Protein AF-0000000073391857 (afdb_homodimer)

Solvent-accessible surface area (backbone atoms only — not comparable to full-atom values): 39289 Å² total; per-residue (Å²): 130,81,70,80,84,57,55,71,66,46,53,51,43,38,53,50,38,51,53,50,24,55,53,48,48,58,68,27,43,47,92,39,16,38,25,39,19,36,90,41,76,68,27,53,76,70,56,31,61,19,34,28,26,47,45,36,19,52,27,26,42,34,24,42,88,60,83,43,67,70,41,40,53,27,30,53,26,32,53,48,51,46,58,76,53,38,42,95,52,18,49,31,30,38,29,29,38,65,87,65,84,46,67,38,51,69,94,66,36,36,62,42,15,36,52,32,40,51,49,28,50,52,50,41,34,74,70,63,76,46,59,86,64,65,60,46,70,58,51,53,32,30,51,52,27,50,50,45,39,33,40,92,80,49,50,40,49,54,41,41,50,35,20,48,95,54,42,62,41,80,48,32,36,36,33,33,50,59,41,27,48,48,52,37,45,25,60,76,67,67,41,82,63,45,67,51,23,53,54,40,46,48,47,61,33,37,48,77,53,87,78,75,64,84,51,65,67,56,40,51,39,26,50,47,61,43,62,97,53,75,84,74,48,54,52,30,36,16,41,35,84,56,51,64,34,78,44,36,37,40,55,30,49,36,40,22,40,70,52,63,69,37,52,71,69,54,37,50,36,36,52,51,43,44,54,74,65,50,34,52,68,85,46,29,21,31,38,22,77,48,46,57,46,87,83,36,90,70,53,55,71,56,20,51,50,92,63,42,33,38,66,26,18,58,70,24,11,5,20,28,42,37,53,21,16,42,51,22,32,36,28,28,74,72,66,38,49,69,62,16,54,53,44,45,32,37,36,28,50,55,33,39,45,82,83,56,27,24,47,43,27,24,31,47,78,82,58,44,81,37,84,53,52,38,27,32,37,38,33,18,26,46,51,23,21,51,30,34,67,69,68,40,69,70,39,108,132,81,70,80,83,58,54,72,66,47,52,50,42,38,54,49,38,50,53,50,23,55,50,48,48,59,68,28,42,47,92,38,16,38,25,39,18,37,89,41,76,67,27,56,75,69,57,31,61,17,33,28,25,47,46,34,19,51,27,24,40,34,24,42,88,60,83,42,66,70,42,40,54,28,28,54,27,32,54,49,51,46,58,74,53,38,43,94,52,19,48,29,30,39,28,29,39,63,87,64,82,45,69,38,50,69,92,65,36,36,62,43,15,38,50,32,40,52,49,28,50,51,51,40,33,74,71,64,76,46,60,86,64,65,61,47,69,59,51,51,32,30,51,51,27,50,50,47,41,33,39,91,80,49,50,40,47,53,44,40,50,34,22,48,95,54,42,62,41,80,48,29,35,38,33,34,48,60,40,29,47,48,51,36,45,25,60,77,67,68,43,84,63,45,67,52,24,53,52,41,47,48,46,61,33,38,49,78,53,86,77,73,62,84,51,65,69,57,41,51,39,26,50,48,59,43,61,97,53,74,83,76,49,52,54,28,38,18,41,34,83,58,49,65,34,77,43,38,38,40,57,30,47,35,40,22,40,70,52,62,69,38,51,73,69,53,39,50,36,36,53,48,43,44,55,74,66,51,35,52,68,85,46,29,20,33,36,22,77,48,46,58,45,88,81,37,89,70,52,55,70,56,21,51,52,92,64,44,32,40,66,27,19,58,68,24,10,4,20,29,42,37,52,22,16,44,50,22,32,36,28,29,73,71,65,37,50,70,63,17,54,55,42,46,33,38,37,27,49,55,32,41,47,81,82,56,28,24,48,43,27,23,32,47,77,81,57,45,82,38,84,53,50,38,26,33,36,38,32,17,26,45,50,22,22,51,30,32,68,70,70,39,68,69,39,109

Foldseek 3Di:
DPPPPDDPVLVVLLVVLLVLLVVLQLQQFDQQAGFQFHDDPVCVVVVSNWLFLQLRLLQLLLLQPVPDVSSLSRSVSSLVLQLVPQDPQLAGARTAHSVRPDGHQDDFGALVSLLSSLVSLLLCCVSPSDDPCVCVVSNVSSVNNQQVQADPQQRAGWGAALHYPLNLFHATGGFLQNLLSVLLSCVSVVNPCSVSNLVSSCCQQQLPDPDADPDVQSNQQSVLVPVPDDGLLFGWRHTDNNDTHDQQQLLSRLSCLVSVSQDLSSLVSSLVSLVVLVQPVQHAGFRTSHFDACPRPRDDPSCPVVDANHDQHDNRGWHALLSLLSSLLSCLSSVVLVVSSVSLSRSSVLCPPPNSQRAGIARRPPRHGDDHTSRSSNSSSSSLSVCSSVVHPSSD/DPPPPDDPVLVVLLVVLLVLLVVLQLQQFDQQAGFQFHDDPVCVVVVSNWLFLQLRLLQLLLLQPVPDVSSLSRSVSSLVLQLVQQDPQLAGARTAHSVRPDGHQDDFGALVSLLSSLVSLLLCCVSPSDDPCVCVVSNVSSVNNQQVQADPQQRAGWGAALHYPLNLFHATGGFLQNLLSVLLSCVSVVNPCSVSNLVSSCCQQQLPDPDADPDVQSNQQSVLVPVPDDGLLFGWRHTDNNDTHDQQQLLSRLSCLVSVSQDLSSLVSSLVSLVVLVQPVQHPGFRTSHFDACPRPRDDPSCPVVDANHDQHDNRGWHALLSLLSSLLSCLSSVVLVVSSVSLSRSSVLCPPPNSQRAGIARRPPRHGDDHTSRSSNSSSSSLSVCSSVVHPSSD

Secondary structure (DSSP, 8-state):
---TTS-HHHHHHHHHHHHHHHHHHHHTEETTEE-SS---HHHHHTT-SSEEHHHHHHHHHHHTTSS-HHHHHHHHHHHHHHHHT--TTSPPPSEE-TTSS-EE-TTT--HHHHHHHHHHHHHHHHTTSS-TTTTHHHHHHHHHHHHHHB-TTT--B-B-TT-STTTTS---BEEHHHHHHHHHHHHHTT-TTHHHHHHHHHHHH-TTSSPPPSSHHHHHHHHHHHTT----SS--SEE-SS-EE-S-BHHHHHHHHHTT-S-HHHHHHHHHHHHHTTTTSSSS-BSBSSPPPTTSTT--GGGGGGG-SSTTBTTBT-B-HHHHHHHHHHHHHTT-HHHHHHHHHHHHHHHHHHHH---SEE-TTT--EES-SS-HHHHHHHHHHHHHHTT-GGG-/---TTS-HHHHHHHHHHHHHHHHHHHHTEETTEE-SS---HHHHHTT-SSEEHHHHHHHHHHHTTSS-HHHHHHHHHHHHHHHHT--TTSPPPSEE-TTSS-EE-TTT--HHHHHHHHHHHHHHHHTTSS-TTTTHHHHHHHHHHHHHHB-TTT--B-B-TT-STTTTS---BEEHHHHHHHHHHHHHTT-TTHHHHHHHHHHHH-TTSSPPPSSHHHHHHHHHHHTT----SS--SEE-SS-EE-S-BHHHHHHHHHTT-S-HHHHHHHHHHHHHTTTTSSSS-BSBSSPPPTTSTT--GGGGGGG-SSTTBTTBT-B-HHHHHHHHHHHHHTT-HHHHHHHHHHHHHHHHHHHH---SEE-TTT--EES-SS-HHHHHHHHHHHHHHTT-GGG-

Radius of gyration: 28.0 Å; Cα contacts (8 Å, |Δi|>4): 1656; chains: 2; bounding box: 52×92×59 Å

Nearest PDB structures (foldseek):
  5goq-assembly1_A-2  TM=8.110E-01  e=4.242E-15  Nostoc sp. PCC 7120 = FACHB-418
  5z74-assembly1_A  TM=7.808E-01  e=6.650E-15  Nostoc sp. PCC 7120 = FACHB-418
  5z74-assembly1_B  TM=7.840E-01  e=1.096E-14  Nostoc sp. PCC 7120 = FACHB-418
  6ttj-assembly2_I  TM=7.734E-01  e=1.898E-14  Arabidopsis thaliana
  6ttj-assembly1_C  TM=7.799E-01  e=1.146E-13  Arabidopsis thaliana

Sequence (792 aa):
MTDHSLDAQSLALIDACSEASLALLERNLTPHGILAASRTAAAVARRYTRIFGRDAAMCVMAMCGSGVPSLEEGAVASLDALASQQAPNGQIPKYVDPEGRDADFWYLGCIDATLWWLIAVDHVRRHGAVGAGRWADGVERAIGWLLAQEHQHFRLLQQNEASDWADIMPRSGYVLYTNALWFDVKRRFSLCQAEDTQHHFNHLFNPFQRDLPEYHRARLLQHYARRGRRDPGLFLSFVNLAVVGDEGDVFGNLLAIQCGLADEAMAHSIVNTIEAAHAGHSLPVRVVLHPLSHEHDLWRAYMGRHRQNLMHQYHNGGIWPFVGGFWVMALARLGLHRAGWSGLAKLAHANALDDWRFTEWFHGRTLAPMGMAGQSWNAATFLLARRALQGQDSAWMTDHSLDAQSLALIDACSEASLALLERNLTPHGILAASRTAAAVARRYTRIFGRDAAMCVMAMCGSGVPSLEEGAVASLDALASQQAPNGQIPKYVDPEGRDADFWYLGCIDATLWWLIAVDHVRRHGAVGAGRWADGVERAIGWLLAQEHQHFRLLQQNEASDWADIMPRSGYVLYTNALWFDVKRRFSLCQAEDTQHHFNHLFNPFQRDLPEYHRARLLQHYARRGRRDPGLFLSFVNLAVVGDEGDVFGNLLAIQCGLADEAMAHSIVNTIEAAHAGHSLPVRVVLHPLSHEHDLWRAYMGRHRQNLMHQYHNGGIWPFVGGFWVMALARLGLHRAGWSGLAKLAHANALDDWRFTEWFHGRTLAPMGMAGQSWNAATFLLARRALQGQDSAW

pLDDT: mean 95.05, std 6.49, range [38.56, 98.94]

InterPro domains:
  IPR008928 Six-hairpin glycosidase superfamily [SSF48208] (25-392)
  IPR012341 Six-hairpin glycosidase-like superfamily [G3DSA:1.50.10.10] (35-385)
  IPR024746 Glycosyl hydrolase family 100 [PF12899] (251-389)

Organism: Paracidovorax avenae (strain ATCC 19860 / DSM 7227 / CCUG 15838 / JCM 20985 / LMG 2117 / NCPPB 1011) (NCBI:txid643561)

Structure (mmCIF, N/CA/C/O backbone):
data_AF-0000000073391857-model_v1
#
loop_
_entity.id
_entity.type
_entity.pdbx_description
1 polymer beta-fructofuranosidase
#
loop_
_atom_site.group_PDB
_atom_site.id
_atom_site.type_symbol
_atom_site.label_atom_id
_atom_site.label_alt_id
_atom_site.label_comp_id
_atom_site.label_asym_id
_atom_site.label_entity_id
_atom_site.label_seq_id
_atom_site.pdbx_PDB_ins_code
_atom_site.Cartn_x
_atom_site.Cartn_y
_atom_site.Cartn_z
_atom_site.occupancy
_atom_site.B_iso_or_equiv
_atom_site.auth_seq_id
_atom_site.auth_comp_id
_atom_site.auth_asym_id
_atom_site.auth_atom_id
_atom_site.pdbx_PDB_model_num
ATOM 1 N N . MET A 1 1 ? 5.137 -38.219 -26.672 1 38.56 1 MET A N 1
ATOM 2 C CA . MET A 1 1 ? 6.477 -38.719 -26.391 1 38.56 1 MET A CA 1
ATOM 3 C C . MET A 1 1 ? 6.586 -39.219 -24.953 1 38.56 1 MET A C 1
ATOM 5 O O . MET A 1 1 ? 6.438 -38.438 -24.016 1 38.56 1 MET A O 1
ATOM 9 N N . THR A 1 2 ? 6.082 -40.344 -24.656 1 44.16 2 THR A N 1
ATOM 10 C CA . THR A 1 2 ? 6.121 -41.156 -23.453 1 44.16 2 THR A CA 1
ATOM 11 C C . THR A 1 2 ? 7.527 -41.188 -22.859 1 44.16 2 THR A C 1
ATOM 13 O O . THR A 1 2 ? 8.477 -41.625 -23.516 1 44.16 2 THR A O 1
ATOM 16 N N . ASP A 1 3 ? 7.84 -40.094 -22.109 1 48.28 3 ASP A N 1
ATOM 17 C CA . ASP A 1 3 ? 9.172 -40.031 -21.5 1 48.28 3 ASP A CA 1
ATOM 18 C C . ASP A 1 3 ? 9.516 -41.312 -20.781 1 48.28 3 ASP A C 1
ATOM 20 O O . ASP A 1 3 ? 8.836 -41.719 -19.828 1 48.28 3 ASP A O 1
ATOM 24 N N . HIS A 1 4 ? 10.273 -42.125 -21.422 1 54.56 4 HIS A N 1
ATOM 25 C CA . HIS A 1 4 ? 10.836 -43.469 -21.266 1 54.56 4 HIS A CA 1
ATOM 26 C C . HIS A 1 4 ? 11.508 -43.625 -19.906 1 54.56 4 HIS A C 1
ATOM 28 O O . HIS A 1 4 ? 11.883 -44.719 -19.516 1 54.56 4 HIS A O 1
ATOM 34 N N . SER A 1 5 ? 11.625 -42.344 -19.109 1 69.31 5 SER A N 1
ATOM 35 C CA . SER A 1 5 ? 12.461 -42.562 -17.938 1 69.31 5 SER A CA 1
ATOM 36 C C . SER A 1 5 ? 11.617 -42.906 -16.703 1 69.31 5 SER A C 1
ATOM 38 O O . SER A 1 5 ? 12.148 -43.281 -15.664 1 69.31 5 SER A O 1
ATOM 40 N N . LEU A 1 6 ? 10.289 -42.812 -16.812 1 85.56 6 LEU A N 1
ATOM 41 C CA . LEU A 1 6 ? 9.461 -43.156 -15.664 1 85.56 6 LEU A CA 1
ATOM 42 C C . LEU A 1 6 ? 9.008 -44.625 -15.742 1 85.56 6 LEU A C 1
ATOM 44 O O . LEU A 1 6 ? 8.766 -45.125 -16.828 1 85.56 6 LEU A O 1
ATOM 48 N N . ASP A 1 7 ? 8.938 -45.281 -14.594 1 90.75 7 ASP A N 1
ATOM 49 C CA . ASP A 1 7 ? 8.414 -46.625 -14.539 1 90.75 7 ASP A CA 1
ATOM 50 C C . ASP A 1 7 ? 6.914 -46.656 -14.828 1 90.75 7 ASP A C 1
ATOM 52 O O . ASP A 1 7 ? 6.25 -45.625 -14.789 1 90.75 7 ASP A O 1
ATOM 56 N N . ALA A 1 8 ? 6.426 -47.781 -15.164 1 92.94 8 ALA A N 1
ATOM 57 C CA . ALA A 1 8 ? 5.039 -48 -15.586 1 92.94 8 ALA A CA 1
ATOM 58 C C . ALA A 1 8 ? 4.07 -47.562 -14.492 1 92.94 8 ALA A C 1
ATOM 60 O O . ALA A 1 8 ? 2.994 -47.031 -14.781 1 92.94 8 ALA A O 1
ATOM 61 N N . GLN A 1 9 ? 4.441 -47.75 -13.281 1 94.69 9 GLN A N 1
ATOM 62 C CA . GLN A 1 9 ? 3.58 -47.375 -12.164 1 94.69 9 GLN A CA 1
ATOM 63 C C . GLN A 1 9 ? 3.42 -45.875 -12.055 1 94.69 9 GLN A C 1
ATOM 65 O O . GLN A 1 9 ? 2.32 -45.375 -11.797 1 94.69 9 GLN A O 1
ATOM 70 N N . SER A 1 10 ? 4.512 -45.188 -12.18 1 95.31 10 SER A N 1
ATOM 71 C CA . SER A 1 10 ? 4.484 -43.719 -12.133 1 95.31 10 SER A CA 1
ATOM 72 C C . SER A 1 10 ? 3.666 -43.156 -13.281 1 95.31 10 SER A C 1
ATOM 74 O O . SER A 1 10 ? 2.91 -42.188 -13.102 1 95.31 10 SER A O 1
ATOM 76 N N . LEU A 1 11 ? 3.824 -43.656 -14.43 1 95.81 11 LEU A N 1
ATOM 77 C CA . LEU A 1 11 ? 3.066 -43.219 -15.594 1 95.81 11 LEU A CA 1
ATOM 78 C C . LEU A 1 11 ? 1.574 -43.469 -15.391 1 95.81 11 LEU A C 1
ATOM 80 O O . LEU A 1 11 ? 0.75 -42.625 -15.742 1 95.81 11 LEU A O 1
ATOM 84 N N . ALA A 1 12 ? 1.241 -44.625 -14.859 1 97.38 12 ALA A N 1
ATOM 85 C CA . ALA A 1 12 ? -0.156 -44.938 -14.578 1 97.38 12 ALA A CA 1
ATOM 86 C C . ALA A 1 12 ? -0.749 -43.969 -13.555 1 97.38 12 ALA A C 1
ATOM 88 O O . ALA A 1 12 ? -1.92 -43.594 -13.648 1 97.38 12 ALA A O 1
ATOM 89 N N . LEU A 1 13 ? 0.067 -43.656 -12.562 1 98.06 13 LEU A N 1
ATOM 90 C CA . LEU A 1 13 ? -0.388 -42.75 -11.531 1 98.06 13 LEU A CA 1
ATOM 91 C C . LEU A 1 13 ? -0.644 -41.344 -12.117 1 98.06 13 LEU A C 1
ATOM 93 O O . LEU A 1 13 ? -1.6 -40.688 -11.727 1 98.06 13 LEU A O 1
ATOM 97 N N . ILE A 1 14 ? 0.217 -40.906 -12.992 1 98.44 14 ILE A N 1
ATOM 98 C CA . ILE A 1 14 ? 0.058 -39.625 -13.656 1 98.44 14 ILE A CA 1
ATOM 99 C C . ILE A 1 14 ? -1.243 -39.625 -14.453 1 98.44 14 ILE A C 1
ATOM 101 O O . ILE A 1 14 ? -2.008 -38.656 -14.398 1 98.44 14 ILE A O 1
ATOM 105 N N . ASP A 1 15 ? -1.502 -40.719 -15.188 1 98.19 15 ASP A N 1
ATOM 106 C CA . ASP A 1 15 ? -2.734 -40.812 -15.961 1 98.19 15 ASP A CA 1
ATOM 107 C C . ASP A 1 15 ? -3.959 -40.812 -15.047 1 98.19 15 ASP A C 1
ATOM 109 O O . ASP A 1 15 ? -4.953 -40.125 -15.344 1 98.19 15 ASP A O 1
ATOM 113 N N . ALA A 1 16 ? -3.861 -41.531 -13.977 1 98.69 16 ALA A N 1
ATOM 114 C CA . ALA A 1 16 ? -4.953 -41.562 -13.016 1 98.69 16 ALA A CA 1
ATOM 115 C C . ALA A 1 16 ? -5.199 -40.188 -12.406 1 98.69 16 ALA A C 1
ATOM 117 O O . ALA A 1 16 ? -6.344 -39.812 -12.148 1 98.69 16 ALA A O 1
ATOM 118 N N . CYS A 1 17 ? -4.137 -39.531 -12.109 1 98.75 17 CYS A N 1
ATOM 119 C CA . CYS A 1 17 ? -4.258 -38.188 -11.539 1 98.75 17 CYS A CA 1
ATOM 120 C C . CYS A 1 17 ? -4.906 -37.25 -12.531 1 98.75 17 CYS A C 1
ATOM 122 O O . CYS A 1 17 ? -5.66 -36.344 -12.133 1 98.75 17 CYS A O 1
ATOM 124 N N . SER A 1 18 ? -4.586 -37.344 -13.836 1 98.44 18 SER A N 1
ATOM 125 C CA . SER A 1 18 ? -5.234 -36.531 -14.852 1 98.44 18 SER A CA 1
ATOM 126 C C . SER A 1 18 ? -6.746 -36.75 -14.844 1 98.44 18 SER A C 1
ATOM 128 O O . SER A 1 18 ? -7.512 -35.781 -14.883 1 98.44 18 SER A O 1
ATOM 130 N N . GLU A 1 19 ? -7.117 -37.969 -14.781 1 98.44 19 GLU A N 1
ATOM 131 C CA . GLU A 1 19 ? -8.539 -38.312 -14.75 1 98.44 19 GLU A CA 1
ATOM 132 C C . GLU A 1 19 ? -9.195 -37.781 -13.469 1 98.44 19 GLU A C 1
ATOM 134 O O . GLU A 1 19 ? -10.289 -37.219 -13.516 1 98.44 19 GLU A O 1
ATOM 139 N N . ALA A 1 20 ? -8.539 -37.969 -12.367 1 98.75 20 ALA A N 1
ATOM 140 C CA . ALA A 1 20 ? -9.055 -37.5 -11.086 1 98.75 20 ALA A CA 1
ATOM 141 C C . ALA A 1 20 ? -9.156 -36 -11.047 1 98.75 20 ALA A C 1
ATOM 143 O O . ALA A 1 20 ? -10.062 -35.438 -10.43 1 98.75 20 ALA A O 1
ATOM 144 N N . SER A 1 21 ? -8.203 -35.344 -11.641 1 98.81 21 SER A N 1
ATOM 145 C CA . SER A 1 21 ? -8.203 -33.875 -11.703 1 98.81 21 SER A CA 1
ATOM 146 C C . SER A 1 21 ? -9.391 -33.344 -12.5 1 98.81 21 SER A C 1
ATOM 148 O O . SER A 1 21 ? -10.078 -32.438 -12.062 1 98.81 21 SER A O 1
ATOM 150 N N . LEU A 1 22 ? -9.633 -33.938 -13.664 1 98.56 22 LEU A N 1
ATOM 151 C CA . LEU A 1 22 ? -10.781 -33.531 -14.469 1 98.56 22 LEU A CA 1
ATOM 152 C C . LEU A 1 22 ? -12.086 -33.781 -13.711 1 98.56 22 LEU A C 1
ATOM 154 O O . LEU A 1 22 ? -12.984 -32.938 -13.719 1 98.56 22 LEU A O 1
ATOM 158 N N . ALA A 1 23 ? -12.133 -34.938 -13.062 1 98.38 23 ALA A N 1
ATOM 159 C CA . ALA A 1 23 ? -13.328 -35.281 -12.305 1 98.38 23 ALA A CA 1
ATOM 160 C C . ALA A 1 23 ? -13.562 -34.312 -11.164 1 98.38 23 ALA A C 1
ATOM 162 O O . ALA A 1 23 ? -14.711 -33.938 -10.883 1 98.38 23 ALA A O 1
ATOM 163 N N . LEU A 1 24 ? -12.516 -33.938 -10.461 1 98.69 24 LEU A N 1
ATOM 164 C CA . LEU A 1 24 ? -12.648 -33 -9.359 1 98.69 24 LEU A CA 1
ATOM 165 C C . LEU A 1 24 ? -13.156 -31.656 -9.867 1 98.69 24 LEU A C 1
ATOM 167 O O . LEU A 1 24 ? -14.031 -31.047 -9.25 1 98.69 24 LEU A O 1
ATOM 171 N N . LEU A 1 25 ? -12.547 -31.109 -10.953 1 98.75 25 LEU A N 1
ATOM 172 C CA . LEU A 1 25 ? -12.969 -29.828 -11.523 1 98.75 25 LEU A CA 1
ATOM 173 C C . LEU A 1 25 ? -14.445 -29.875 -11.906 1 98.75 25 LEU A C 1
ATOM 175 O O . LEU A 1 25 ? -15.18 -28.906 -11.664 1 98.75 25 LEU A O 1
ATOM 179 N N . GLU A 1 26 ? -14.891 -30.953 -12.461 1 98.38 26 GLU A N 1
ATOM 180 C CA . GLU A 1 26 ? -16.297 -31.094 -12.812 1 98.38 26 GLU A CA 1
ATOM 181 C C . GLU A 1 26 ? -17.188 -31.094 -11.562 1 98.38 26 GLU A C 1
ATOM 183 O O . GLU A 1 26 ? -18.25 -30.469 -11.547 1 98.38 26 GLU A O 1
ATOM 188 N N . ARG A 1 27 ? -16.703 -31.781 -10.562 1 97.75 27 ARG A N 1
ATOM 189 C CA . ARG A 1 27 ? -17.484 -31.875 -9.328 1 97.75 27 ARG A CA 1
ATOM 190 C C . ARG A 1 27 ? -17.578 -30.516 -8.648 1 97.75 27 ARG A C 1
ATOM 192 O O . ARG A 1 27 ? -18.594 -30.188 -8.023 1 97.75 27 ARG A O 1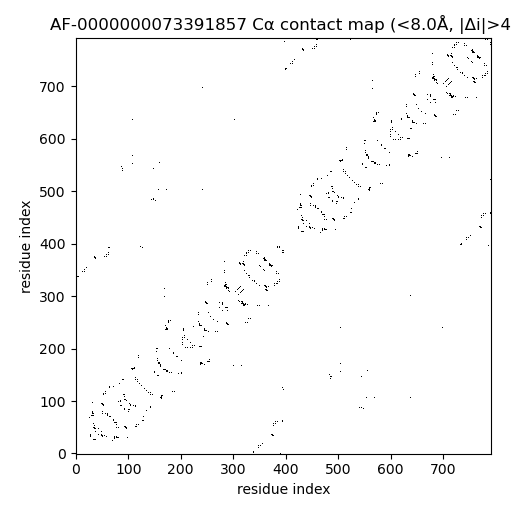
ATOM 199 N N . ASN A 1 28 ? -16.516 -29.734 -8.742 1 97.94 28 ASN A N 1
ATOM 200 C CA . ASN A 1 28 ? -16.469 -28.438 -8.062 1 97.94 28 ASN A CA 1
ATOM 201 C C . ASN A 1 28 ? -17.062 -27.328 -8.93 1 97.94 28 ASN A C 1
ATOM 203 O O . ASN A 1 28 ? -17.109 -26.172 -8.516 1 97.94 28 ASN A O 1
ATOM 207 N N . LEU A 1 29 ? -17.516 -27.688 -10.086 1 97.12 29 LEU A N 1
ATOM 208 C CA . LEU A 1 29 ? -18.062 -26.703 -11.016 1 97.12 29 LEU A CA 1
ATOM 209 C C . LEU A 1 29 ? -19.516 -26.391 -10.672 1 97.12 29 LEU A C 1
ATOM 211 O O . LEU A 1 29 ? -20.297 -27.281 -10.328 1 97.12 29 LEU A O 1
ATOM 215 N N . THR A 1 30 ? -19.922 -25.172 -10.672 1 95.12 30 THR A N 1
ATOM 216 C CA . THR A 1 30 ? -21.297 -24.688 -10.609 1 95.12 30 THR A CA 1
ATOM 217 C C . THR A 1 30 ? -21.672 -23.953 -11.898 1 95.12 30 THR A C 1
ATOM 219 O O . THR A 1 30 ? -20.797 -23.656 -12.727 1 95.12 30 THR A O 1
ATOM 222 N N . PRO A 1 31 ? -22.906 -23.641 -12.086 1 92.56 31 PRO A N 1
ATOM 223 C CA . PRO A 1 31 ? -23.281 -22.859 -13.273 1 92.56 31 PRO A CA 1
ATOM 224 C C . PRO A 1 31 ? -22.625 -21.484 -13.312 1 92.56 31 PRO A C 1
ATOM 226 O O . PRO A 1 31 ? -22.5 -20.891 -14.391 1 92.56 31 PRO A O 1
ATOM 229 N N . HIS A 1 32 ? -22.109 -21.062 -12.203 1 94.38 32 HIS A N 1
ATOM 230 C CA . HIS A 1 32 ? -21.594 -19.703 -12.125 1 94.38 32 HIS A CA 1
ATOM 231 C C . HIS A 1 32 ? -20.062 -19.688 -12.125 1 94.38 32 HIS A C 1
ATOM 233 O O . HIS A 1 32 ? -19.453 -18.625 -12.203 1 94.38 32 HIS A O 1
ATOM 239 N N . GLY A 1 33 ? -19.516 -20.828 -12.016 1 96.44 33 GLY A N 1
ATOM 240 C CA . GLY A 1 33 ? -18.062 -20.844 -12.023 1 96.44 33 GLY A CA 1
ATOM 241 C C . GLY A 1 33 ? -17.484 -21.922 -11.125 1 96.44 33 GLY A C 1
ATOM 242 O O . GLY A 1 33 ? -18.219 -22.734 -10.562 1 96.44 33 GLY A O 1
ATOM 243 N N . ILE A 1 34 ? -16.234 -21.984 -10.984 1 98.19 34 ILE A N 1
ATOM 244 C CA . ILE A 1 34 ? -15.492 -23.047 -10.305 1 98.19 34 ILE A CA 1
ATOM 245 C C . ILE A 1 34 ? -15.281 -22.672 -8.836 1 98.19 34 ILE A C 1
ATOM 247 O O . ILE A 1 34 ? -14.742 -21.594 -8.539 1 98.19 34 ILE A O 1
ATOM 251 N N . LEU A 1 35 ? -15.703 -23.531 -7.938 1 97.62 35 LEU A N 1
ATOM 252 C CA . LEU A 1 35 ? -15.477 -23.344 -6.508 1 97.62 35 LEU A CA 1
ATOM 253 C C . LEU A 1 35 ? -14.016 -23.625 -6.152 1 97.62 35 LEU A C 1
ATOM 255 O O . LEU A 1 35 ? -13.336 -24.375 -6.844 1 97.62 35 LEU A O 1
ATOM 259 N N . ALA A 1 36 ? -13.562 -23.016 -5.078 1 97.25 36 ALA A N 1
ATOM 260 C CA . ALA A 1 36 ? -12.18 -23.188 -4.656 1 97.25 36 ALA A CA 1
ATOM 261 C C . ALA A 1 36 ? -11.922 -24.609 -4.164 1 97.25 36 ALA A C 1
ATOM 263 O O . ALA A 1 36 ? -10.828 -25.141 -4.324 1 97.25 36 ALA A O 1
ATOM 264 N N . ALA A 1 37 ? -12.938 -25.156 -3.541 1 97.44 37 ALA A N 1
ATOM 265 C CA . ALA A 1 37 ? -12.812 -26.484 -2.973 1 97.44 37 ALA A CA 1
ATOM 266 C C . ALA A 1 37 ? -14.148 -27.234 -3.025 1 97.44 37 ALA A C 1
ATOM 268 O O . ALA A 1 37 ? -15.18 -26.641 -3.361 1 97.44 37 ALA A O 1
ATOM 269 N N . SER A 1 38 ? -14.039 -28.594 -2.76 1 95.88 38 SER A N 1
ATOM 270 C CA . SER A 1 38 ? -15.258 -29.391 -2.709 1 95.88 38 SER A CA 1
ATOM 271 C C . SER A 1 38 ? -16.172 -28.938 -1.575 1 95.88 38 SER A C 1
ATOM 273 O O . SER A 1 38 ? -15.695 -28.469 -0.544 1 95.88 38 SER A O 1
ATOM 275 N N . ARG A 1 39 ? -17.484 -29.172 -1.836 1 92.5 39 ARG A N 1
ATOM 276 C CA . ARG A 1 39 ? -18.484 -28.734 -0.861 1 92.5 39 ARG A CA 1
ATOM 277 C C . ARG A 1 39 ? -18.5 -29.672 0.348 1 92.5 39 ARG A C 1
ATOM 279 O O . ARG A 1 39 ? -19.047 -30.766 0.281 1 92.5 39 ARG A O 1
ATOM 286 N N . THR A 1 40 ? -17.859 -29.312 1.354 1 89.12 40 THR A N 1
ATOM 287 C CA . THR A 1 40 ? -17.906 -29.938 2.672 1 89.12 40 THR A CA 1
ATOM 288 C C . THR A 1 40 ? -18.391 -28.938 3.721 1 89.12 40 THR A C 1
ATOM 290 O O . THR A 1 40 ? -18.484 -27.75 3.447 1 89.12 40 THR A O 1
ATOM 293 N N . ALA A 1 41 ? -18.766 -29.453 4.887 1 87.12 41 ALA A N 1
ATOM 294 C CA . ALA A 1 41 ? -19.188 -28.562 5.969 1 87.12 41 ALA A CA 1
ATOM 295 C C . ALA A 1 41 ? -18.078 -27.578 6.328 1 87.12 41 ALA A C 1
ATOM 297 O O . ALA A 1 41 ? -18.328 -26.391 6.574 1 87.12 41 ALA A O 1
ATOM 298 N N . ALA A 1 42 ? -16.875 -28.078 6.297 1 85.56 42 ALA A N 1
ATOM 299 C CA . ALA A 1 42 ? -15.719 -27.234 6.617 1 85.56 42 ALA A CA 1
ATOM 300 C C . ALA A 1 42 ? -15.492 -26.188 5.539 1 85.56 42 ALA A C 1
ATOM 302 O O . ALA A 1 42 ? -15.164 -25.031 5.844 1 85.56 42 ALA A O 1
ATOM 303 N N . ALA A 1 43 ? -15.656 -26.547 4.371 1 86.56 43 ALA A N 1
ATOM 304 C CA . ALA A 1 43 ? -15.469 -25.625 3.246 1 86.56 43 ALA A CA 1
ATOM 305 C C . ALA A 1 43 ? -16.5 -24.516 3.266 1 86.56 43 ALA A C 1
ATOM 307 O O . ALA A 1 43 ? -16.188 -23.359 2.963 1 86.56 43 ALA A O 1
ATOM 308 N N . VAL A 1 44 ? -17.688 -24.875 3.615 1 84.56 44 VAL A N 1
ATOM 309 C CA . VAL A 1 44 ? -18.766 -23.891 3.691 1 84.56 44 VAL A CA 1
ATOM 310 C C . VAL A 1 44 ? -18.469 -22.891 4.809 1 84.56 44 VAL A C 1
ATOM 312 O O . VAL A 1 44 ? -18.609 -21.688 4.617 1 84.56 44 VAL A O 1
ATOM 315 N N . ALA A 1 45 ? -18.047 -23.391 5.902 1 82.75 45 ALA A N 1
ATOM 316 C CA . ALA A 1 45 ? -17.781 -22.562 7.078 1 82.75 45 ALA A CA 1
ATOM 317 C C . ALA A 1 45 ? -16.641 -21.578 6.812 1 82.75 45 ALA A C 1
ATOM 319 O O . ALA A 1 45 ? -16.641 -20.469 7.328 1 82.75 45 ALA A O 1
ATOM 320 N N . ARG A 1 46 ? -15.742 -21.906 5.949 1 85.62 46 ARG A N 1
ATOM 321 C CA . ARG A 1 46 ? -14.547 -21.094 5.727 1 85.62 46 ARG A CA 1
ATOM 322 C C . ARG A 1 46 ? -14.602 -20.406 4.363 1 85.62 46 ARG A C 1
ATOM 324 O O . ARG A 1 46 ? -13.578 -19.938 3.857 1 85.62 46 ARG A O 1
ATOM 331 N N . ARG A 1 47 ? -15.703 -20.469 3.719 1 83.62 47 ARG A N 1
ATOM 332 C CA . ARG A 1 47 ? -16.031 -19.719 2.512 1 83.62 47 ARG A CA 1
ATOM 333 C C . ARG A 1 47 ? -15.234 -20.234 1.316 1 83.62 47 ARG A C 1
ATOM 335 O O . ARG A 1 47 ? -14.977 -19.484 0.369 1 83.62 47 ARG A O 1
ATOM 342 N N . TYR A 1 48 ? -14.844 -21.484 1.369 1 86.12 48 TYR A N 1
ATOM 343 C CA . TYR A 1 48 ? -14.117 -22.094 0.257 1 86.12 48 TYR A CA 1
ATOM 344 C C . TYR A 1 48 ? -15.078 -22.547 -0.838 1 86.12 48 TYR A C 1
ATOM 346 O O . TYR A 1 48 ? -14.648 -23 -1.896 1 86.12 48 TYR A O 1
ATOM 354 N N . THR A 1 49 ? -16.375 -22.391 -0.549 1 91.12 49 THR A N 1
ATOM 355 C CA . THR A 1 49 ? -17.391 -22.641 -1.573 1 91.12 49 THR A CA 1
ATOM 356 C C . THR A 1 49 ? -17.719 -21.375 -2.344 1 91.12 49 THR A C 1
ATOM 358 O O . THR A 1 49 ? -18.875 -21.125 -2.688 1 91.12 49 THR A O 1
ATOM 361 N N . ARG A 1 50 ? -16.703 -20.562 -2.477 1 94.56 50 ARG A N 1
ATOM 362 C CA . ARG A 1 50 ? -16.75 -19.328 -3.254 1 94.56 50 ARG A CA 1
ATOM 363 C C . ARG A 1 50 ? -15.836 -19.422 -4.473 1 94.56 50 ARG A C 1
ATOM 365 O O . ARG A 1 50 ? -15.047 -20.359 -4.602 1 94.56 50 ARG A O 1
ATOM 372 N N . ILE A 1 51 ? -16.078 -18.531 -5.383 1 97.38 51 ILE A N 1
ATOM 373 C CA . ILE A 1 51 ? -15.203 -18.375 -6.539 1 97.38 51 ILE A CA 1
ATOM 374 C C . ILE A 1 51 ? -14.102 -17.375 -6.203 1 97.38 51 ILE A C 1
ATOM 376 O O . ILE A 1 51 ? -14.336 -16.156 -6.176 1 97.38 51 ILE A O 1
ATOM 380 N N . PHE A 1 52 ? -12.922 -17.922 -5.938 1 97.44 52 PHE A N 1
ATOM 381 C CA . PHE A 1 52 ? -11.766 -17.094 -5.602 1 97.44 52 PHE A CA 1
ATOM 382 C C . PHE A 1 52 ? -11.062 -16.609 -6.863 1 97.44 52 PHE A C 1
ATOM 384 O O . PHE A 1 52 ? -10.742 -17.406 -7.746 1 97.44 52 PHE A O 1
ATOM 391 N N . GLY A 1 53 ? -10.836 -15.328 -6.941 1 97.5 53 GLY A N 1
ATOM 392 C CA . GLY A 1 53 ? -10.266 -14.734 -8.141 1 97.5 53 GLY A CA 1
ATOM 393 C C . GLY A 1 53 ? -8.992 -15.422 -8.594 1 97.5 53 GLY A C 1
ATOM 394 O O . GLY A 1 53 ? -8.906 -15.867 -9.742 1 97.5 53 GLY A O 1
ATOM 395 N N . ARG A 1 54 ? -8.008 -15.547 -7.77 1 98 54 ARG A N 1
ATOM 396 C CA . ARG A 1 54 ? -6.73 -16.172 -8.07 1 98 54 ARG A CA 1
ATOM 397 C C . ARG A 1 54 ? -6.914 -17.656 -8.422 1 98 54 ARG A C 1
ATOM 399 O O . ARG A 1 54 ? -6.434 -18.109 -9.453 1 98 54 ARG A O 1
ATOM 406 N N . ASP A 1 55 ? -7.668 -18.406 -7.59 1 98 55 ASP A N 1
ATOM 407 C CA . ASP A 1 55 ? -7.883 -19.844 -7.77 1 98 55 ASP A CA 1
ATOM 408 C C . ASP A 1 55 ? -8.625 -20.125 -9.07 1 98 55 ASP A C 1
ATOM 410 O O . ASP A 1 55 ? -8.219 -21 -9.844 1 98 55 ASP A O 1
ATOM 414 N N . ALA A 1 56 ? -9.68 -19.375 -9.25 1 98.5 56 ALA A N 1
ATOM 415 C CA . ALA A 1 56 ? -10.508 -19.562 -10.438 1 98.5 56 ALA A CA 1
ATOM 416 C C . ALA A 1 56 ? -9.711 -19.281 -11.711 1 98.5 56 ALA A C 1
ATOM 418 O O . ALA A 1 56 ? -9.875 -19.984 -12.711 1 98.5 56 ALA A O 1
ATOM 419 N N . ALA A 1 57 ? -8.875 -18.281 -11.656 1 98.69 57 ALA A N 1
ATOM 420 C CA . ALA A 1 57 ? -8.078 -17.953 -12.828 1 98.69 57 ALA A CA 1
ATOM 421 C C . ALA A 1 57 ? -7.16 -19.094 -13.227 1 98.69 57 ALA A C 1
ATOM 423 O O . ALA A 1 57 ? -7.047 -19.438 -14.406 1 98.69 57 ALA A O 1
ATOM 424 N N . MET A 1 58 ? -6.488 -19.688 -12.281 1 98.56 58 MET A N 1
ATOM 425 C CA . MET A 1 58 ? -5.633 -20.844 -12.562 1 98.56 58 MET A CA 1
ATOM 426 C C . MET A 1 58 ? -6.449 -22 -13.109 1 98.56 58 MET A C 1
ATOM 428 O O . MET A 1 58 ? -6.012 -22.688 -14.031 1 98.56 58 MET A O 1
ATOM 432 N N . CYS A 1 59 ? -7.609 -22.188 -12.516 1 98.81 59 CYS A N 1
ATOM 433 C CA . CYS A 1 59 ? -8.484 -23.25 -12.984 1 98.81 59 CYS A CA 1
ATOM 434 C C . CYS A 1 59 ? -8.953 -23 -14.406 1 98.81 59 CYS A C 1
ATOM 436 O O . CYS A 1 59 ? -9.039 -23.922 -15.219 1 98.81 59 CYS A O 1
ATOM 438 N N . VAL A 1 60 ? -9.297 -21.766 -14.664 1 98.56 60 VAL A N 1
ATOM 439 C CA . VAL A 1 60 ? -9.742 -21.359 -16 1 98.56 60 VAL A CA 1
ATOM 440 C C . VAL A 1 60 ? -8.68 -21.75 -17.031 1 98.56 60 VAL A C 1
ATOM 442 O O . VAL A 1 60 ? -9.008 -22.266 -18.094 1 98.56 60 VAL A O 1
ATOM 445 N N . MET A 1 61 ? -7.453 -21.547 -16.734 1 98.19 61 MET A N 1
ATO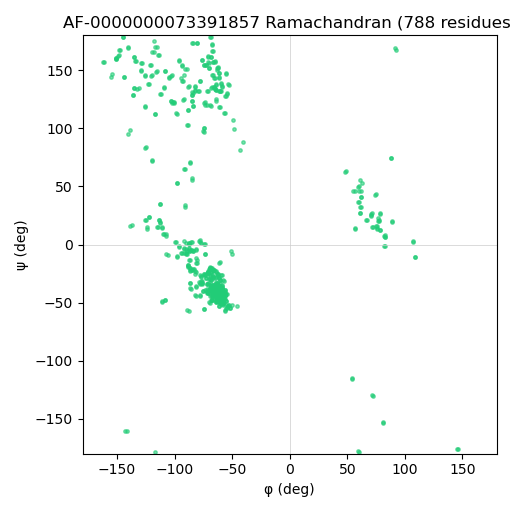M 446 C CA . MET A 1 61 ? -6.371 -21.859 -17.672 1 98.19 61 MET A CA 1
ATOM 447 C C . MET A 1 61 ? -6.305 -23.359 -17.953 1 98.19 61 MET A C 1
ATOM 449 O O . MET A 1 61 ? -6.055 -23.766 -19.094 1 98.19 61 MET A O 1
ATOM 453 N N . ALA A 1 62 ? -6.547 -24.141 -16.938 1 98.25 62 ALA A N 1
ATOM 454 C CA . ALA A 1 62 ? -6.527 -25.594 -17.109 1 98.25 62 ALA A CA 1
ATOM 455 C C . ALA A 1 62 ? -7.789 -26.078 -17.828 1 98.25 62 ALA A C 1
ATOM 457 O O . ALA A 1 62 ? -7.738 -27.016 -18.625 1 98.25 62 ALA A O 1
ATOM 458 N N . MET A 1 63 ? -8.914 -25.484 -17.484 1 98 63 MET A N 1
ATOM 459 C CA . MET A 1 63 ? -10.203 -25.875 -18.047 1 98 63 MET A CA 1
ATOM 460 C C . MET A 1 63 ? -10.273 -25.516 -19.531 1 98 63 MET A C 1
ATOM 462 O O . MET A 1 63 ? -10.867 -26.25 -20.328 1 98 63 MET A O 1
ATOM 466 N N . CYS A 1 64 ? -9.672 -24.438 -19.797 1 95.06 64 CYS A N 1
ATOM 467 C CA . CYS A 1 64 ? -9.578 -24.047 -21.203 1 95.06 64 CYS A CA 1
ATOM 468 C C . CYS A 1 64 ? -8.742 -25.062 -21.984 1 95.06 64 CYS A C 1
ATOM 470 O O . CYS A 1 64 ? -7.621 -25.375 -21.594 1 95.06 64 CYS A O 1
ATOM 472 N N . GLY A 1 65 ? -9.258 -25.641 -23.078 1 90 65 GLY A N 1
ATOM 473 C CA . GLY A 1 65 ? -8.531 -26.625 -23.875 1 90 65 GLY A CA 1
ATOM 474 C C . GLY A 1 65 ? -8.594 -28.016 -23.297 1 90 65 GLY A C 1
ATOM 475 O O . GLY A 1 65 ? -7.883 -28.922 -23.766 1 90 65 GLY A O 1
ATOM 476 N N . SER A 1 66 ? -9.359 -28.266 -22.297 1 92.38 66 SER A N 1
ATOM 477 C CA . SER A 1 66 ? -9.461 -29.578 -21.672 1 92.38 66 SER A CA 1
ATOM 478 C C . SER A 1 66 ? -10.18 -30.562 -22.578 1 92.38 66 SER A C 1
ATOM 480 O O . SER A 1 66 ? -10.023 -31.781 -22.422 1 92.38 66 SER A O 1
ATOM 482 N N . GLY A 1 67 ? -10.992 -30.047 -23.5 1 91.75 67 GLY A N 1
ATOM 483 C CA . GLY A 1 67 ? -11.82 -30.891 -24.344 1 91.75 67 GLY A CA 1
ATOM 484 C C . GLY A 1 67 ? -13.109 -31.328 -23.672 1 91.75 67 GLY A C 1
ATOM 485 O O . GLY A 1 67 ? -13.93 -32.031 -24.281 1 91.75 67 GLY A O 1
ATOM 486 N N . VAL A 1 68 ? -13.289 -30.938 -22.469 1 95.94 68 VAL A N 1
ATOM 487 C CA . VAL A 1 68 ? -14.508 -31.234 -21.734 1 95.94 68 VAL A CA 1
ATOM 488 C C . VAL A 1 68 ? -15.453 -30.031 -21.781 1 95.94 68 VAL A C 1
ATOM 490 O O . VAL A 1 68 ? -15.188 -29 -21.141 1 95.94 68 VAL A O 1
ATOM 493 N N . PRO A 1 69 ? -16.578 -30.188 -22.453 1 95.94 69 PRO A N 1
ATOM 494 C CA . PRO A 1 69 ? -17.453 -29.031 -22.719 1 95.94 69 PRO A CA 1
ATOM 495 C C . PRO A 1 69 ? -17.875 -28.312 -21.438 1 95.94 69 PRO A C 1
ATOM 497 O O . PRO A 1 69 ? -17.859 -27.078 -21.391 1 95.94 69 PRO A O 1
ATOM 500 N N . SER A 1 70 ? -18.234 -29.031 -20.422 1 97.19 70 SER A N 1
ATOM 501 C CA . SER A 1 70 ? -18.688 -28.391 -19.172 1 97.19 70 SER A CA 1
ATOM 502 C C . SER A 1 70 ? -17.578 -27.547 -18.562 1 97.19 70 SER A C 1
ATOM 504 O O . SER A 1 70 ? -17.844 -26.484 -18 1 97.19 70 SER A O 1
ATOM 506 N N . LEU A 1 71 ? -16.391 -28.016 -18.625 1 97.75 71 LEU A N 1
ATOM 507 C CA . LEU A 1 71 ? -15.258 -27.297 -18.078 1 97.75 71 LEU A CA 1
ATOM 508 C C . LEU A 1 71 ? -14.945 -26.047 -18.906 1 97.75 71 LEU A C 1
ATOM 510 O O . LEU A 1 71 ? -14.602 -25 -18.359 1 97.75 71 LEU A O 1
ATOM 514 N N . GLU A 1 72 ? -15.078 -26.188 -20.203 1 96.12 72 GLU A N 1
ATOM 515 C CA . GLU A 1 72 ? -14.859 -25.047 -21.094 1 96.12 72 GLU A CA 1
ATOM 516 C C . GLU A 1 72 ? -15.875 -23.938 -20.828 1 96.12 72 GLU A C 1
ATOM 518 O O . GLU A 1 72 ? -15.508 -22.766 -20.719 1 96.12 72 GLU A O 1
ATOM 523 N N . GLU A 1 73 ? -17.094 -24.359 -20.688 1 96.94 73 GLU A N 1
ATOM 524 C CA . GLU A 1 73 ? -18.141 -23.391 -20.344 1 96.94 73 GLU A CA 1
ATOM 525 C C . GLU A 1 73 ? -17.922 -22.812 -18.969 1 96.94 73 GLU A C 1
ATOM 527 O O . GLU A 1 73 ? -18.172 -21.609 -18.75 1 96.94 73 GLU A O 1
ATOM 532 N N . GLY A 1 74 ? -17.5 -23.625 -18.062 1 97.56 74 GLY A N 1
ATOM 533 C CA . GLY A 1 74 ? -17.234 -23.188 -16.703 1 97.56 74 GLY A CA 1
ATOM 534 C C . GLY A 1 74 ? -16.125 -22.172 -16.609 1 97.56 74 GLY A C 1
ATOM 535 O O . GLY A 1 74 ? -16.141 -21.281 -15.742 1 97.56 74 GLY A O 1
ATOM 536 N N . ALA A 1 75 ? -15.125 -22.297 -17.5 1 97.88 75 ALA A N 1
ATOM 537 C CA . ALA A 1 75 ? -14.023 -21.344 -17.531 1 97.88 75 ALA A CA 1
ATOM 538 C C . ALA A 1 75 ? -14.539 -19.938 -17.812 1 97.88 75 ALA A C 1
ATOM 540 O O . ALA A 1 75 ? -14.18 -18.984 -17.109 1 97.88 75 ALA A O 1
ATOM 541 N N . VAL A 1 76 ? -15.445 -19.844 -18.734 1 97.81 76 VAL A N 1
ATOM 542 C CA . VAL A 1 76 ? -16 -18.562 -19.125 1 97.81 76 VAL A CA 1
ATOM 543 C C . VAL A 1 76 ? -16.906 -18.031 -18.016 1 97.81 76 VAL A C 1
ATOM 545 O O . VAL A 1 76 ? -16.844 -16.859 -17.656 1 97.81 76 VAL A O 1
ATOM 548 N N . ALA A 1 77 ? -17.688 -18.938 -17.438 1 97.5 77 ALA A N 1
ATOM 549 C CA . ALA A 1 77 ? -18.609 -18.562 -16.375 1 97.5 77 ALA A CA 1
ATOM 550 C C . ALA A 1 77 ? -17.859 -18.031 -15.156 1 97.5 77 ALA A C 1
ATOM 552 O O . ALA A 1 77 ? -18.328 -17.109 -14.484 1 97.5 77 ALA A O 1
ATOM 553 N N . SER A 1 78 ? -16.734 -18.641 -14.844 1 97.94 78 SER A N 1
ATOM 554 C CA . SER A 1 78 ? -15.93 -18.203 -13.711 1 97.94 78 SER A CA 1
ATOM 555 C C . SER A 1 78 ? -15.438 -16.766 -13.898 1 97.94 78 SER A C 1
ATOM 557 O O . SER A 1 78 ? -15.461 -15.977 -12.961 1 97.94 78 SER A O 1
ATOM 559 N N . LEU A 1 79 ? -14.984 -16.469 -15.102 1 98.06 79 LEU A N 1
ATOM 560 C CA . LEU A 1 79 ? -14.523 -15.117 -15.406 1 98.06 79 LEU A CA 1
ATOM 561 C C . LEU A 1 79 ? -15.672 -14.125 -15.375 1 98.06 79 LEU A C 1
ATOM 563 O O . LEU A 1 79 ? -15.516 -12.992 -14.906 1 98.06 79 LEU A O 1
ATOM 567 N N . ASP A 1 80 ? -16.859 -14.562 -15.852 1 97.31 80 ASP A N 1
ATOM 568 C CA . ASP A 1 80 ? -18.047 -13.734 -15.812 1 97.31 80 ASP A CA 1
ATOM 569 C C . ASP A 1 80 ? -18.438 -13.383 -14.375 1 97.31 80 ASP A C 1
ATOM 571 O O . ASP A 1 80 ? -18.797 -12.242 -14.086 1 97.31 80 ASP A O 1
ATOM 575 N N . ALA A 1 81 ? -18.359 -14.367 -13.539 1 97.38 81 ALA A N 1
ATOM 576 C CA . ALA A 1 81 ? -18.75 -14.18 -12.148 1 97.38 81 ALA A CA 1
ATOM 577 C C . ALA A 1 81 ? -17.891 -13.125 -11.469 1 97.38 81 ALA A C 1
ATOM 579 O O . ALA A 1 81 ? -18.406 -12.281 -10.727 1 97.38 81 ALA A O 1
ATOM 580 N N . LEU A 1 82 ? -16.625 -13.133 -11.688 1 97.75 82 LEU A N 1
ATOM 581 C CA . LEU A 1 82 ? -15.695 -12.172 -11.094 1 97.75 82 LEU A CA 1
ATOM 582 C C . LEU A 1 82 ? -15.875 -10.789 -11.711 1 97.75 82 LEU A C 1
ATOM 584 O O . LEU A 1 82 ? -15.906 -9.781 -11 1 97.75 82 LEU A O 1
ATOM 588 N N . ALA A 1 83 ? -16.047 -10.766 -13.016 1 97.19 83 ALA A N 1
ATOM 589 C CA . ALA A 1 83 ? -16.234 -9.5 -13.727 1 97.19 83 ALA A CA 1
ATOM 590 C C . ALA A 1 83 ? -17.516 -8.797 -13.281 1 97.19 83 ALA A C 1
ATOM 592 O O . ALA A 1 83 ? -17.547 -7.57 -13.172 1 97.19 83 ALA A O 1
ATOM 593 N N . SER A 1 84 ? -18.547 -9.594 -13.047 1 96.56 84 SER A N 1
ATOM 594 C CA . SER A 1 84 ? -19.844 -9.039 -12.695 1 96.56 84 SER A CA 1
ATOM 595 C C . SER A 1 84 ? -19.797 -8.336 -11.344 1 96.56 84 SER A C 1
ATOM 597 O O . SER A 1 84 ? -20.641 -7.484 -11.047 1 96.56 84 SER A O 1
ATOM 599 N N . GLN A 1 85 ? -18.797 -8.719 -10.531 1 96.56 85 GLN A N 1
ATOM 600 C CA . GLN A 1 85 ? -18.672 -8.133 -9.203 1 96.56 85 GLN A CA 1
ATOM 601 C C . GLN A 1 85 ? -17.438 -7.242 -9.109 1 96.56 85 GLN A C 1
ATOM 603 O O . GLN A 1 85 ? -16.984 -6.93 -8.008 1 96.56 85 GLN A O 1
ATOM 608 N N . GLN A 1 86 ? -16.859 -6.891 -10.242 1 97.62 86 GLN A N 1
ATOM 609 C CA . GLN A 1 86 ? -15.719 -5.98 -10.25 1 97.62 86 GLN A CA 1
ATOM 610 C C . GLN A 1 86 ? -16.078 -4.645 -9.609 1 97.62 86 GLN A C 1
ATOM 612 O O . GLN A 1 86 ? -17.156 -4.105 -9.844 1 97.62 86 GLN A O 1
ATOM 617 N N . ALA A 1 87 ? -15.203 -4.117 -8.773 1 97.38 87 ALA A N 1
ATOM 618 C CA . ALA A 1 87 ? -15.43 -2.838 -8.109 1 97.38 87 ALA A CA 1
ATOM 619 C C . ALA A 1 87 ? -15.438 -1.69 -9.117 1 97.38 87 ALA A C 1
ATOM 621 O O . ALA A 1 87 ? -14.828 -1.792 -10.188 1 97.38 87 ALA A O 1
ATOM 622 N N . PRO A 1 88 ? -16.062 -0.604 -8.758 1 95.81 88 PRO A N 1
ATOM 623 C CA . PRO A 1 88 ? -16.078 0.562 -9.648 1 95.81 88 PRO A CA 1
ATOM 624 C C . PRO A 1 88 ? -14.672 1.083 -9.961 1 95.81 88 PRO A C 1
ATOM 626 O O . PRO A 1 88 ? -14.43 1.618 -11.047 1 95.81 88 PRO A O 1
ATOM 629 N N . ASN A 1 89 ? -13.727 0.853 -9.102 1 96.19 89 ASN A N 1
ATOM 630 C CA . ASN A 1 89 ? -12.375 1.36 -9.328 1 96.19 89 ASN A CA 1
ATOM 631 C C . ASN A 1 89 ? -11.555 0.411 -10.195 1 96.19 89 ASN A C 1
ATOM 633 O O . ASN A 1 89 ? -10.406 0.709 -10.539 1 96.19 89 ASN A O 1
ATOM 637 N N . GLY A 1 90 ? -12.117 -0.71 -10.516 1 98.06 90 GLY A N 1
ATOM 638 C CA . GLY A 1 90 ? -11.461 -1.616 -11.438 1 98.06 90 GLY A CA 1
ATOM 639 C C . GLY A 1 90 ? -10.922 -2.867 -10.773 1 98.06 90 GLY A C 1
ATOM 640 O O . GLY A 1 90 ? -10.57 -3.836 -11.453 1 98.06 90 GLY A O 1
ATOM 641 N N . GLN A 1 91 ? -10.891 -2.92 -9.492 1 98.38 91 GLN A N 1
ATOM 642 C CA . GLN A 1 91 ? -10.328 -4.039 -8.742 1 98.38 91 GLN A CA 1
ATOM 643 C C . GLN A 1 91 ? -11.219 -5.273 -8.844 1 98.38 91 GLN A C 1
ATOM 645 O O . GLN A 1 91 ? -12.445 -5.164 -8.766 1 98.38 91 GLN A O 1
ATOM 650 N N . ILE A 1 92 ? -10.617 -6.41 -9.133 1 98.56 92 ILE A N 1
ATOM 651 C CA . ILE A 1 92 ? -11.32 -7.691 -9.055 1 98.56 92 ILE A CA 1
ATOM 652 C C . ILE A 1 92 ? -11.328 -8.188 -7.613 1 98.56 92 ILE A C 1
ATOM 654 O O . ILE A 1 92 ? -10.305 -8.141 -6.93 1 98.56 92 ILE A O 1
ATOM 658 N N . PRO A 1 93 ? -12.492 -8.625 -7.105 1 97.38 93 PRO A N 1
ATOM 659 C CA . PRO A 1 93 ? -12.586 -9.055 -5.707 1 97.38 93 PRO A CA 1
ATOM 660 C C . PRO A 1 93 ? -11.75 -10.297 -5.418 1 97.38 93 PRO A C 1
ATOM 662 O O . PRO A 1 93 ? -11.445 -11.07 -6.332 1 97.38 93 PRO A O 1
ATOM 665 N N . LYS A 1 94 ? -11.422 -10.453 -4.184 1 97 94 LYS A N 1
ATOM 666 C CA . LYS A 1 94 ? -10.742 -11.672 -3.73 1 97 94 LYS A CA 1
ATOM 667 C C . LYS A 1 94 ? -11.578 -12.906 -4.039 1 97 94 LYS A C 1
ATOM 669 O O . LYS A 1 94 ? -11.062 -13.891 -4.574 1 97 94 LYS A O 1
ATOM 674 N N . TYR A 1 95 ? -12.789 -12.891 -3.66 1 96.69 95 TYR A N 1
ATOM 675 C CA . TYR A 1 95 ? -13.719 -13.953 -4.02 1 96.69 95 TYR A CA 1
ATOM 676 C C . TYR A 1 95 ? -15.148 -13.43 -4.098 1 96.69 95 TYR A C 1
ATOM 678 O O . TYR A 1 95 ? -15.445 -12.336 -3.605 1 96.69 95 TYR A O 1
ATOM 686 N N . VAL A 1 96 ? -15.984 -14.18 -4.805 1 96.69 96 VAL A N 1
ATOM 687 C CA . VAL A 1 96 ? -17.406 -13.844 -4.938 1 96.69 96 VAL A CA 1
ATOM 688 C C . VAL A 1 96 ? -18.25 -15.062 -4.586 1 96.69 96 VAL A C 1
ATOM 690 O O . VAL A 1 96 ? -17.812 -16.203 -4.723 1 96.69 96 VAL A O 1
ATOM 693 N N . ASP A 1 97 ? -19.406 -14.695 -4.059 1 91.81 97 ASP A N 1
ATOM 694 C CA . ASP A 1 97 ? -20.422 -15.734 -3.922 1 91.81 97 ASP A CA 1
ATOM 695 C C . ASP A 1 97 ? -20.922 -16.203 -5.289 1 91.81 97 ASP A C 1
ATOM 697 O O . ASP A 1 97 ? -21.156 -15.383 -6.18 1 91.81 97 ASP A O 1
ATOM 701 N N . PRO A 1 98 ? -21.031 -17.484 -5.43 1 85 98 PRO A N 1
ATOM 702 C CA . PRO A 1 98 ? -21.422 -17.984 -6.746 1 85 98 PRO A CA 1
ATOM 703 C C . PRO A 1 98 ? -22.766 -17.406 -7.215 1 85 98 PRO A C 1
ATOM 705 O O . PRO A 1 98 ? -22.969 -17.219 -8.414 1 85 98 PRO A O 1
ATOM 708 N N . GLU A 1 99 ? -23.594 -17.125 -6.254 1 81.88 99 GLU A N 1
ATOM 709 C CA . GLU A 1 99 ? -24.906 -16.594 -6.645 1 81.88 99 GLU A CA 1
ATOM 710 C C . GLU A 1 99 ? -24.844 -15.086 -6.836 1 81.88 99 GLU A C 1
ATOM 712 O O . GLU A 1 99 ? -25.844 -14.469 -7.207 1 81.88 99 GLU A O 1
ATOM 717 N N . GLY A 1 100 ? -23.672 -14.586 -6.66 1 76.19 100 GLY A N 1
ATOM 718 C CA . GLY A 1 100 ? -23.438 -13.188 -6.973 1 76.19 100 GLY A CA 1
ATOM 719 C C . GLY A 1 100 ? -23.969 -12.234 -5.918 1 76.19 100 GLY A C 1
ATOM 720 O O . GLY A 1 100 ? -24.203 -11.055 -6.195 1 76.19 100 GLY A O 1
ATOM 721 N N . ARG A 1 101 ? -24.188 -12.641 -4.707 1 75.38 101 ARG A N 1
ATOM 722 C CA . ARG A 1 101 ? -24.812 -11.812 -3.68 1 75.38 101 ARG A CA 1
ATOM 723 C C . ARG A 1 101 ? -23.766 -11 -2.926 1 75.38 101 ARG A C 1
ATOM 725 O O . ARG A 1 101 ? -24.078 -9.977 -2.318 1 75.38 101 ARG A O 1
ATOM 732 N N . ASP A 1 102 ? -22.484 -11.508 -3.072 1 86.31 102 ASP A N 1
ATOM 733 C CA . ASP A 1 102 ? -21.5 -10.797 -2.258 1 86.31 102 ASP A CA 1
ATOM 734 C C . ASP A 1 102 ? -20.094 -10.922 -2.85 1 86.31 102 ASP A C 1
ATOM 736 O O . ASP A 1 102 ? -19.781 -11.914 -3.514 1 86.31 102 ASP A O 1
ATOM 740 N N . ALA A 1 103 ? -19.297 -9.836 -2.719 1 94.12 103 ALA A N 1
ATOM 741 C CA . ALA A 1 103 ? -17.875 -9.781 -3.096 1 94.12 103 ALA A CA 1
ATOM 742 C C . ALA A 1 103 ? -17.016 -9.406 -1.9 1 94.12 103 ALA A C 1
ATOM 744 O O . ALA A 1 103 ? -17.391 -8.57 -1.08 1 94.12 103 ALA A O 1
ATOM 745 N N . ASP A 1 104 ? -15.945 -10.078 -1.803 1 95.25 104 ASP A N 1
ATOM 746 C CA . ASP A 1 104 ? -15.016 -9.805 -0.711 1 95.25 104 ASP A CA 1
ATOM 747 C C . ASP A 1 104 ? -13.711 -9.195 -1.234 1 95.25 104 ASP A C 1
ATOM 749 O O . ASP A 1 104 ? -13.109 -9.719 -2.172 1 95.25 104 ASP A O 1
ATOM 753 N N . PHE A 1 105 ? -13.305 -8.062 -0.614 1 95.12 105 PHE A N 1
ATOM 754 C CA . PHE A 1 105 ? -12.094 -7.379 -1.061 1 95.12 105 PHE A CA 1
ATOM 755 C C . PHE A 1 105 ? -11.008 -7.453 0.005 1 95.12 105 PHE A C 1
ATOM 757 O O . PHE A 1 105 ? -10.016 -6.719 -0.057 1 95.12 105 PHE A O 1
ATOM 764 N N . TRP A 1 106 ? -11.102 -8.336 0.911 1 94.19 106 TRP A N 1
ATOM 765 C CA . TRP A 1 106 ? -10.102 -8.625 1.938 1 94.19 106 TRP A CA 1
ATOM 766 C C . TRP A 1 106 ? -9.836 -7.395 2.799 1 94.19 106 TRP A C 1
ATOM 768 O O . TRP A 1 106 ? -10.484 -6.359 2.631 1 94.19 106 TRP A O 1
ATOM 778 N N . TYR A 1 107 ? -8.922 -7.43 3.801 1 92.06 107 TYR A N 1
ATOM 779 C CA . TYR A 1 107 ? -8.664 -6.371 4.77 1 92.06 107 TYR A CA 1
ATOM 780 C C . TYR A 1 107 ? -7.902 -5.219 4.129 1 92.06 107 TYR A C 1
ATOM 782 O O . TYR A 1 107 ? -8.32 -4.062 4.23 1 92.06 107 TYR A O 1
ATOM 790 N N . LEU A 1 108 ? -6.73 -5.535 3.51 1 89.69 108 LEU A N 1
ATOM 791 C CA . LEU A 1 108 ? -5.828 -4.539 2.939 1 89.69 108 LEU A CA 1
ATOM 792 C C . LEU A 1 108 ? -5.762 -4.676 1.422 1 89.69 108 LEU A C 1
ATOM 794 O O . LEU A 1 108 ? -4.738 -4.352 0.812 1 89.69 108 LEU A O 1
ATOM 798 N N . GLY A 1 109 ? -6.84 -5.328 0.865 1 87.69 109 GLY A N 1
ATOM 799 C CA . GLY A 1 109 ? -6.895 -5.543 -0.572 1 87.69 109 GLY A CA 1
ATOM 800 C C . GLY A 1 109 ? -6.297 -6.871 -1 1 87.69 109 GLY A C 1
ATOM 801 O O . GLY A 1 109 ? -5.633 -7.543 -0.208 1 87.69 109 GLY A O 1
ATOM 802 N N . CYS A 1 110 ? -6.48 -7.234 -2.166 1 94.81 110 CYS A N 1
ATOM 803 C CA . CYS A 1 110 ? -5.961 -8.43 -2.824 1 94.81 110 CYS A CA 1
ATOM 804 C C . CYS A 1 110 ? -5.539 -8.117 -4.258 1 94.81 110 CYS A C 1
ATOM 806 O O . CYS A 1 110 ? -6.344 -8.234 -5.184 1 94.81 110 CYS A O 1
ATOM 808 N N . ILE A 1 111 ? -4.324 -7.867 -4.363 1 97.88 111 ILE A N 1
ATOM 809 C CA . ILE A 1 111 ? -3.867 -7.281 -5.617 1 97.88 111 ILE A CA 1
ATOM 810 C C . ILE A 1 111 ? -3.764 -8.367 -6.688 1 97.88 111 ILE A C 1
ATOM 812 O O . ILE A 1 111 ? -3.98 -8.102 -7.871 1 97.88 111 ILE A O 1
ATOM 816 N N . ASP A 1 112 ? -3.561 -9.625 -6.316 1 98.38 112 ASP A N 1
ATOM 817 C CA . ASP A 1 112 ? -3.213 -10.648 -7.301 1 98.38 112 ASP A CA 1
ATOM 818 C C . ASP A 1 112 ? -4.461 -11.188 -7.992 1 98.38 112 ASP A C 1
ATOM 820 O O . ASP A 1 112 ? -4.371 -11.789 -9.062 1 98.38 112 ASP A O 1
ATOM 824 N N . ALA A 1 113 ? -5.699 -11.023 -7.352 1 98.5 113 ALA A N 1
ATOM 825 C CA . ALA A 1 113 ? -6.922 -11.438 -8.031 1 98.5 113 ALA A CA 1
ATOM 826 C C . ALA A 1 113 ? -7.082 -10.719 -9.367 1 98.5 113 ALA A C 1
ATOM 828 O O . ALA A 1 113 ? -7.465 -11.328 -10.367 1 98.5 113 ALA A O 1
ATOM 829 N N . THR A 1 114 ? -6.805 -9.453 -9.359 1 98.88 114 THR A N 1
ATOM 830 C CA . THR A 1 114 ? -6.914 -8.641 -10.57 1 98.88 114 THR A CA 1
ATOM 831 C C . THR A 1 114 ? -5.887 -9.086 -11.609 1 98.88 114 THR A C 1
ATOM 833 O O . THR A 1 114 ? -6.203 -9.188 -12.797 1 98.88 114 THR A O 1
ATOM 836 N N . LEU A 1 115 ? -4.699 -9.359 -11.211 1 98.88 115 LEU A N 1
ATOM 837 C CA . LEU A 1 115 ? -3.645 -9.812 -12.109 1 98.88 115 LEU A CA 1
ATOM 838 C C . LEU A 1 115 ? -3.996 -11.164 -12.719 1 98.88 115 LEU A C 1
ATOM 840 O O . LEU A 1 115 ? -3.924 -11.336 -13.938 1 98.88 115 LEU A O 1
ATOM 844 N N . TRP A 1 116 ? -4.383 -12.086 -11.883 1 98.88 116 TRP A N 1
ATOM 845 C CA . TRP A 1 116 ? -4.707 -13.43 -12.344 1 98.88 116 TRP A CA 1
ATOM 846 C C . TRP A 1 116 ? -5.93 -13.414 -13.25 1 98.88 116 TRP A C 1
ATOM 848 O O . TRP A 1 116 ? -5.996 -14.164 -14.227 1 98.88 116 TRP A O 1
ATOM 858 N N . TRP A 1 117 ? -6.945 -12.57 -12.914 1 98.88 117 TRP A N 1
ATOM 859 C CA . TRP A 1 117 ? -8.117 -12.453 -13.773 1 98.88 117 TRP A CA 1
ATOM 860 C C . TRP A 1 117 ? -7.723 -12.023 -15.18 1 98.88 117 TRP A C 1
ATOM 862 O O . TRP A 1 117 ? -8.188 -12.602 -16.172 1 98.88 117 TRP A O 1
ATOM 872 N N . LEU A 1 118 ? -6.863 -11.07 -15.297 1 98.88 118 LEU A N 1
ATOM 873 C CA . LEU A 1 118 ? -6.391 -10.594 -16.594 1 98.88 118 LEU A CA 1
ATOM 874 C C . LEU A 1 118 ? -5.652 -11.695 -17.344 1 98.88 118 LEU A C 1
ATOM 876 O O . LEU A 1 118 ? -5.836 -11.867 -18.547 1 98.88 118 LEU A O 1
ATOM 880 N N . ILE A 1 119 ? -4.824 -12.43 -16.656 1 98.75 119 ILE A N 1
ATOM 881 C CA . ILE A 1 119 ? -4.062 -13.516 -17.266 1 98.75 119 ILE A CA 1
ATOM 882 C C . ILE A 1 119 ? -5.016 -14.57 -17.828 1 98.75 119 ILE A C 1
ATOM 884 O O . ILE A 1 119 ? -4.859 -15.023 -18.953 1 98.75 119 ILE A O 1
ATOM 888 N N . ALA A 1 120 ? -6.016 -14.914 -17.047 1 98.62 120 ALA A N 1
ATOM 889 C CA . ALA A 1 120 ? -6.992 -15.914 -17.469 1 98.62 120 ALA A CA 1
ATOM 890 C C . ALA A 1 120 ? -7.812 -15.406 -18.656 1 98.62 120 ALA A C 1
ATOM 892 O O . ALA A 1 120 ? -8.133 -16.172 -19.562 1 98.62 120 ALA A O 1
ATOM 893 N N . VAL A 1 121 ? -8.203 -14.125 -18.625 1 98.62 121 VAL A N 1
ATOM 894 C CA . VAL A 1 121 ? -8.945 -13.508 -19.719 1 98.62 121 VAL A CA 1
ATOM 895 C C . VAL A 1 121 ? -8.148 -13.625 -21.016 1 98.62 121 VAL A C 1
ATOM 897 O O . VAL A 1 121 ? -8.672 -14.055 -22.047 1 98.62 121 VAL A O 1
ATOM 900 N N . ASP A 1 122 ? -6.895 -13.227 -20.953 1 97.94 122 ASP A N 1
ATOM 901 C CA . ASP A 1 122 ? -6.047 -13.328 -22.125 1 97.94 122 ASP A CA 1
ATOM 902 C C . ASP A 1 122 ? -5.953 -14.773 -22.625 1 97.94 122 ASP A C 1
ATOM 904 O O . ASP A 1 122 ? -5.988 -15.031 -23.828 1 97.94 122 ASP A O 1
ATOM 908 N N . HIS A 1 123 ? -5.805 -15.695 -21.688 1 97.12 123 HIS A N 1
ATOM 909 C CA . HIS A 1 123 ? -5.652 -17.109 -22.016 1 97.12 123 HIS A CA 1
ATOM 910 C C . HIS A 1 123 ? -6.871 -17.625 -22.766 1 97.12 123 HIS A C 1
ATOM 912 O O . HIS A 1 123 ? -6.727 -18.297 -23.797 1 97.12 123 HIS A O 1
ATOM 918 N N . VAL A 1 124 ? -8.023 -17.344 -22.281 1 96.31 124 VAL A N 1
ATOM 919 C CA . VAL A 1 124 ? -9.258 -17.828 -22.891 1 96.31 124 VAL A CA 1
ATOM 920 C C . VAL A 1 124 ? -9.453 -17.203 -24.266 1 96.31 124 VAL A C 1
ATOM 922 O O . VAL A 1 124 ? -9.93 -17.844 -25.188 1 96.31 124 VAL A O 1
ATOM 925 N N . ARG A 1 125 ? -9.133 -15.93 -24.359 1 95.81 125 ARG A N 1
ATOM 926 C CA . ARG A 1 125 ? -9.227 -15.227 -25.641 1 95.81 125 ARG A CA 1
ATOM 927 C C . ARG A 1 125 ? -8.305 -15.852 -26.672 1 95.81 125 ARG A C 1
ATOM 929 O O . ARG A 1 125 ? -8.719 -16.109 -27.812 1 95.81 125 ARG A O 1
ATOM 936 N N . ARG A 1 126 ? -7.113 -16.141 -26.328 1 92.88 126 ARG A N 1
ATOM 937 C CA . ARG A 1 126 ? -6.094 -16.656 -27.234 1 92.88 126 ARG A CA 1
ATOM 938 C C . ARG A 1 126 ? -6.457 -18.062 -27.719 1 92.88 126 ARG A C 1
ATOM 940 O O . ARG A 1 126 ? -6.109 -18.453 -28.828 1 92.88 126 ARG A O 1
ATOM 947 N N . HIS A 1 127 ? -7.16 -18.766 -26.938 1 89.88 127 HIS A N 1
ATOM 948 C CA . HIS A 1 127 ? -7.508 -20.141 -27.281 1 89.88 127 HIS A CA 1
ATOM 949 C C . HIS A 1 127 ? -8.82 -20.188 -28.047 1 89.88 127 HIS A C 1
ATOM 951 O O . HIS A 1 127 ? -9.297 -21.281 -28.406 1 89.88 127 HIS A O 1
ATOM 957 N N . GLY A 1 128 ? -9.445 -19.062 -28.328 1 84 128 GLY A N 1
ATOM 958 C CA . GLY A 1 128 ? -10.609 -18.953 -29.188 1 84 128 GLY A CA 1
ATOM 959 C C . GLY A 1 128 ? -11.898 -19.391 -28.516 1 84 128 GLY A C 1
ATOM 960 O O . GLY A 1 128 ? -12.875 -19.719 -29.203 1 84 128 GLY A O 1
ATOM 961 N N . ALA A 1 129 ? -11.867 -19.406 -27.219 1 84.38 129 ALA A N 1
ATOM 962 C CA . ALA A 1 129 ? -13.062 -19.812 -26.5 1 84.38 129 ALA A CA 1
ATOM 963 C C . ALA A 1 129 ? -14.102 -18.703 -26.469 1 84.38 129 ALA A C 1
ATOM 965 O O . ALA A 1 129 ? -15.297 -18.953 -26.266 1 84.38 129 ALA A O 1
ATOM 966 N N . VAL A 1 130 ? -13.578 -17.484 -26.562 1 92.12 130 VAL A N 1
ATOM 967 C CA . VAL A 1 130 ? -14.453 -16.312 -26.594 1 92.12 130 VAL A CA 1
ATOM 968 C C . VAL A 1 130 ? -13.906 -15.297 -27.594 1 92.12 130 VAL A C 1
ATOM 970 O O . VAL A 1 130 ? -12.773 -15.422 -28.062 1 92.12 130 VAL A O 1
ATOM 973 N N . GLY A 1 131 ? -14.75 -14.273 -27.875 1 91.62 131 GLY A N 1
ATOM 974 C CA . GLY A 1 131 ? -14.305 -13.203 -28.75 1 91.62 131 GLY A CA 1
ATOM 975 C C . GLY A 1 131 ? -13.25 -12.312 -28.125 1 91.62 131 GLY A C 1
ATOM 976 O O . GLY A 1 131 ? -13.156 -12.219 -26.906 1 91.62 131 GLY A O 1
ATOM 977 N N . ALA A 1 132 ? -12.484 -11.664 -28.906 1 89.5 132 ALA A N 1
ATOM 978 C CA . ALA A 1 132 ? -11.367 -10.82 -28.484 1 89.5 132 ALA A CA 1
ATOM 979 C C . ALA A 1 132 ? -11.867 -9.656 -27.625 1 89.5 132 ALA A C 1
ATOM 981 O O . ALA A 1 132 ? -11.141 -9.156 -26.766 1 89.5 132 ALA A O 1
ATOM 982 N N . GLY A 1 133 ? -13.07 -9.234 -27.797 1 92.69 133 GLY A N 1
ATOM 983 C CA . GLY A 1 133 ? -13.594 -8.07 -27.109 1 92.69 133 GLY A CA 1
ATOM 984 C C . GLY A 1 133 ? -14.367 -8.414 -25.859 1 92.69 133 GLY A C 1
ATOM 985 O O . GLY A 1 133 ? -14.797 -7.52 -25.125 1 92.69 133 GLY A O 1
ATOM 986 N N . ARG A 1 134 ? -14.438 -9.727 -25.656 1 95.75 134 ARG A N 1
ATOM 987 C CA . ARG A 1 134 ? -15.18 -10.117 -24.469 1 95.75 134 ARG A CA 1
ATOM 988 C C . ARG A 1 134 ? -14.516 -9.555 -23.203 1 95.75 134 ARG A C 1
ATOM 990 O O . ARG A 1 134 ? -13.297 -9.617 -23.062 1 95.75 134 ARG A O 1
ATOM 997 N N . TRP A 1 135 ? -15.242 -8.93 -22.266 1 97.81 135 TRP A N 1
ATOM 998 C CA . TRP A 1 135 ? -14.852 -8.305 -21 1 97.81 135 TRP A CA 1
ATOM 999 C C . TRP A 1 135 ? -13.984 -7.074 -21.234 1 97.81 135 TRP A C 1
ATOM 1001 O O . TRP A 1 135 ? -13.211 -6.668 -20.375 1 97.81 135 TRP A O 1
ATOM 1011 N N . ALA A 1 136 ? -14.008 -6.445 -22.391 1 97.75 136 ALA A N 1
ATOM 1012 C CA . ALA A 1 136 ? -13.109 -5.355 -22.766 1 97.75 136 ALA A CA 1
ATOM 1013 C C . ALA A 1 136 ? -13.172 -4.223 -21.75 1 97.75 136 ALA A C 1
ATOM 1015 O O . ALA A 1 136 ? -12.133 -3.703 -21.328 1 97.75 136 ALA A O 1
ATOM 1016 N N . ASP A 1 137 ? -14.375 -3.83 -21.438 1 97.94 137 ASP A N 1
ATOM 1017 C CA . ASP A 1 137 ? -14.531 -2.752 -20.453 1 97.94 137 ASP A CA 1
ATOM 1018 C C . ASP A 1 137 ? -13.906 -3.125 -19.125 1 97.94 137 ASP A C 1
ATOM 1020 O O . ASP A 1 137 ? -13.227 -2.307 -18.5 1 97.94 137 ASP A O 1
ATOM 1024 N N . GLY A 1 138 ? -14.172 -4.348 -18.594 1 98.44 138 GLY A N 1
ATOM 1025 C CA . GLY A 1 138 ? -13.586 -4.82 -17.344 1 98.44 138 GLY A CA 1
ATOM 1026 C C . GLY A 1 138 ? -12.07 -4.875 -17.375 1 98.44 138 GLY A C 1
ATOM 1027 O O . GLY A 1 138 ? -11.406 -4.543 -16.391 1 98.44 138 GLY A O 1
ATOM 1028 N N . VAL A 1 139 ? -11.523 -5.301 -18.516 1 98.69 139 VAL A N 1
ATOM 1029 C CA . VAL A 1 139 ? -10.078 -5.387 -18.719 1 98.69 139 VAL A CA 1
ATOM 1030 C C . VAL A 1 139 ? -9.461 -3.994 -18.625 1 98.69 139 VAL A C 1
ATOM 1032 O O . VAL A 1 139 ? -8.453 -3.801 -17.922 1 98.69 139 VAL A O 1
ATOM 1035 N N . GLU A 1 140 ? -10.102 -3.049 -19.281 1 98.38 140 GLU A N 1
ATOM 1036 C CA . GLU A 1 140 ? -9.602 -1.68 -19.266 1 98.38 140 GLU A CA 1
ATOM 1037 C C . GLU A 1 140 ? -9.602 -1.12 -17.844 1 98.38 140 GLU A C 1
ATOM 1039 O O . GLU A 1 140 ? -8.633 -0.492 -17.406 1 98.38 140 GLU A O 1
ATOM 1044 N N . ARG A 1 141 ? -10.625 -1.343 -17.109 1 98.38 141 ARG A N 1
ATOM 1045 C CA . ARG A 1 141 ? -10.734 -0.86 -15.727 1 98.38 141 ARG A CA 1
ATOM 1046 C C . ARG A 1 141 ? -9.727 -1.558 -14.828 1 98.38 141 ARG A C 1
ATOM 1048 O O . ARG A 1 141 ? -9.133 -0.929 -13.945 1 98.38 141 ARG A O 1
ATOM 1055 N N . ALA A 1 142 ? -9.547 -2.852 -15.031 1 98.81 142 ALA A N 1
ATOM 1056 C CA . ALA A 1 142 ? -8.586 -3.611 -14.234 1 98.81 142 ALA A CA 1
ATOM 1057 C C . ALA A 1 142 ? -7.168 -3.105 -14.469 1 98.81 142 ALA A C 1
ATOM 1059 O O . ALA A 1 142 ? -6.402 -2.924 -13.516 1 98.81 142 ALA A O 1
ATOM 1060 N N . ILE A 1 143 ? -6.828 -2.914 -15.742 1 98.75 143 ILE A N 1
ATOM 1061 C CA . ILE A 1 143 ? -5.5 -2.422 -16.078 1 98.75 143 ILE A CA 1
ATOM 1062 C C . ILE A 1 143 ? -5.305 -1.016 -15.523 1 98.75 143 ILE A C 1
ATOM 1064 O O . ILE A 1 143 ? -4.246 -0.699 -14.977 1 98.75 143 ILE A O 1
ATOM 1068 N N . GLY A 1 144 ? -6.332 -0.175 -15.656 1 98.38 144 GLY A N 1
ATOM 1069 C CA . GLY A 1 144 ? -6.273 1.15 -15.062 1 98.38 144 GLY A CA 1
ATOM 1070 C C . GLY A 1 144 ? -6.027 1.122 -13.562 1 98.38 144 GLY A C 1
ATOM 1071 O O . GLY A 1 144 ? -5.23 1.91 -13.047 1 98.38 144 GLY A O 1
ATOM 1072 N N . TRP A 1 145 ? -6.676 0.219 -12.867 1 98.62 145 TRP A N 1
ATOM 1073 C CA . TRP A 1 145 ? -6.504 0.068 -11.422 1 98.62 145 TRP A CA 1
ATOM 1074 C C . TRP A 1 145 ? -5.074 -0.339 -11.086 1 98.62 145 TRP A C 1
ATOM 1076 O O . TRP A 1 145 ? -4.48 0.183 -10.141 1 98.62 145 TRP A O 1
ATOM 1086 N N . LEU A 1 146 ? -4.539 -1.275 -11.836 1 98.69 146 LEU A N 1
ATOM 1087 C CA . LEU A 1 146 ? -3.174 -1.735 -11.602 1 98.69 146 LEU A CA 1
ATOM 1088 C C . LEU A 1 146 ? -2.168 -0.629 -11.906 1 98.69 146 LEU A C 1
ATOM 1090 O O . LEU A 1 146 ? -1.199 -0.446 -11.164 1 98.69 146 LEU A O 1
ATOM 1094 N N . LEU A 1 147 ? -2.379 0.098 -12.977 1 98.44 147 LEU A N 1
ATOM 1095 C CA . LEU A 1 147 ? -1.491 1.205 -13.312 1 98.44 147 LEU A CA 1
ATOM 1096 C C . LEU A 1 147 ? -1.485 2.254 -12.211 1 98.44 147 LEU A C 1
ATOM 1098 O O . LEU A 1 147 ? -0.459 2.891 -11.953 1 98.44 147 LEU A O 1
ATOM 1102 N N . ALA A 1 148 ? -2.57 2.377 -11.539 1 97.81 148 ALA A N 1
ATOM 1103 C CA . ALA A 1 148 ? -2.648 3.316 -10.422 1 97.81 148 ALA A CA 1
ATOM 1104 C C . ALA A 1 148 ? -1.804 2.84 -9.25 1 97.81 148 ALA A C 1
ATOM 1106 O O . ALA A 1 148 ? -1.41 3.641 -8.391 1 97.81 148 ALA A O 1
ATOM 1107 N N . GLN A 1 149 ? -1.493 1.53 -9.195 1 97.44 149 GLN A N 1
ATOM 1108 C CA . GLN A 1 149 ? -0.657 0.984 -8.125 1 97.44 149 GLN A CA 1
ATOM 1109 C C . GLN A 1 149 ? 0.819 1.021 -8.516 1 97.44 149 GLN A C 1
ATOM 1111 O O . GLN A 1 149 ? 1.69 0.75 -7.688 1 97.44 149 GLN A O 1
ATOM 1116 N N . GLU A 1 150 ? 1.146 1.352 -9.742 1 97.88 150 GLU A N 1
ATOM 1117 C CA . GLU A 1 150 ? 2.498 1.239 -10.281 1 97.88 150 GLU A CA 1
ATOM 1118 C C . GLU A 1 150 ? 3.332 2.471 -9.945 1 97.88 150 GLU A C 1
ATOM 1120 O O . GLU A 1 150 ? 2.879 3.604 -10.125 1 97.88 150 GLU A O 1
ATOM 1125 N N . HIS A 1 151 ? 4.52 2.209 -9.438 1 97.5 151 HIS A N 1
ATOM 1126 C CA . HIS A 1 151 ? 5.453 3.307 -9.211 1 97.5 151 HIS A CA 1
ATOM 1127 C C . HIS A 1 151 ? 5.887 3.934 -10.531 1 97.5 151 HIS A C 1
ATOM 1129 O O . HIS A 1 151 ? 6.176 3.223 -11.5 1 97.5 151 HIS A O 1
ATOM 1135 N N . GLN A 1 152 ? 6.059 5.168 -10.578 1 95.88 152 GLN A N 1
ATOM 1136 C CA . GLN A 1 152 ? 6.18 5.895 -11.836 1 95.88 152 GLN A CA 1
ATOM 1137 C C . GLN A 1 152 ? 7.59 5.773 -12.406 1 95.88 152 GLN A C 1
ATOM 1139 O O . GLN A 1 152 ? 7.809 6.012 -13.594 1 95.88 152 GLN A O 1
ATOM 1144 N N . HIS A 1 153 ? 8.539 5.355 -11.617 1 95.38 153 HIS A N 1
ATOM 1145 C CA . HIS A 1 153 ? 9.898 5.156 -12.125 1 95.38 153 HIS A CA 1
ATOM 1146 C C . HIS A 1 153 ? 10.242 3.676 -12.219 1 95.38 153 HIS A C 1
ATOM 1148 O O . HIS A 1 153 ? 10.719 3.205 -13.25 1 95.38 153 HIS A O 1
ATOM 1154 N N . PHE A 1 154 ? 9.977 2.967 -11.219 1 97 154 PHE A N 1
ATOM 1155 C CA . PHE A 1 154 ? 10.336 1.557 -11.156 1 97 154 PHE A CA 1
ATOM 1156 C C . PHE A 1 154 ? 9.422 0.726 -12.055 1 97 154 PHE A C 1
ATOM 1158 O O . PHE A 1 154 ? 9.789 -0.377 -12.469 1 97 154 PHE A O 1
ATOM 1165 N N . ARG A 1 155 ? 8.219 1.22 -12.281 1 98 155 ARG A N 1
ATOM 1166 C CA . ARG A 1 155 ? 7.207 0.533 -13.086 1 98 155 ARG A CA 1
ATOM 1167 C C . ARG A 1 155 ? 6.844 -0.814 -12.469 1 98 155 ARG A C 1
ATOM 1169 O O . ARG A 1 155 ? 6.539 -1.768 -13.188 1 98 155 ARG A O 1
ATOM 1176 N N . LEU A 1 156 ? 7.016 -0.893 -11.148 1 98.44 156 LEU A N 1
ATOM 1177 C CA . LEU A 1 156 ? 6.613 -2.041 -10.344 1 98.44 156 LEU A CA 1
ATOM 1178 C C . LEU A 1 156 ? 5.398 -1.7 -9.484 1 98.44 156 LEU A C 1
ATOM 1180 O O . LEU A 1 156 ? 5.199 -0.54 -9.117 1 98.44 156 LEU A O 1
ATOM 1184 N N . LEU A 1 157 ? 4.602 -2.691 -9.234 1 98.44 157 LEU A N 1
ATOM 1185 C CA . LEU A 1 157 ? 3.434 -2.521 -8.375 1 98.44 157 LEU A CA 1
ATOM 1186 C C . LEU A 1 157 ? 3.836 -2.514 -6.906 1 98.44 157 LEU A C 1
ATOM 1188 O O . LEU A 1 157 ? 4.719 -3.271 -6.496 1 98.44 157 LEU A O 1
ATOM 1192 N N . GLN A 1 158 ? 3.201 -1.663 -6.188 1 97.38 158 GLN A N 1
ATOM 1193 C CA . GLN A 1 158 ? 3.361 -1.588 -4.738 1 97.38 158 GLN A CA 1
ATOM 1194 C C . GLN A 1 158 ? 2.158 -2.193 -4.023 1 97.38 158 GLN A C 1
ATOM 1196 O O . GLN A 1 158 ? 1.021 -2.051 -4.477 1 97.38 158 GLN A O 1
ATOM 1201 N N . GLN A 1 159 ? 2.443 -2.855 -2.879 1 96.88 159 GLN A N 1
ATOM 1202 C CA . GLN A 1 159 ? 1.334 -3.42 -2.119 1 96.88 159 GLN A CA 1
ATOM 1203 C C . GLN A 1 159 ? 1.639 -3.428 -0.625 1 96.88 159 GLN A C 1
ATOM 1205 O O . GLN A 1 159 ? 2.797 -3.303 -0.221 1 96.88 159 GLN A O 1
ATOM 1210 N N . ASN A 1 160 ? 0.593 -3.564 0.218 1 95.25 160 ASN A N 1
ATOM 1211 C CA . ASN A 1 160 ? 0.727 -3.732 1.661 1 95.25 160 ASN A CA 1
ATOM 1212 C C . ASN A 1 160 ? 0.969 -5.191 2.037 1 95.25 160 ASN A C 1
ATOM 1214 O O . ASN A 1 160 ? 0.928 -6.074 1.178 1 95.25 160 ASN A O 1
ATOM 1218 N N . GLU A 1 161 ? 1.239 -5.355 3.324 1 93.44 161 GLU A N 1
ATOM 1219 C CA . GLU A 1 161 ? 1.333 -6.719 3.834 1 93.44 161 GLU A CA 1
ATOM 1220 C C . GLU A 1 161 ? 0.008 -7.461 3.674 1 93.44 161 GLU A C 1
ATOM 1222 O O . GLU A 1 161 ? -1.047 -6.836 3.545 1 93.44 161 GLU A O 1
ATOM 1227 N N . ALA A 1 162 ? 0.082 -8.727 3.566 1 92.88 162 ALA A N 1
ATOM 1228 C CA . ALA A 1 162 ? -1.081 -9.602 3.615 1 92.88 162 ALA A CA 1
ATOM 1229 C C . ALA A 1 162 ? -2.051 -9.297 2.479 1 92.88 162 ALA A C 1
ATOM 1231 O O . ALA A 1 162 ? -3.268 -9.281 2.68 1 92.88 162 ALA A O 1
ATOM 1232 N N . SER A 1 163 ? -1.545 -9.031 1.274 1 94.56 163 SER A N 1
ATOM 1233 C CA . SER A 1 163 ? -2.434 -8.555 0.218 1 94.56 163 SER A CA 1
ATOM 1234 C C . SER A 1 163 ? -2.359 -9.453 -1.012 1 94.56 163 SER A C 1
ATOM 1236 O O . SER A 1 163 ? -2.736 -9.047 -2.111 1 94.56 163 SER A O 1
ATOM 1238 N N . ASP A 1 164 ? -1.794 -10.656 -0.934 1 96.56 164 ASP A N 1
ATOM 1239 C CA . ASP A 1 164 ? -1.703 -11.57 -2.066 1 96.56 164 ASP A CA 1
ATOM 1240 C C . ASP A 1 164 ? -1.903 -13.016 -1.617 1 96.56 164 ASP A C 1
ATOM 1242 O O . ASP A 1 164 ? -2.57 -13.273 -0.613 1 96.56 164 ASP A O 1
ATOM 1246 N N . TRP A 1 165 ? -1.485 -13.984 -2.371 1 97 165 TRP A N 1
ATOM 1247 C CA . TRP A 1 165 ? -1.767 -15.398 -2.115 1 97 165 TRP A CA 1
ATOM 1248 C C . TRP A 1 165 ? -1.229 -15.82 -0.751 1 97 165 TRP A C 1
ATOM 1250 O O . TRP A 1 165 ? -1.841 -16.641 -0.064 1 97 165 TRP A O 1
ATOM 1260 N N . ALA A 1 166 ? -0.046 -15.289 -0.426 1 95.94 166 ALA A N 1
ATOM 1261 C CA . ALA A 1 166 ? 0.529 -15.555 0.892 1 95.94 166 ALA A CA 1
ATOM 1262 C C . ALA A 1 166 ? 0.115 -14.477 1.892 1 95.94 166 ALA A C 1
ATOM 1264 O O . ALA A 1 166 ? 0.965 -13.781 2.453 1 95.94 166 ALA A O 1
ATOM 1265 N N . ASP A 1 167 ? -1.162 -14.391 2.186 1 91.44 167 ASP A N 1
ATOM 1266 C CA . ASP A 1 167 ? -1.774 -13.242 2.854 1 91.44 167 ASP A CA 1
ATOM 1267 C C . ASP A 1 167 ? -1.484 -13.266 4.352 1 91.44 167 ASP A C 1
ATOM 1269 O O . ASP A 1 167 ? -2.002 -12.438 5.102 1 91.44 167 ASP A O 1
ATOM 1273 N N . ILE A 1 168 ? -0.749 -14.188 4.906 1 93.12 168 ILE A N 1
ATOM 1274 C CA . ILE A 1 168 ? -0.303 -14.109 6.293 1 93.12 168 ILE A CA 1
ATOM 1275 C C . ILE A 1 168 ? 1.222 -14.156 6.348 1 93.12 168 ILE A C 1
ATOM 1277 O O . ILE A 1 168 ? 1.799 -14.719 7.281 1 93.12 168 ILE A O 1
ATOM 1281 N N . MET A 1 169 ? 1.898 -13.789 5.297 1 95.5 169 MET A N 1
ATOM 1282 C CA . MET A 1 169 ? 3.33 -13.508 5.242 1 95.5 169 MET A CA 1
ATOM 1283 C C . MET A 1 169 ? 3.59 -12.008 5.219 1 95.5 169 MET A C 1
ATOM 1285 O O . MET A 1 169 ? 2.812 -11.25 4.633 1 95.5 169 MET A O 1
ATOM 1289 N N . PRO A 1 170 ? 4.625 -11.562 5.82 1 94.25 170 PRO A N 1
ATOM 1290 C CA . PRO A 1 170 ? 4.891 -10.133 5.957 1 94.25 170 PRO A CA 1
ATOM 1291 C C . PRO A 1 170 ? 5.613 -9.547 4.742 1 94.25 170 PRO A C 1
ATOM 1293 O O . PRO A 1 170 ? 6.652 -8.898 4.891 1 94.25 170 PRO A O 1
ATOM 1296 N N . ARG A 1 171 ? 5.055 -9.664 3.553 1 96.5 171 ARG A N 1
ATOM 1297 C CA . ARG A 1 171 ? 5.633 -9.141 2.32 1 96.5 171 ARG A CA 1
ATOM 1298 C C . ARG A 1 171 ? 4.938 -7.852 1.895 1 96.5 171 ARG A C 1
ATOM 1300 O O . ARG A 1 171 ? 3.715 -7.824 1.741 1 96.5 171 ARG A O 1
ATOM 1307 N N . SER A 1 172 ? 5.711 -6.773 1.766 1 95.88 172 SER A N 1
ATOM 1308 C CA . SER A 1 172 ? 5.141 -5.488 1.369 1 95.88 172 SER A CA 1
ATOM 1309 C C . SER A 1 172 ? 6.109 -4.703 0.492 1 95.88 172 SER A C 1
ATOM 1311 O O . SER A 1 172 ? 7.238 -5.133 0.265 1 95.88 172 SER A O 1
ATOM 1313 N N . GLY A 1 173 ? 5.711 -3.525 0.025 1 96.81 173 GLY A N 1
ATOM 1314 C CA . GLY A 1 173 ? 6.492 -2.82 -0.978 1 96.81 173 GLY A CA 1
ATOM 1315 C C . GLY A 1 173 ? 6.422 -3.463 -2.35 1 96.81 173 GLY A C 1
ATOM 1316 O O . GLY A 1 173 ? 5.336 -3.699 -2.877 1 96.81 173 GLY A O 1
ATOM 1317 N N . TYR A 1 174 ? 7.562 -3.666 -2.918 1 98.12 174 TYR A N 1
ATOM 1318 C CA . TYR A 1 174 ? 7.633 -4.426 -4.16 1 98.12 174 TYR A CA 1
ATOM 1319 C C . TYR A 1 174 ? 7.77 -5.918 -3.883 1 98.12 174 TYR A C 1
ATOM 1321 O O . TYR A 1 174 ? 8.773 -6.363 -3.322 1 98.12 174 TYR A O 1
ATOM 1329 N N . VAL A 1 175 ? 6.789 -6.66 -4.285 1 98.56 175 VAL A N 1
ATOM 1330 C CA . VAL A 1 175 ? 6.773 -8.086 -3.957 1 98.56 175 VAL A CA 1
ATOM 1331 C C . VAL A 1 175 ? 7.031 -8.906 -5.219 1 98.56 175 VAL A C 1
ATOM 1333 O O . VAL A 1 175 ? 6.449 -8.641 -6.273 1 98.56 175 VAL A O 1
ATOM 1336 N N . LEU A 1 176 ? 7.879 -9.891 -5.113 1 98.88 176 LEU A N 1
ATOM 1337 C CA . LEU A 1 176 ? 8.344 -10.727 -6.211 1 98.88 176 LEU A CA 1
ATOM 1338 C C . LEU A 1 176 ? 7.16 -11.352 -6.949 1 98.88 176 LEU A C 1
ATOM 1340 O O . LEU A 1 176 ? 7.027 -11.188 -8.164 1 98.88 176 LEU A O 1
ATOM 1344 N N . TYR A 1 177 ? 6.301 -12.031 -6.223 1 98.81 177 TYR A N 1
ATOM 1345 C CA . TYR A 1 177 ? 5.133 -12.734 -6.742 1 98.81 177 TYR A CA 1
ATOM 1346 C C . TYR A 1 177 ? 4.262 -11.805 -7.578 1 98.81 177 TYR A C 1
ATOM 1348 O O . TYR A 1 177 ? 3.961 -12.102 -8.734 1 98.81 177 TYR A O 1
ATOM 1356 N N . THR A 1 178 ? 3.9 -10.711 -7.043 1 98.81 178 THR A N 1
ATOM 1357 C CA . THR A 1 178 ? 3 -9.734 -7.652 1 98.81 178 THR A CA 1
ATOM 1358 C C . THR A 1 178 ? 3.619 -9.148 -8.914 1 98.81 178 THR A C 1
ATOM 1360 O O . THR A 1 178 ? 2.949 -9.023 -9.945 1 98.81 178 THR A O 1
ATOM 1363 N N . ASN A 1 179 ? 4.852 -8.852 -8.867 1 98.88 179 ASN A N 1
ATOM 1364 C CA . ASN A 1 179 ? 5.465 -8.133 -9.977 1 98.88 179 ASN A CA 1
ATOM 1365 C C . ASN A 1 179 ? 5.902 -9.078 -11.086 1 98.88 179 ASN A C 1
ATOM 1367 O O . ASN A 1 179 ? 6.043 -8.664 -12.242 1 98.88 179 ASN A O 1
ATOM 1371 N N . ALA A 1 180 ? 6.098 -10.367 -10.758 1 98.88 180 ALA A N 1
ATOM 1372 C CA . ALA A 1 180 ? 6.223 -11.352 -11.828 1 98.88 180 ALA A CA 1
ATOM 1373 C C . ALA A 1 180 ? 4.945 -11.422 -12.664 1 98.88 180 ALA A C 1
ATOM 1375 O O . ALA A 1 180 ? 4.996 -11.406 -13.891 1 98.88 180 ALA A O 1
ATOM 1376 N N . LEU A 1 181 ? 3.834 -11.438 -12 1 98.88 181 LEU A N 1
ATOM 1377 C CA . LEU A 1 181 ? 2.543 -11.477 -12.672 1 98.88 181 LEU A CA 1
ATOM 1378 C C . LEU A 1 181 ? 2.305 -10.188 -13.453 1 98.88 181 LEU A C 1
ATOM 1380 O O . LEU A 1 181 ? 1.764 -10.219 -14.562 1 98.88 181 LEU A O 1
ATOM 1384 N N . TRP A 1 182 ? 2.721 -9.062 -12.852 1 98.88 182 TRP A N 1
ATOM 1385 C CA . TRP A 1 182 ? 2.508 -7.773 -13.492 1 98.88 182 TRP A CA 1
ATOM 1386 C C . TRP A 1 182 ? 3.252 -7.703 -14.82 1 98.88 182 TRP A C 1
ATOM 1388 O O . TRP A 1 182 ? 2.699 -7.242 -15.828 1 98.88 182 TRP A O 1
ATOM 1398 N N . PHE A 1 183 ? 4.488 -8.195 -14.859 1 98.88 183 PHE A N 1
ATOM 1399 C CA . PHE A 1 183 ? 5.254 -8.227 -16.094 1 98.88 183 PHE A CA 1
ATOM 1400 C C . PHE A 1 183 ? 4.543 -9.07 -17.156 1 98.88 183 PHE A C 1
ATOM 1402 O O . PHE A 1 183 ? 4.469 -8.688 -18.312 1 98.88 183 PHE A O 1
ATOM 1409 N N . ASP A 1 184 ? 4.039 -10.195 -16.703 1 98.75 184 ASP A N 1
ATOM 1410 C CA . ASP A 1 184 ? 3.314 -11.07 -17.625 1 98.75 184 ASP A CA 1
ATOM 1411 C C . ASP A 1 184 ? 2.072 -10.375 -18.188 1 98.75 184 ASP A C 1
ATOM 1413 O O . ASP A 1 184 ? 1.784 -10.469 -19.375 1 98.75 184 ASP A O 1
ATOM 1417 N N . VAL A 1 185 ? 1.33 -9.688 -17.328 1 98.88 185 VAL A N 1
ATOM 1418 C CA . VAL A 1 185 ? 0.142 -8.953 -17.75 1 98.88 185 VAL A CA 1
ATOM 1419 C C . VAL A 1 185 ? 0.53 -7.891 -18.781 1 98.88 185 VAL A C 1
ATOM 1421 O O . VAL A 1 185 ? -0.141 -7.73 -19.797 1 98.88 185 VAL A O 1
ATOM 1424 N N . LYS A 1 186 ? 1.612 -7.16 -18.5 1 98.81 186 LYS A N 1
ATOM 1425 C CA . LYS A 1 186 ? 2.051 -6.137 -19.438 1 98.81 186 LYS A CA 1
ATOM 1426 C C . LYS A 1 186 ? 2.35 -6.742 -20.812 1 98.81 186 LYS A C 1
ATOM 1428 O O . LYS A 1 186 ? 2.018 -6.152 -21.844 1 98.81 186 LYS A O 1
ATOM 1433 N N . ARG A 1 187 ? 2.955 -7.859 -20.828 1 98.25 187 ARG A N 1
ATOM 1434 C CA . ARG A 1 187 ? 3.281 -8.523 -22.094 1 98.25 187 ARG A CA 1
ATOM 1435 C C . ARG A 1 187 ? 2.021 -9.008 -22.797 1 98.25 187 ARG A C 1
ATOM 1437 O O . ARG A 1 187 ? 1.855 -8.805 -24 1 98.25 187 ARG A O 1
ATOM 1444 N N . ARG A 1 188 ? 1.149 -9.664 -22.078 1 97.5 188 ARG A N 1
ATOM 1445 C CA . ARG A 1 188 ? -0.076 -10.227 -22.641 1 97.5 188 ARG A CA 1
ATOM 1446 C C . ARG A 1 188 ? -0.949 -9.148 -23.266 1 97.5 188 ARG A C 1
ATOM 1448 O O . ARG A 1 188 ? -1.589 -9.375 -24.281 1 97.5 188 ARG A O 1
ATOM 1455 N N . PHE A 1 189 ? -0.989 -8.016 -22.672 1 97.88 189 PHE A N 1
ATOM 1456 C CA . PHE A 1 189 ? -1.897 -6.965 -23.125 1 97.88 189 PHE A CA 1
ATOM 1457 C C . PHE A 1 189 ? -1.131 -5.844 -23.812 1 97.88 189 PHE A C 1
ATOM 1459 O O . PHE A 1 189 ? -1.675 -4.762 -24.047 1 97.88 189 PHE A O 1
ATOM 1466 N N . SER A 1 190 ? 0.178 -6.012 -24.078 1 97.62 190 SER A N 1
ATOM 1467 C CA . SER A 1 190 ? 1.037 -5.078 -24.797 1 97.62 190 SER A CA 1
ATOM 1468 C C . SER A 1 190 ? 1.003 -3.693 -24.172 1 97.62 190 SER A C 1
ATOM 1470 O O . SER A 1 190 ? 0.8 -2.693 -24.859 1 97.62 190 SER A O 1
ATOM 1472 N N . LEU A 1 191 ? 1.119 -3.73 -22.875 1 97.75 191 LEU A N 1
ATOM 1473 C CA . LEU A 1 191 ? 1.16 -2.453 -22.172 1 97.75 191 LEU A CA 1
ATOM 1474 C C . LEU A 1 191 ? 2.525 -1.791 -22.328 1 97.75 191 LEU A C 1
ATOM 1476 O O . LEU A 1 191 ? 3.529 -2.473 -22.547 1 97.75 191 LEU A O 1
ATOM 1480 N N . CYS A 1 192 ? 2.594 -0.514 -22.141 1 93.5 192 CYS A N 1
ATOM 1481 C CA . CYS A 1 192 ? 3.826 0.25 -22.297 1 93.5 192 CYS A CA 1
ATOM 1482 C C . CYS A 1 192 ? 4.789 -0.02 -21.156 1 93.5 192 CYS A C 1
ATOM 1484 O O . CYS A 1 192 ? 4.383 -0.527 -20.109 1 93.5 192 CYS A O 1
ATOM 1486 N N . GLN A 1 193 ? 6.047 0.148 -21.359 1 95.38 193 GLN A N 1
ATOM 1487 C CA . GLN A 1 193 ? 7.117 0.202 -20.375 1 95.38 193 GLN A CA 1
ATOM 1488 C C . GLN A 1 193 ? 7.363 -1.172 -19.766 1 95.38 193 GLN A C 1
ATOM 1490 O O . GLN A 1 193 ? 7.746 -1.274 -18.594 1 95.38 193 GLN A O 1
ATOM 1495 N N . ALA A 1 194 ? 7.027 -2.244 -20.484 1 97.38 194 ALA A N 1
ATOM 1496 C CA . ALA A 1 194 ? 7.32 -3.596 -20.016 1 97.38 194 ALA A CA 1
ATOM 1497 C C . ALA A 1 194 ? 8.82 -3.809 -19.859 1 97.38 194 ALA A C 1
ATOM 1499 O O . ALA A 1 194 ? 9.258 -4.504 -18.938 1 97.38 194 ALA A O 1
ATOM 1500 N N . GLU A 1 195 ? 9.625 -3.219 -20.734 1 97 195 GLU A N 1
ATOM 1501 C CA . GLU A 1 195 ? 11.078 -3.355 -20.641 1 97 195 GLU A CA 1
ATOM 1502 C C . GLU A 1 195 ? 11.625 -2.693 -19.391 1 97 195 GLU A C 1
ATOM 1504 O O . GLU A 1 195 ? 12.539 -3.219 -18.75 1 97 195 GLU A O 1
ATOM 1509 N N . ASP A 1 196 ? 11.062 -1.504 -19.062 1 96.94 196 ASP A N 1
ATOM 1510 C CA . ASP A 1 196 ? 11.445 -0.836 -17.812 1 96.94 196 ASP A CA 1
ATOM 1511 C C . ASP A 1 196 ? 11.086 -1.686 -16.594 1 96.94 196 ASP A C 1
ATOM 1513 O O . ASP A 1 196 ? 11.852 -1.761 -15.641 1 96.94 196 ASP A O 1
ATOM 1517 N N . THR A 1 197 ? 9.914 -2.293 -16.656 1 98.25 197 THR A N 1
ATOM 1518 C CA . THR A 1 197 ? 9.477 -3.18 -15.586 1 98.25 197 THR A CA 1
ATOM 1519 C C . THR A 1 197 ? 10.469 -4.32 -15.383 1 98.25 197 THR A C 1
ATOM 1521 O O . THR A 1 197 ? 10.883 -4.605 -14.258 1 98.25 197 THR A O 1
ATOM 1524 N N . GLN A 1 198 ? 10.891 -4.953 -16.5 1 97.88 198 GLN A N 1
ATOM 1525 C CA . GLN A 1 198 ? 11.852 -6.051 -16.438 1 97.88 198 GLN A CA 1
ATOM 1526 C C . GLN A 1 198 ? 13.188 -5.578 -15.875 1 97.88 198 GLN A C 1
ATOM 1528 O O . GLN A 1 198 ? 13.789 -6.258 -15.039 1 97.88 198 GLN A O 1
ATOM 1533 N N . HIS A 1 199 ? 13.609 -4.438 -16.328 1 96.38 199 HIS A N 1
ATOM 1534 C CA . HIS A 1 199 ? 14.891 -3.877 -15.914 1 96.38 199 HIS A CA 1
ATOM 1535 C C . HIS A 1 199 ? 14.914 -3.617 -14.414 1 96.38 199 HIS A C 1
ATOM 1537 O O . HIS A 1 199 ? 15.82 -4.07 -13.711 1 96.38 199 HIS A O 1
ATOM 1543 N N . HIS A 1 200 ? 13.938 -2.912 -13.93 1 96.94 200 HIS A N 1
ATOM 1544 C CA . HIS A 1 200 ? 13.906 -2.545 -12.516 1 96.94 200 HIS A CA 1
ATOM 1545 C C . HIS A 1 200 ? 13.594 -3.752 -11.641 1 96.94 200 HIS A C 1
ATOM 1547 O O . HIS A 1 200 ? 14.094 -3.855 -10.516 1 96.94 200 HIS A O 1
ATOM 1553 N N . PHE A 1 201 ? 12.75 -4.68 -12.156 1 97.94 201 PHE A N 1
ATOM 1554 C CA . PHE A 1 201 ? 12.5 -5.941 -11.469 1 97.94 201 PHE A CA 1
ATOM 1555 C C . PHE A 1 201 ? 13.812 -6.656 -11.156 1 97.94 201 PHE A C 1
ATOM 1557 O O . PHE A 1 201 ? 14.078 -7.008 -10 1 97.94 201 PHE A O 1
ATOM 1564 N N . ASN A 1 202 ? 14.641 -6.836 -12.117 1 96.06 202 ASN A N 1
ATOM 1565 C CA . ASN A 1 202 ? 15.875 -7.59 -11.977 1 96.06 202 ASN A CA 1
ATOM 1566 C C . ASN A 1 202 ? 16.844 -6.898 -11.023 1 96.06 202 ASN A C 1
ATOM 1568 O O . ASN A 1 202 ? 17.5 -7.555 -10.211 1 96.06 202 ASN A O 1
ATOM 1572 N N . HIS A 1 203 ? 16.859 -5.609 -11.016 1 94.81 203 HIS A N 1
ATOM 1573 C CA . HIS A 1 203 ? 17.797 -4.879 -10.172 1 94.81 203 HIS A CA 1
ATOM 1574 C C . HIS A 1 203 ? 17.328 -4.867 -8.719 1 94.81 203 HIS A C 1
ATOM 1576 O O . HIS A 1 203 ? 18.156 -4.887 -7.797 1 94.81 203 HIS A O 1
ATOM 1582 N N . LEU A 1 204 ? 16.094 -4.832 -8.516 1 96.44 204 LEU A N 1
ATOM 1583 C CA . LEU A 1 204 ? 15.586 -4.742 -7.148 1 96.44 204 LEU A CA 1
ATOM 1584 C C . LEU A 1 204 ? 15.562 -6.117 -6.484 1 96.44 204 LEU A C 1
ATOM 1586 O O . LEU A 1 204 ? 15.969 -6.262 -5.332 1 96.44 204 LEU A O 1
ATOM 1590 N N . PHE A 1 205 ? 15.102 -7.129 -7.207 1 97.75 205 PHE A N 1
ATOM 1591 C CA . PHE A 1 205 ? 14.898 -8.43 -6.582 1 97.75 205 PHE A CA 1
ATOM 1592 C C . PHE A 1 205 ? 16.172 -9.266 -6.648 1 97.75 205 PHE A C 1
ATOM 1594 O O . PHE A 1 205 ? 16.297 -10.281 -5.957 1 97.75 205 PHE A O 1
ATOM 1601 N N . ASN A 1 206 ? 17.062 -8.93 -7.461 1 96.31 206 ASN A N 1
ATOM 1602 C CA . ASN A 1 206 ? 18.406 -9.523 -7.504 1 96.31 206 ASN A CA 1
ATOM 1603 C C . ASN A 1 206 ? 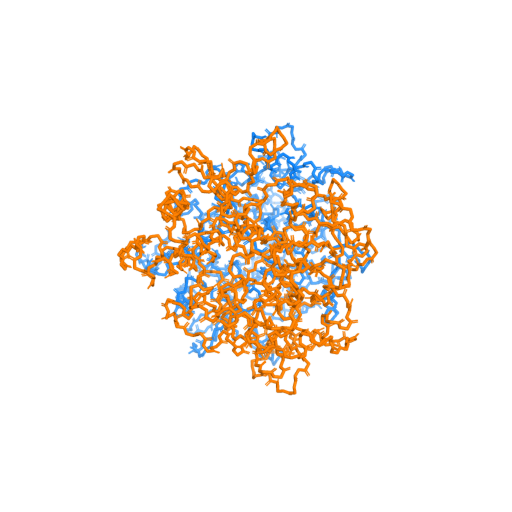19.484 -8.469 -7.266 1 96.31 206 ASN A C 1
ATOM 1605 O O . ASN A 1 206 ? 20.281 -8.188 -8.156 1 96.31 206 ASN A O 1
ATOM 1609 N N . PRO A 1 207 ? 19.594 -8.016 -6.035 1 94.06 207 PRO A N 1
ATOM 1610 C CA . PRO A 1 207 ? 20.5 -6.91 -5.73 1 94.06 207 PRO A CA 1
ATOM 1611 C C . PRO A 1 207 ? 21.969 -7.332 -5.742 1 94.06 207 PRO A C 1
ATOM 1613 O O . PRO A 1 207 ? 22.859 -6.496 -5.586 1 94.06 207 PRO A O 1
ATOM 1616 N N . PHE A 1 208 ? 22.297 -8.492 -6 1 92 208 PHE A N 1
ATOM 1617 C CA . PHE A 1 208 ? 23.672 -8.992 -5.898 1 92 208 PHE A CA 1
ATOM 1618 C C . PHE A 1 208 ? 24.344 -9.023 -7.266 1 92 208 PHE A C 1
ATOM 1620 O O . PHE A 1 208 ? 25.5 -9.414 -7.383 1 92 208 PHE A O 1
ATOM 1627 N N . GLN A 1 209 ? 23.578 -8.562 -8.203 1 87.69 209 GLN A N 1
ATOM 1628 C CA . GLN A 1 209 ? 24.188 -8.516 -9.531 1 87.69 209 GLN A CA 1
ATOM 1629 C C . GLN A 1 209 ? 25.25 -7.43 -9.609 1 87.69 209 GLN A C 1
ATOM 1631 O O . GLN A 1 209 ? 25.234 -6.48 -8.82 1 87.69 209 GLN A O 1
ATOM 1636 N N . ARG A 1 210 ? 26.125 -7.516 -10.586 1 84.56 210 ARG A N 1
ATOM 1637 C CA . ARG A 1 210 ? 27.266 -6.609 -10.734 1 84.56 210 ARG A CA 1
ATOM 1638 C C . ARG A 1 210 ? 26.812 -5.273 -11.32 1 84.56 210 ARG A C 1
ATOM 1640 O O . ARG A 1 210 ? 27.344 -4.223 -10.953 1 84.56 210 ARG A O 1
ATOM 1647 N N . ASP A 1 211 ? 25.828 -5.402 -12.156 1 86.44 211 ASP A N 1
ATOM 1648 C CA . ASP A 1 211 ? 25.359 -4.195 -12.828 1 86.44 211 ASP A CA 1
ATOM 1649 C C . ASP A 1 211 ? 24.562 -3.314 -11.875 1 86.44 211 ASP A C 1
ATOM 1651 O O . ASP A 1 211 ? 23.547 -3.754 -11.32 1 86.44 211 ASP A O 1
ATOM 1655 N N . LEU A 1 212 ? 25 -2.053 -11.695 1 85.62 212 LEU A N 1
ATOM 1656 C CA . LEU A 1 212 ? 24.297 -1.122 -10.82 1 85.62 212 LEU A CA 1
ATOM 1657 C C . LEU A 1 212 ? 23.297 -0.284 -11.609 1 85.62 212 LEU A C 1
ATOM 1659 O O . LEU A 1 212 ? 23.594 0.136 -12.734 1 85.62 212 LEU A O 1
ATOM 1663 N N . PRO A 1 213 ? 22.141 -0.064 -10.992 1 89.31 213 PRO A N 1
ATOM 1664 C CA . PRO A 1 213 ? 21.172 0.803 -11.672 1 89.31 213 PRO A CA 1
ATOM 1665 C C . PRO A 1 213 ? 21.609 2.266 -11.703 1 89.31 213 PRO A C 1
ATOM 1667 O O . PRO A 1 213 ? 22.328 2.717 -10.812 1 89.31 213 PRO A O 1
ATOM 1670 N N . GLU A 1 214 ? 21.156 2.963 -12.711 1 87.31 214 GLU A N 1
ATOM 1671 C CA . GLU A 1 214 ? 21.453 4.391 -12.844 1 87.31 214 GLU A CA 1
ATOM 1672 C C . GLU A 1 214 ? 20.594 5.211 -11.883 1 87.31 214 GLU A C 1
ATOM 1674 O O . GLU A 1 214 ? 21.047 6.23 -11.359 1 87.31 214 GLU A O 1
ATOM 1679 N N . TYR A 1 215 ? 19.453 4.719 -11.68 1 90.25 215 TYR A N 1
ATOM 1680 C CA . TYR A 1 215 ? 18.531 5.43 -10.805 1 90.25 215 TYR A CA 1
ATOM 1681 C C . TYR A 1 215 ? 19.016 5.395 -9.359 1 90.25 215 TYR A C 1
ATOM 1683 O O . TYR A 1 215 ? 19.156 4.32 -8.773 1 90.25 215 TYR A O 1
ATOM 1691 N N . HIS A 1 216 ? 19.281 6.547 -8.75 1 90 216 HIS A N 1
ATOM 1692 C CA . HIS A 1 216 ? 19.922 6.664 -7.449 1 90 216 HIS A 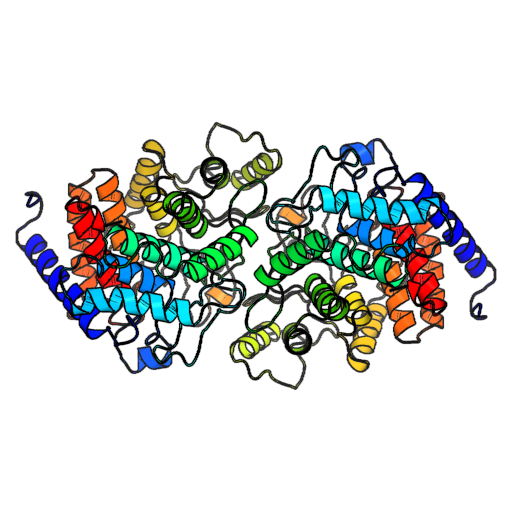CA 1
ATOM 1693 C C . HIS A 1 216 ? 19.109 5.969 -6.367 1 90 216 HIS A C 1
ATOM 1695 O O . HIS A 1 216 ? 19.672 5.359 -5.453 1 90 216 HIS A O 1
ATOM 1701 N N . ARG A 1 217 ? 17.844 6.031 -6.414 1 91.38 217 ARG A N 1
ATOM 1702 C CA . ARG A 1 217 ? 17.016 5.391 -5.398 1 91.38 217 ARG A CA 1
ATOM 1703 C C . ARG A 1 217 ? 17.109 3.873 -5.492 1 91.38 217 ARG A C 1
ATOM 1705 O O . ARG A 1 217 ? 17.078 3.18 -4.473 1 91.38 217 ARG A O 1
ATOM 1712 N N . ALA A 1 218 ? 17.219 3.395 -6.676 1 93.06 218 ALA A N 1
ATOM 1713 C CA . ALA A 1 218 ? 17.406 1.959 -6.863 1 93.06 218 ALA A CA 1
ATOM 1714 C C . ALA A 1 218 ? 18.734 1.505 -6.25 1 93.06 218 ALA A C 1
ATOM 1716 O O . ALA A 1 218 ? 18.812 0.425 -5.66 1 93.06 218 ALA A O 1
ATOM 1717 N N . ARG A 1 219 ? 19.734 2.352 -6.383 1 93.19 219 ARG A N 1
ATOM 1718 C CA . ARG A 1 219 ? 21.031 2.033 -5.816 1 93.19 219 ARG A CA 1
ATOM 1719 C C . ARG A 1 219 ? 20.969 1.962 -4.293 1 93.19 219 ARG A C 1
ATOM 1721 O O . ARG A 1 219 ? 21.578 1.088 -3.68 1 93.19 219 ARG A O 1
ATOM 1728 N N . LEU A 1 220 ? 20.297 2.826 -3.777 1 91.44 220 LEU A N 1
ATOM 1729 C CA . LEU A 1 220 ? 20.172 2.844 -2.324 1 91.44 220 LEU A CA 1
ATOM 1730 C C . LEU A 1 220 ? 19.406 1.614 -1.828 1 91.44 220 LEU A C 1
ATOM 1732 O O . LEU A 1 220 ? 19.781 1.017 -0.817 1 91.44 220 LEU A O 1
ATOM 1736 N N . LEU A 1 221 ? 18.359 1.263 -2.498 1 92.94 221 LEU A N 1
ATOM 1737 C CA . LEU A 1 221 ? 17.609 0.069 -2.131 1 92.94 221 LEU A CA 1
ATOM 1738 C C . LEU A 1 221 ? 18.484 -1.178 -2.232 1 92.94 221 LEU A C 1
ATOM 1740 O O . LEU A 1 221 ? 18.406 -2.066 -1.381 1 92.94 221 LEU A O 1
ATOM 1744 N N . GLN A 1 222 ? 19.266 -1.199 -3.252 1 93.12 222 GLN A N 1
ATOM 1745 C CA . GLN A 1 222 ? 20.188 -2.324 -3.416 1 93.12 222 GLN A CA 1
ATOM 1746 C C . GLN A 1 222 ? 21.203 -2.383 -2.271 1 93.12 222 GLN A C 1
ATOM 1748 O O . GLN A 1 222 ? 21.547 -3.469 -1.802 1 93.12 222 GLN A O 1
ATOM 1753 N N . HIS A 1 223 ? 21.641 -1.232 -1.943 1 91 223 HIS A N 1
ATOM 1754 C CA . HIS A 1 223 ? 22.609 -1.157 -0.846 1 91 223 HIS A CA 1
ATOM 1755 C C . HIS A 1 223 ? 22 -1.698 0.448 1 91 223 HIS A C 1
ATOM 1757 O O . HIS A 1 223 ? 22.641 -2.498 1.144 1 91 223 HIS A O 1
ATOM 1763 N N . TYR A 1 224 ? 20.828 -1.319 0.716 1 89.44 224 TYR A N 1
ATOM 1764 C CA . TYR A 1 224 ? 20.141 -1.794 1.916 1 89.44 224 TYR A CA 1
ATOM 1765 C C . TYR A 1 224 ? 19.891 -3.295 1.845 1 89.44 224 TYR A C 1
ATOM 1767 O O . TYR A 1 224 ? 20.016 -4 2.85 1 89.44 224 TYR A O 1
ATOM 1775 N N . ALA A 1 225 ? 19.578 -3.764 0.696 1 90.94 225 ALA A N 1
ATOM 1776 C CA . ALA A 1 225 ? 19.234 -5.172 0.509 1 90.94 225 ALA A CA 1
ATOM 1777 C C . ALA A 1 225 ? 20.469 -6.062 0.688 1 90.94 225 ALA A C 1
ATOM 1779 O O . ALA A 1 225 ? 20.359 -7.191 1.167 1 90.94 225 ALA A O 1
ATOM 1780 N N . ARG A 1 226 ? 21.594 -5.551 0.381 1 90.88 226 ARG A N 1
ATOM 1781 C CA . ARG A 1 226 ? 22.828 -6.34 0.403 1 90.88 226 ARG A CA 1
ATOM 1782 C C . ARG A 1 226 ? 23.453 -6.344 1.794 1 90.88 226 ARG A C 1
ATOM 1784 O O . ARG A 1 226 ? 24.25 -7.227 2.121 1 90.88 226 ARG A O 1
ATOM 1791 N N . ARG A 1 227 ? 23.094 -5.391 2.514 1 85.06 227 ARG A N 1
ATOM 1792 C CA . ARG A 1 227 ? 23.766 -5.199 3.793 1 85.06 227 ARG A CA 1
ATOM 1793 C C . ARG A 1 227 ? 23.672 -6.449 4.66 1 85.06 227 ARG A C 1
ATOM 1795 O O . ARG A 1 227 ? 22.562 -6.848 5.055 1 85.06 227 ARG A O 1
ATOM 1802 N N . GLY A 1 228 ? 24.859 -7.102 4.891 1 81.88 228 GLY A N 1
ATOM 1803 C CA . GLY A 1 228 ? 24.953 -8.227 5.805 1 81.88 228 GLY A CA 1
ATOM 1804 C C . GLY A 1 228 ? 24.391 -9.516 5.23 1 81.88 228 GLY A C 1
ATOM 1805 O O . GLY A 1 228 ? 24.078 -10.445 5.973 1 81.88 228 GLY A O 1
ATOM 1806 N N . ARG A 1 229 ? 24.156 -9.539 3.914 1 87.44 229 ARG A N 1
ATOM 1807 C CA . ARG A 1 229 ? 23.531 -10.719 3.311 1 87.44 229 ARG A CA 1
ATOM 1808 C C . ARG A 1 229 ? 24.375 -11.258 2.166 1 87.44 229 ARG A C 1
ATOM 1810 O O . ARG A 1 229 ? 25.109 -10.508 1.524 1 87.44 229 ARG A O 1
ATOM 1817 N N . ARG A 1 230 ? 24.344 -12.523 2.07 1 90.31 230 ARG A N 1
ATOM 1818 C CA . ARG A 1 230 ? 24.969 -13.18 0.922 1 90.31 230 ARG A CA 1
ATOM 1819 C C . ARG A 1 230 ? 23.922 -13.469 -0.162 1 90.31 230 ARG A C 1
ATOM 1821 O O . ARG A 1 230 ? 22.719 -13.469 0.103 1 90.31 230 ARG A O 1
ATOM 1828 N N . ASP A 1 231 ? 24.469 -13.617 -1.327 1 92.62 231 ASP A N 1
ATOM 1829 C CA . ASP A 1 231 ? 23.594 -13.984 -2.441 1 92.62 231 ASP A CA 1
ATOM 1830 C C . ASP A 1 231 ? 22.906 -15.328 -2.182 1 92.62 231 ASP A C 1
ATOM 1832 O O . ASP A 1 231 ? 23.578 -16.359 -2.086 1 92.62 231 ASP A O 1
ATOM 1836 N N . PRO A 1 232 ? 21.594 -15.328 -2.107 1 91.88 232 PRO A N 1
ATOM 1837 C CA . PRO A 1 232 ? 20.875 -16.562 -1.797 1 91.88 232 PRO A CA 1
ATOM 1838 C C . PRO A 1 232 ? 20.719 -17.469 -3.016 1 91.88 232 PRO A C 1
ATOM 1840 O O . PRO A 1 232 ? 20.297 -18.625 -2.881 1 91.88 232 PRO A O 1
ATOM 1843 N N . GLY A 1 233 ? 20.984 -16.938 -4.207 1 96.06 233 GLY A N 1
ATOM 1844 C CA . GLY A 1 233 ? 20.75 -17.688 -5.43 1 96.06 233 GLY A CA 1
ATOM 1845 C C . GLY A 1 233 ? 19.312 -17.641 -5.895 1 96.06 233 GLY A C 1
ATOM 1846 O O . GLY A 1 233 ? 18.906 -18.406 -6.77 1 96.06 233 GLY A O 1
ATOM 1847 N N . LEU A 1 234 ? 18.516 -16.859 -5.25 1 98 234 LEU A N 1
ATOM 1848 C CA . LEU A 1 234 ? 17.109 -16.594 -5.559 1 98 234 LEU A CA 1
ATOM 1849 C C . LEU A 1 234 ? 16.844 -15.094 -5.641 1 98 234 LEU A C 1
ATOM 1851 O O . LEU A 1 234 ? 17.609 -14.289 -5.105 1 98 234 LEU A O 1
ATOM 1855 N N . PHE A 1 235 ? 15.805 -14.742 -6.371 1 98.44 235 PHE A N 1
ATOM 1856 C CA . PHE A 1 235 ? 15.258 -13.398 -6.191 1 98.44 235 PHE A CA 1
ATOM 1857 C C . PHE A 1 235 ? 14.75 -13.211 -4.766 1 98.44 235 PHE A C 1
ATOM 1859 O O . PHE A 1 235 ? 14.219 -14.141 -4.16 1 98.44 235 PHE A O 1
ATOM 1866 N N . LEU A 1 236 ? 14.93 -11.969 -4.234 1 98.06 236 LEU A N 1
ATOM 1867 C CA . LEU A 1 236 ? 14.328 -11.617 -2.953 1 98.06 236 LEU A CA 1
ATOM 1868 C C . LEU A 1 236 ? 12.805 -11.703 -3.027 1 98.06 236 LEU A C 1
ATOM 1870 O O . LEU A 1 236 ? 12.219 -11.461 -4.086 1 98.06 236 LEU A O 1
ATOM 1874 N N . SER A 1 237 ? 12.195 -12.07 -1.874 1 98.19 237 SER A N 1
ATOM 1875 C CA . SER A 1 237 ? 10.742 -12.227 -1.888 1 98.19 237 SER A CA 1
ATOM 1876 C C . SER A 1 237 ? 10.039 -10.875 -1.964 1 98.19 237 SER A C 1
ATOM 1878 O O . SER A 1 237 ? 8.914 -10.781 -2.459 1 98.19 237 SER A O 1
ATOM 1880 N N . PHE A 1 238 ? 10.641 -9.852 -1.444 1 97.75 238 PHE A N 1
ATOM 1881 C CA . PHE A 1 238 ? 10.148 -8.484 -1.555 1 97.75 238 PHE A CA 1
ATOM 1882 C C . PHE A 1 238 ? 11.258 -7.48 -1.252 1 97.75 238 PHE A C 1
ATOM 1884 O O . PHE A 1 238 ? 12.289 -7.844 -0.683 1 97.75 238 PHE A O 1
ATOM 1891 N N . VAL A 1 239 ? 11.094 -6.293 -1.753 1 96.81 239 VAL A N 1
ATOM 1892 C CA . VAL A 1 239 ? 11.953 -5.16 -1.437 1 96.81 239 VAL A CA 1
ATOM 1893 C C . VAL A 1 239 ? 11.109 -3.988 -0.945 1 96.81 239 VAL A C 1
ATOM 1895 O O . VAL A 1 239 ? 10.172 -3.562 -1.626 1 96.81 239 VAL A O 1
ATOM 1898 N N . ASN A 1 240 ? 11.336 -3.572 0.217 1 94.62 240 ASN A N 1
ATOM 1899 C CA . ASN A 1 240 ? 10.789 -2.344 0.785 1 94.62 240 ASN A CA 1
ATOM 1900 C C . ASN A 1 240 ? 11.891 -1.348 1.133 1 94.62 240 ASN A C 1
ATOM 1902 O O . ASN A 1 240 ? 13.062 -1.561 0.792 1 94.62 240 ASN A O 1
ATOM 1906 N N . LEU A 1 241 ? 11.633 -0.217 1.661 1 92.31 241 LEU A N 1
ATOM 1907 C CA . LEU A 1 241 ? 12.594 0.87 1.814 1 92.31 241 LEU A CA 1
ATOM 1908 C C . LEU A 1 241 ? 13.883 0.367 2.449 1 92.31 241 LEU A C 1
ATOM 1910 O O . LEU A 1 241 ? 14.969 0.548 1.889 1 92.31 241 LEU A O 1
ATOM 1914 N N . ALA A 1 242 ? 13.891 -0.331 3.578 1 90.56 242 ALA A N 1
ATOM 1915 C CA . ALA A 1 242 ? 15.117 -0.815 4.207 1 90.56 242 ALA A CA 1
ATOM 1916 C C . ALA A 1 242 ? 14.938 -2.236 4.734 1 90.56 242 ALA A C 1
ATOM 1918 O O . ALA A 1 242 ? 15.719 -2.699 5.562 1 90.56 242 ALA A O 1
ATOM 1919 N N . VAL A 1 243 ? 13.945 -2.836 4.281 1 89.94 243 VAL A N 1
ATOM 1920 C CA . VAL A 1 243 ? 13.641 -4.203 4.699 1 89.94 243 VAL A CA 1
ATOM 1921 C C . VAL A 1 243 ? 13.383 -5.074 3.471 1 89.94 243 VAL A C 1
ATOM 1923 O O . VAL A 1 243 ? 12.719 -4.641 2.523 1 89.94 243 VAL A O 1
ATOM 1926 N N . VAL A 1 244 ? 13.953 -6.215 3.457 1 94.75 244 VAL A N 1
ATOM 1927 C CA . VAL A 1 244 ? 13.797 -7.125 2.326 1 94.75 244 VAL A CA 1
ATOM 1928 C C . VAL A 1 244 ? 13.5 -8.531 2.832 1 94.75 244 VAL A C 1
ATOM 1930 O O . VAL A 1 244 ? 13.695 -8.828 4.012 1 94.75 244 VAL A O 1
ATOM 1933 N N . GLY A 1 245 ? 12.906 -9.336 1.99 1 95.81 245 GLY A N 1
ATOM 1934 C CA . GLY A 1 245 ? 12.688 -10.742 2.301 1 95.81 245 GLY A CA 1
ATOM 1935 C C . GLY A 1 245 ? 13.664 -11.664 1.597 1 95.81 245 GLY A C 1
ATOM 1936 O O . GLY A 1 245 ? 13.781 -11.633 0.37 1 95.81 245 GLY A O 1
ATOM 1937 N N . ASP A 1 246 ? 14.383 -12.469 2.373 1 95.44 246 ASP A N 1
ATOM 1938 C CA . ASP A 1 246 ? 15.336 -13.414 1.804 1 95.44 246 ASP A CA 1
ATOM 1939 C C . ASP A 1 246 ? 15.055 -14.836 2.277 1 95.44 246 ASP A C 1
ATOM 1941 O O . ASP A 1 246 ? 15.945 -15.688 2.271 1 95.44 246 ASP A O 1
ATOM 1945 N N . GLU A 1 247 ? 13.789 -15.086 2.742 1 96.5 247 GLU A N 1
ATOM 1946 C CA . GLU A 1 247 ? 13.43 -16.391 3.297 1 96.5 247 GLU A CA 1
ATOM 1947 C C . GLU A 1 247 ? 13.297 -17.438 2.199 1 96.5 247 GLU A C 1
ATOM 1949 O O . GLU A 1 247 ? 13.234 -18.641 2.482 1 96.5 247 GLU A O 1
ATOM 1954 N N . GLY A 1 248 ? 13.344 -17.016 0.946 1 97.94 248 GLY A N 1
ATOM 1955 C CA . GLY A 1 248 ? 13.273 -17.953 -0.17 1 97.94 248 GLY A CA 1
ATOM 1956 C C . GLY A 1 248 ? 11.852 -18.25 -0.609 1 97.94 248 GLY A C 1
ATOM 1957 O O . GLY A 1 248 ? 11.352 -19.359 -0.409 1 97.94 248 GLY A O 1
ATOM 1958 N N . ASP A 1 249 ? 11.25 -17.297 -1.285 1 98.62 249 ASP A N 1
ATOM 1959 C CA . ASP A 1 249 ? 9.914 -17.438 -1.852 1 98.62 249 ASP A CA 1
ATOM 1960 C C . ASP A 1 249 ? 9.93 -18.328 -3.09 1 98.62 249 ASP A C 1
ATOM 1962 O O . ASP A 1 249 ? 10.195 -17.844 -4.199 1 98.62 249 ASP A O 1
ATOM 1966 N N . VAL A 1 250 ? 9.555 -19.531 -2.928 1 98.81 250 VAL A N 1
ATOM 1967 C CA . VAL A 1 250 ? 9.664 -20.516 -4 1 98.81 250 VAL A CA 1
ATOM 1968 C C . VAL A 1 250 ? 8.656 -20.188 -5.105 1 98.81 250 VAL A C 1
ATOM 1970 O O . VAL A 1 250 ? 9.023 -20.125 -6.281 1 98.81 250 VAL A O 1
ATOM 1973 N N . PHE A 1 251 ? 7.438 -19.969 -4.754 1 98.88 251 PHE A N 1
ATOM 1974 C CA . PHE A 1 251 ? 6.406 -19.719 -5.754 1 98.88 251 PHE A CA 1
ATOM 1975 C C . PHE A 1 251 ? 6.742 -18.484 -6.578 1 98.88 251 PHE A C 1
ATOM 1977 O O . PHE A 1 251 ? 6.645 -18.5 -7.805 1 98.88 251 PHE A O 1
ATOM 1984 N N . GLY A 1 252 ? 7.148 -17.359 -5.914 1 98.88 252 GLY A N 1
ATOM 1985 C CA . GLY A 1 252 ? 7.539 -16.156 -6.633 1 98.88 252 GLY A CA 1
ATOM 1986 C C . GLY A 1 252 ? 8.672 -16.391 -7.613 1 98.88 252 GLY A C 1
ATOM 1987 O O . GLY A 1 252 ? 8.656 -15.875 -8.727 1 98.88 252 GLY A O 1
ATOM 1988 N N . ASN A 1 253 ? 9.641 -17.172 -7.219 1 98.88 253 ASN A N 1
ATOM 1989 C CA . ASN A 1 253 ? 10.781 -17.453 -8.086 1 98.88 253 ASN A CA 1
ATOM 1990 C C . ASN A 1 253 ? 10.375 -18.312 -9.281 1 98.88 253 ASN A C 1
ATOM 1992 O O . ASN A 1 253 ? 10.859 -18.109 -10.391 1 98.88 253 ASN A O 1
ATOM 1996 N N . LEU A 1 254 ? 9.484 -19.25 -9.047 1 98.88 254 LEU A N 1
ATOM 1997 C CA . LEU A 1 254 ? 8.992 -20.094 -10.141 1 98.88 254 LEU A CA 1
ATOM 1998 C C . LEU A 1 254 ? 8.219 -19.25 -11.156 1 98.88 254 LEU A C 1
ATOM 2000 O O . LEU A 1 254 ? 8.359 -19.453 -12.359 1 98.88 254 LEU A O 1
ATOM 2004 N N . LEU A 1 255 ? 7.457 -18.312 -10.68 1 98.81 255 LEU A N 1
ATOM 2005 C CA . LEU A 1 255 ? 6.707 -17.438 -11.57 1 98.81 255 LEU A CA 1
ATOM 2006 C C . LEU A 1 255 ? 7.645 -16.516 -12.352 1 98.81 255 LEU A C 1
ATOM 2008 O O . LEU A 1 255 ? 7.375 -16.188 -13.508 1 98.81 255 LEU A O 1
ATOM 2012 N N . ALA A 1 256 ? 8.734 -16.094 -11.664 1 98.81 256 ALA A N 1
ATOM 2013 C CA . ALA A 1 256 ? 9.719 -15.281 -12.375 1 98.81 256 ALA A CA 1
ATOM 2014 C C . ALA A 1 256 ? 10.281 -16.031 -13.586 1 98.81 256 ALA A C 1
ATOM 2016 O O . ALA A 1 256 ? 10.5 -15.445 -14.641 1 98.81 256 ALA A O 1
ATOM 2017 N N . ILE A 1 257 ? 10.5 -17.344 -13.445 1 98.62 257 ILE A N 1
ATOM 2018 C CA . ILE A 1 257 ? 10.945 -18.172 -14.555 1 98.62 257 ILE A CA 1
ATOM 2019 C C . ILE A 1 257 ? 9.836 -18.281 -15.602 1 98.62 257 ILE A C 1
ATOM 2021 O O . ILE A 1 257 ? 10.07 -18.016 -16.781 1 98.62 257 ILE A O 1
ATOM 2025 N N . GLN A 1 258 ? 8.641 -18.578 -15.133 1 97.94 258 GLN A N 1
ATOM 2026 C CA . GLN A 1 258 ? 7.512 -18.812 -16.016 1 97.94 258 GLN A CA 1
ATOM 2027 C C . GLN A 1 258 ? 7.184 -17.562 -16.844 1 97.94 258 GLN A C 1
ATOM 2029 O O . GLN A 1 258 ? 6.812 -17.672 -18.016 1 97.94 258 GLN A O 1
ATOM 2034 N N . CYS A 1 259 ? 7.348 -16.406 -16.219 1 97.88 259 CYS A N 1
ATOM 2035 C CA . CYS A 1 259 ? 6.945 -15.148 -16.844 1 97.88 259 CYS A CA 1
ATOM 2036 C C . CYS A 1 259 ? 8.086 -14.555 -17.672 1 97.88 259 CYS A C 1
ATOM 2038 O O . CYS A 1 259 ? 7.918 -13.531 -18.328 1 97.88 259 CYS A O 1
ATOM 2040 N N . GLY A 1 260 ? 9.273 -15.172 -17.625 1 96.88 260 GLY A N 1
ATOM 2041 C CA . GLY A 1 260 ? 10.367 -14.781 -18.5 1 96.88 260 GLY A CA 1
ATOM 2042 C C . GLY A 1 260 ? 11.234 -13.688 -17.906 1 96.88 260 GLY A C 1
ATOM 2043 O O . GLY A 1 260 ? 11.953 -12.992 -18.625 1 96.88 260 GLY A O 1
ATOM 2044 N N . LEU A 1 261 ? 11.156 -13.547 -16.625 1 98.19 261 LEU A N 1
ATOM 2045 C CA . LEU A 1 261 ? 11.945 -12.508 -15.961 1 98.19 261 LEU A CA 1
ATOM 2046 C C . LEU A 1 261 ? 13.336 -13.016 -15.617 1 98.19 261 LEU A C 1
ATOM 2048 O O . LEU A 1 261 ? 14.289 -12.234 -15.555 1 98.19 261 LEU A O 1
ATOM 2052 N N . ALA A 1 262 ? 13.414 -14.266 -15.312 1 97.75 262 ALA A N 1
ATOM 2053 C CA . ALA A 1 262 ? 14.711 -14.883 -15.031 1 97.75 262 ALA A CA 1
ATOM 2054 C C . ALA A 1 262 ? 15.406 -15.312 -16.328 1 97.75 262 ALA A C 1
ATOM 2056 O O . ALA A 1 262 ? 14.859 -16.109 -17.094 1 97.75 262 ALA A O 1
ATOM 2057 N N . ASP A 1 263 ? 16.578 -14.742 -16.562 1 95.62 263 ASP A N 1
ATOM 2058 C CA . ASP A 1 263 ? 17.328 -15.281 -17.688 1 95.62 263 ASP A CA 1
ATOM 2059 C C . ASP A 1 263 ? 17.828 -16.688 -17.406 1 95.62 263 ASP A C 1
ATOM 2061 O O . ASP A 1 263 ? 17.562 -17.234 -16.328 1 95.62 263 ASP A O 1
ATOM 2065 N N . GLU A 1 264 ? 18.484 -17.281 -18.344 1 96.75 264 GLU A N 1
ATOM 2066 C CA . GLU A 1 264 ? 18.844 -18.703 -18.234 1 96.75 264 GLU A CA 1
ATOM 2067 C C . GLU A 1 264 ? 19.703 -18.953 -17 1 96.75 264 GLU A C 1
ATOM 2069 O O . GLU A 1 264 ? 19.438 -19.906 -16.266 1 96.75 264 GLU A O 1
ATOM 2074 N N . ALA A 1 265 ? 20.703 -18.156 -16.797 1 96.19 265 ALA A N 1
ATOM 2075 C CA . ALA A 1 265 ? 21.594 -18.328 -15.656 1 96.19 265 ALA A CA 1
ATOM 2076 C C . ALA A 1 265 ? 20.844 -18.219 -14.344 1 96.19 265 ALA A C 1
ATOM 2078 O O . ALA A 1 265 ? 21.016 -19.031 -13.445 1 96.19 265 ALA A O 1
ATOM 2079 N N . MET A 1 266 ? 20.047 -17.203 -14.258 1 97.31 266 MET A N 1
ATOM 2080 C CA . MET A 1 266 ? 19.266 -16.984 -13.039 1 97.31 266 MET A CA 1
ATOM 2081 C C . MET A 1 266 ? 18.25 -18.109 -12.836 1 97.31 266 MET A C 1
ATOM 2083 O O . MET A 1 266 ? 18.031 -18.562 -11.703 1 97.31 266 MET A O 1
ATOM 2087 N N . ALA A 1 267 ? 17.609 -18.547 -13.875 1 98.44 267 ALA A N 1
ATOM 2088 C CA . ALA A 1 267 ? 16.625 -19.625 -13.789 1 98.44 267 ALA A CA 1
ATOM 2089 C C . ALA A 1 267 ? 17.266 -20.906 -13.266 1 98.44 267 ALA A C 1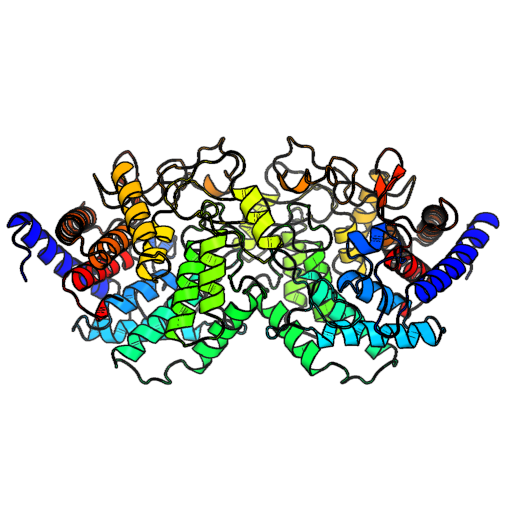
ATOM 2091 O O . ALA A 1 267 ? 16.703 -21.578 -12.398 1 98.44 267 ALA A O 1
ATOM 2092 N N . HIS A 1 268 ? 18.438 -21.203 -13.773 1 98 268 HIS A N 1
ATOM 2093 C CA . HIS A 1 268 ? 19.141 -22.391 -13.281 1 98 268 HIS A CA 1
ATOM 2094 C C . HIS A 1 268 ? 19.562 -22.219 -11.828 1 98 268 HIS A C 1
ATOM 2096 O O . HIS A 1 268 ? 19.516 -23.172 -11.055 1 98 268 HIS A O 1
ATOM 2102 N N . SER A 1 269 ? 20.031 -21.016 -11.508 1 98.06 269 SER A N 1
ATOM 2103 C CA . SER A 1 269 ? 20.391 -20.734 -10.117 1 98.06 269 SER A CA 1
ATOM 2104 C C . SER A 1 269 ? 19.219 -20.984 -9.188 1 98.06 269 SER A C 1
ATOM 2106 O O . SER A 1 269 ? 19.375 -21.594 -8.125 1 98.06 269 SER A O 1
ATOM 2108 N N . ILE A 1 270 ? 18.031 -20.531 -9.594 1 98.62 270 ILE A N 1
ATOM 2109 C CA . ILE A 1 270 ? 16.812 -20.688 -8.82 1 98.62 270 ILE A CA 1
ATOM 2110 C C . ILE A 1 270 ? 16.516 -22.188 -8.617 1 98.62 270 ILE A C 1
ATOM 2112 O O . ILE A 1 270 ? 16.328 -22.641 -7.488 1 98.62 270 ILE A O 1
ATOM 2116 N N . VAL A 1 271 ? 16.547 -22.938 -9.672 1 98.44 271 VAL A N 1
ATOM 2117 C CA . VAL A 1 271 ? 16.203 -24.359 -9.625 1 98.44 271 VAL A CA 1
ATOM 2118 C C . VAL A 1 271 ? 17.234 -25.109 -8.773 1 98.44 271 VAL A C 1
ATOM 2120 O O . VAL A 1 271 ? 16.875 -25.938 -7.941 1 98.44 271 VAL A O 1
ATOM 2123 N N . ASN A 1 272 ? 18.516 -24.781 -8.969 1 98.12 272 ASN A N 1
ATOM 2124 C CA . ASN A 1 272 ? 19.578 -25.406 -8.188 1 98.12 272 ASN A CA 1
ATOM 2125 C C . ASN A 1 272 ? 19.422 -25.141 -6.699 1 98.12 272 ASN A C 1
ATOM 2127 O O . ASN A 1 272 ? 19.641 -26.016 -5.871 1 98.12 272 ASN A O 1
ATOM 2131 N N . THR A 1 273 ? 19.094 -23.938 -6.398 1 98.44 273 THR A N 1
ATOM 2132 C CA . THR A 1 273 ? 18.938 -23.547 -5 1 98.44 273 THR A CA 1
ATOM 2133 C C . THR A 1 273 ? 17.766 -24.281 -4.367 1 98.44 273 THR A C 1
ATOM 2135 O O . THR A 1 273 ? 17.859 -24.766 -3.238 1 98.44 273 THR A O 1
ATOM 2138 N N . ILE A 1 274 ? 16.672 -24.375 -5.066 1 98.31 274 ILE A N 1
ATOM 2139 C CA . ILE A 1 274 ? 15.477 -25.062 -4.582 1 98.31 274 ILE A CA 1
ATOM 2140 C C . ILE A 1 274 ? 15.789 -26.547 -4.398 1 98.31 274 ILE A C 1
ATOM 2142 O O . ILE A 1 274 ? 15.406 -27.156 -3.395 1 98.31 274 ILE A O 1
ATOM 2146 N N . GLU A 1 275 ? 16.531 -27.125 -5.297 1 97.25 275 GLU A N 1
ATOM 2147 C CA . GLU A 1 275 ? 16.906 -28.531 -5.223 1 97.25 275 GLU A CA 1
ATOM 2148 C C . GLU A 1 275 ? 17.859 -28.781 -4.059 1 97.25 275 GLU A C 1
ATOM 2150 O O . GLU A 1 275 ? 17.734 -29.766 -3.34 1 97.25 275 GLU A O 1
ATOM 2155 N N . ALA A 1 276 ? 18.797 -27.875 -3.955 1 97.44 276 ALA A N 1
ATOM 2156 C CA . ALA A 1 276 ? 19.781 -28.016 -2.879 1 97.44 276 ALA A CA 1
ATOM 2157 C C . ALA A 1 276 ? 19.109 -27.969 -1.512 1 97.44 276 ALA A C 1
ATOM 2159 O O . ALA A 1 276 ? 19.562 -28.609 -0.562 1 97.44 276 ALA A O 1
ATOM 2160 N N . ALA A 1 277 ? 18.016 -27.266 -1.462 1 97.25 277 ALA A N 1
ATOM 2161 C CA . ALA A 1 277 ? 17.266 -27.156 -0.216 1 97.25 277 ALA A CA 1
ATOM 2162 C C . ALA A 1 277 ? 16.328 -28.359 -0.033 1 97.25 277 ALA A C 1
ATOM 2164 O O . ALA A 1 277 ? 15.641 -28.453 0.983 1 97.25 277 ALA A O 1
ATOM 2165 N N . HIS A 1 278 ? 16.203 -29.234 -0.981 1 96.44 278 HIS A N 1
ATOM 2166 C CA . HIS A 1 278 ? 15.367 -30.422 -0.971 1 96.44 278 HIS A CA 1
ATOM 2167 C C . HIS A 1 278 ? 13.898 -30.062 -0.803 1 96.44 278 HIS A C 1
ATOM 2169 O O . HIS A 1 278 ? 13.164 -30.75 -0.101 1 96.44 278 HIS A O 1
ATOM 2175 N N . ALA A 1 279 ? 13.508 -28.938 -1.424 1 95.56 279 ALA A N 1
ATOM 2176 C CA . ALA A 1 279 ? 12.164 -28.406 -1.229 1 95.56 279 ALA A CA 1
ATOM 2177 C C . ALA A 1 279 ? 11.125 -29.281 -1.917 1 95.56 279 ALA A C 1
ATOM 2179 O O . ALA A 1 279 ? 9.953 -29.281 -1.533 1 95.56 279 ALA A O 1
ATOM 2180 N N . GLY A 1 280 ? 11.469 -30 -2.9 1 92.25 280 GLY A N 1
ATOM 2181 C CA . GLY A 1 280 ? 10.531 -30.828 -3.654 1 92.25 280 GLY A CA 1
ATOM 2182 C C . GLY A 1 280 ? 10.797 -32.312 -3.52 1 92.25 280 GLY A C 1
ATOM 2183 O O . GLY A 1 280 ? 10.266 -33.125 -4.289 1 92.25 280 GLY A O 1
ATOM 2184 N N . HIS A 1 281 ? 11.609 -32.75 -2.545 1 88.75 281 HIS A N 1
ATOM 2185 C CA . HIS A 1 281 ? 12.094 -34.125 -2.502 1 88.75 281 HIS A CA 1
ATOM 2186 C C . HIS A 1 281 ? 11.023 -35.062 -1.979 1 88.75 281 HIS A C 1
ATOM 2188 O O . HIS A 1 281 ? 10.805 -36.125 -2.545 1 88.75 281 HIS A O 1
ATOM 2194 N N . SER A 1 282 ? 10.328 -34.719 -0.969 1 89.75 282 SER A N 1
ATOM 2195 C CA . SER A 1 282 ? 9.305 -35.625 -0.42 1 89.75 282 SER A CA 1
ATOM 2196 C C . SER A 1 282 ? 7.961 -35.375 -1.109 1 89.75 282 SER A C 1
ATOM 2198 O O . SER A 1 282 ? 7.363 -36.344 -1.636 1 89.75 282 SER A O 1
ATOM 2200 N N . LEU A 1 283 ? 7.469 -34.25 -1.089 1 94.94 283 LEU A N 1
ATOM 2201 C CA . LEU A 1 283 ? 6.301 -33.75 -1.795 1 94.94 283 LEU A CA 1
ATOM 2202 C C . LEU A 1 283 ? 6.59 -32.375 -2.398 1 94.94 283 LEU A C 1
ATOM 2204 O O . LEU A 1 283 ? 7.238 -31.531 -1.765 1 94.94 283 LEU A O 1
ATOM 2208 N N . PRO A 1 284 ? 6.254 -32.375 -3.703 1 93.25 284 PRO A N 1
ATOM 2209 C CA . PRO A 1 284 ? 6.488 -31.031 -4.262 1 93.25 284 PRO A CA 1
ATOM 2210 C C . PRO A 1 284 ? 5.367 -30.047 -3.926 1 93.25 284 PRO A C 1
ATOM 2212 O O . PRO A 1 284 ? 4.188 -30.375 -4.07 1 93.25 284 PRO A O 1
ATOM 2215 N N . VAL A 1 285 ? 5.68 -28.781 -3.434 1 97.06 285 VAL A N 1
ATOM 2216 C CA . VAL A 1 285 ? 6.973 -28.234 -3.031 1 97.06 285 VAL A CA 1
ATOM 2217 C C . VAL A 1 285 ? 6.789 -27.312 -1.826 1 97.06 285 VAL A C 1
ATOM 2219 O O . VAL A 1 285 ? 5.73 -26.703 -1.662 1 97.06 285 VAL A O 1
ATOM 2222 N N . ARG A 1 286 ? 7.719 -27.297 -0.937 1 98.31 286 ARG A N 1
ATOM 2223 C CA . ARG A 1 286 ? 7.723 -26.281 0.119 1 98.31 286 ARG A CA 1
ATOM 2224 C C . ARG A 1 286 ? 7.785 -24.875 -0.466 1 98.31 286 ARG A C 1
ATOM 2226 O O . ARG A 1 286 ? 8.594 -24.609 -1.356 1 98.31 286 ARG A O 1
ATOM 2233 N N . VAL A 1 287 ? 7.008 -23.969 0.129 1 98.62 287 VAL A N 1
ATOM 2234 C CA . VAL A 1 287 ? 6.812 -22.703 -0.575 1 98.62 287 VAL A CA 1
ATOM 2235 C C . VAL A 1 287 ? 7.766 -21.656 -0.02 1 98.62 287 VAL A C 1
ATOM 2237 O O . VAL A 1 287 ? 7.922 -20.578 -0.605 1 98.62 287 VAL A O 1
ATOM 2240 N N . VAL A 1 288 ? 8.414 -21.922 1.059 1 98.56 288 VAL A N 1
ATOM 2241 C CA . VAL A 1 288 ? 9.469 -21.094 1.627 1 98.56 288 VAL A CA 1
ATOM 2242 C C . VAL A 1 288 ? 10.641 -21.969 2.049 1 98.56 288 VAL A C 1
ATOM 2244 O O . VAL A 1 288 ? 10.453 -23.016 2.68 1 98.56 288 VAL A O 1
ATOM 2247 N N . LEU A 1 289 ? 11.875 -21.578 1.726 1 98.25 289 LEU A N 1
ATOM 2248 C CA . LEU A 1 289 ? 13.039 -22.422 1.993 1 98.25 289 LEU A CA 1
ATOM 2249 C C . LEU A 1 289 ? 13.492 -22.281 3.443 1 98.25 289 LEU A C 1
ATOM 2251 O O . LEU A 1 289 ? 13.953 -23.25 4.055 1 98.25 289 LEU A O 1
ATOM 2255 N N . HIS A 1 290 ? 13.383 -21.062 4.004 1 97.56 290 HIS A N 1
ATOM 2256 C CA . HIS A 1 290 ? 13.797 -20.766 5.371 1 97.56 290 HIS A CA 1
ATOM 2257 C C . HIS A 1 290 ? 12.656 -20.141 6.168 1 97.56 290 HIS A C 1
ATOM 2259 O O . HIS A 1 290 ? 12.602 -18.922 6.344 1 97.56 290 HIS A O 1
ATOM 2265 N N . PRO A 1 291 ? 11.758 -20.969 6.719 1 97.94 291 PRO A N 1
ATOM 2266 C CA . PRO A 1 291 ? 10.578 -20.469 7.426 1 97.94 291 PRO A CA 1
ATOM 2267 C C . PRO A 1 291 ? 10.93 -19.5 8.555 1 97.94 291 PRO A C 1
ATOM 2269 O O . PRO A 1 291 ? 11.945 -19.672 9.227 1 97.94 291 PRO A O 1
ATOM 2272 N N . LEU A 1 292 ? 10.086 -18.562 8.789 1 97.56 292 LEU A N 1
ATOM 2273 C CA . LEU A 1 292 ? 10.305 -17.516 9.781 1 97.56 292 LEU A CA 1
ATOM 2274 C C . LEU A 1 292 ? 9.875 -17.984 11.172 1 97.56 292 LEU A C 1
ATOM 2276 O O . LEU A 1 292 ? 8.727 -18.391 11.367 1 97.56 292 LEU A O 1
ATOM 2280 N N . SER A 1 293 ? 10.789 -17.938 12.109 1 97 293 SER A N 1
ATOM 2281 C CA . SER A 1 293 ? 10.445 -18.219 13.5 1 97 293 SER A CA 1
ATOM 2282 C C . SER A 1 293 ? 9.82 -17 14.164 1 97 293 SER A C 1
ATOM 2284 O O . SER A 1 293 ? 9.812 -15.906 13.594 1 97 293 SER A O 1
ATOM 2286 N N . HIS A 1 294 ? 9.344 -17.203 15.383 1 93.5 294 HIS A N 1
ATOM 2287 C CA . HIS A 1 294 ? 8.734 -16.109 16.141 1 93.5 294 HIS A CA 1
ATOM 2288 C C . HIS A 1 294 ? 9.75 -15.023 16.453 1 93.5 294 HIS A C 1
ATOM 2290 O O . HIS A 1 294 ? 9.383 -13.859 16.609 1 93.5 294 HIS A O 1
ATOM 2296 N N . GLU A 1 295 ? 10.984 -15.391 16.469 1 93.06 295 GLU A N 1
ATOM 2297 C CA . GLU A 1 295 ? 12.047 -14.461 16.844 1 93.06 295 GLU A CA 1
ATOM 2298 C C . GLU A 1 295 ? 12.602 -13.719 15.633 1 93.06 295 GLU A C 1
ATOM 2300 O O . GLU A 1 295 ? 13.383 -12.781 15.781 1 93.06 295 GLU A O 1
ATOM 2305 N N . HIS A 1 296 ? 12.141 -14.164 14.523 1 93.44 296 HIS A N 1
ATOM 2306 C CA . HIS A 1 296 ? 12.641 -13.531 13.305 1 93.44 296 HIS A CA 1
ATOM 2307 C C . HIS A 1 296 ? 12.195 -12.078 13.203 1 93.44 296 HIS A C 1
ATOM 2309 O O . HIS A 1 296 ? 11.055 -11.758 13.555 1 93.44 296 HIS A O 1
ATOM 2315 N N . ASP A 1 297 ? 13 -11.211 12.656 1 87.69 297 ASP A N 1
ATOM 2316 C CA . ASP A 1 297 ? 12.742 -9.781 12.57 1 87.69 297 ASP A CA 1
ATOM 2317 C C . ASP A 1 297 ? 11.492 -9.5 11.734 1 87.69 297 ASP A C 1
ATOM 2319 O O . ASP A 1 297 ? 10.797 -8.508 11.961 1 87.69 297 ASP A O 1
ATOM 2323 N N . LEU A 1 298 ? 11.164 -10.398 10.844 1 91.19 298 LEU A N 1
ATOM 2324 C CA . LEU A 1 298 ? 10.047 -10.18 9.938 1 91.19 298 LEU A CA 1
ATOM 2325 C C . LEU A 1 298 ? 8.758 -10.758 10.516 1 91.19 298 LEU A C 1
ATOM 2327 O O . LEU A 1 298 ? 7.676 -10.555 9.961 1 91.19 298 LEU A O 1
ATOM 2331 N N . TRP A 1 299 ? 8.852 -11.391 11.641 1 93.25 299 TRP A N 1
ATOM 2332 C CA . TRP A 1 299 ? 7.668 -12.047 12.195 1 93.25 299 TRP A CA 1
ATOM 2333 C C . TRP A 1 299 ? 6.59 -11.023 12.539 1 93.25 299 TRP A C 1
ATOM 2335 O O . TRP A 1 299 ? 6.895 -9.93 13.016 1 93.25 299 TRP A O 1
ATOM 2345 N N . ARG A 1 300 ? 5.34 -11.328 12.234 1 91.19 300 ARG A N 1
ATOM 2346 C CA . ARG A 1 300 ? 4.172 -10.523 12.586 1 91.19 300 ARG A CA 1
ATOM 2347 C C . ARG A 1 300 ? 3.193 -11.328 13.438 1 91.19 300 ARG A C 1
ATOM 2349 O O . ARG A 1 300 ? 3.041 -12.539 13.234 1 91.19 300 ARG A O 1
ATOM 2356 N N . ALA A 1 301 ? 2.422 -10.594 14.211 1 88.56 301 ALA A N 1
ATOM 2357 C CA . ALA A 1 301 ? 1.49 -11.234 15.133 1 88.56 301 ALA A CA 1
ATOM 2358 C C . ALA A 1 301 ? 0.417 -12.016 14.383 1 88.56 301 ALA A C 1
ATOM 2360 O O . ALA A 1 301 ? -0.036 -13.062 14.844 1 88.56 301 ALA A O 1
ATOM 2361 N N . TYR A 1 302 ? 0.025 -11.508 13.234 1 91.38 302 TYR A N 1
ATOM 2362 C CA . TYR A 1 302 ? -1.065 -12.141 12.508 1 91.38 302 TYR A CA 1
ATOM 2363 C C . TYR A 1 302 ? -0.639 -13.5 11.961 1 91.38 302 TYR A C 1
ATOM 2365 O O . TYR A 1 302 ? -1.482 -14.32 11.602 1 91.38 302 TYR A O 1
ATOM 2373 N N . MET A 1 303 ? 0.64 -13.773 11.828 1 94 303 MET A N 1
ATOM 2374 C CA . MET A 1 303 ? 1.127 -15.07 11.352 1 94 303 MET A CA 1
ATOM 2375 C C . MET A 1 303 ? 0.804 -16.172 12.352 1 94 303 MET A C 1
ATOM 2377 O O . MET A 1 303 ? 0.686 -17.344 11.977 1 94 303 MET A O 1
ATOM 2381 N N . GLY A 1 304 ? 0.614 -15.789 13.578 1 91.62 304 GLY A N 1
ATOM 2382 C CA . GLY A 1 304 ? 0.294 -16.75 14.617 1 91.62 304 GLY A CA 1
ATOM 2383 C C . GLY A 1 304 ? -1.191 -17.031 14.734 1 91.62 304 GLY A C 1
ATOM 2384 O O . GLY A 1 304 ? -1.605 -17.906 15.508 1 91.62 304 GLY A O 1
ATOM 2385 N N . ARG A 1 305 ? -1.99 -16.281 13.953 1 87.69 305 ARG A N 1
ATOM 2386 C CA . ARG A 1 305 ? -3.439 -16.438 14.023 1 87.69 305 ARG A CA 1
ATOM 2387 C C . ARG A 1 305 ? -3.846 -17.891 13.75 1 87.69 305 ARG A C 1
ATOM 2389 O O . ARG A 1 305 ? -3.42 -18.484 12.758 1 87.69 305 ARG A O 1
ATOM 2396 N N . HIS A 1 306 ? -4.617 -18.469 14.602 1 86.69 306 HIS A N 1
ATOM 2397 C CA . HIS A 1 306 ? -5.109 -19.844 14.508 1 86.69 306 HIS A CA 1
ATOM 2398 C C . HIS A 1 306 ? -3.959 -20.844 14.398 1 86.69 306 HIS A C 1
ATOM 2400 O O . HIS A 1 306 ? -4.137 -21.953 13.898 1 86.69 306 HIS A O 1
ATOM 2406 N N . ARG A 1 307 ? -2.717 -20.438 14.688 1 89.06 307 ARG A N 1
ATOM 2407 C CA . ARG A 1 307 ? -1.508 -21.25 14.625 1 89.06 307 ARG A CA 1
ATOM 2408 C C . ARG A 1 307 ? -1.26 -21.75 13.211 1 89.06 307 ARG A C 1
ATOM 2410 O O . ARG A 1 307 ? -0.717 -22.844 13.023 1 89.06 307 ARG A O 1
ATOM 2417 N N . GLN A 1 308 ? -1.633 -21 12.305 1 90.56 308 GLN A N 1
ATOM 2418 C CA . GLN A 1 308 ? -1.637 -21.469 10.922 1 90.56 308 GLN A CA 1
ATOM 2419 C C . GLN A 1 308 ? -0.276 -21.266 10.266 1 90.56 308 GLN A C 1
ATOM 2421 O O . GLN A 1 308 ? 0.206 -22.125 9.531 1 90.56 308 GLN A O 1
ATOM 2426 N N . ASN A 1 309 ? 0.385 -20.188 10.539 1 96.56 309 ASN A N 1
ATOM 2427 C CA . ASN A 1 309 ? 1.591 -19.828 9.797 1 96.56 309 ASN A CA 1
ATOM 2428 C C . ASN A 1 309 ? 2.834 -19.906 10.68 1 96.56 309 ASN A C 1
ATOM 2430 O O . ASN A 1 309 ? 3.721 -19.062 10.594 1 96.56 309 ASN A O 1
ATOM 2434 N N . LEU A 1 310 ? 2.811 -20.906 11.609 1 97.06 310 LEU A N 1
ATOM 2435 C CA . LEU A 1 310 ? 4.035 -21.25 12.328 1 97.06 310 LEU A CA 1
ATOM 2436 C C . LEU A 1 310 ? 5.062 -21.875 11.398 1 97.06 310 LEU A C 1
ATOM 2438 O O . LEU A 1 310 ? 4.766 -22.125 10.227 1 97.06 310 LEU A O 1
ATOM 2442 N N . MET A 1 311 ? 6.266 -22.078 11.922 1 97.62 311 MET A N 1
ATOM 2443 C CA . MET A 1 311 ? 7.328 -22.609 11.078 1 97.62 311 MET A CA 1
ATOM 2444 C C . MET A 1 311 ? 6.887 -23.922 10.422 1 97.62 311 MET A C 1
ATOM 2446 O O . MET A 1 311 ? 6.371 -24.812 11.102 1 97.62 311 MET A O 1
ATOM 2450 N N . HIS A 1 312 ? 7.059 -24.031 9.109 1 97.81 312 HIS A N 1
ATOM 2451 C CA . HIS A 1 312 ? 6.82 -25.188 8.273 1 97.81 312 HIS A CA 1
ATOM 2452 C C . HIS A 1 312 ? 5.328 -25.422 8.047 1 97.81 312 HIS A C 1
ATOM 2454 O O . HIS A 1 312 ? 4.918 -26.5 7.621 1 97.81 312 HIS A O 1
ATOM 2460 N N . GLN A 1 313 ? 4.559 -24.391 8.352 1 97.94 313 GLN A N 1
ATOM 2461 C CA . GLN A 1 313 ? 3.119 -24.531 8.164 1 97.94 313 GLN A CA 1
ATOM 2462 C C . GLN A 1 313 ? 2.596 -23.5 7.164 1 97.94 313 GLN A C 1
ATOM 2464 O O . GLN A 1 313 ? 3.102 -22.375 7.098 1 97.94 313 GLN A O 1
ATOM 2469 N N . TYR A 1 314 ? 1.573 -23.922 6.398 1 97.88 314 TYR A N 1
ATOM 2470 C CA . TYR A 1 314 ? 0.792 -23.031 5.551 1 97.88 314 TYR A CA 1
ATOM 2471 C C . TYR A 1 314 ? 1.696 -22.234 4.613 1 97.88 314 TYR A C 1
ATOM 2473 O O . TYR A 1 314 ? 2.441 -22.812 3.82 1 97.88 314 TYR A O 1
ATOM 2481 N N . HIS A 1 315 ? 1.77 -20.875 4.746 1 98.31 315 HIS A N 1
ATOM 2482 C CA . HIS A 1 315 ? 2.588 -20.094 3.824 1 98.31 315 HIS A CA 1
ATOM 2483 C C . HIS A 1 315 ? 4.035 -20 4.309 1 98.31 315 HIS A C 1
ATOM 2485 O O . HIS A 1 315 ? 4.922 -19.609 3.553 1 98.31 315 HIS A O 1
ATOM 2491 N N . ASN A 1 316 ? 4.32 -20.359 5.539 1 98.38 316 ASN A N 1
ATOM 2492 C CA . ASN A 1 316 ? 5.633 -20.266 6.164 1 98.38 316 ASN A CA 1
ATOM 2493 C C . ASN A 1 316 ? 6.375 -21.594 6.125 1 98.38 316 ASN A C 1
ATOM 2495 O O . ASN A 1 316 ? 6.793 -22.109 7.164 1 98.38 316 ASN A O 1
ATOM 2499 N N . GLY A 1 317 ? 6.453 -22.109 4.91 1 98 317 GLY A N 1
ATOM 2500 C CA . GLY A 1 317 ? 7.246 -23.312 4.73 1 98 317 GLY A CA 1
ATOM 2501 C C . GLY A 1 317 ? 6.402 -24.562 4.508 1 98 317 GLY A C 1
ATOM 2502 O O . GLY A 1 317 ? 6.938 -25.656 4.375 1 98 317 GLY A O 1
ATOM 2503 N N . GLY A 1 318 ? 5.125 -24.453 4.453 1 98.38 318 GLY A N 1
ATOM 2504 C CA . GLY A 1 318 ? 4.277 -25.578 4.078 1 98.38 318 GLY A CA 1
ATOM 2505 C C . GLY A 1 318 ? 4.453 -26 2.633 1 98.38 318 GLY A C 1
ATOM 2506 O O . GLY A 1 318 ? 5.121 -25.312 1.855 1 98.38 318 GLY A O 1
ATOM 2507 N N . ILE A 1 319 ? 3.902 -27.188 2.35 1 98.56 319 ILE A N 1
ATOM 2508 C CA . ILE A 1 319 ? 3.912 -27.719 0.99 1 98.56 319 ILE A CA 1
ATOM 2509 C C . ILE A 1 319 ? 2.549 -27.5 0.338 1 98.56 319 ILE A C 1
ATOM 2511 O O . ILE A 1 319 ? 1.521 -27.922 0.875 1 98.56 319 ILE A O 1
ATOM 2515 N N . TRP A 1 320 ? 2.555 -26.844 -0.738 1 98.75 320 TRP A N 1
ATOM 2516 C CA . TRP A 1 320 ? 1.318 -26.547 -1.456 1 98.75 320 TRP A CA 1
ATOM 2517 C C . TRP A 1 320 ? 1.319 -27.203 -2.832 1 98.75 320 TRP A C 1
ATOM 2519 O O . TRP A 1 320 ? 2.01 -26.75 -3.746 1 98.75 320 TRP A O 1
ATOM 2529 N N . PRO A 1 321 ? 0.532 -28.141 -3.092 1 98.75 321 PRO A N 1
ATOM 2530 C CA . PRO A 1 321 ? 0.57 -28.922 -4.336 1 98.75 321 PRO A CA 1
ATOM 2531 C C . PRO A 1 321 ? 0.378 -28.047 -5.578 1 98.75 321 PRO A C 1
ATOM 2533 O O . PRO A 1 321 ? 1.005 -28.297 -6.609 1 98.75 321 PRO A O 1
ATOM 2536 N N . PHE A 1 322 ? -0.459 -27.016 -5.52 1 98.81 322 PHE A N 1
ATOM 2537 C CA . PHE A 1 322 ? -0.61 -26.203 -6.719 1 98.81 322 PHE A CA 1
ATOM 2538 C C . PHE A 1 322 ? 0.715 -25.547 -7.105 1 98.81 322 PHE A C 1
ATOM 2540 O O . PHE A 1 322 ? 1.017 -25.406 -8.297 1 98.81 322 PHE A O 1
ATOM 2547 N N . VAL A 1 323 ? 1.544 -25.172 -6.121 1 98.88 323 VAL A N 1
ATOM 2548 C CA . VAL A 1 323 ? 2.859 -24.609 -6.414 1 98.88 323 VAL A CA 1
ATOM 2549 C C . VAL A 1 323 ? 3.756 -25.688 -7.016 1 98.88 323 VAL A C 1
ATOM 2551 O O . VAL A 1 323 ? 4.621 -25.391 -7.844 1 98.88 323 VAL A O 1
ATOM 2554 N N . GLY A 1 324 ? 3.498 -26.938 -6.59 1 98.75 324 GLY A N 1
ATOM 2555 C CA . GLY A 1 324 ? 4.176 -28.062 -7.23 1 98.75 324 GLY A CA 1
ATOM 2556 C C . GLY A 1 324 ? 3.961 -28.109 -8.727 1 98.75 324 GLY A C 1
ATOM 2557 O O . GLY A 1 324 ? 4.859 -28.5 -9.477 1 98.75 324 GLY A O 1
ATOM 2558 N N . GLY A 1 325 ? 2.748 -27.797 -9.125 1 98.69 325 GLY A N 1
ATOM 2559 C CA . GLY A 1 325 ? 2.504 -27.688 -10.555 1 98.69 325 GLY A CA 1
ATOM 2560 C C . GLY A 1 325 ? 3.404 -26.656 -11.227 1 98.69 325 GLY A C 1
ATOM 2561 O O . GLY A 1 325 ? 3.959 -26.922 -12.297 1 98.69 325 GLY A O 1
ATOM 2562 N N . PHE A 1 326 ? 3.607 -25.547 -10.602 1 98.75 326 PHE A N 1
ATOM 2563 C CA . PHE A 1 326 ? 4.461 -24.5 -11.148 1 98.75 326 PHE A CA 1
ATOM 2564 C C . PHE A 1 326 ? 5.926 -24.906 -11.109 1 98.75 326 PHE A C 1
ATOM 2566 O O . PHE A 1 326 ? 6.703 -24.531 -11.984 1 98.75 326 PHE A O 1
ATOM 2573 N N . TRP A 1 327 ? 6.297 -25.656 -10.102 1 98.69 327 TRP A N 1
ATOM 2574 C CA . TRP A 1 327 ? 7.637 -26.234 -10.047 1 98.69 327 TRP A CA 1
ATOM 2575 C C . TRP A 1 327 ? 7.91 -27.094 -11.273 1 98.69 327 TRP A C 1
ATOM 2577 O O . TRP A 1 327 ? 8.93 -26.906 -11.953 1 98.69 327 TRP A O 1
ATOM 2587 N N . VAL A 1 328 ? 6.98 -27.938 -11.602 1 98.31 328 VAL A N 1
ATOM 2588 C CA . VAL A 1 328 ? 7.113 -28.828 -12.75 1 98.31 328 VAL A CA 1
ATOM 2589 C C . VAL A 1 328 ? 7.137 -28 -14.039 1 98.31 328 VAL A C 1
ATOM 2591 O O . VAL A 1 328 ? 7.926 -28.281 -14.945 1 98.31 328 VAL A O 1
ATOM 2594 N N . MET A 1 329 ? 6.32 -27.016 -14.078 1 98.38 329 MET A N 1
ATOM 2595 C CA . MET A 1 329 ? 6.289 -26.141 -15.258 1 98.38 329 MET A CA 1
ATOM 2596 C C . MET A 1 329 ? 7.621 -25.422 -15.445 1 98.38 329 MET A C 1
ATOM 2598 O O . MET A 1 329 ? 8.086 -25.25 -16.562 1 98.38 329 MET A O 1
ATOM 2602 N N . ALA A 1 330 ? 8.211 -24.984 -14.352 1 98.06 330 ALA A N 1
ATOM 2603 C CA . ALA A 1 330 ? 9.516 -24.328 -14.43 1 98.06 330 ALA A CA 1
ATOM 2604 C C . ALA A 1 330 ? 10.578 -25.297 -14.969 1 98.06 330 ALA A C 1
ATOM 2606 O O . ALA A 1 330 ? 11.398 -24.906 -15.805 1 98.06 330 ALA A O 1
ATOM 2607 N N . LEU A 1 331 ? 10.539 -26.531 -14.516 1 97.5 331 LEU A N 1
ATOM 2608 C CA . LEU A 1 331 ? 11.477 -27.547 -15 1 97.5 331 LEU A CA 1
ATOM 2609 C C . LEU A 1 331 ? 11.281 -27.797 -16.484 1 97.5 331 LEU A C 1
ATOM 2611 O O . LEU A 1 331 ? 12.25 -27.906 -17.234 1 97.5 331 LEU A O 1
ATOM 2615 N N . ALA A 1 332 ? 10.047 -27.875 -16.828 1 97.44 332 ALA A N 1
ATOM 2616 C CA . ALA A 1 332 ? 9.734 -28.078 -18.25 1 97.44 332 ALA A CA 1
ATOM 2617 C C . ALA A 1 332 ? 10.266 -26.938 -19.094 1 97.44 332 ALA A C 1
ATOM 2619 O O . ALA A 1 332 ? 10.836 -27.156 -20.172 1 97.44 332 ALA A O 1
ATOM 2620 N N . ARG A 1 333 ? 10.109 -25.766 -18.641 1 96.56 333 ARG A N 1
ATOM 2621 C CA . ARG A 1 333 ? 10.539 -24.578 -19.375 1 96.56 333 ARG A CA 1
ATOM 2622 C C . ARG A 1 333 ? 12.055 -24.562 -19.547 1 96.56 333 ARG A C 1
ATOM 2624 O O . ARG A 1 333 ? 12.562 -24.078 -20.562 1 96.56 333 ARG A O 1
ATOM 2631 N N . LEU A 1 334 ? 12.734 -25.094 -18.594 1 97.06 334 LEU A N 1
ATOM 2632 C CA . LEU A 1 334 ? 14.195 -25.109 -18.641 1 97.06 334 LEU A CA 1
ATOM 2633 C C . LEU A 1 334 ? 14.711 -26.328 -19.375 1 97.06 334 LEU A C 1
ATOM 2635 O O . LEU A 1 334 ? 15.922 -26.547 -19.453 1 97.06 334 LEU A O 1
ATOM 2639 N N . GLY A 1 335 ? 13.797 -27.156 -19.875 1 96.06 335 GLY A N 1
ATOM 2640 C CA . GLY A 1 335 ? 14.188 -28.344 -20.625 1 96.06 335 GLY A CA 1
ATOM 2641 C C . GLY A 1 335 ? 14.641 -29.484 -19.734 1 96.06 335 GLY A C 1
ATOM 2642 O O . GLY A 1 335 ? 15.258 -30.453 -20.203 1 96.06 335 GLY A O 1
ATOM 2643 N N . LEU A 1 336 ? 14.383 -29.344 -18.5 1 96.5 336 LEU A N 1
ATOM 2644 C CA . LEU A 1 336 ? 14.734 -30.406 -17.562 1 96.5 336 LEU A CA 1
ATOM 2645 C C . LEU A 1 336 ? 13.617 -31.438 -17.469 1 96.5 336 LEU A C 1
ATOM 2647 O O . LEU A 1 336 ? 13.031 -31.641 -16.406 1 96.5 336 LEU A O 1
ATOM 2651 N N . HIS A 1 337 ? 13.414 -32.219 -18.469 1 95.88 337 HIS A N 1
ATOM 2652 C CA . HIS A 1 337 ? 12.234 -33.031 -18.656 1 95.88 337 HIS A CA 1
ATOM 2653 C C . HIS A 1 337 ? 12.234 -34.219 -17.703 1 95.88 337 HIS A C 1
ATOM 2655 O O . HIS A 1 337 ? 11.195 -34.594 -17.156 1 95.88 337 HIS A O 1
ATOM 2661 N N . ARG A 1 338 ? 13.398 -34.812 -17.5 1 95.44 338 ARG A N 1
ATOM 2662 C CA . ARG A 1 338 ? 13.453 -35.938 -16.594 1 95.44 338 ARG A CA 1
ATOM 2663 C C . ARG A 1 338 ? 13.016 -35.531 -15.188 1 95.44 338 ARG A C 1
ATOM 2665 O O . ARG A 1 338 ? 12.188 -36.219 -14.57 1 95.44 338 ARG A O 1
ATOM 2672 N N . ALA A 1 339 ? 13.609 -34.469 -14.758 1 95.75 339 ALA A N 1
ATOM 2673 C CA . ALA A 1 339 ? 13.234 -33.969 -13.445 1 95.75 339 ALA A CA 1
ATOM 2674 C C . ALA A 1 339 ? 11.773 -33.531 -13.422 1 95.75 339 ALA A C 1
ATOM 2676 O O . ALA A 1 339 ? 11.094 -33.688 -12.406 1 95.75 339 ALA A O 1
ATOM 2677 N N . GLY A 1 340 ? 11.305 -32.938 -14.523 1 97.12 340 GLY A N 1
ATOM 2678 C CA . GLY A 1 340 ? 9.922 -32.531 -14.641 1 97.12 340 GLY A CA 1
ATOM 2679 C C . GLY A 1 340 ? 8.938 -33.688 -14.492 1 97.12 340 GLY A C 1
ATOM 2680 O O . GLY A 1 340 ? 7.984 -33.594 -13.719 1 97.12 340 GLY A O 1
ATOM 2681 N N . TRP A 1 341 ? 9.188 -34.75 -15.219 1 97.06 341 TRP A N 1
ATOM 2682 C CA . TRP A 1 341 ? 8.289 -35.906 -15.164 1 97.06 341 TRP A CA 1
ATOM 2683 C C . TRP A 1 341 ? 8.344 -36.562 -13.797 1 97.06 341 TRP A C 1
ATOM 2685 O O . TRP A 1 341 ? 7.32 -37.031 -13.289 1 97.06 341 TRP A O 1
ATOM 2695 N N . SER A 1 342 ? 9.57 -36.656 -13.227 1 96.44 342 SER A N 1
ATOM 2696 C CA . SER A 1 342 ? 9.688 -37.156 -11.867 1 96.44 342 SER A CA 1
ATOM 2697 C C . SER A 1 342 ? 8.883 -36.281 -10.891 1 96.44 342 SER A C 1
ATOM 2699 O O . SER A 1 342 ? 8.219 -36.812 -10 1 96.44 342 SER A O 1
ATOM 2701 N N . GLY A 1 343 ? 9.008 -34.969 -11.055 1 97.19 343 GLY A N 1
ATOM 2702 C CA . GLY A 1 343 ? 8.242 -34.062 -10.234 1 97.19 343 GLY A CA 1
ATOM 2703 C C . GLY A 1 343 ? 6.742 -34.219 -10.406 1 97.19 343 GLY A C 1
ATOM 2704 O O . GLY A 1 343 ? 5.984 -34.125 -9.438 1 97.19 343 GLY A O 1
ATOM 2705 N N . LEU A 1 344 ? 6.309 -34.438 -11.625 1 98.25 344 LEU A N 1
ATOM 2706 C CA . LEU A 1 344 ? 4.887 -34.625 -11.898 1 98.25 344 LEU A CA 1
ATOM 2707 C C . LEU A 1 344 ? 4.367 -35.875 -11.219 1 98.25 344 LEU A C 1
ATOM 2709 O O . LEU A 1 344 ? 3.238 -35.906 -10.719 1 98.25 344 LEU A O 1
ATOM 2713 N N . ALA A 1 345 ? 5.164 -36.906 -11.234 1 98 345 ALA A N 1
ATOM 2714 C CA . ALA A 1 345 ? 4.789 -38.156 -10.555 1 98 345 ALA A CA 1
ATOM 2715 C C . ALA A 1 345 ? 4.633 -37.938 -9.055 1 98 345 ALA A C 1
ATOM 2717 O O . ALA A 1 345 ? 3.697 -38.438 -8.43 1 98 345 ALA A O 1
ATOM 2718 N N . LYS A 1 346 ? 5.562 -37.219 -8.484 1 97.94 346 LYS A N 1
ATOM 2719 C CA . LYS A 1 346 ? 5.477 -36.875 -7.062 1 97.94 346 LYS A CA 1
ATOM 2720 C C . LYS A 1 346 ? 4.234 -36.062 -6.766 1 97.94 346 LYS A C 1
ATOM 2722 O O . LYS A 1 346 ? 3.6 -36.219 -5.723 1 97.94 346 LYS A O 1
ATOM 2727 N N . LEU A 1 347 ? 3.975 -35.156 -7.66 1 98.56 347 LEU A N 1
ATOM 2728 C CA . LEU A 1 347 ? 2.787 -34.312 -7.508 1 98.56 347 LEU A CA 1
ATOM 2729 C C . LEU A 1 347 ? 1.519 -35.156 -7.578 1 98.56 347 LEU A C 1
ATOM 2731 O O . LEU A 1 347 ? 0.572 -34.938 -6.82 1 98.56 347 LEU A O 1
ATOM 2735 N N . ALA A 1 348 ? 1.482 -36.094 -8.516 1 98.69 348 ALA A N 1
ATOM 2736 C CA . ALA A 1 348 ? 0.366 -37.031 -8.594 1 98.69 348 ALA A CA 1
ATOM 2737 C C . ALA A 1 348 ? 0.196 -37.812 -7.289 1 98.69 348 ALA A C 1
ATOM 2739 O O . ALA A 1 348 ? -0.927 -38 -6.816 1 98.69 348 ALA A O 1
ATOM 2740 N N . HIS A 1 349 ? 1.277 -38.219 -6.777 1 98.44 349 HIS A N 1
ATOM 2741 C CA . HIS A 1 349 ? 1.245 -38.938 -5.504 1 98.44 349 HIS A CA 1
ATOM 2742 C C . HIS A 1 349 ? 0.66 -38.062 -4.398 1 98.44 349 HIS A C 1
ATOM 2744 O O . HIS A 1 349 ? -0.191 -38.5 -3.631 1 98.44 349 HIS A O 1
ATOM 2750 N N . ALA A 1 350 ? 1.11 -36.844 -4.312 1 98.56 350 ALA A N 1
ATOM 2751 C CA . ALA A 1 350 ? 0.604 -35.906 -3.307 1 98.56 350 ALA A CA 1
ATOM 2752 C C . ALA A 1 350 ? -0.911 -35.75 -3.414 1 98.56 350 ALA A C 1
ATOM 2754 O O . ALA A 1 350 ? -1.618 -35.781 -2.404 1 98.56 350 ALA A O 1
ATOM 2755 N N . ASN A 1 351 ? -1.408 -35.562 -4.637 1 98.69 351 ASN A N 1
ATOM 2756 C CA . ASN A 1 351 ? -2.838 -35.344 -4.859 1 98.69 351 ASN A CA 1
ATOM 2757 C C . ASN A 1 351 ? -3.627 -36.625 -4.562 1 98.69 351 ASN A C 1
ATOM 2759 O O . ASN A 1 351 ? -4.781 -36.562 -4.129 1 98.69 351 ASN A O 1
ATOM 2763 N N . ALA A 1 352 ? -3.016 -37.781 -4.699 1 98.56 352 ALA A N 1
ATOM 2764 C CA . ALA A 1 352 ? -3.682 -39.094 -4.566 1 98.56 352 ALA A CA 1
ATOM 2765 C C . ALA A 1 352 ? -3.818 -39.469 -3.1 1 98.56 352 ALA A C 1
ATOM 2767 O O . ALA A 1 352 ? -4.621 -40.344 -2.758 1 98.56 352 ALA A O 1
ATOM 2768 N N . LEU A 1 353 ? -2.959 -38.906 -2.254 1 98 353 LEU A N 1
ATOM 2769 C CA . LEU A 1 353 ? -3.012 -39.25 -0.839 1 98 353 LEU A CA 1
ATOM 2770 C C . LEU A 1 353 ? -4.422 -39.062 -0.286 1 98 353 LEU A C 1
ATOM 2772 O O . LEU A 1 353 ? -5.109 -38.094 -0.633 1 98 353 LEU A O 1
ATOM 2776 N N . ASP A 1 354 ? -4.824 -40.125 0.564 1 97.19 354 ASP A N 1
ATOM 2777 C CA . ASP A 1 354 ? -6.145 -40.125 1.189 1 97.19 354 ASP A CA 1
ATOM 2778 C C . ASP A 1 354 ? -7.25 -40.156 0.137 1 97.19 354 ASP A C 1
ATOM 2780 O O . ASP A 1 354 ? -8.164 -39.344 0.174 1 97.19 354 ASP A O 1
ATOM 2784 N N . ASP A 1 355 ? -7.094 -41.094 -0.937 1 97.19 355 ASP A N 1
ATOM 2785 C CA . ASP A 1 355 ? -8.102 -41.375 -1.955 1 97.19 355 ASP A CA 1
ATOM 2786 C C . ASP A 1 355 ? -8.43 -40.094 -2.76 1 97.19 355 ASP A C 1
ATOM 2788 O O . ASP A 1 355 ? -9.586 -39.688 -2.816 1 97.19 355 ASP A O 1
ATOM 2792 N N . TRP A 1 356 ? -7.359 -39.469 -3.363 1 98.31 356 TRP A N 1
ATOM 2793 C CA . TRP A 1 356 ? -7.492 -38.281 -4.215 1 98.31 356 TRP A CA 1
ATOM 2794 C C . TRP A 1 356 ? -8.133 -37.125 -3.451 1 98.31 356 TRP A C 1
ATOM 2796 O O . TRP A 1 356 ? -9.07 -36.5 -3.943 1 98.31 356 TRP A O 1
ATOM 2806 N N . ARG A 1 357 ? -7.59 -36.875 -2.289 1 97.56 357 ARG A N 1
ATOM 2807 C CA . ARG A 1 357 ? -8.133 -35.844 -1.41 1 97.56 357 ARG A CA 1
ATOM 2808 C C . ARG A 1 357 ? -7.855 -34.438 -1.97 1 97.56 357 ARG A C 1
ATOM 2810 O O . ARG A 1 357 ? -8.578 -33.5 -1.668 1 97.56 357 ARG A O 1
ATOM 2817 N N . PHE A 1 358 ? -6.809 -34.344 -2.803 1 98.5 358 PHE A N 1
ATOM 2818 C CA . PHE A 1 358 ? -6.387 -33.031 -3.271 1 98.5 358 PHE A CA 1
ATOM 2819 C C . PHE A 1 358 ? -6.262 -32.031 -2.109 1 98.5 358 PHE A C 1
ATOM 2821 O O . PHE A 1 358 ? -6.875 -30.969 -2.119 1 98.5 358 PHE A O 1
ATOM 2828 N N . THR A 1 359 ? -5.312 -32.438 -1.251 1 98 359 THR A N 1
ATOM 2829 C CA . THR A 1 359 ? -5.105 -31.766 0.019 1 98 359 THR A CA 1
ATOM 2830 C C . THR A 1 359 ? -4.602 -30.344 -0.209 1 98 359 THR A C 1
ATOM 2832 O O . THR A 1 359 ? -3.707 -30.125 -1.029 1 98 359 THR A O 1
ATOM 2835 N N . GLU A 1 360 ? -5.164 -29.406 0.519 1 97.94 360 GLU A N 1
ATOM 2836 C CA . GLU A 1 360 ? -4.805 -28 0.334 1 97.94 360 GLU A CA 1
ATOM 2837 C C . GLU A 1 360 ? -3.303 -27.797 0.513 1 97.94 360 GLU A C 1
ATOM 2839 O O . GLU A 1 360 ? -2.645 -27.219 -0.354 1 97.94 360 GLU A O 1
ATOM 2844 N N . TRP A 1 361 ? -2.803 -28.188 1.644 1 98.06 361 TRP A N 1
ATOM 2845 C CA . TRP A 1 361 ? -1.368 -28.094 1.891 1 98.06 361 TRP A CA 1
ATOM 2846 C C . TRP A 1 361 ? -0.908 -29.172 2.861 1 98.06 361 TRP A C 1
ATOM 2848 O O . TRP A 1 361 ? -1.73 -29.859 3.465 1 98.06 361 TRP A O 1
ATOM 2858 N N . PHE A 1 362 ? 0.352 -29.438 2.865 1 98.5 362 PHE A N 1
ATOM 2859 C CA . PHE A 1 362 ? 0.977 -30.375 3.787 1 98.5 362 PHE A CA 1
ATOM 2860 C C . PHE A 1 362 ? 1.963 -29.672 4.7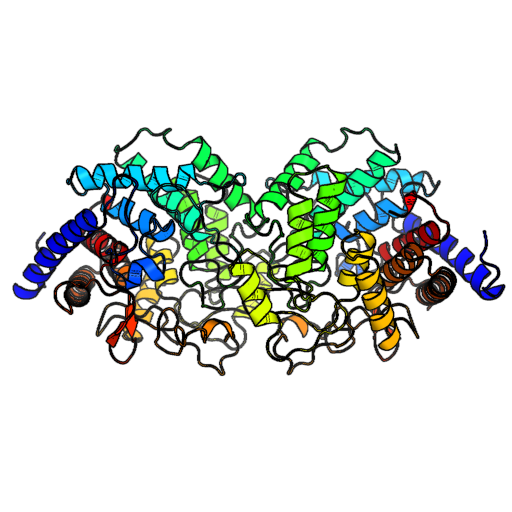03 1 98.5 362 PHE A C 1
ATOM 2862 O O . PHE A 1 362 ? 2.566 -28.656 4.312 1 98.5 362 PHE A O 1
ATOM 2869 N N . HIS A 1 363 ? 2.09 -30.203 5.926 1 98.12 363 HIS A N 1
ATOM 2870 C CA . HIS A 1 363 ? 3.143 -29.703 6.805 1 98.12 363 HIS A CA 1
ATOM 2871 C C . HIS A 1 363 ? 4.52 -29.891 6.18 1 98.12 363 HIS A C 1
ATOM 2873 O O . HIS A 1 363 ? 4.836 -30.984 5.691 1 98.12 363 HIS A O 1
ATOM 2879 N N . GLY A 1 364 ? 5.34 -28.938 6.164 1 97.62 364 GLY A N 1
ATOM 2880 C CA . GLY A 1 364 ? 6.598 -28.922 5.434 1 97.62 364 GLY A CA 1
ATOM 2881 C C . GLY A 1 364 ? 7.629 -29.875 5.996 1 97.62 364 GLY A C 1
ATOM 2882 O O . GLY A 1 364 ? 8.562 -30.266 5.293 1 97.62 364 GLY A O 1
ATOM 2883 N N . ARG A 1 365 ? 7.441 -30.266 7.242 1 96.19 365 ARG A N 1
ATOM 2884 C CA . ARG A 1 365 ? 8.406 -31.156 7.891 1 96.19 365 ARG A CA 1
ATOM 2885 C C . ARG A 1 365 ? 7.816 -32.531 8.117 1 96.19 365 ARG A C 1
ATOM 2887 O O . ARG A 1 365 ? 8.414 -33.531 7.723 1 96.19 365 ARG A O 1
ATOM 2894 N N . THR A 1 366 ? 6.629 -32.625 8.664 1 97.25 366 THR A N 1
ATOM 2895 C CA . THR A 1 366 ? 6.031 -33.906 9.008 1 97.25 366 THR A CA 1
ATOM 2896 C C . THR A 1 366 ? 5.281 -34.5 7.82 1 97.25 366 THR A C 1
ATOM 2898 O O . THR A 1 366 ? 4.926 -35.688 7.82 1 97.25 366 THR A O 1
ATOM 2901 N N . LEU A 1 367 ? 4.926 -33.688 6.871 1 97.5 367 LEU A N 1
ATOM 2902 C CA . LEU A 1 367 ? 4.223 -34.062 5.648 1 97.5 367 LEU A CA 1
ATOM 2903 C C . LEU A 1 367 ? 2.766 -34.406 5.938 1 97.5 367 LEU A C 1
ATOM 2905 O O . LEU A 1 367 ? 2.072 -34.969 5.09 1 97.5 367 LEU A O 1
ATOM 2909 N N . ALA A 1 368 ? 2.307 -34.031 7.125 1 97.69 368 ALA A N 1
ATOM 2910 C CA . ALA A 1 368 ? 0.907 -34.25 7.469 1 97.69 368 ALA A CA 1
ATOM 2911 C C . ALA A 1 368 ? -0.021 -33.438 6.57 1 97.69 368 ALA A C 1
ATOM 2913 O O . ALA A 1 368 ? 0.257 -32.281 6.27 1 97.69 368 ALA A O 1
ATOM 2914 N N . PRO A 1 369 ? -1.112 -34.156 6.039 1 97.38 369 PRO A N 1
ATOM 2915 C CA . PRO A 1 369 ? -2.1 -33.406 5.277 1 97.38 369 PRO A CA 1
ATOM 2916 C C . PRO A 1 369 ? -2.83 -32.375 6.137 1 97.38 369 PRO A C 1
ATOM 2918 O O . PRO A 1 369 ? -3.178 -32.656 7.285 1 97.38 369 PRO A O 1
ATOM 2921 N N . MET A 1 370 ? -2.932 -31.188 5.609 1 96.06 370 MET A N 1
ATOM 2922 C CA . MET A 1 370 ? -3.535 -30.078 6.344 1 96.06 370 MET A CA 1
ATOM 2923 C C . MET A 1 370 ? -4.504 -29.297 5.457 1 96.06 370 MET A C 1
ATOM 2925 O O . MET A 1 370 ? -4.441 -29.391 4.23 1 96.06 370 MET A O 1
ATOM 2929 N N . GLY A 1 371 ? -5.395 -28.531 6.051 1 94.31 371 GLY A N 1
ATOM 2930 C CA . GLY A 1 371 ? -6.258 -27.609 5.324 1 94.31 371 GLY A CA 1
ATOM 2931 C C . GLY A 1 371 ? -7.461 -28.297 4.699 1 94.31 371 GLY A C 1
ATOM 2932 O O . GLY A 1 371 ? -7.973 -29.281 5.234 1 94.31 371 GLY A O 1
ATOM 2933 N N . MET A 1 372 ? -7.957 -27.766 3.678 1 95.56 372 MET A N 1
ATOM 2934 C CA . MET A 1 372 ? -9.227 -28.141 3.057 1 95.56 372 MET A CA 1
ATOM 2935 C C . MET A 1 372 ? -9.016 -29.234 2.016 1 95.56 372 MET A C 1
ATOM 2937 O O . MET A 1 372 ? -7.945 -29.344 1.418 1 95.56 372 MET A O 1
ATOM 2941 N N . ALA A 1 373 ? -10.055 -30.047 1.83 1 96.44 373 ALA A N 1
ATOM 2942 C CA . ALA A 1 373 ? -10.039 -31.094 0.815 1 96.44 373 ALA A CA 1
ATOM 2943 C C . ALA A 1 373 ? -10.664 -30.609 -0.49 1 96.44 373 ALA A C 1
ATOM 2945 O O . ALA A 1 373 ? -11.523 -29.719 -0.482 1 96.44 373 ALA A O 1
ATOM 2946 N N . GLY A 1 374 ? -10.227 -31.234 -1.548 1 98.06 374 GLY A N 1
ATOM 2947 C CA . GLY A 1 374 ? -10.867 -31.016 -2.836 1 98.06 374 GLY A CA 1
ATOM 2948 C C . GLY A 1 374 ? -10.508 -29.672 -3.449 1 98.06 374 GLY A C 1
ATOM 2949 O O . GLY A 1 374 ? -11.375 -28.953 -3.951 1 98.06 374 GLY A O 1
ATOM 2950 N N . GLN A 1 375 ? -9.227 -29.344 -3.361 1 98.44 375 GLN A N 1
ATOM 2951 C CA . GLN A 1 375 ? -8.758 -28.047 -3.852 1 98.44 375 GLN A CA 1
ATOM 2952 C C . GLN A 1 375 ? -8.734 -28.016 -5.379 1 98.44 375 GLN A C 1
ATOM 2954 O O . GLN A 1 375 ? -7.918 -28.688 -6.008 1 98.44 375 GLN A O 1
ATOM 2959 N N . SER A 1 376 ? -9.477 -27.125 -5.973 1 98.75 376 SER A N 1
ATOM 2960 C CA . SER A 1 376 ? -9.609 -27.031 -7.426 1 98.75 376 SER A CA 1
ATOM 2961 C C . SER A 1 376 ? -8.289 -26.656 -8.078 1 98.75 376 SER A C 1
ATOM 2963 O O . SER A 1 376 ? -7.93 -27.188 -9.125 1 98.75 376 SER A O 1
ATOM 2965 N N . TRP A 1 377 ? -7.543 -25.703 -7.492 1 98.75 377 TRP A N 1
ATOM 2966 C CA . TRP A 1 377 ? -6.32 -25.219 -8.125 1 98.75 377 TRP A CA 1
ATOM 2967 C C . TRP A 1 377 ? -5.242 -26.297 -8.125 1 98.75 377 TRP A C 1
ATOM 2969 O O . TRP A 1 377 ? -4.324 -26.266 -8.945 1 98.75 377 TRP A O 1
ATOM 2979 N N . ASN A 1 378 ? -5.305 -27.281 -7.207 1 98.81 378 ASN A N 1
ATOM 2980 C CA . ASN A 1 378 ? -4.391 -28.422 -7.262 1 98.81 378 ASN A CA 1
ATOM 2981 C C . ASN A 1 378 ? -4.598 -29.25 -8.531 1 98.81 378 ASN A C 1
ATOM 2983 O O . ASN A 1 378 ? -3.635 -29.594 -9.211 1 98.81 378 ASN A O 1
ATOM 2987 N N . ALA A 1 379 ? -5.875 -29.547 -8.766 1 98.88 379 ALA A N 1
ATOM 2988 C CA . ALA A 1 379 ? -6.227 -30.266 -9.984 1 98.88 379 ALA A CA 1
ATOM 2989 C C . ALA A 1 379 ? -5.812 -29.484 -11.227 1 98.88 379 ALA A C 1
ATOM 2991 O O . ALA A 1 379 ? -5.227 -30.047 -12.156 1 98.88 379 ALA A O 1
ATOM 2992 N N . ALA A 1 380 ? -6.074 -28.25 -11.227 1 98.88 380 ALA A N 1
ATOM 2993 C CA . ALA A 1 380 ? -5.805 -27.391 -12.367 1 98.88 380 ALA A CA 1
ATOM 2994 C C . ALA A 1 380 ? -4.312 -27.328 -12.68 1 98.88 380 ALA A C 1
ATOM 2996 O O . ALA A 1 380 ? -3.898 -27.516 -13.82 1 98.88 380 ALA A O 1
ATOM 2997 N N . THR A 1 381 ? -3.484 -27.094 -11.688 1 98.81 381 THR A N 1
ATOM 2998 C CA . THR A 1 381 ? -2.061 -26.875 -11.922 1 98.81 381 THR A CA 1
ATOM 2999 C C . THR A 1 381 ? -1.363 -28.188 -12.258 1 98.81 381 THR A C 1
ATOM 3001 O O . THR A 1 381 ? -0.354 -28.203 -12.961 1 98.81 381 THR A O 1
ATOM 3004 N N . PHE A 1 382 ? -1.935 -29.328 -11.797 1 98.75 382 PHE A N 1
ATOM 3005 C CA . PHE A 1 382 ? -1.431 -30.625 -12.258 1 98.75 382 PHE A CA 1
ATOM 3006 C C . PHE A 1 382 ? -1.602 -30.766 -13.766 1 98.75 382 PHE A C 1
ATOM 3008 O O . PHE A 1 382 ? -0.667 -31.156 -14.469 1 98.75 382 PHE A O 1
ATOM 3015 N N . LEU A 1 383 ? -2.807 -30.453 -14.211 1 98.75 383 LEU A N 1
ATOM 3016 C CA . LEU A 1 383 ? -3.1 -30.562 -15.633 1 98.75 383 LEU A CA 1
ATOM 3017 C C . LEU A 1 383 ? -2.217 -29.625 -16.438 1 98.75 383 LEU A C 1
ATOM 3019 O O . LEU A 1 383 ? -1.706 -30 -17.5 1 98.75 383 LEU A O 1
ATOM 3023 N N . LEU A 1 384 ? -2.029 -28.438 -15.953 1 98.62 384 LEU A N 1
ATOM 3024 C CA . LEU A 1 384 ? -1.188 -27.453 -16.641 1 98.62 384 LEU A CA 1
ATOM 3025 C C . LEU A 1 384 ? 0.259 -27.938 -16.703 1 98.62 384 LEU A C 1
ATOM 3027 O O . LEU A 1 384 ? 0.933 -27.766 -17.719 1 98.62 384 LEU A O 1
ATOM 3031 N N . ALA A 1 385 ? 0.717 -28.5 -15.609 1 98.56 385 ALA A N 1
ATOM 3032 C CA . ALA A 1 385 ? 2.076 -29.031 -15.555 1 98.56 385 ALA A CA 1
ATOM 3033 C C . ALA A 1 385 ? 2.271 -30.141 -16.578 1 98.56 385 ALA A C 1
ATOM 3035 O O . ALA A 1 385 ? 3.297 -30.203 -17.266 1 98.56 385 ALA A O 1
ATOM 3036 N N . ARG A 1 386 ? 1.326 -31 -16.641 1 98.19 386 ARG A N 1
ATOM 3037 C CA . ARG A 1 386 ? 1.405 -32.094 -17.625 1 98.19 386 ARG A CA 1
ATOM 3038 C C . ARG A 1 386 ? 1.443 -31.531 -19.047 1 98.19 386 ARG A C 1
ATOM 3040 O O . ARG A 1 386 ? 2.236 -31.984 -19.875 1 98.19 386 ARG A O 1
ATOM 3047 N N . ARG A 1 387 ? 0.587 -30.578 -19.328 1 97.56 387 ARG A N 1
ATOM 3048 C CA . ARG A 1 387 ? 0.575 -29.922 -20.625 1 97.56 387 ARG A CA 1
ATOM 3049 C C . ARG A 1 387 ? 1.934 -29.312 -20.953 1 97.56 387 ARG A C 1
ATOM 3051 O O . ARG A 1 387 ? 2.408 -29.406 -22.094 1 97.56 387 ARG A O 1
ATOM 3058 N N . ALA A 1 388 ? 2.514 -28.703 -19.969 1 97.56 388 ALA A N 1
ATOM 3059 C CA . ALA A 1 388 ? 3.814 -28.062 -20.156 1 97.56 388 ALA A CA 1
ATOM 3060 C C . ALA A 1 388 ? 4.875 -29.094 -20.547 1 97.56 388 ALA A C 1
ATOM 3062 O O . ALA A 1 388 ? 5.68 -28.859 -21.453 1 97.56 388 ALA A O 1
ATOM 3063 N N . LEU A 1 389 ? 4.84 -30.219 -19.859 1 97.12 389 LEU A N 1
ATOM 3064 C CA . LEU A 1 389 ? 5.805 -31.281 -20.141 1 97.12 389 LEU A CA 1
ATOM 3065 C C . LEU A 1 389 ? 5.586 -31.875 -21.516 1 97.12 389 LEU A C 1
ATOM 3067 O O . LEU A 1 389 ? 6.527 -32.375 -22.141 1 97.12 389 LEU A O 1
ATOM 3071 N N . GLN A 1 390 ? 4.359 -31.781 -21.953 1 96.25 390 GLN A N 1
ATOM 3072 C CA . GLN A 1 390 ? 4.008 -32.312 -23.266 1 96.25 390 GLN A CA 1
ATOM 3073 C C . GLN A 1 390 ? 4.234 -31.281 -24.359 1 96.25 390 GLN A C 1
ATOM 3075 O O . GLN A 1 390 ? 3.988 -31.562 -25.531 1 96.25 390 GLN A O 1
ATOM 3080 N N . GLY A 1 391 ? 4.629 -30.078 -23.984 1 93.38 391 GLY A N 1
ATOM 3081 C CA . GLY A 1 391 ? 4.941 -29.031 -24.953 1 93.38 391 GLY A CA 1
ATOM 3082 C C . GLY A 1 391 ? 3.709 -28.359 -25.531 1 93.38 391 GLY A C 1
ATOM 3083 O O . GLY A 1 391 ? 3.746 -27.844 -26.641 1 93.38 391 GLY A O 1
ATOM 3084 N N . GLN A 1 392 ? 2.678 -28.406 -24.719 1 90.75 392 GLN A N 1
ATOM 3085 C CA . GLN A 1 392 ? 1.44 -27.797 -25.203 1 90.75 392 GLN A CA 1
ATOM 3086 C C . GLN A 1 392 ? 1.392 -26.312 -24.859 1 90.75 392 GLN A C 1
ATOM 3088 O O . GLN A 1 392 ? 1.675 -25.906 -23.734 1 90.75 392 GLN A O 1
ATOM 3093 N N . ASP A 1 393 ? 0.981 -25.5 -25.797 1 81.06 393 ASP A N 1
ATOM 3094 C CA . ASP A 1 393 ? 0.903 -24.047 -25.641 1 81.06 393 ASP A CA 1
ATOM 3095 C C . ASP A 1 393 ? -0.169 -23.672 -24.625 1 81.06 393 ASP A C 1
ATOM 3097 O O . ASP A 1 393 ? -0.118 -22.578 -24.031 1 81.06 393 ASP A O 1
ATOM 3101 N N . SER A 1 394 ? -1.059 -24.578 -24.422 1 84.06 394 SER A N 1
ATOM 3102 C CA . SER A 1 394 ? -2.199 -24.297 -23.547 1 84.06 394 SER A CA 1
ATOM 3103 C C . SER A 1 394 ? -1.812 -24.391 -22.078 1 84.06 394 SER A C 1
ATOM 3105 O O . SER A 1 394 ? -2.639 -24.141 -21.203 1 84.06 394 SER A O 1
ATOM 3107 N N . ALA A 1 395 ? -0.56 -24.609 -21.828 1 89.38 395 ALA A N 1
ATOM 3108 C CA . ALA A 1 395 ? -0.093 -24.703 -20.453 1 89.38 395 ALA A CA 1
ATOM 3109 C C . ALA A 1 395 ? 0.017 -23.328 -19.812 1 89.38 395 ALA A C 1
ATOM 3111 O O . ALA A 1 395 ? -0.045 -23.203 -18.578 1 89.38 395 ALA A O 1
ATOM 3112 N N . TRP A 1 396 ? 0.322 -22.422 -20.719 1 93.31 396 TRP A N 1
ATOM 3113 C CA . TRP A 1 396 ? 0.504 -21.078 -20.188 1 93.31 396 TRP A CA 1
ATOM 3114 C C . TRP A 1 396 ? 0.213 -20.031 -21.266 1 93.31 396 TRP A C 1
ATOM 3116 O O . TRP A 1 396 ? 0.664 -20.172 -22.406 1 93.31 396 TRP A O 1
ATOM 3126 N N . MET B 1 1 ? -10.727 41.25 16.844 1 38.84 1 MET B N 1
ATOM 3127 C CA . MET B 1 1 ? -10.852 41.25 18.297 1 38.84 1 MET B CA 1
ATOM 3128 C C . MET B 1 1 ? -9.586 40.719 18.938 1 38.84 1 MET B C 1
ATOM 3130 O O . MET B 1 1 ? -9.227 39.562 18.75 1 38.84 1 MET B O 1
ATOM 3134 N N . THR B 1 2 ? -8.531 41.5 18.938 1 45.12 2 THR B N 1
ATOM 3135 C CA . THR B 1 2 ? -7.266 41.344 19.656 1 45.12 2 THR B CA 1
ATOM 3136 C C . THR B 1 2 ? -7.496 40.844 21.078 1 45.12 2 THR B C 1
ATOM 3138 O O . THR B 1 2 ? -8.242 41.469 21.844 1 45.12 2 THR B O 1
ATOM 3141 N N . ASP B 1 3 ? -7.539 39.531 21.188 1 49.19 3 ASP B N 1
ATOM 3142 C CA . ASP B 1 3 ? -7.762 38.938 22.516 1 49.19 3 ASP B CA 1
ATOM 3143 C C . ASP B 1 3 ? -6.812 39.562 23.547 1 49.19 3 ASP B C 1
ATOM 3145 O O . ASP B 1 3 ? -5.594 39.5 23.375 1 49.19 3 ASP B O 1
ATOM 3149 N N . HIS B 1 4 ? -7.387 40.344 24.344 1 55.84 4 HIS B N 1
ATOM 3150 C CA . HIS B 1 4 ? -6.996 41.188 25.469 1 55.84 4 HIS B CA 1
ATOM 3151 C C . HIS B 1 4 ? -6.176 40.406 26.484 1 55.84 4 HIS B C 1
ATOM 3153 O O . HIS B 1 4 ? -5.633 41 27.422 1 55.84 4 HIS B O 1
ATOM 3159 N N . SER B 1 5 ? -6.066 38.969 26.188 1 69.12 5 SER B N 1
ATOM 3160 C CA . SER B 1 5 ? -5.445 38.281 27.328 1 69.12 5 SER B CA 1
ATOM 3161 C C . SER B 1 5 ? -3.934 38.156 27.141 1 69.12 5 SER B C 1
ATOM 3163 O O . SER B 1 5 ? -3.219 37.781 28.062 1 69.12 5 SER B O 1
ATOM 3165 N N . LEU B 1 6 ? -3.426 38.531 25.953 1 85.19 6 LEU B N 1
ATOM 3166 C CA . LEU B 1 6 ? -1.978 38.469 25.781 1 85.19 6 LEU B CA 1
ATOM 3167 C C . LEU B 1 6 ? -1.329 39.812 26.141 1 85.19 6 LEU B C 1
ATOM 3169 O O . LEU B 1 6 ? -1.926 40.875 25.938 1 85.19 6 LEU B O 1
ATOM 3173 N N . ASP B 1 7 ? -0.126 39.75 26.703 1 90.5 7 ASP B N 1
ATOM 3174 C CA . ASP B 1 7 ? 0.63 40.938 27 1 90.5 7 ASP B CA 1
ATOM 3175 C C . ASP B 1 7 ? 1.092 41.625 25.703 1 90.5 7 ASP B C 1
ATOM 3177 O O . ASP B 1 7 ? 1.079 41.031 24.641 1 90.5 7 ASP B O 1
ATOM 3181 N N . ALA B 1 8 ? 1.439 42.844 25.812 1 92.75 8 ALA B N 1
ATOM 3182 C CA . ALA B 1 8 ? 1.798 43.688 24.672 1 92.75 8 ALA B CA 1
ATOM 3183 C C . ALA B 1 8 ? 2.992 43.125 23.922 1 92.75 8 ALA B C 1
ATOM 3185 O O . ALA B 1 8 ? 3.066 43.219 22.688 1 92.75 8 ALA B O 1
ATOM 3186 N N . GLN B 1 9 ? 3.875 42.5 24.609 1 94.56 9 GLN B N 1
ATOM 3187 C CA . GLN B 1 9 ? 5.066 41.938 24 1 94.56 9 GLN B CA 1
ATOM 3188 C C . GLN B 1 9 ? 4.715 40.75 23.109 1 94.56 9 GLN B C 1
ATOM 3190 O O . GLN B 1 9 ? 5.246 40.594 22.016 1 94.56 9 GLN B O 1
ATOM 3195 N N . SER B 1 10 ? 3.871 39.906 23.609 1 95.19 10 SER B N 1
ATOM 3196 C CA . SER B 1 10 ? 3.426 38.75 22.844 1 95.19 10 SER B CA 1
ATOM 3197 C C . SER B 1 10 ? 2.662 39.156 21.594 1 95.19 10 SER B C 1
ATOM 3199 O O . SER B 1 10 ? 2.832 38.562 20.531 1 95.19 10 SER B O 1
ATOM 3201 N N . LEU B 1 11 ? 1.824 40.125 21.719 1 95.75 11 LEU B N 1
ATOM 3202 C CA . LEU B 1 11 ? 1.065 40.625 20.578 1 95.75 11 LEU B CA 1
ATOM 3203 C C . LEU B 1 11 ? 1.996 41.219 19.531 1 95.75 11 LEU B C 1
ATOM 3205 O O . LEU B 1 11 ? 1.799 41 18.328 1 95.75 11 LEU B O 1
ATOM 3209 N N . ALA B 1 12 ? 2.98 41.969 19.984 1 97.31 12 ALA B N 1
ATOM 3210 C CA . ALA B 1 12 ? 3.961 42.562 19.078 1 97.31 12 ALA B CA 1
ATOM 3211 C C . ALA B 1 12 ? 4.746 41.469 18.344 1 97.31 12 ALA B C 1
ATOM 3213 O O . ALA B 1 12 ? 5.078 41.625 17.172 1 97.31 12 ALA B O 1
ATOM 3214 N N . LEU B 1 13 ? 5.074 40.438 19.094 1 98.06 13 LEU B N 1
ATOM 3215 C CA . LEU B 1 13 ? 5.812 39.312 18.484 1 98.06 13 LEU B CA 1
ATOM 3216 C C . LEU B 1 13 ? 4.98 38.625 17.422 1 98.06 13 LEU B C 1
ATOM 3218 O O . LEU B 1 13 ? 5.508 38.219 16.391 1 98.06 13 LEU B O 1
ATOM 3222 N N . ILE B 1 14 ? 3.721 38.438 17.688 1 98.38 14 ILE B N 1
ATOM 3223 C CA . ILE B 1 14 ? 2.809 37.812 16.734 1 98.38 14 ILE B CA 1
ATOM 3224 C C . ILE B 1 14 ? 2.746 38.656 15.461 1 98.38 14 ILE B C 1
ATOM 3226 O O . ILE B 1 14 ? 2.812 38.125 14.352 1 98.38 14 ILE B O 1
ATOM 3230 N N . ASP B 1 15 ? 2.633 40 15.633 1 98.19 15 ASP B N 1
ATOM 3231 C CA . ASP B 1 15 ? 2.6 40.906 14.492 1 98.19 15 ASP B CA 1
ATOM 3232 C C . ASP B 1 15 ? 3.908 40.844 13.703 1 98.19 15 ASP B C 1
ATOM 3234 O O . ASP B 1 15 ? 3.896 40.812 12.477 1 98.19 15 ASP B O 1
ATOM 3238 N N . ALA B 1 16 ? 4.988 40.812 14.422 1 98.69 16 ALA B N 1
ATOM 3239 C CA . ALA B 1 16 ? 6.297 40.719 13.781 1 98.69 16 ALA B CA 1
ATOM 3240 C C . ALA B 1 16 ? 6.438 39.406 13.016 1 98.69 16 ALA B C 1
ATOM 3242 O O . ALA B 1 16 ? 7.035 39.375 11.938 1 98.69 16 ALA B O 1
ATOM 3243 N N . CYS B 1 17 ? 5.969 38.375 13.625 1 98.75 17 CYS B N 1
ATOM 3244 C CA . CYS B 1 17 ? 6.043 37.062 12.969 1 98.75 17 CYS B CA 1
ATOM 3245 C C . CYS B 1 17 ? 5.199 37.062 11.703 1 98.75 17 CYS B C 1
ATOM 3247 O O . CYS B 1 17 ? 5.566 36.406 10.719 1 98.75 17 CYS B O 1
ATOM 3249 N N . SER B 1 18 ? 4.02 37.719 11.703 1 98.44 18 SER B N 1
ATOM 3250 C CA . SER B 1 18 ? 3.201 37.812 10.5 1 98.44 18 SER B CA 1
ATOM 3251 C C . SER B 1 18 ? 3.967 38.5 9.375 1 98.44 18 SER B C 1
ATOM 3253 O O . SER B 1 18 ? 3.961 38 8.234 1 98.44 18 SER B O 1
ATOM 3255 N N . GLU B 1 19 ? 4.613 39.562 9.719 1 98.44 19 GLU B N 1
ATOM 3256 C CA . GLU B 1 19 ? 5.402 40.281 8.727 1 98.44 19 GLU B CA 1
ATOM 3257 C C . GLU B 1 19 ? 6.574 39.438 8.227 1 98.44 19 GLU B C 1
ATOM 3259 O O . GLU B 1 19 ? 6.84 39.375 7.027 1 98.44 19 GLU B O 1
ATOM 3264 N N . ALA B 1 20 ? 7.242 38.781 9.133 1 98.81 20 ALA B N 1
ATOM 3265 C CA . ALA B 1 20 ? 8.375 37.938 8.781 1 98.81 20 ALA B CA 1
ATOM 3266 C C . ALA B 1 20 ? 7.934 36.75 7.922 1 98.81 20 ALA B C 1
ATOM 3268 O O . ALA B 1 20 ? 8.672 36.312 7.039 1 98.81 20 ALA B O 1
ATOM 3269 N N . SER B 1 21 ? 6.789 36.219 8.219 1 98.81 21 SER B N 1
ATOM 3270 C CA . SER B 1 21 ? 6.238 35.125 7.457 1 98.81 21 SER B CA 1
ATOM 3271 C C . SER B 1 21 ? 5.949 35.531 6.016 1 98.81 21 SER B C 1
ATOM 3273 O O . SER B 1 21 ? 6.305 34.812 5.078 1 98.81 21 SER B O 1
ATOM 3275 N N . LEU B 1 22 ? 5.305 36.656 5.832 1 98.62 22 LEU B N 1
ATOM 3276 C CA . LEU B 1 22 ? 5.039 37.156 4.488 1 98.62 22 LEU B CA 1
ATOM 3277 C C . LEU B 1 22 ? 6.344 37.406 3.736 1 98.62 22 LEU B C 1
ATOM 3279 O O . LEU B 1 22 ? 6.465 37.062 2.561 1 98.62 22 LEU B O 1
ATOM 3283 N N . ALA B 1 23 ? 7.285 37.969 4.438 1 98.44 23 ALA B N 1
ATOM 3284 C CA . ALA B 1 23 ? 8.578 38.281 3.832 1 98.44 23 ALA B CA 1
ATOM 3285 C C . ALA B 1 23 ? 9.289 37 3.402 1 98.44 23 ALA B C 1
ATOM 3287 O O . ALA B 1 23 ? 9.914 36.938 2.34 1 98.44 23 ALA B O 1
ATOM 3288 N N . LEU B 1 24 ? 9.258 36 4.258 1 98.69 24 LEU B N 1
ATOM 3289 C CA . LEU B 1 24 ? 9.898 34.719 3.92 1 98.69 24 LEU B CA 1
ATOM 3290 C C . LEU B 1 24 ? 9.258 34.125 2.686 1 98.69 24 LEU B C 1
ATOM 3292 O O . LEU B 1 24 ? 9.953 33.594 1.802 1 98.69 24 LEU B O 1
ATOM 3296 N N . LEU B 1 25 ? 7.906 34.031 2.639 1 98.75 25 LEU B N 1
ATOM 3297 C CA . LEU B 1 25 ? 7.199 33.469 1.493 1 98.75 25 LEU B CA 1
ATOM 3298 C C . LEU B 1 25 ? 7.578 34.219 0.21 1 98.75 25 LEU B C 1
ATOM 3300 O O . LEU B 1 25 ? 7.781 33.594 -0.832 1 98.75 25 LEU B O 1
ATOM 3304 N N . GLU B 1 26 ? 7.691 35.5 0.278 1 98.44 26 GLU B N 1
ATOM 3305 C CA . GLU B 1 26 ? 8.102 36.281 -0.894 1 98.44 26 GLU B CA 1
ATOM 3306 C C . GLU B 1 26 ? 9.531 35.938 -1.311 1 98.44 26 GLU B C 1
ATOM 3308 O O . GLU B 1 26 ? 9.82 35.781 -2.502 1 98.44 26 GLU B O 1
ATOM 3313 N N . ARG B 1 27 ? 10.367 35.781 -0.325 1 97.81 27 ARG B N 1
ATOM 3314 C CA . ARG B 1 27 ? 11.766 35.469 -0.607 1 97.81 27 ARG B CA 1
ATOM 3315 C C . ARG B 1 27 ? 11.906 34.094 -1.23 1 97.81 27 ARG B C 1
ATOM 3317 O O . ARG B 1 27 ? 12.781 33.875 -2.072 1 97.81 27 ARG B O 1
ATOM 3324 N N . ASN B 1 28 ? 11.078 33.156 -0.779 1 98 28 ASN B N 1
ATOM 3325 C CA . ASN B 1 28 ? 11.172 31.781 -1.247 1 98 28 ASN B CA 1
ATOM 3326 C C . ASN B 1 28 ? 10.344 31.562 -2.514 1 98 28 ASN B C 1
ATOM 3328 O O . ASN B 1 28 ? 10.32 30.453 -3.059 1 98 28 ASN B O 1
ATOM 3332 N N . LEU B 1 29 ? 9.734 32.594 -2.984 1 97.19 29 LEU B N 1
ATOM 3333 C CA . LEU B 1 29 ? 8.891 32.5 -4.172 1 97.19 29 LEU B CA 1
ATOM 3334 C C . LEU B 1 29 ? 9.742 32.562 -5.441 1 97.19 29 LEU B C 1
ATOM 3336 O O . LEU B 1 29 ? 10.68 33.344 -5.52 1 97.19 29 LEU B O 1
ATOM 3340 N N . THR B 1 30 ? 9.492 31.75 -6.41 1 95.19 30 THR B N 1
ATOM 3341 C CA . THR B 1 30 ? 10.008 31.828 -7.77 1 95.19 30 THR B CA 1
ATOM 3342 C C . THR B 1 30 ? 8.875 32.031 -8.773 1 95.19 30 THR B C 1
ATOM 3344 O O . THR B 1 30 ? 7.699 31.938 -8.414 1 95.19 30 THR B O 1
ATOM 3347 N N . PRO B 1 31 ? 9.188 32.312 -9.992 1 92.81 31 PRO B N 1
ATOM 3348 C CA . PRO B 1 31 ? 8.125 32.438 -10.992 1 92.81 31 PRO B CA 1
ATOM 3349 C C . PRO B 1 31 ? 7.32 31.172 -11.18 1 92.81 31 PRO B C 1
ATOM 3351 O O . PRO B 1 31 ? 6.188 31.203 -11.672 1 92.81 31 PRO B O 1
ATOM 3354 N N . HIS B 1 32 ? 7.848 30.094 -10.688 1 94.5 32 HIS B N 1
ATOM 3355 C CA . HIS B 1 32 ? 7.219 28.812 -10.961 1 94.5 32 HIS B CA 1
ATOM 3356 C C . HIS B 1 32 ? 6.516 28.266 -9.727 1 94.5 32 HIS B C 1
ATOM 3358 O O . HIS B 1 32 ? 5.816 27.25 -9.797 1 94.5 32 HIS B O 1
ATOM 3364 N N . GLY B 1 33 ? 6.734 28.906 -8.664 1 96.5 33 GLY B N 1
ATOM 3365 C CA . GLY B 1 33 ? 6.066 28.422 -7.461 1 96.5 33 GLY B CA 1
ATOM 3366 C C . GLY B 1 33 ? 6.895 28.609 -6.203 1 96.5 33 GLY B C 1
ATOM 3367 O O . GLY B 1 33 ? 7.969 29.203 -6.242 1 96.5 33 GLY B O 1
ATOM 3368 N N . ILE B 1 34 ? 6.461 28.156 -5.117 1 98.19 34 ILE B N 1
ATOM 3369 C CA . ILE B 1 34 ? 7.035 28.375 -3.795 1 98.19 34 ILE B CA 1
ATOM 3370 C C . ILE B 1 34 ? 8.016 27.25 -3.465 1 98.19 34 ILE B C 1
ATOM 3372 O O . ILE B 1 34 ? 7.656 26.078 -3.502 1 98.19 34 ILE B O 1
ATOM 3376 N N . LEU B 1 35 ? 9.25 27.609 -3.131 1 97.69 35 LEU B N 1
ATOM 3377 C CA . LEU B 1 35 ? 10.25 26.641 -2.691 1 97.69 35 LEU B CA 1
ATOM 3378 C C . LEU B 1 35 ? 9.969 26.172 -1.27 1 97.69 35 LEU B C 1
ATOM 3380 O O . LEU B 1 35 ? 9.344 26.906 -0.484 1 97.69 35 LEU B O 1
ATOM 3384 N N . ALA B 1 36 ? 10.43 24.984 -0.951 1 97.38 36 ALA B N 1
ATOM 3385 C CA . ALA B 1 36 ? 10.195 24.438 0.379 1 97.38 36 ALA B CA 1
ATOM 3386 C C . ALA B 1 36 ? 10.969 25.203 1.441 1 97.38 36 ALA B C 1
ATOM 3388 O O . ALA B 1 36 ? 10.516 25.328 2.58 1 97.38 36 ALA B O 1
ATOM 3389 N N . ALA B 1 37 ? 12.125 25.656 1.039 1 97.5 37 ALA B N 1
ATOM 3390 C CA . ALA B 1 37 ? 12.992 26.375 1.97 1 97.5 37 ALA B CA 1
ATOM 3391 C C . ALA B 1 37 ? 13.82 27.438 1.247 1 97.5 37 ALA B C 1
ATOM 3393 O O . ALA B 1 37 ? 13.82 27.5 0.015 1 97.5 37 ALA B O 1
ATOM 3394 N N . SER B 1 38 ? 14.453 28.328 2.102 1 96.06 38 SER B N 1
ATOM 3395 C CA . SER B 1 38 ? 15.328 29.344 1.533 1 96.06 38 SER B CA 1
ATOM 3396 C C . SER B 1 38 ? 16.531 28.719 0.832 1 96.06 38 SER B C 1
ATOM 3398 O O . SER B 1 38 ? 16.984 27.641 1.223 1 96.06 38 SER B O 1
ATOM 3400 N N . ARG B 1 39 ? 17 29.469 -0.2 1 92.62 39 ARG B N 1
ATOM 3401 C CA . ARG B 1 39 ? 18.109 28.969 -1 1 92.62 39 ARG B CA 1
ATOM 3402 C C . ARG B 1 39 ? 19.422 29.078 -0.233 1 92.62 39 ARG B C 1
ATOM 3404 O O . ARG B 1 39 ? 20 30.156 -0.126 1 92.62 39 ARG B O 1
ATOM 3411 N N . THR B 1 40 ? 19.828 28.078 0.368 1 89.38 40 THR B N 1
ATOM 3412 C CA . THR B 1 40 ? 21.156 27.891 0.967 1 89.38 40 THR B CA 1
ATOM 3413 C C . THR B 1 40 ? 21.891 26.734 0.309 1 89.38 40 THR B C 1
ATOM 3415 O O . THR B 1 40 ? 21.297 25.969 -0.458 1 89.38 40 THR B O 1
ATOM 3418 N N . ALA B 1 41 ? 23.203 26.656 0.55 1 87.31 41 ALA B N 1
ATOM 3419 C CA . ALA B 1 41 ? 23.969 25.547 0.002 1 87.31 41 ALA B CA 1
ATOM 3420 C C . ALA B 1 41 ? 23.422 24.203 0.484 1 87.31 41 ALA B C 1
ATOM 3422 O O . ALA B 1 41 ? 23.344 23.25 -0.288 1 87.31 41 ALA B O 1
ATOM 3423 N N . ALA B 1 42 ? 23 24.203 1.72 1 86 42 ALA B N 1
ATOM 3424 C CA . ALA B 1 42 ? 22.453 22.969 2.303 1 86 42 ALA B CA 1
ATOM 3425 C C . ALA B 1 42 ? 21.109 22.625 1.678 1 86 42 ALA B C 1
ATOM 3427 O O . ALA B 1 42 ? 20.812 21.469 1.417 1 86 42 ALA B O 1
ATOM 3428 N N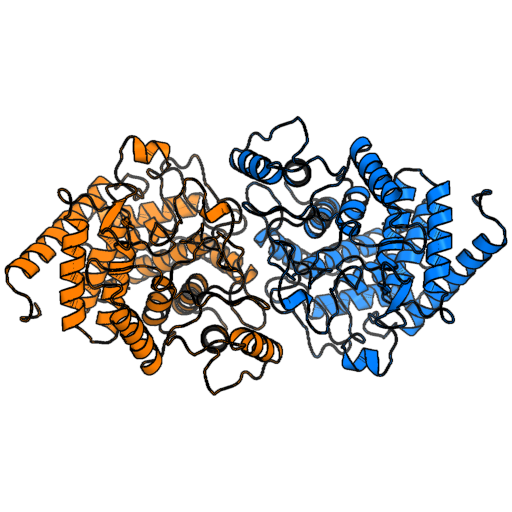 . ALA B 1 43 ? 20.344 23.578 1.453 1 86.88 43 ALA B N 1
ATOM 3429 C CA . ALA B 1 43 ? 19.031 23.391 0.863 1 86.88 43 ALA B CA 1
ATOM 3430 C C . ALA B 1 43 ? 19.141 22.859 -0.564 1 86.88 43 ALA B C 1
ATOM 3432 O O . ALA B 1 43 ? 18.344 22 -0.981 1 86.88 43 ALA B O 1
ATOM 3433 N N . VAL B 1 44 ? 20.094 23.359 -1.259 1 84.75 44 VAL B N 1
ATOM 3434 C CA . VAL B 1 44 ? 20.312 22.922 -2.633 1 84.75 44 VAL B CA 1
ATOM 3435 C C . VAL B 1 44 ? 20.75 21.469 -2.646 1 84.75 44 VAL B C 1
ATOM 3437 O O . VAL B 1 44 ? 20.234 20.672 -3.432 1 84.75 44 VAL B O 1
ATOM 3440 N N . ALA B 1 45 ? 21.609 21.141 -1.771 1 83.12 45 ALA B N 1
ATOM 3441 C CA . ALA B 1 45 ? 22.172 19.797 -1.708 1 83.12 45 ALA B CA 1
ATOM 3442 C C . ALA B 1 45 ? 21.094 18.766 -1.35 1 83.12 45 ALA B C 1
ATOM 3444 O O . ALA B 1 45 ? 21.141 17.625 -1.814 1 83.12 45 ALA B O 1
ATOM 3445 N N . ARG B 1 46 ? 20.094 19.156 -0.639 1 85.81 46 ARG B N 1
ATOM 3446 C CA . ARG B 1 46 ? 19.078 18.219 -0.141 1 85.81 46 ARG B CA 1
ATOM 3447 C C . ARG B 1 46 ? 17.75 18.406 -0.868 1 85.81 46 ARG B C 1
ATOM 3449 O O . ARG B 1 46 ? 16.719 17.953 -0.399 1 85.81 46 ARG B O 1
ATOM 3456 N N . ARG B 1 47 ? 17.75 19.188 -1.888 1 84.06 47 ARG B N 1
ATOM 3457 C CA . ARG B 1 47 ? 16.656 19.344 -2.836 1 84.06 47 ARG B CA 1
ATOM 3458 C C . ARG B 1 47 ? 15.484 20.078 -2.203 1 84.06 47 ARG B C 1
ATOM 3460 O O . ARG B 1 47 ? 14.336 19.891 -2.604 1 84.06 47 ARG B O 1
ATOM 3467 N N . TYR B 1 48 ? 15.773 20.906 -1.228 1 86.62 48 TYR B N 1
ATOM 3468 C CA . TYR B 1 48 ? 14.734 21.703 -0.589 1 86.62 48 TYR B CA 1
ATOM 3469 C C . TYR B 1 48 ? 14.43 22.938 -1.411 1 86.62 48 TYR B C 1
ATOM 3471 O O . TYR B 1 48 ? 13.516 23.703 -1.081 1 86.62 48 TYR B O 1
ATOM 3479 N N . THR B 1 49 ? 15.219 23.125 -2.482 1 91.38 49 THR B N 1
ATOM 3480 C CA . THR B 1 49 ? 14.922 24.188 -3.426 1 91.38 49 THR B CA 1
ATOM 3481 C C . THR B 1 49 ? 14.016 23.703 -4.543 1 91.38 49 THR B C 1
ATOM 3483 O O . THR B 1 49 ? 14.195 24.062 -5.707 1 91.38 49 THR B O 1
ATOM 3486 N N . ARG B 1 50 ? 13.156 22.797 -4.152 1 94.75 50 ARG B N 1
ATOM 3487 C CA . ARG B 1 50 ? 12.125 22.25 -5.023 1 94.75 50 ARG B CA 1
ATOM 3488 C C . ARG B 1 50 ? 10.734 22.641 -4.535 1 94.75 50 ARG B C 1
ATOM 3490 O O . ARG B 1 50 ? 10.578 23.172 -3.432 1 94.75 50 ARG B O 1
ATOM 3497 N N . ILE B 1 51 ? 9.797 22.5 -5.41 1 97.44 51 ILE B N 1
ATOM 3498 C CA . ILE B 1 51 ? 8.391 22.656 -5.062 1 97.44 51 ILE B CA 1
ATOM 3499 C C . ILE B 1 51 ? 7.812 21.328 -4.594 1 97.44 51 ILE B C 1
ATOM 3501 O O . ILE B 1 51 ? 7.543 20.438 -5.406 1 97.44 51 ILE B O 1
ATOM 3505 N N . PHE B 1 52 ? 7.676 21.234 -3.271 1 97.56 52 PHE B N 1
ATOM 3506 C CA . PHE B 1 52 ? 7.141 20.016 -2.67 1 97.56 52 PHE B CA 1
ATOM 3507 C C . PHE B 1 52 ? 5.613 20.047 -2.658 1 97.56 52 PHE B C 1
ATOM 3509 O O . PHE B 1 52 ? 5.012 21.016 -2.211 1 97.56 52 PHE B O 1
ATOM 3516 N N . GLY B 1 53 ? 5.008 19 -3.15 1 97.56 53 GLY B N 1
ATOM 3517 C CA . GLY B 1 53 ? 3.562 18.953 -3.281 1 97.56 53 GLY B CA 1
ATOM 3518 C C . GLY B 1 53 ? 2.836 19.297 -1.994 1 97.56 53 GLY B C 1
ATOM 3519 O O . GLY B 1 53 ? 2.002 20.203 -1.967 1 97.56 53 GLY B O 1
ATOM 3520 N N . ARG B 1 54 ? 3.123 18.625 -0.918 1 98.06 54 ARG B N 1
ATOM 3521 C CA . ARG B 1 54 ? 2.506 18.844 0.387 1 98.06 54 ARG B CA 1
ATOM 3522 C C . ARG B 1 54 ? 2.809 20.25 0.913 1 98.06 54 ARG B C 1
ATOM 3524 O O . ARG B 1 54 ? 1.896 20.984 1.299 1 98.06 54 ARG B O 1
ATOM 3531 N N . ASP B 1 55 ? 4.082 20.672 0.883 1 98.06 55 ASP B N 1
ATOM 3532 C CA . ASP B 1 55 ? 4.523 21.969 1.405 1 98.06 55 ASP B CA 1
ATOM 3533 C C . ASP B 1 55 ? 3.891 23.109 0.627 1 98.06 55 ASP B C 1
ATOM 3535 O O . ASP B 1 55 ? 3.367 24.062 1.223 1 98.06 55 ASP B O 1
ATOM 3539 N N . ALA B 1 56 ? 3.979 22.969 -0.661 1 98.56 56 ALA B N 1
ATOM 3540 C CA . ALA B 1 56 ? 3.449 24.016 -1.53 1 98.56 56 ALA B CA 1
ATOM 3541 C C . ALA B 1 56 ? 1.945 24.188 -1.333 1 98.56 56 ALA B C 1
ATOM 3543 O O . ALA B 1 56 ? 1.431 25.312 -1.356 1 98.56 56 ALA B O 1
ATOM 3544 N N . ALA B 1 57 ? 1.263 23.094 -1.153 1 98.69 57 ALA B N 1
ATOM 3545 C CA . ALA B 1 57 ? -0.185 23.156 -0.967 1 98.69 57 ALA B CA 1
ATOM 3546 C C . ALA B 1 57 ? -0.538 23.953 0.288 1 98.69 57 ALA B C 1
ATOM 3548 O O . ALA B 1 57 ? -1.443 24.797 0.267 1 98.69 57 ALA B O 1
ATOM 3549 N N . MET B 1 58 ? 0.133 23.703 1.369 1 98.62 58 MET B N 1
ATOM 3550 C CA . MET B 1 58 ? -0.1 24.469 2.596 1 98.62 58 MET B CA 1
ATOM 3551 C C . MET B 1 58 ? 0.228 25.938 2.396 1 98.62 58 MET B C 1
ATOM 3553 O O . MET B 1 58 ? -0.491 26.812 2.887 1 98.62 58 MET B O 1
ATOM 3557 N N . CYS B 1 59 ? 1.309 26.172 1.687 1 98.81 59 CYS B N 1
ATOM 3558 C CA . CYS B 1 59 ? 1.694 27.547 1.4 1 98.81 59 CYS B CA 1
ATOM 3559 C C . CYS B 1 59 ? 0.647 28.234 0.534 1 98.81 59 CYS B C 1
ATOM 3561 O O . CYS B 1 59 ? 0.336 29.406 0.746 1 98.81 59 CYS B O 1
ATOM 3563 N N . VAL B 1 60 ? 0.172 27.516 -0.442 1 98.56 60 VAL B N 1
ATOM 3564 C CA . VAL B 1 60 ? -0.853 28.047 -1.336 1 98.56 60 VAL B CA 1
ATOM 3565 C C . VAL B 1 60 ? -2.055 28.531 -0.522 1 98.56 60 VAL B C 1
ATOM 3567 O O . VAL B 1 60 ? -2.598 29.609 -0.776 1 98.56 60 VAL B O 1
ATOM 3570 N N . MET B 1 61 ? -2.447 27.797 0.453 1 98.25 61 MET B N 1
ATOM 3571 C CA . MET B 1 61 ? -3.602 28.156 1.272 1 98.25 61 MET B CA 1
ATOM 3572 C C . MET B 1 61 ? -3.35 29.453 2.033 1 98.25 61 MET B C 1
ATOM 3574 O O . MET B 1 61 ? -4.254 30.266 2.182 1 98.25 61 MET B O 1
ATOM 3578 N N . ALA B 1 62 ? -2.145 29.625 2.484 1 98.31 62 ALA B N 1
ATOM 3579 C CA . ALA B 1 62 ? -1.799 30.844 3.207 1 98.31 62 ALA B CA 1
ATOM 3580 C C . ALA B 1 62 ? -1.64 32.031 2.25 1 98.31 62 ALA B C 1
ATOM 3582 O O . ALA B 1 62 ? -1.988 33.156 2.586 1 98.31 62 ALA B O 1
ATOM 3583 N N . MET B 1 63 ? -1.04 31.766 1.107 1 98.06 63 MET B N 1
ATOM 3584 C CA . MET B 1 63 ? -0.782 32.812 0.115 1 98.06 63 MET B CA 1
ATOM 3585 C C . MET B 1 63 ? -2.086 33.312 -0.488 1 98.06 63 MET B C 1
ATOM 3587 O O . MET B 1 63 ? -2.213 34.5 -0.785 1 98.06 63 MET B O 1
ATOM 3591 N N . CYS B 1 64 ? -2.947 32.406 -0.626 1 95.12 64 CYS B N 1
ATOM 3592 C CA . CYS B 1 64 ? -4.27 32.781 -1.091 1 95.12 64 CYS B CA 1
ATOM 3593 C C . CYS B 1 64 ? -4.957 33.688 -0.072 1 95.12 64 CYS B C 1
ATOM 3595 O O . CYS B 1 64 ? -5.047 33.344 1.108 1 95.12 64 CYS B O 1
ATOM 3597 N N . GLY B 1 65 ? -5.406 34.906 -0.459 1 90.06 65 GLY B N 1
ATOM 3598 C CA . GLY B 1 65 ? -6.066 35.844 0.445 1 90.06 65 GLY B CA 1
ATOM 3599 C C . GLY B 1 65 ? -5.094 36.656 1.267 1 90.06 65 GLY B C 1
ATOM 3600 O O . GLY B 1 65 ? -5.5 37.344 2.195 1 90.06 65 GLY B O 1
ATOM 3601 N N . SER B 1 66 ? -3.834 36.594 1.01 1 92.38 66 SER B N 1
ATOM 3602 C CA . SER B 1 66 ? -2.828 37.312 1.762 1 92.38 66 SER B CA 1
ATOM 3603 C C . SER B 1 66 ? -2.906 38.812 1.463 1 92.38 66 SER B C 1
ATOM 3605 O O . SER B 1 66 ? -2.441 39.656 2.254 1 92.38 66 SER B O 1
ATOM 3607 N N . GLY B 1 67 ? -3.461 39.156 0.296 1 91.75 67 GLY B N 1
ATOM 3608 C CA . GLY B 1 67 ? -3.484 40.562 -0.148 1 91.75 67 GLY B CA 1
ATOM 3609 C C . GLY B 1 67 ? -2.191 41 -0.812 1 91.75 67 GLY B C 1
ATOM 3610 O O . GLY B 1 67 ? -2.08 42.125 -1.282 1 91.75 67 GLY B O 1
ATOM 3611 N N . VAL B 1 68 ? -1.256 40.125 -0.872 1 96 68 VAL B N 1
ATOM 3612 C CA . VAL B 1 68 ? 0.012 40.375 -1.54 1 96 68 VAL B CA 1
ATOM 3613 C C . VAL B 1 68 ? -0.005 39.781 -2.945 1 96 68 VAL B C 1
ATOM 3615 O O . VAL B 1 68 ? 0.037 38.562 -3.107 1 96 68 VAL B O 1
ATOM 3618 N N . PRO B 1 69 ? 0.016 40.656 -3.953 1 96 69 PRO B N 1
ATOM 3619 C CA . PRO B 1 69 ? -0.188 40.188 -5.324 1 96 69 PRO B CA 1
ATOM 3620 C C . PRO B 1 69 ? 0.808 39.094 -5.734 1 96 69 PRO B C 1
ATOM 3622 O O . PRO B 1 69 ? 0.422 38.094 -6.348 1 96 69 PRO B O 1
ATOM 3625 N N . SER B 1 70 ? 2.059 39.25 -5.418 1 97.25 70 SER B N 1
ATOM 3626 C CA . SER B 1 70 ? 3.062 38.25 -5.809 1 97.25 70 SER B CA 1
ATOM 3627 C C . SER B 1 70 ? 2.775 36.906 -5.188 1 97.25 70 SER B C 1
ATOM 3629 O O . SER B 1 70 ? 2.982 35.875 -5.824 1 97.25 70 SER B O 1
ATOM 3631 N N . LEU B 1 71 ? 2.318 36.906 -3.986 1 97.81 71 LEU B N 1
ATOM 3632 C CA . LEU B 1 71 ? 2.006 35.656 -3.301 1 97.81 71 LEU B CA 1
ATOM 3633 C C . LEU B 1 71 ? 0.752 35 -3.889 1 97.81 71 LEU B C 1
ATOM 3635 O O . LEU B 1 71 ? 0.678 33.781 -4.012 1 97.81 71 LEU B O 1
ATOM 3639 N N . GLU B 1 72 ? -0.196 35.844 -4.234 1 96.12 72 GLU B N 1
ATOM 3640 C CA . GLU B 1 72 ? -1.411 35.312 -4.863 1 96.12 72 GLU B CA 1
ATOM 3641 C C . GLU B 1 72 ? -1.102 34.656 -6.203 1 96.12 72 GLU B C 1
ATOM 3643 O O . GLU B 1 72 ? -1.589 33.562 -6.488 1 96.12 72 GLU B O 1
ATOM 3648 N N . GLU B 1 73 ? -0.287 35.312 -6.961 1 97 73 GLU B N 1
ATOM 3649 C CA . GLU B 1 73 ? 0.145 34.75 -8.234 1 97 73 GLU B CA 1
ATOM 3650 C C . GLU B 1 73 ? 0.982 33.5 -8.023 1 97 73 GLU B C 1
ATOM 3652 O O . GLU B 1 73 ? 0.865 32.531 -8.781 1 97 73 GLU B O 1
ATOM 3657 N N . GLY B 1 74 ? 1.8 33.531 -7.031 1 97.62 74 GLY B N 1
ATOM 3658 C CA . GLY B 1 74 ? 2.648 32.406 -6.703 1 97.62 74 GLY B CA 1
ATOM 3659 C C . GLY B 1 74 ? 1.864 31.172 -6.293 1 97.62 74 GLY B C 1
ATOM 3660 O O . GLY B 1 74 ? 2.283 30.031 -6.562 1 97.62 74 GLY B O 1
ATOM 3661 N N . ALA B 1 75 ? 0.727 31.391 -5.633 1 97.88 75 ALA B N 1
ATOM 3662 C CA . ALA B 1 75 ? -0.141 30.297 -5.238 1 97.88 75 ALA B CA 1
ATOM 3663 C C . ALA B 1 75 ? -0.615 29.5 -6.457 1 97.88 75 ALA B C 1
ATOM 3665 O O . ALA B 1 75 ? -0.53 28.281 -6.48 1 97.88 75 ALA B O 1
ATOM 3666 N N . VAL B 1 76 ? -0.989 30.219 -7.461 1 97.88 76 VAL B N 1
ATOM 3667 C CA . VAL B 1 76 ? -1.488 29.609 -8.68 1 97.88 76 VAL B CA 1
ATOM 3668 C C . VAL B 1 76 ? -0.339 28.922 -9.422 1 97.88 76 VAL B C 1
ATOM 3670 O O . VAL B 1 76 ? -0.476 27.797 -9.891 1 97.88 76 VAL B O 1
ATOM 3673 N N . ALA B 1 77 ? 0.797 29.609 -9.453 1 97.56 77 ALA B N 1
ATOM 3674 C CA . ALA B 1 77 ? 1.968 29.078 -10.148 1 97.56 77 ALA B CA 1
ATOM 3675 C C . ALA B 1 77 ? 2.439 27.781 -9.5 1 97.56 77 ALA B C 1
ATOM 3677 O O . ALA B 1 77 ? 2.893 26.859 -10.195 1 97.56 77 ALA B O 1
ATOM 3678 N N . SER B 1 78 ? 2.383 27.688 -8.203 1 98 78 SER B N 1
ATOM 3679 C CA . SER B 1 78 ? 2.789 26.484 -7.48 1 98 78 SER B CA 1
ATOM 3680 C C . SER B 1 78 ? 1.926 25.297 -7.871 1 98 78 SER B C 1
ATOM 3682 O O . SER B 1 78 ? 2.438 24.188 -8.07 1 98 78 SER B O 1
ATOM 3684 N N . LEU B 1 79 ? 0.626 25.531 -7.949 1 98.06 79 LEU B N 1
ATOM 3685 C CA . LEU B 1 79 ? -0.292 24.469 -8.336 1 98.06 79 LEU B CA 1
ATOM 3686 C C . LEU B 1 79 ? -0.076 24.062 -9.789 1 98.06 79 LEU B C 1
ATOM 3688 O O . LEU B 1 79 ? -0.149 22.875 -10.133 1 98.06 79 LEU B O 1
ATOM 3692 N N . ASP B 1 80 ? 0.224 25.062 -10.648 1 97.38 80 ASP B N 1
ATOM 3693 C CA . ASP B 1 80 ? 0.524 24.797 -12.055 1 97.38 80 ASP B CA 1
ATOM 3694 C C . ASP B 1 80 ? 1.758 23.906 -12.195 1 97.38 80 ASP B C 1
ATOM 3696 O O . ASP B 1 80 ? 1.775 22.984 -13.008 1 97.38 80 ASP B O 1
ATOM 3700 N N . ALA B 1 81 ? 2.742 24.219 -11.414 1 97.5 81 ALA B N 1
ATOM 3701 C CA . ALA B 1 81 ? 4.004 23.5 -11.5 1 97.5 81 ALA B CA 1
ATOM 3702 C C . ALA B 1 81 ? 3.811 22.016 -11.172 1 97.5 81 ALA B C 1
ATOM 3704 O O . ALA B 1 81 ? 4.367 21.141 -11.844 1 97.5 81 ALA B O 1
ATOM 3705 N N . LEU B 1 82 ? 3.041 21.703 -10.18 1 97.81 82 LEU B N 1
ATOM 3706 C CA . LEU B 1 82 ? 2.775 20.328 -9.773 1 97.81 82 LEU B CA 1
ATOM 3707 C C . LEU B 1 82 ? 1.878 19.625 -10.789 1 97.81 82 LEU B C 1
ATOM 3709 O O . LEU B 1 82 ? 2.127 18.469 -11.164 1 97.81 82 LEU B O 1
ATOM 3713 N N . ALA B 1 83 ? 0.885 20.344 -11.266 1 97.25 83 ALA B N 1
ATOM 3714 C CA . ALA B 1 83 ? -0.048 19.781 -12.234 1 97.25 83 ALA B CA 1
ATOM 3715 C C . ALA B 1 83 ? 0.665 19.438 -13.539 1 97.25 83 ALA B C 1
ATOM 3717 O O . ALA B 1 83 ? 0.348 18.422 -14.18 1 97.25 83 ALA B O 1
ATOM 3718 N N . SER B 1 84 ? 1.602 20.297 -13.914 1 96.56 84 SER B N 1
ATOM 3719 C CA . SER B 1 84 ? 2.299 20.109 -15.188 1 96.56 84 SER B CA 1
ATOM 3720 C C . SER B 1 84 ? 3.143 18.844 -15.18 1 96.56 84 SER B C 1
ATOM 3722 O O . SER B 1 84 ? 3.482 18.312 -16.234 1 96.56 84 SER B O 1
ATOM 3724 N N . GLN B 1 85 ? 3.484 18.391 -13.969 1 96.62 85 GLN B N 1
ATOM 3725 C CA . GLN B 1 85 ? 4.316 17.188 -13.852 1 96.62 85 GLN B CA 1
ATOM 3726 C C . GLN B 1 85 ? 3.525 16.016 -13.266 1 96.62 85 GLN B C 1
ATOM 3728 O O . GLN B 1 85 ? 4.109 15.055 -12.781 1 96.62 85 GLN B O 1
ATOM 3733 N N . GLN B 1 86 ? 2.205 16.141 -13.258 1 97.62 86 GLN B N 1
ATOM 3734 C CA . GLN B 1 86 ? 1.365 15.047 -12.789 1 97.62 86 GLN B CA 1
ATOM 3735 C C . GLN B 1 86 ? 1.601 13.781 -13.617 1 97.62 86 GLN B C 1
ATOM 3737 O O . GLN B 1 86 ? 1.715 13.852 -14.844 1 97.62 86 GLN B O 1
ATOM 3742 N N . ALA B 1 87 ? 1.712 12.648 -12.961 1 97.44 87 ALA B N 1
ATOM 3743 C CA . ALA B 1 87 ? 1.923 11.375 -13.648 1 97.44 87 ALA B CA 1
ATOM 3744 C C . ALA B 1 87 ? 0.707 10.992 -14.492 1 97.44 87 ALA B C 1
ATOM 3746 O O . ALA B 1 87 ? -0.414 11.422 -14.203 1 97.44 87 ALA B O 1
ATOM 3747 N N . PRO B 1 88 ? 0.914 10.172 -15.484 1 95.88 88 PRO B N 1
ATOM 3748 C CA . PRO B 1 88 ? -0.205 9.719 -16.312 1 95.88 88 PRO B CA 1
ATOM 3749 C C . PRO B 1 88 ? -1.279 8.992 -15.508 1 95.88 88 PRO B C 1
ATOM 3751 O O . PRO B 1 88 ? -2.463 9.055 -15.852 1 95.88 88 PRO B O 1
ATOM 3754 N N . ASN B 1 89 ? -0.932 8.406 -14.414 1 96.25 89 ASN B N 1
ATOM 3755 C CA . ASN B 1 89 ? -1.905 7.656 -13.625 1 96.25 89 ASN B CA 1
ATOM 3756 C C . ASN B 1 89 ? -2.674 8.57 -12.672 1 96.25 89 ASN B C 1
ATOM 3758 O O . ASN B 1 89 ? -3.586 8.125 -11.977 1 96.25 89 ASN B O 1
ATOM 3762 N N . GLY B 1 90 ? -2.299 9.812 -12.625 1 98.06 90 GLY B N 1
ATOM 3763 C CA . GLY B 1 90 ? -3.055 10.773 -11.844 1 98.06 90 GLY B CA 1
ATOM 3764 C C . GLY B 1 90 ? -2.328 11.227 -10.586 1 98.06 90 GLY B C 1
ATOM 3765 O O . GLY B 1 90 ? -2.717 12.219 -9.961 1 98.06 90 GLY B O 1
ATOM 3766 N N . GLN B 1 91 ? -1.272 10.602 -10.227 1 98.44 91 GLN B N 1
ATOM 3767 C CA . GLN B 1 91 ? -0.533 10.898 -9.008 1 98.44 91 GLN B CA 1
ATOM 3768 C C . GLN B 1 91 ? 0.218 12.219 -9.125 1 98.44 91 GLN B C 1
ATOM 3770 O O . GLN B 1 91 ? 0.805 12.516 -10.164 1 98.44 91 GLN B O 1
ATOM 3775 N N . ILE B 1 92 ? 0.087 13.062 -8.109 1 98.56 92 ILE B N 1
ATOM 3776 C CA . ILE B 1 92 ? 0.906 14.258 -8 1 98.56 92 ILE B CA 1
ATOM 3777 C C . ILE B 1 92 ? 2.264 13.906 -7.395 1 98.56 92 ILE B C 1
ATOM 3779 O O . ILE B 1 92 ? 2.338 13.172 -6.41 1 98.56 92 ILE B O 1
ATOM 3783 N N . PRO B 1 93 ? 3.367 14.375 -7.996 1 97.38 93 PRO B N 1
ATOM 3784 C CA . PRO B 1 93 ? 4.699 14.023 -7.504 1 97.38 93 PRO B CA 1
ATOM 3785 C C . PRO B 1 93 ? 4.977 14.57 -6.105 1 97.38 93 PRO B C 1
ATOM 3787 O O . PRO B 1 93 ? 4.352 15.547 -5.684 1 97.38 93 PRO B O 1
ATOM 3790 N N . LYS B 1 94 ? 5.891 13.953 -5.449 1 97 94 LYS B N 1
ATOM 3791 C CA . LYS B 1 94 ? 6.371 14.445 -4.16 1 97 94 LYS B CA 1
ATOM 3792 C C . LYS B 1 94 ? 6.918 15.867 -4.281 1 97 94 LYS B C 1
ATOM 3794 O O . LYS B 1 94 ? 6.578 16.734 -3.482 1 97 94 LYS B O 1
ATOM 3799 N N . TYR B 1 95 ? 7.789 16.062 -5.203 1 96.75 95 TYR B N 1
ATOM 3800 C CA . TYR B 1 95 ? 8.281 17.406 -5.504 1 96.75 95 TYR B CA 1
ATOM 3801 C C . TYR B 1 95 ? 8.688 17.516 -6.969 1 96.75 95 TYR B C 1
ATOM 3803 O O . TYR B 1 95 ? 8.859 16.5 -7.652 1 96.75 95 TYR B O 1
ATOM 3811 N N . VAL B 1 96 ? 8.742 18.75 -7.449 1 96.81 96 VAL B N 1
ATOM 3812 C CA . VAL B 1 96 ? 9.172 19.031 -8.812 1 96.81 96 VAL B CA 1
ATOM 3813 C C . VAL B 1 96 ? 10.266 20.109 -8.805 1 96.81 96 VAL B C 1
ATOM 3815 O O . VAL B 1 96 ? 10.336 20.906 -7.875 1 96.81 96 VAL B O 1
ATOM 3818 N N . ASP B 1 97 ? 11.094 19.953 -9.812 1 92.12 97 ASP B N 1
ATOM 3819 C CA . ASP B 1 97 ? 12.023 21.031 -10.078 1 92.12 97 ASP B CA 1
ATOM 3820 C C . ASP B 1 97 ? 11.289 22.281 -10.586 1 92.12 97 ASP B C 1
ATOM 3822 O O . ASP B 1 97 ? 10.391 22.172 -11.422 1 92.12 97 ASP B O 1
ATOM 3826 N N . PRO B 1 98 ? 11.656 23.391 -10.039 1 85.44 98 PRO B N 1
ATOM 3827 C CA . PRO B 1 98 ? 10.922 24.609 -10.43 1 85.44 98 PRO B CA 1
ATOM 3828 C C . PRO B 1 98 ? 10.961 24.844 -11.938 1 85.44 98 PRO B C 1
ATOM 3830 O O . PRO B 1 98 ? 10 25.391 -12.5 1 85.44 98 PRO B O 1
ATOM 3833 N N . GLU B 1 99 ? 12.031 24.422 -12.531 1 82.44 99 GLU B N 1
ATOM 3834 C CA . GLU B 1 99 ? 12.125 24.641 -13.969 1 82.44 99 GLU B CA 1
ATOM 3835 C C . GLU B 1 99 ? 11.43 23.531 -14.75 1 82.44 99 GLU B C 1
ATOM 3837 O O . GLU B 1 99 ? 11.383 23.578 -15.984 1 82.44 99 GLU B O 1
ATOM 3842 N N . GLY B 1 100 ? 10.867 22.656 -14.008 1 76.25 100 GLY B N 1
ATOM 3843 C CA . GLY B 1 100 ? 10.016 21.641 -14.602 1 76.25 100 GLY B CA 1
ATOM 3844 C C . GLY B 1 100 ? 10.797 20.531 -15.281 1 76.25 100 GLY B C 1
ATOM 3845 O O . GLY B 1 100 ? 10.273 19.828 -16.141 1 76.25 100 GLY B O 1
ATOM 3846 N N . ARG B 1 101 ? 12.023 20.297 -14.945 1 75.38 101 ARG B N 1
ATOM 3847 C CA . ARG B 1 101 ? 12.867 19.312 -15.633 1 75.38 101 ARG B CA 1
ATOM 3848 C C . ARG B 1 101 ? 12.719 17.938 -15.008 1 75.38 101 ARG B C 1
ATOM 3850 O O . ARG B 1 101 ? 13.008 16.922 -15.648 1 75.38 101 ARG B O 1
ATOM 3857 N N . ASP B 1 102 ? 12.203 17.969 -13.734 1 86.44 102 ASP B N 1
ATOM 3858 C CA . ASP B 1 102 ? 12.172 16.656 -13.102 1 86.44 102 ASP B CA 1
ATOM 3859 C C . ASP B 1 102 ? 11.086 16.594 -12.031 1 86.44 102 ASP B C 1
ATOM 3861 O O . ASP B 1 102 ? 10.727 17.609 -11.438 1 86.44 102 ASP B O 1
ATOM 3865 N N . ALA B 1 103 ? 10.477 15.391 -11.883 1 94.06 103 ALA B N 1
ATOM 3866 C CA . ALA B 1 103 ? 9.508 15.062 -10.844 1 94.06 103 ALA B CA 1
ATOM 3867 C C . ALA B 1 103 ? 9.961 13.852 -10.031 1 94.06 103 ALA B C 1
ATOM 3869 O O . ALA B 1 103 ? 10.523 12.906 -10.578 1 94.06 103 ALA B O 1
ATOM 3870 N N . ASP B 1 104 ? 9.781 13.961 -8.789 1 95.19 104 ASP B N 1
ATOM 3871 C CA . ASP B 1 104 ? 10.164 12.867 -7.902 1 95.19 104 ASP B CA 1
ATOM 3872 C C . ASP B 1 104 ? 8.93 12.227 -7.27 1 95.19 104 ASP B C 1
ATOM 3874 O O . ASP B 1 104 ? 8.07 12.914 -6.73 1 95.19 104 ASP B O 1
ATOM 3878 N N . PHE B 1 105 ? 8.859 10.875 -7.371 1 95.06 105 PHE B N 1
ATOM 3879 C CA . PHE B 1 105 ? 7.711 10.156 -6.828 1 95.06 105 PHE B CA 1
ATOM 3880 C C . PHE B 1 105 ? 8.125 9.289 -5.645 1 95.06 105 PHE B C 1
ATOM 3882 O O . PHE B 1 105 ? 7.383 8.391 -5.238 1 95.06 105 PHE B O 1
ATOM 3889 N N . TRP B 1 106 ? 9.219 9.562 -5.059 1 94 106 TRP B N 1
ATOM 3890 C CA . TRP B 1 106 ? 9.719 8.922 -3.848 1 94 106 TRP B CA 1
ATOM 3891 C C . TRP B 1 106 ? 9.891 7.418 -4.062 1 94 106 TRP B C 1
ATOM 3893 O O . TRP B 1 106 ? 9.703 6.918 -5.176 1 94 106 TRP B O 1
ATOM 3903 N N . TYR B 1 107 ? 10.312 6.613 -3.039 1 92 107 TYR B N 1
ATOM 3904 C CA . TYR B 1 107 ? 10.641 5.195 -3.137 1 92 107 TYR B CA 1
ATOM 3905 C C . TYR B 1 107 ? 9.375 4.352 -3.26 1 92 107 TYR B C 1
ATOM 3907 O O . TYR B 1 107 ? 9.25 3.541 -4.18 1 92 107 TYR B O 1
ATOM 3915 N N . LEU B 1 108 ? 8.445 4.504 -2.283 1 89.38 108 LEU B N 1
ATOM 3916 C CA . LEU B 1 108 ? 7.238 3.693 -2.184 1 89.38 108 LEU B CA 1
ATOM 3917 C C . LEU B 1 108 ? 5.996 4.539 -2.434 1 89.38 108 LEU B C 1
ATOM 3919 O O . LEU B 1 108 ? 4.918 4.238 -1.909 1 89.38 108 LEU B O 1
ATOM 3923 N N . GLY B 1 109 ? 6.23 5.695 -3.123 1 87.88 109 GLY B N 1
ATOM 3924 C CA . GLY B 1 109 ? 5.133 6.598 -3.424 1 87.88 109 GLY B CA 1
ATOM 3925 C C . GLY B 1 109 ? 4.938 7.668 -2.367 1 87.88 109 GLY B C 1
ATOM 3926 O O . GLY B 1 109 ? 5.496 7.578 -1.272 1 87.88 109 GLY B O 1
ATOM 3927 N N . CYS B 1 110 ? 4.203 8.617 -2.648 1 94.75 110 CYS B N 1
ATOM 3928 C CA . CYS B 1 110 ? 3.816 9.727 -1.784 1 94.75 110 CYS B CA 1
ATOM 3929 C C . CYS B 1 110 ? 2.34 10.062 -1.954 1 94.75 110 CYS B C 1
ATOM 3931 O O . CYS B 1 110 ? 1.972 10.844 -2.834 1 94.75 110 CYS B O 1
ATOM 3933 N N . ILE B 1 111 ? 1.605 9.57 -1.064 1 97.88 111 ILE B N 1
ATOM 3934 C CA . ILE B 1 111 ? 0.164 9.602 -1.285 1 97.88 111 ILE B CA 1
ATOM 3935 C C . ILE B 1 111 ? -0.388 10.969 -0.897 1 97.88 111 ILE B C 1
ATOM 3937 O O . ILE B 1 111 ? -1.356 11.445 -1.492 1 97.88 111 ILE B O 1
ATOM 3941 N N . ASP B 1 112 ? 0.259 11.703 -0.007 1 98.38 112 ASP B N 1
ATOM 3942 C CA . ASP B 1 112 ? -0.356 12.891 0.575 1 98.38 112 ASP B CA 1
ATOM 3943 C C . ASP B 1 112 ? -0.171 14.109 -0.332 1 98.38 112 ASP B C 1
ATOM 3945 O O . ASP B 1 112 ? -0.894 15.102 -0.207 1 98.38 112 ASP B O 1
ATOM 3949 N N . ALA B 1 113 ? 0.862 14.078 -1.275 1 98.5 113 ALA B N 1
ATOM 3950 C CA . ALA B 1 113 ? 1.007 15.172 -2.23 1 98.5 113 ALA B CA 1
ATOM 3951 C C . ALA B 1 113 ? -0.264 15.352 -3.057 1 98.5 113 ALA B C 1
ATOM 3953 O O . ALA B 1 113 ? -0.701 16.484 -3.297 1 98.5 113 ALA B O 1
ATOM 3954 N N . THR B 1 114 ? -0.821 14.258 -3.473 1 98.88 114 THR B N 1
ATOM 3955 C CA . THR B 1 114 ? -2.039 14.281 -4.273 1 98.88 114 THR B CA 1
ATOM 3956 C C . THR B 1 114 ? -3.213 14.82 -3.459 1 98.88 114 THR B C 1
ATOM 3958 O O . THR B 1 114 ? -4.008 15.617 -3.955 1 98.88 114 THR B O 1
ATOM 3961 N N . LEU B 1 115 ? -3.338 14.43 -2.246 1 98.88 115 LEU B N 1
ATOM 3962 C CA . LEU B 1 115 ? -4.402 14.891 -1.361 1 98.88 115 LEU B CA 1
ATOM 3963 C C . LEU B 1 115 ? -4.281 16.391 -1.101 1 98.88 115 LEU B C 1
ATOM 3965 O O . LEU B 1 115 ? -5.258 17.125 -1.248 1 98.88 115 LEU B O 1
ATOM 3969 N N . TRP B 1 116 ? -3.096 16.812 -0.736 1 98.88 116 TRP B N 1
ATOM 3970 C CA . TRP B 1 116 ? -2.861 18.219 -0.421 1 98.88 116 TRP B CA 1
ATOM 3971 C C . TRP B 1 116 ? -3.055 19.094 -1.655 1 98.88 116 TRP B C 1
ATOM 3973 O O . TRP B 1 116 ? -3.561 20.203 -1.557 1 98.88 116 TRP B O 1
ATOM 3983 N N . TRP B 1 117 ? -2.6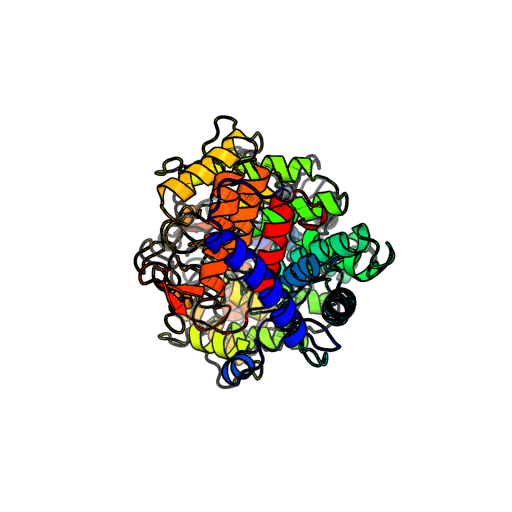05 18.594 -2.844 1 98.88 117 TRP B N 1
ATOM 3984 C CA . TRP B 1 117 ? -2.812 19.344 -4.078 1 98.88 117 TRP B CA 1
ATOM 3985 C C . TRP B 1 117 ? -4.297 19.609 -4.316 1 98.88 117 TRP B C 1
ATOM 3987 O O . TRP B 1 117 ? -4.691 20.719 -4.637 1 98.88 117 TRP B O 1
ATOM 3997 N N . LEU B 1 118 ? -5.109 18.625 -4.129 1 98.88 118 LEU B N 1
ATOM 3998 C CA . LEU B 1 118 ? -6.551 18.75 -4.305 1 98.88 118 LEU B CA 1
ATOM 3999 C C . LEU B 1 118 ? -7.125 19.75 -3.311 1 98.88 118 LEU B C 1
ATOM 4001 O O . LEU B 1 118 ? -7.977 20.578 -3.668 1 98.88 118 LEU B O 1
ATOM 4005 N N . ILE B 1 119 ? -6.699 19.703 -2.092 1 98.75 119 ILE B N 1
ATOM 4006 C CA . ILE B 1 119 ? -7.18 20.609 -1.056 1 98.75 119 ILE B CA 1
ATOM 4007 C C . ILE B 1 119 ? -6.836 22.047 -1.429 1 98.75 119 ILE B C 1
ATOM 4009 O O . ILE B 1 119 ? -7.684 22.938 -1.343 1 98.75 119 ILE B O 1
ATOM 4013 N N . ALA B 1 120 ? -5.621 22.25 -1.881 1 98.62 120 ALA B N 1
ATOM 4014 C CA . ALA B 1 120 ? -5.184 23.594 -2.27 1 98.62 120 ALA B CA 1
ATOM 4015 C C . ALA B 1 120 ? -5.949 24.078 -3.496 1 98.62 120 ALA B C 1
ATOM 4017 O O . ALA B 1 120 ? -6.289 25.266 -3.59 1 98.62 120 ALA B O 1
ATOM 4018 N N . VAL B 1 121 ? -6.188 23.203 -4.465 1 98.62 121 VAL B N 1
ATOM 4019 C CA . VAL B 1 121 ? -6.953 23.531 -5.66 1 98.62 121 VAL B CA 1
ATOM 4020 C C . VAL B 1 121 ? -8.344 24.016 -5.262 1 98.62 121 VAL B C 1
ATOM 4022 O O . VAL B 1 121 ? -8.805 25.062 -5.723 1 98.62 121 VAL B O 1
ATOM 4025 N N . ASP B 1 122 ? -8.992 23.25 -4.418 1 98 122 ASP B N 1
ATOM 4026 C CA . ASP B 1 122 ? -10.32 23.656 -3.959 1 98 122 ASP B CA 1
ATOM 4027 C C . ASP B 1 122 ? -10.273 25 -3.258 1 98 122 ASP B C 1
ATOM 4029 O O . ASP B 1 122 ? -11.164 25.844 -3.451 1 98 122 ASP B O 1
ATOM 4033 N N . HIS B 1 123 ? -9.266 25.188 -2.441 1 97.19 123 HIS B N 1
ATOM 4034 C CA . HIS B 1 123 ? -9.125 26.422 -1.668 1 97.19 123 HIS B CA 1
ATOM 4035 C C . HIS B 1 123 ? -9.008 27.641 -2.58 1 97.19 123 HIS B C 1
ATOM 4037 O O . HIS B 1 123 ? -9.695 28.641 -2.375 1 97.19 123 HIS B O 1
ATOM 4043 N N . VAL B 1 124 ? -8.18 27.562 -3.555 1 96.38 124 VAL B N 1
ATOM 4044 C CA . VAL B 1 124 ? -7.941 28.688 -4.461 1 96.38 124 VAL B CA 1
ATOM 4045 C C . VAL B 1 124 ? -9.195 28.953 -5.289 1 96.38 124 VAL B C 1
ATOM 4047 O O . VAL B 1 124 ? -9.523 30.109 -5.574 1 96.38 124 VAL B O 1
ATOM 4050 N N . ARG B 1 125 ? -9.859 27.891 -5.703 1 95.88 125 ARG B N 1
ATOM 4051 C CA . ARG B 1 125 ? -11.102 28.031 -6.461 1 95.88 125 ARG B CA 1
ATOM 4052 C C . ARG B 1 125 ? -12.164 28.75 -5.633 1 95.88 125 ARG B C 1
ATOM 4054 O O . ARG B 1 125 ? -12.812 29.672 -6.113 1 95.88 125 ARG B O 1
ATOM 4061 N N . ARG B 1 126 ? -12.32 28.375 -4.422 1 92.88 126 ARG B N 1
ATOM 4062 C CA . ARG B 1 126 ? -13.352 28.906 -3.541 1 92.88 126 ARG B CA 1
ATOM 4063 C C . ARG B 1 126 ? -13.109 30.375 -3.23 1 92.88 126 ARG B C 1
ATOM 4065 O O . ARG B 1 126 ? -14.062 31.141 -3.025 1 92.88 126 ARG B O 1
ATOM 4072 N N . HIS B 1 127 ? -11.914 30.781 -3.25 1 90 127 HIS B N 1
ATOM 4073 C CA . HIS B 1 127 ? -11.586 32.156 -2.906 1 90 127 HIS B CA 1
ATOM 4074 C C . HIS B 1 127 ? -11.57 33.062 -4.145 1 90 127 HIS B C 1
ATOM 4076 O O . HIS B 1 127 ? -11.258 34.25 -4.059 1 90 127 HIS B O 1
ATOM 4082 N N . GLY B 1 128 ? -11.898 32.531 -5.305 1 84.19 128 GLY B N 1
ATOM 4083 C CA . GLY B 1 128 ? -12.102 33.281 -6.527 1 84.19 128 GLY B CA 1
ATOM 4084 C C . GLY B 1 128 ? -10.805 33.719 -7.195 1 84.19 128 GLY B C 1
ATOM 4085 O O . GLY B 1 128 ? -10.781 34.656 -7.988 1 84.19 128 GLY B O 1
ATOM 4086 N N . ALA B 1 129 ? -9.758 33.031 -6.832 1 84.94 129 ALA B N 1
ATOM 4087 C CA . ALA B 1 129 ? -8.461 33.375 -7.414 1 84.94 129 ALA B CA 1
ATOM 4088 C C . ALA B 1 129 ? -8.336 32.844 -8.836 1 84.94 129 ALA B C 1
ATOM 4090 O O . ALA B 1 129 ? -7.531 33.344 -9.625 1 84.94 129 ALA B O 1
ATOM 4091 N N . VAL B 1 130 ? -9.07 31.75 -9.055 1 92.31 130 VAL B N 1
ATOM 4092 C CA . VAL B 1 130 ? -9.102 31.156 -10.391 1 92.31 130 VAL B CA 1
ATOM 4093 C C . VAL B 1 130 ? -10.516 30.688 -10.719 1 92.31 130 VAL B C 1
ATOM 4095 O O . VAL B 1 130 ? -11.375 30.641 -9.836 1 92.31 130 VAL B O 1
ATOM 4098 N N . GLY B 1 131 ? -10.719 30.312 -12 1 91.81 131 GLY B N 1
ATOM 4099 C CA . GLY B 1 131 ? -12.008 29.781 -12.406 1 91.81 131 GLY B CA 1
ATOM 4100 C C . GLY B 1 131 ? -12.281 28.391 -11.852 1 91.81 131 GLY B C 1
ATOM 4101 O O . GLY B 1 131 ? -11.352 27.656 -11.531 1 91.81 131 GLY B O 1
ATOM 4102 N N . ALA B 1 132 ? -13.5 28.031 -11.758 1 89.62 132 ALA B N 1
ATOM 4103 C CA . ALA B 1 132 ? -13.938 26.766 -11.172 1 89.62 132 ALA B CA 1
ATOM 4104 C C . ALA B 1 132 ? -13.414 25.578 -11.977 1 89.62 132 ALA B C 1
ATOM 4106 O O . ALA B 1 132 ? -13.211 24.484 -11.438 1 89.62 132 ALA B O 1
ATOM 4107 N N . GLY B 1 133 ? -13.141 25.75 -13.227 1 92.69 133 GLY B N 1
ATOM 4108 C CA . GLY B 1 133 ? -12.734 24.656 -14.094 1 92.69 133 GLY B CA 1
ATOM 4109 C C . GLY B 1 133 ? -11.227 24.547 -14.242 1 92.69 133 GLY B C 1
ATOM 4110 O O . GLY B 1 133 ? -10.727 23.625 -14.883 1 92.69 133 GLY B O 1
ATOM 4111 N N . ARG B 1 134 ? -10.586 25.516 -13.57 1 95.75 134 ARG B N 1
ATOM 4112 C CA . ARG B 1 134 ? -9.133 25.453 -13.68 1 95.75 134 ARG B CA 1
ATOM 4113 C C . ARG B 1 134 ? -8.594 24.125 -13.125 1 95.75 134 ARG B C 1
ATOM 4115 O O . ARG B 1 134 ? -9.023 23.688 -12.062 1 95.75 134 ARG B O 1
ATOM 4122 N N . TRP B 1 135 ? -7.707 23.391 -13.812 1 97.88 135 TRP B N 1
ATOM 4123 C CA . TRP B 1 135 ? -7.062 22.109 -13.508 1 97.88 135 TRP B CA 1
ATOM 4124 C C . TRP B 1 135 ? -8.078 20.984 -13.5 1 97.88 135 TRP B C 1
ATOM 4126 O O . TRP B 1 135 ? -7.863 19.953 -12.859 1 97.88 135 TRP B O 1
ATOM 4136 N N . ALA B 1 136 ? -9.227 21.094 -14.117 1 97.75 136 ALA B N 1
ATOM 4137 C CA . ALA B 1 136 ? -10.32 20.125 -14.031 1 97.75 136 ALA B CA 1
ATOM 4138 C C . ALA B 1 136 ? -9.844 18.719 -14.422 1 97.75 136 ALA B C 1
ATOM 4140 O O . ALA B 1 136 ? -10.148 17.75 -13.734 1 97.75 136 ALA B O 1
ATOM 4141 N N . ASP B 1 137 ? -9.164 18.656 -15.531 1 98 137 ASP B N 1
ATOM 4142 C CA . ASP B 1 137 ? -8.664 17.375 -15.984 1 98 137 ASP B CA 1
ATOM 4143 C C . ASP B 1 137 ? -7.719 16.75 -14.953 1 98 137 ASP B C 1
ATOM 4145 O O . ASP B 1 137 ? -7.793 15.555 -14.664 1 98 137 ASP B O 1
ATOM 4149 N N . GLY B 1 138 ? -6.75 17.531 -14.398 1 98.44 138 GLY B N 1
ATOM 4150 C CA . GLY B 1 138 ? -5.832 17.062 -13.375 1 98.44 138 GLY B CA 1
ATOM 4151 C C . GLY B 1 138 ? -6.539 16.609 -12.109 1 98.44 138 GLY B C 1
ATOM 4152 O O . GLY B 1 138 ? -6.145 15.609 -11.5 1 98.44 138 GLY B O 1
ATOM 4153 N N . VAL B 1 139 ? -7.582 17.344 -11.727 1 98.75 139 VAL B N 1
ATOM 4154 C CA . VAL B 1 139 ? -8.375 17.016 -10.547 1 98.75 139 VAL B CA 1
ATOM 4155 C C . VAL B 1 139 ? -9.055 15.672 -10.734 1 98.75 139 VAL B C 1
ATOM 4157 O O . VAL B 1 139 ? -9.016 14.82 -9.836 1 98.75 139 VAL B O 1
ATOM 4160 N N . GLU B 1 140 ? -9.625 15.492 -11.906 1 98.38 140 GLU B N 1
ATOM 4161 C CA . GLU B 1 140 ? -10.297 14.227 -12.195 1 98.38 140 GLU B CA 1
ATOM 4162 C C . GLU B 1 140 ? -9.32 13.055 -12.141 1 98.38 140 GLU B C 1
ATOM 4164 O O . GLU B 1 140 ? -9.633 12.008 -11.562 1 98.38 140 GLU B O 1
ATOM 4169 N N . ARG B 1 141 ? -8.172 13.195 -12.688 1 98.38 141 ARG B N 1
ATOM 4170 C CA . ARG B 1 141 ? -7.164 12.148 -12.688 1 98.38 141 ARG B CA 1
ATOM 4171 C C . ARG B 1 141 ? -6.648 11.883 -11.281 1 98.38 141 ARG B C 1
ATOM 4173 O O . ARG B 1 141 ? -6.414 10.734 -10.898 1 98.38 141 ARG B O 1
ATOM 4180 N N . ALA B 1 142 ? -6.457 12.945 -10.516 1 98.81 142 ALA B N 1
ATOM 4181 C CA . ALA B 1 142 ? -5.992 12.805 -9.141 1 98.81 142 ALA B CA 1
ATOM 4182 C C . ALA B 1 142 ? -7.008 12.047 -8.289 1 98.81 142 ALA B C 1
ATOM 4184 O O . ALA B 1 142 ? -6.637 11.148 -7.523 1 98.81 142 ALA B O 1
ATOM 4185 N N . ILE B 1 143 ? -8.266 12.438 -8.422 1 98.75 143 ILE B N 1
ATOM 4186 C CA . ILE B 1 143 ? -9.328 11.773 -7.672 1 98.75 143 ILE B CA 1
ATOM 4187 C C . ILE B 1 143 ? -9.43 10.312 -8.102 1 98.75 143 ILE B C 1
ATOM 4189 O O . ILE B 1 143 ? -9.57 9.422 -7.262 1 98.75 143 ILE B O 1
ATOM 4193 N N . GLY B 1 144 ? -9.359 10.07 -9.406 1 98.38 144 GLY B N 1
ATOM 4194 C CA . GLY B 1 144 ? -9.344 8.703 -9.898 1 98.38 144 GLY B CA 1
ATOM 4195 C C . GLY B 1 144 ? -8.227 7.867 -9.312 1 98.38 144 GLY B C 1
ATOM 4196 O O . GLY B 1 144 ? -8.43 6.711 -8.938 1 98.38 144 GLY B O 1
ATOM 4197 N N . TRP B 1 145 ? -7.043 8.43 -9.211 1 98.62 145 TRP B N 1
ATOM 4198 C CA . TRP B 1 145 ? -5.887 7.75 -8.641 1 98.62 145 TRP B CA 1
ATOM 4199 C C . TRP B 1 145 ? -6.129 7.41 -7.176 1 98.62 145 TRP B C 1
ATOM 4201 O O . TRP B 1 145 ? -5.801 6.309 -6.727 1 98.62 145 TRP B O 1
ATOM 4211 N N . LEU B 1 146 ? -6.672 8.352 -6.438 1 98.75 146 LEU B N 1
ATOM 4212 C CA . LEU B 1 146 ? -6.949 8.125 -5.023 1 98.75 146 LEU B CA 1
ATOM 4213 C C . LEU B 1 146 ? -8.031 7.07 -4.844 1 98.75 146 LEU B C 1
ATOM 4215 O O . LEU B 1 146 ? -7.93 6.211 -3.963 1 98.75 146 LEU B O 1
ATOM 4219 N N . LEU B 1 147 ? -9.062 7.129 -5.652 1 98.44 147 LEU B N 1
ATOM 4220 C CA . LEU B 1 147 ? -10.125 6.129 -5.574 1 98.44 147 LEU B CA 1
ATOM 4221 C C . LEU B 1 147 ? -9.57 4.73 -5.844 1 98.44 147 LEU B C 1
ATOM 4223 O O . LEU B 1 147 ? -10.055 3.75 -5.27 1 98.44 147 LEU B O 1
ATOM 4227 N N . ALA B 1 148 ? -8.57 4.66 -6.633 1 97.81 148 ALA B N 1
ATOM 4228 C CA . ALA B 1 148 ? -7.934 3.373 -6.91 1 97.81 148 ALA B CA 1
ATOM 4229 C C . ALA B 1 148 ? -7.199 2.848 -5.68 1 97.81 148 ALA B C 1
ATOM 4231 O O . ALA B 1 148 ? -6.957 1.645 -5.562 1 97.81 148 ALA B O 1
ATOM 4232 N N . GLN B 1 149 ? -6.844 3.736 -4.738 1 97.44 149 GLN B N 1
ATOM 4233 C CA . GLN B 1 149 ? -6.172 3.328 -3.508 1 97.44 149 GLN B CA 1
ATOM 4234 C C . GLN B 1 149 ? -7.184 2.994 -2.412 1 97.44 149 GLN B C 1
ATOM 4236 O O . GLN B 1 149 ? -6.812 2.479 -1.356 1 97.44 149 GLN B O 1
ATOM 4241 N N . GLU B 1 150 ? -8.453 3.262 -2.615 1 97.94 150 GLU B N 1
ATOM 4242 C CA . GLU B 1 150 ? -9.484 3.172 -1.583 1 97.94 150 GLU B CA 1
ATOM 4243 C C . GLU B 1 150 ? -10.008 1.745 -1.449 1 97.94 150 GLU B C 1
ATOM 4245 O O . GLU B 1 150 ? -10.328 1.1 -2.449 1 97.94 150 GLU B O 1
ATOM 4250 N N . HIS B 1 151 ? -10.047 1.28 -0.219 1 97.56 151 HIS B N 1
ATOM 4251 C CA . HIS B 1 151 ? -10.672 -0.012 0.036 1 97.56 151 HIS B CA 1
ATOM 4252 C C . HIS B 1 151 ? -12.164 0.031 -0.259 1 97.56 151 HIS B C 1
ATOM 4254 O O . HIS B 1 151 ? -12.852 0.992 0.104 1 97.56 151 HIS B O 1
ATOM 4260 N N . GLN B 1 152 ? -12.711 -0.971 -0.757 1 95.94 152 GLN B N 1
ATOM 4261 C CA . GLN B 1 152 ? -14.047 -0.932 -1.346 1 95.94 152 GLN B CA 1
ATOM 4262 C C . GLN B 1 152 ? -15.125 -1.018 -0.269 1 95.94 152 GLN B C 1
ATOM 4264 O O . GLN B 1 152 ? -16.281 -0.663 -0.511 1 95.94 152 GLN B O 1
ATOM 4269 N N . HIS B 1 153 ? -14.773 -1.424 0.922 1 95.44 153 HIS B N 1
ATOM 4270 C CA . HIS B 1 153 ? -15.742 -1.464 2.01 1 95.44 153 HIS B CA 1
ATOM 4271 C C . HIS B 1 153 ? -15.469 -0.369 3.035 1 95.44 153 HIS B C 1
ATOM 4273 O O . HIS B 1 153 ? -16.375 0.373 3.416 1 95.44 153 HIS B O 1
ATOM 4279 N N . PHE B 1 154 ? -14.289 -0.242 3.428 1 97.06 154 PHE B N 1
ATOM 4280 C CA . PHE B 1 154 ? -13.922 0.712 4.469 1 97.06 154 PHE B CA 1
ATOM 4281 C C . PHE B 1 154 ? -13.953 2.139 3.93 1 97.06 154 PHE B C 1
ATOM 4283 O O . PHE B 1 154 ? -14.086 3.094 4.695 1 97.06 154 PHE B O 1
ATOM 4290 N N . ARG B 1 155 ? -13.75 2.277 2.623 1 98.06 155 ARG B N 1
ATOM 4291 C CA . ARG B 1 155 ? -13.703 3.574 1.953 1 98.06 155 ARG B CA 1
ATOM 4292 C C . ARG B 1 155 ? -12.57 4.434 2.504 1 98.06 155 ARG B C 1
ATOM 4294 O O . ARG B 1 155 ? -12.688 5.66 2.572 1 98.06 155 ARG B O 1
ATOM 4301 N N . LEU B 1 156 ? -11.539 3.752 3.006 1 98.5 156 LEU B N 1
ATOM 4302 C CA . LEU B 1 156 ? -10.305 4.375 3.467 1 98.5 156 LEU B CA 1
ATOM 4303 C C . LEU B 1 156 ? -9.156 4.078 2.508 1 98.5 156 LEU B C 1
ATOM 4305 O O . LEU B 1 156 ? -9.148 3.037 1.843 1 98.5 156 LEU B O 1
ATOM 4309 N N . LEU B 1 157 ? -8.25 4.996 2.424 1 98.44 157 LEU B N 1
ATOM 4310 C CA . LEU B 1 157 ? -7.07 4.82 1.59 1 98.44 157 LEU B CA 1
ATOM 4311 C C . LEU B 1 157 ? -6.051 3.918 2.277 1 98.44 157 LEU B C 1
ATOM 4313 O O . LEU B 1 157 ? -5.863 4 3.494 1 98.44 157 LEU B O 1
ATOM 4317 N N . GLN B 1 158 ? -5.457 3.094 1.489 1 97.31 158 GLN B N 1
ATOM 4318 C CA . GLN B 1 158 ? -4.371 2.229 1.937 1 97.31 158 GLN B CA 1
ATOM 4319 C C . GLN B 1 158 ? -3.02 2.736 1.437 1 97.31 158 GLN B C 1
ATOM 4321 O O . GLN B 1 158 ? -2.916 3.234 0.314 1 97.31 158 GLN B O 1
ATOM 4326 N N . GLN B 1 159 ? -1.996 2.576 2.291 1 96.88 159 GLN B N 1
ATOM 4327 C CA . GLN B 1 159 ? -0.669 3 1.859 1 96.88 159 GLN B CA 1
ATOM 4328 C C . GLN B 1 159 ? 0.417 2.127 2.48 1 96.88 159 GLN B C 1
ATOM 4330 O O . GLN B 1 159 ? 0.169 1.42 3.461 1 96.88 159 GLN B O 1
ATOM 4335 N N . ASN B 1 160 ? 1.641 2.16 1.909 1 95.06 160 ASN B N 1
ATOM 4336 C CA . ASN B 1 160 ? 2.816 1.495 2.459 1 95.06 160 ASN B CA 1
ATOM 4337 C C . ASN B 1 160 ? 3.518 2.363 3.5 1 95.06 160 ASN B C 1
ATOM 4339 O O . ASN B 1 160 ? 3.135 3.516 3.713 1 95.06 160 ASN B O 1
ATOM 4343 N N . GLU B 1 161 ? 4.504 1.722 4.121 1 93.44 161 GLU B N 1
ATOM 4344 C CA . GLU B 1 161 ? 5.344 2.494 5.027 1 93.44 161 GLU B CA 1
ATOM 4345 C C . GLU B 1 161 ? 6.082 3.607 4.285 1 93.44 161 GLU B C 1
ATOM 4347 O O . GLU B 1 161 ? 6.254 3.537 3.068 1 93.44 161 GLU B O 1
ATOM 4352 N N . ALA B 1 162 ? 6.383 4.637 4.961 1 92.94 162 ALA B N 1
ATOM 4353 C CA . ALA B 1 162 ? 7.266 5.695 4.48 1 92.94 162 ALA B CA 1
ATOM 4354 C C . ALA B 1 162 ? 6.688 6.375 3.244 1 92.94 162 ALA B C 1
ATOM 4356 O O . ALA B 1 162 ? 7.414 6.664 2.291 1 92.94 162 ALA B O 1
ATOM 4357 N N . SER B 1 163 ? 5.371 6.617 3.223 1 94.5 163 SER B N 1
ATOM 4358 C CA . SER B 1 163 ? 4.766 7.102 1.986 1 94.5 163 SER B CA 1
ATOM 4359 C C . SER B 1 163 ? 4.027 8.414 2.209 1 94.5 163 SER B C 1
ATOM 4361 O O . SER B 1 163 ? 3.18 8.805 1.401 1 94.5 163 SER B O 1
ATOM 4363 N N . ASP B 1 164 ? 4.207 9.117 3.328 1 96.56 164 ASP B N 1
ATOM 4364 C CA . ASP B 1 164 ? 3.547 10.391 3.598 1 96.56 164 ASP B CA 1
ATOM 4365 C C . ASP B 1 164 ? 4.496 11.359 4.293 1 96.56 164 ASP B C 1
ATOM 4367 O O . ASP B 1 164 ? 5.715 11.273 4.125 1 96.56 164 ASP B O 1
ATOM 4371 N N . TRP B 1 165 ? 4.023 12.375 4.953 1 97 165 TRP B N 1
ATOM 4372 C CA . TRP B 1 165 ? 4.844 13.445 5.512 1 97 165 TRP B CA 1
ATOM 4373 C C . TRP B 1 165 ? 5.855 12.891 6.512 1 97 165 TRP B C 1
ATOM 4375 O O . TRP B 1 165 ? 6.98 13.391 6.605 1 97 165 TRP B O 1
ATOM 4385 N N . ALA B 1 166 ? 5.402 11.906 7.285 1 95.88 166 ALA B N 1
ATOM 4386 C CA . ALA B 1 166 ? 6.305 11.227 8.211 1 95.88 166 ALA B CA 1
ATOM 4387 C C . ALA B 1 166 ? 6.949 10.008 7.555 1 95.88 166 ALA B C 1
ATOM 4389 O O . ALA B 1 166 ? 6.777 8.883 8.023 1 95.88 166 ALA B O 1
ATOM 4390 N N . ASP B 1 167 ? 7.746 10.227 6.547 1 91.06 167 ASP B N 1
ATOM 4391 C CA . ASP B 1 167 ? 8.188 9.195 5.613 1 91.06 167 ASP B CA 1
ATOM 4392 C C . ASP B 1 167 ? 9.281 8.328 6.223 1 91.06 167 ASP B C 1
ATOM 4394 O O . ASP B 1 167 ? 9.852 7.473 5.547 1 91.06 167 ASP B O 1
ATOM 4398 N N . ILE B 1 168 ? 9.711 8.508 7.445 1 93.06 168 ILE B N 1
ATOM 4399 C CA . ILE B 1 168 ? 10.609 7.57 8.102 1 93.06 168 ILE B CA 1
ATOM 4400 C C . ILE B 1 168 ? 9.977 7.059 9.391 1 93.06 168 ILE B C 1
ATOM 4402 O O . ILE B 1 168 ? 10.672 6.812 10.375 1 93.06 168 ILE B O 1
ATOM 4406 N N . MET B 1 169 ? 8.68 7.098 9.508 1 95.5 169 MET B N 1
ATOM 4407 C CA . MET B 1 169 ? 7.879 6.41 10.523 1 95.5 169 MET B CA 1
ATOM 4408 C C . MET B 1 169 ? 7.23 5.16 9.945 1 95.5 169 MET B C 1
ATOM 4410 O O . MET B 1 169 ? 6.855 5.133 8.773 1 95.5 169 MET B O 1
ATOM 4414 N N . PRO B 1 170 ? 7.094 4.145 10.719 1 94.31 170 PRO B N 1
ATOM 4415 C CA . PRO B 1 170 ? 6.602 2.859 10.219 1 94.31 170 PRO B CA 1
ATOM 4416 C C . PRO B 1 170 ? 5.074 2.779 10.195 1 94.31 170 PRO B C 1
ATOM 4418 O O . PRO B 1 170 ? 4.492 1.827 10.719 1 94.31 170 PRO B O 1
ATOM 4421 N N . ARG B 1 171 ? 4.402 3.703 9.531 1 96.5 171 ARG B N 1
ATOM 4422 C CA . ARG B 1 171 ? 2.949 3.73 9.43 1 96.5 171 ARG B CA 1
ATOM 4423 C C . ARG B 1 171 ? 2.482 3.176 8.086 1 96.5 171 ARG B C 1
ATOM 4425 O O . ARG B 1 171 ? 2.912 3.646 7.031 1 96.5 171 ARG B O 1
ATOM 4432 N N . SER B 1 172 ? 1.655 2.137 8.125 1 95.88 172 SER B N 1
ATOM 4433 C CA . SER B 1 172 ? 1.15 1.53 6.902 1 95.88 172 SER B CA 1
ATOM 4434 C C . SER B 1 172 ? -0.284 1.045 7.074 1 95.88 172 SER B C 1
ATOM 4436 O O . SER B 1 172 ? -0.846 1.127 8.172 1 95.88 172 SER B O 1
ATOM 4438 N N . GLY B 1 173 ? -0.89 0.493 6.02 1 96.81 173 GLY B N 1
ATOM 4439 C CA . GLY B 1 173 ? -2.312 0.193 6.051 1 96.81 173 GLY B CA 1
ATOM 4440 C C . GLY B 1 173 ? -3.186 1.433 5.992 1 96.81 173 GLY B C 1
ATOM 4441 O O . GLY B 1 173 ? -3.037 2.262 5.09 1 96.81 173 GLY B O 1
ATOM 4442 N N . TYR B 1 174 ? -4.102 1.498 6.895 1 98.19 174 TYR B N 1
ATOM 4443 C CA . TYR B 1 174 ? -4.898 2.711 7.039 1 98.19 174 TYR B CA 1
ATOM 4444 C C . TYR B 1 174 ? -4.227 3.691 7.992 1 98.19 174 TYR B C 1
ATOM 4446 O O . TYR B 1 174 ? -4.09 3.41 9.188 1 98.19 174 TYR B O 1
ATOM 4454 N N . VAL B 1 175 ? -3.85 4.816 7.477 1 98.62 175 VAL B N 1
ATOM 4455 C CA . VAL B 1 175 ? -3.088 5.766 8.281 1 98.62 175 VAL B CA 1
ATOM 4456 C C . VAL B 1 175 ? -3.959 6.973 8.617 1 98.62 175 VAL B C 1
ATOM 4458 O O . VAL B 1 175 ? -4.648 7.512 7.742 1 98.62 175 VAL B O 1
ATOM 4461 N N . LEU B 1 176 ? -3.93 7.406 9.836 1 98.88 176 LEU B N 1
ATOM 4462 C CA . LEU B 1 176 ? -4.758 8.477 10.391 1 98.88 176 LEU B CA 1
ATOM 4463 C C . LEU B 1 176 ? -4.613 9.75 9.562 1 98.88 176 LEU B C 1
ATOM 4465 O O . LEU B 1 176 ? -5.605 10.297 9.07 1 98.88 176 LEU B O 1
ATOM 4469 N N . TYR B 1 177 ? -3.387 10.195 9.383 1 98.81 177 TYR B N 1
ATOM 4470 C CA . TYR B 1 177 ? -3.037 11.422 8.664 1 98.81 177 TYR B CA 1
ATOM 4471 C C . TYR B 1 177 ? -3.637 11.422 7.262 1 98.81 177 TYR B C 1
ATOM 4473 O O . TYR B 1 177 ? -4.352 12.352 6.887 1 98.81 177 TYR B O 1
ATOM 4481 N N . THR B 1 178 ? -3.402 10.414 6.531 1 98.81 178 THR B N 1
ATOM 4482 C CA . THR B 1 178 ? -3.818 10.266 5.141 1 98.81 178 THR B CA 1
ATOM 4483 C C . THR B 1 178 ? -5.34 10.242 5.031 1 98.81 178 THR B C 1
ATOM 4485 O O . THR B 1 178 ? -5.918 10.906 4.168 1 98.81 178 THR B O 1
ATOM 4488 N N . ASN B 1 179 ? -5.969 9.57 5.902 1 98.88 179 ASN B N 1
ATOM 4489 C CA . ASN B 1 179 ? -7.406 9.367 5.762 1 98.88 179 ASN B CA 1
ATOM 4490 C C . ASN B 1 179 ? -8.195 10.539 6.34 1 98.88 179 ASN B C 1
ATOM 4492 O O . ASN B 1 179 ? -9.344 10.766 5.961 1 98.88 179 ASN B O 1
ATOM 4496 N N . ALA B 1 180 ? -7.582 11.312 7.25 1 98.88 180 ALA B N 1
ATOM 4497 C CA . ALA B 1 180 ? -8.18 12.594 7.598 1 98.88 180 ALA B CA 1
ATOM 4498 C C . ALA B 1 180 ? -8.25 13.523 6.387 1 98.88 180 ALA B C 1
ATOM 4500 O O . ALA B 1 180 ? -9.289 14.125 6.113 1 98.88 180 ALA B O 1
ATOM 4501 N N . LEU B 1 181 ? -7.188 13.562 5.645 1 98.88 181 LEU B N 1
ATOM 4502 C CA . LEU B 1 181 ? -7.137 14.375 4.438 1 98.88 181 LEU B CA 1
ATOM 4503 C C . LEU B 1 181 ? -8.109 13.852 3.387 1 98.88 181 LEU B C 1
ATOM 4505 O O . LEU B 1 181 ? -8.758 14.641 2.689 1 98.88 181 LEU B O 1
ATOM 4509 N N . TRP B 1 182 ? -8.188 12.523 3.293 1 98.94 182 TRP B N 1
ATOM 4510 C CA . TRP B 1 182 ? -9.062 11.922 2.293 1 98.94 182 TRP B CA 1
ATOM 4511 C C . TRP B 1 182 ? -10.516 12.297 2.543 1 98.94 182 TRP B C 1
ATOM 4513 O O . TRP B 1 182 ? -11.242 12.641 1.608 1 98.94 182 TRP B O 1
ATOM 4523 N N . PHE B 1 183 ? -10.945 12.273 3.799 1 98.88 183 PHE B N 1
ATOM 4524 C CA . PHE B 1 183 ? -12.297 12.68 4.145 1 98.88 183 PHE B CA 1
ATOM 4525 C C . PHE B 1 183 ? -12.547 14.133 3.742 1 98.88 183 PHE B C 1
ATOM 4527 O O . PHE B 1 183 ? -13.602 14.453 3.197 1 98.88 183 PHE B O 1
ATOM 4534 N N . ASP B 1 184 ? -11.578 14.961 4.016 1 98.75 184 ASP B N 1
ATOM 4535 C CA . ASP B 1 184 ? -11.703 16.359 3.648 1 98.75 184 ASP B CA 1
ATOM 4536 C C . ASP B 1 184 ? -11.82 16.531 2.135 1 98.75 184 ASP B C 1
ATOM 4538 O O . ASP B 1 184 ? -12.633 17.312 1.651 1 98.75 184 ASP B O 1
ATOM 4542 N N . VAL B 1 185 ? -11.008 15.797 1.382 1 98.88 185 VAL B N 1
ATOM 4543 C CA . VAL B 1 185 ? -11.062 15.844 -0.076 1 98.88 185 VAL B CA 1
ATOM 4544 C C . VAL B 1 185 ? -12.438 15.406 -0.561 1 98.88 185 VAL B C 1
ATOM 4546 O O . VAL B 1 185 ? -13.023 16.031 -1.445 1 98.88 185 VAL B O 1
ATOM 4549 N N . LYS B 1 186 ? -12.953 14.32 0.024 1 98.81 186 LYS B N 1
ATOM 4550 C CA . LYS B 1 186 ? -14.273 13.859 -0.378 1 98.81 186 LYS B CA 1
ATOM 4551 C C . LYS B 1 186 ? -15.328 14.938 -0.156 1 98.81 186 LYS B C 1
ATOM 4553 O O . LYS B 1 186 ? -16.219 15.125 -0.987 1 98.81 186 LYS B O 1
ATOM 4558 N N . ARG B 1 187 ? -15.25 15.617 0.916 1 98.19 187 ARG B N 1
ATOM 4559 C CA . ARG B 1 187 ? -16.203 16.688 1.219 1 98.19 187 ARG B CA 1
ATOM 4560 C C . ARG B 1 187 ? -16.031 17.859 0.265 1 98.19 187 ARG B C 1
ATOM 4562 O O . ARG B 1 187 ? -17.016 18.375 -0.276 1 98.19 187 ARG B O 1
ATOM 4569 N N . ARG B 1 188 ? -14.836 18.297 0.06 1 97.5 188 ARG B N 1
ATOM 4570 C CA . ARG B 1 188 ? -14.531 19.453 -0.787 1 97.5 188 ARG B CA 1
ATOM 4571 C C . ARG B 1 188 ? -15.008 19.219 -2.215 1 97.5 188 ARG B C 1
ATOM 4573 O O . ARG B 1 188 ? -15.484 20.141 -2.873 1 97.5 188 ARG B O 1
ATOM 4580 N N . PHE B 1 189 ? -14.898 18.047 -2.693 1 97.88 189 PHE B N 1
ATOM 4581 C CA . PHE B 1 189 ? -15.211 17.766 -4.09 1 97.88 189 PHE B CA 1
ATOM 4582 C C . PHE B 1 189 ? -16.516 16.984 -4.207 1 97.88 189 PHE B C 1
ATOM 4584 O O . PHE B 1 189 ? -16.812 16.438 -5.27 1 97.88 189 PHE B O 1
ATOM 4591 N N . SER B 1 190 ? -17.266 16.797 -3.111 1 97.56 190 SER B N 1
ATOM 4592 C CA . SER B 1 190 ? -18.578 16.156 -3.062 1 97.56 190 SER B CA 1
ATOM 4593 C C . SER B 1 190 ? -18.516 14.742 -3.65 1 97.56 190 SER B C 1
ATOM 4595 O O . SER B 1 190 ? -19.328 14.391 -4.5 1 97.56 190 SER B O 1
ATOM 4597 N N . LEU B 1 191 ? -17.5 14.062 -3.219 1 97.75 191 LEU B N 1
ATOM 4598 C CA . LEU B 1 191 ? -17.375 12.68 -3.67 1 97.75 191 LEU B CA 1
ATOM 4599 C C . LEU B 1 191 ? -18.359 11.781 -2.928 1 97.75 191 LEU B C 1
ATOM 4601 O O . LEU B 1 191 ? -18.75 12.086 -1.803 1 97.75 191 LEU B O 1
ATOM 4605 N N . CYS B 1 192 ? -18.672 10.664 -3.488 1 93.44 192 CYS B N 1
ATOM 4606 C CA . CYS B 1 192 ? -19.625 9.727 -2.908 1 93.44 192 CYS B CA 1
ATOM 4607 C C . CYS B 1 192 ? -19.031 9.016 -1.701 1 93.44 192 CYS B C 1
ATOM 4609 O O . CYS B 1 192 ? -17.812 9.008 -1.52 1 93.44 192 CYS B O 1
ATOM 4611 N N . GLN B 1 193 ? -19.844 8.562 -0.806 1 95.25 193 GLN B N 1
ATOM 4612 C CA . GLN B 1 193 ? -19.531 7.641 0.283 1 95.25 193 GLN B CA 1
ATOM 4613 C C . GLN B 1 193 ? -18.672 8.312 1.347 1 95.25 193 GLN B C 1
ATOM 4615 O O . GLN B 1 193 ? -17.859 7.656 1.995 1 95.25 193 GLN B O 1
ATOM 4620 N N . ALA B 1 194 ? -18.75 9.648 1.448 1 97.31 194 ALA B N 1
ATOM 4621 C CA . ALA B 1 194 ? -18.031 10.367 2.504 1 97.31 194 ALA B CA 1
ATOM 4622 C C . ALA B 1 194 ? -18.516 9.93 3.885 1 97.31 194 ALA B C 1
ATOM 4624 O O . ALA B 1 194 ? -17.734 9.844 4.828 1 97.31 194 ALA B O 1
ATOM 4625 N N . GLU B 1 195 ? -19.797 9.641 4.02 1 96.94 195 GLU B N 1
ATOM 4626 C CA . GLU B 1 195 ? -20.359 9.211 5.297 1 96.94 195 GLU B CA 1
ATOM 4627 C C . GLU B 1 195 ? -19.797 7.852 5.707 1 96.94 195 GLU B C 1
ATOM 4629 O O . GLU B 1 195 ? -19.516 7.617 6.887 1 96.94 195 GLU B O 1
ATOM 4634 N N . ASP B 1 196 ? -19.672 6.941 4.715 1 97 196 ASP B N 1
ATOM 4635 C CA . ASP B 1 196 ? -19.062 5.645 4.984 1 97 196 ASP B CA 1
ATOM 4636 C C . ASP B 1 196 ? -17.609 5.805 5.422 1 97 196 ASP B C 1
ATOM 4638 O O . ASP B 1 196 ? -17.141 5.098 6.32 1 97 196 ASP B O 1
ATOM 4642 N N . THR B 1 197 ? -16.906 6.711 4.766 1 98.25 197 THR B N 1
ATOM 4643 C CA . THR B 1 197 ? -15.523 7 5.129 1 98.25 197 THR B CA 1
ATOM 4644 C C . THR B 1 197 ? -15.43 7.449 6.582 1 98.25 197 THR B C 1
ATOM 4646 O O . THR B 1 197 ? -14.594 6.953 7.34 1 98.25 197 THR B O 1
ATOM 4649 N N . GLN B 1 198 ? -16.328 8.375 6.984 1 97.88 198 GLN B N 1
ATOM 4650 C CA . GLN B 1 198 ? -16.328 8.875 8.359 1 97.88 198 GLN B CA 1
ATOM 4651 C C . GLN B 1 198 ? -16.656 7.758 9.344 1 97.88 198 GLN B C 1
ATOM 4653 O O . GLN B 1 198 ? -16.016 7.648 10.391 1 97.88 198 GLN B O 1
ATOM 4658 N N . HIS B 1 199 ? -17.609 6.957 8.992 1 96.44 199 HIS B N 1
ATOM 4659 C CA . HIS B 1 199 ? -18.047 5.863 9.852 1 96.44 199 HIS B CA 1
ATOM 4660 C C . HIS B 1 199 ? -16.906 4.875 10.102 1 96.44 199 HIS B C 1
ATOM 4662 O O . HIS B 1 199 ? -16.594 4.559 11.25 1 96.44 199 HIS B O 1
ATOM 4668 N N . HIS B 1 200 ? -16.312 4.41 9.055 1 97 200 HIS B N 1
ATOM 4669 C CA . HIS B 1 200 ? -15.266 3.402 9.188 1 97 200 HIS B CA 1
ATOM 4670 C C . HIS B 1 200 ? -13.992 4.004 9.766 1 97 200 HIS B C 1
ATOM 4672 O O . HIS B 1 200 ? -13.258 3.334 10.5 1 97 200 HIS B O 1
ATOM 4678 N N . PHE B 1 201 ? -13.703 5.285 9.422 1 97.94 201 PHE B N 1
ATOM 4679 C CA . PHE B 1 201 ? -12.594 6.004 10.039 1 97.94 201 PHE B CA 1
ATOM 4680 C C . PHE B 1 201 ? -12.703 5.957 11.555 1 97.94 201 PHE B C 1
ATOM 4682 O O . PHE B 1 201 ? -11.758 5.547 12.234 1 97.94 201 PHE B O 1
ATOM 4689 N N . ASN B 1 202 ? -13.812 6.312 12.086 1 96.12 202 ASN B N 1
ATOM 4690 C CA . ASN B 1 202 ? -14.008 6.406 13.531 1 96.12 202 ASN B CA 1
ATOM 4691 C C . ASN B 1 202 ? -13.898 5.035 14.195 1 96.12 202 ASN B C 1
ATOM 4693 O O . ASN B 1 202 ? -13.305 4.91 15.266 1 96.12 202 ASN B O 1
ATOM 4697 N N . HIS B 1 203 ? -14.344 4.02 13.547 1 95 203 HIS B N 1
ATOM 4698 C CA . HIS B 1 203 ? -14.32 2.688 14.141 1 95 203 HIS B CA 1
ATOM 4699 C C . HIS B 1 203 ? -12.914 2.092 14.109 1 95 203 HIS B C 1
ATOM 4701 O O . HIS B 1 203 ? -12.531 1.35 15.016 1 95 203 HIS B O 1
ATOM 4707 N N . LEU B 1 204 ? -12.188 2.379 13.125 1 96.56 204 LEU B N 1
ATOM 4708 C CA . LEU B 1 204 ? -10.867 1.773 13 1 96.56 204 LEU B CA 1
ATOM 4709 C C . LEU B 1 204 ? -9.844 2.52 13.844 1 96.56 204 LEU B C 1
ATOM 4711 O O . LEU B 1 204 ? -9.031 1.897 14.539 1 96.56 204 LEU B O 1
ATOM 4715 N N . PHE B 1 205 ? -9.883 3.844 13.82 1 97.81 205 PHE B N 1
ATOM 4716 C CA . PHE B 1 205 ? -8.844 4.613 14.484 1 97.81 205 PHE B CA 1
ATOM 4717 C C . PHE B 1 205 ? -9.195 4.867 15.945 1 97.81 205 PHE B C 1
ATOM 4719 O O . PHE B 1 205 ? -8.336 5.258 16.734 1 97.81 205 PHE B O 1
ATOM 4726 N N . ASN B 1 206 ? -10.391 4.715 16.312 1 96.31 206 ASN B N 1
ATOM 4727 C CA . ASN B 1 206 ? -10.844 4.742 17.703 1 96.31 206 ASN B CA 1
ATOM 4728 C C . ASN B 1 206 ? -11.5 3.428 18.094 1 96.31 206 ASN B C 1
ATOM 4730 O O . ASN B 1 206 ? -12.695 3.393 18.406 1 96.31 206 ASN B O 1
ATOM 4734 N N . PRO B 1 207 ? -10.695 2.387 18.234 1 94.06 207 PRO B N 1
ATOM 4735 C CA . PRO B 1 207 ? -11.242 1.05 18.484 1 94.06 207 PRO B CA 1
ATOM 4736 C C . PRO B 1 207 ? -11.773 0.883 19.906 1 94.06 207 PRO B C 1
ATOM 4738 O O . PRO B 1 207 ? -12.344 -0.161 20.234 1 94.06 207 PRO B O 1
ATOM 4741 N N . PHE B 1 208 ? -11.734 1.806 20.719 1 92 208 PHE B N 1
ATOM 4742 C CA . PHE B 1 208 ? -12.102 1.674 22.125 1 92 208 PHE B CA 1
ATOM 4743 C C . PHE B 1 208 ? -13.523 2.18 22.359 1 92 208 PHE B C 1
ATOM 4745 O O . PHE B 1 208 ? -14.016 2.15 23.5 1 92 208 PHE B O 1
ATOM 4752 N N . GLN B 1 209 ? -14.094 2.57 21.281 1 87.56 209 GLN B N 1
ATOM 4753 C CA . GLN B 1 209 ? -15.477 3.016 21.438 1 87.56 209 GLN B CA 1
ATOM 4754 C C . GLN B 1 209 ? -16.406 1.84 21.719 1 87.56 209 GLN B C 1
ATOM 4756 O O . GLN B 1 209 ? -16.078 0.693 21.406 1 87.56 209 GLN B O 1
ATOM 4761 N N . ARG B 1 210 ? -17.594 2.111 22.234 1 84.44 210 ARG B N 1
ATOM 4762 C CA . ARG B 1 210 ? -18.531 1.084 22.656 1 84.44 210 ARG B CA 1
ATOM 4763 C C . ARG B 1 210 ? -19.266 0.486 21.453 1 84.44 210 ARG B C 1
ATOM 4765 O O . ARG B 1 210 ? -19.562 -0.71 21.438 1 84.44 210 ARG B O 1
ATOM 4772 N N . ASP B 1 211 ? -19.453 1.333 20.5 1 86.25 211 ASP B N 1
ATOM 4773 C CA . ASP B 1 211 ? -20.188 0.89 19.328 1 86.25 211 ASP B CA 1
ATOM 4774 C C . ASP B 1 211 ? -19.344 -0.02 18.453 1 86.25 211 ASP B C 1
ATOM 4776 O O . ASP B 1 211 ? -18.266 0.384 17.984 1 86.25 211 ASP B O 1
ATOM 4780 N N . LEU B 1 212 ? -19.828 -1.254 18.219 1 85.62 212 LEU B N 1
ATOM 4781 C CA . LEU B 1 212 ? -19.109 -2.199 17.375 1 85.62 212 LEU B CA 1
ATOM 4782 C C . LEU B 1 212 ? -19.578 -2.109 15.93 1 85.62 212 LEU B C 1
ATOM 4784 O O . LEU B 1 212 ? -20.766 -1.955 15.664 1 85.62 212 LEU B O 1
ATOM 4788 N N . PRO B 1 213 ? -18.594 -2.211 15.016 1 89.12 213 PRO B N 1
ATOM 4789 C CA . PRO B 1 213 ? -19 -2.215 13.609 1 89.12 213 PRO B CA 1
ATOM 4790 C C . PRO B 1 213 ? -19.734 -3.494 13.203 1 89.12 213 PRO B C 1
ATOM 4792 O O . PRO B 1 213 ? -19.5 -4.555 13.789 1 89.12 213 PRO B O 1
ATOM 4795 N N . GLU B 1 214 ? -20.594 -3.363 12.227 1 87.62 214 GLU B N 1
ATOM 4796 C CA . GLU B 1 214 ? -21.312 -4.516 11.688 1 87.62 214 GLU B CA 1
ATOM 4797 C C . GLU B 1 214 ? -20.422 -5.359 10.797 1 87.62 214 GLU B C 1
ATOM 4799 O O . GLU B 1 214 ? -20.531 -6.586 10.766 1 87.62 214 GLU B O 1
ATOM 4804 N N . TYR B 1 215 ? -19.562 -4.703 10.156 1 90.75 215 TYR B N 1
ATOM 4805 C CA . TYR B 1 215 ? -18.672 -5.391 9.234 1 90.75 215 TYR B CA 1
ATOM 4806 C C . TYR B 1 215 ? -17.688 -6.273 9.992 1 90.75 215 TYR B C 1
ATOM 4808 O O . TYR B 1 215 ? -16.906 -5.785 10.82 1 90.75 215 TYR B O 1
ATOM 4816 N N . HIS B 1 216 ? -17.688 -7.562 9.75 1 90.31 216 HIS B N 1
ATOM 4817 C CA . HIS B 1 216 ? -16.938 -8.547 10.531 1 90.31 216 HIS B CA 1
ATOM 4818 C C . HIS B 1 216 ? -15.445 -8.273 10.477 1 90.31 216 HIS B C 1
ATOM 4820 O O . HIS B 1 216 ? -14.742 -8.469 11.477 1 90.31 216 HIS B O 1
ATOM 4826 N N . ARG B 1 217 ? -14.938 -7.84 9.398 1 91.75 217 ARG B N 1
ATOM 4827 C CA . ARG B 1 217 ? -13.508 -7.562 9.297 1 91.75 217 ARG B CA 1
ATOM 4828 C C . ARG B 1 217 ? -13.125 -6.363 10.156 1 91.75 217 ARG B C 1
ATOM 4830 O O . ARG B 1 217 ? -12.031 -6.332 10.734 1 91.75 217 ARG B O 1
ATOM 4837 N N . ALA B 1 218 ? -13.992 -5.414 10.211 1 93.31 218 ALA B N 1
ATOM 4838 C CA . ALA B 1 218 ? -13.75 -4.266 11.086 1 93.31 218 ALA B CA 1
ATOM 4839 C C . ALA B 1 218 ? -13.695 -4.691 12.547 1 93.31 218 ALA B C 1
ATOM 4841 O O . ALA B 1 218 ? -12.891 -4.176 13.32 1 93.31 218 ALA B O 1
ATOM 4842 N N . ARG B 1 219 ? -14.539 -5.645 12.883 1 93.25 219 ARG B N 1
ATOM 4843 C CA . ARG B 1 219 ? -14.562 -6.145 14.258 1 93.25 219 ARG B CA 1
ATOM 4844 C C . ARG B 1 219 ? -13.25 -6.844 14.602 1 93.25 219 ARG B C 1
ATOM 4846 O O . ARG B 1 219 ? -12.734 -6.688 15.711 1 93.25 219 ARG B O 1
ATOM 4853 N N . LEU B 1 220 ? -12.797 -7.547 13.719 1 91.5 220 LEU B N 1
ATOM 4854 C CA . LEU B 1 220 ? -11.547 -8.258 13.961 1 91.5 220 LEU B CA 1
ATOM 4855 C C . LEU B 1 220 ? -10.391 -7.273 14.109 1 91.5 220 LEU B C 1
ATOM 4857 O O . LEU B 1 220 ? -9.531 -7.445 14.977 1 91.5 220 LEU B O 1
ATOM 4861 N N . LEU B 1 221 ? -10.344 -6.285 13.266 1 93.06 221 LEU B N 1
ATOM 4862 C CA . LEU B 1 221 ? -9.305 -5.273 13.367 1 93.06 221 LEU B CA 1
ATOM 4863 C C . LEU B 1 221 ? -9.367 -4.551 14.703 1 93.06 221 LEU B C 1
ATOM 4865 O O . LEU B 1 221 ? -8.336 -4.258 15.312 1 93.06 221 LEU B O 1
ATOM 4869 N N . GLN B 1 222 ? -10.57 -4.293 15.125 1 93.31 222 GLN B N 1
ATOM 4870 C CA . GLN B 1 222 ? -10.742 -3.65 16.422 1 93.31 222 GLN B CA 1
ATOM 4871 C C . GLN B 1 222 ? -10.242 -4.547 17.562 1 93.31 222 GLN B C 1
ATOM 4873 O O . GLN B 1 222 ? -9.648 -4.062 18.516 1 93.31 222 GLN B O 1
ATOM 4878 N N . HIS B 1 223 ? -10.562 -5.777 17.391 1 91.06 223 HIS B N 1
ATOM 4879 C CA . HIS B 1 223 ? -10.125 -6.734 18.406 1 91.06 223 HIS B CA 1
ATOM 4880 C C . HIS B 1 223 ? -8.602 -6.762 18.5 1 91.06 223 HIS B C 1
ATOM 4882 O O . HIS B 1 223 ? -8.047 -6.715 19.609 1 91.06 223 HIS B O 1
ATOM 4888 N N . TYR B 1 224 ? -7.965 -6.785 17.406 1 89.75 224 TYR B N 1
ATOM 4889 C CA . TYR B 1 224 ? -6.508 -6.789 17.391 1 89.75 224 TYR B CA 1
ATOM 4890 C C . TYR B 1 224 ? -5.949 -5.488 17.953 1 89.75 224 TYR B C 1
ATOM 4892 O O . TYR B 1 224 ? -4.945 -5.496 18.672 1 89.75 224 TYR B O 1
ATOM 4900 N N . ALA B 1 225 ? -6.598 -4.426 17.656 1 91.19 225 ALA B N 1
ATOM 4901 C CA . ALA B 1 225 ? -6.121 -3.105 18.078 1 91.19 225 ALA B CA 1
ATOM 4902 C C . ALA B 1 225 ? -6.242 -2.928 19.578 1 91.19 225 ALA B C 1
ATOM 4904 O O . ALA B 1 225 ? -5.414 -2.252 20.203 1 91.19 225 ALA B O 1
ATOM 4905 N N . ARG B 1 226 ? -7.191 -3.562 20.172 1 91.12 226 ARG B N 1
ATOM 4906 C CA . ARG B 1 226 ? -7.473 -3.385 21.578 1 91.12 226 ARG B CA 1
ATOM 4907 C C . ARG B 1 226 ? -6.613 -4.312 22.438 1 91.12 226 ARG B C 1
ATOM 4909 O O . ARG B 1 226 ? -6.406 -4.059 23.625 1 91.12 226 ARG B O 1
ATOM 4916 N N . ARG B 1 227 ? -6.188 -5.312 21.828 1 85.31 227 ARG B N 1
ATOM 4917 C CA . ARG B 1 227 ? -5.508 -6.355 22.594 1 85.31 227 ARG B CA 1
ATOM 4918 C C . ARG B 1 227 ? -4.32 -5.793 23.359 1 85.31 227 ARG B C 1
ATOM 4920 O O . ARG B 1 227 ? -3.357 -5.309 22.75 1 85.31 227 ARG B O 1
ATOM 4927 N N . GLY B 1 228 ? -4.449 -5.805 24.734 1 82.5 228 GLY B N 1
ATOM 4928 C CA . GLY B 1 228 ? -3.355 -5.426 25.609 1 82.5 228 GLY B CA 1
ATOM 4929 C C . GLY B 1 228 ? -3.131 -3.93 25.672 1 82.5 228 GLY B C 1
ATOM 4930 O O . GLY B 1 228 ? -2.061 -3.475 26.094 1 82.5 228 GLY B O 1
ATOM 4931 N N . ARG B 1 229 ? -4.094 -3.143 25.188 1 87.62 229 ARG B N 1
ATOM 4932 C CA . ARG B 1 229 ? -3.902 -1.696 25.141 1 87.62 229 ARG B CA 1
ATOM 4933 C C . ARG B 1 229 ? -5.047 -0.969 25.844 1 87.62 229 ARG B C 1
ATOM 4935 O O . ARG B 1 229 ? -6.164 -1.479 25.906 1 87.62 229 ARG B O 1
ATOM 4942 N N . ARG B 1 230 ? -4.684 0.089 26.438 1 90.56 230 ARG B N 1
ATOM 4943 C CA . ARG B 1 230 ? -5.688 0.985 27 1 90.56 230 ARG B CA 1
ATOM 4944 C C . ARG B 1 230 ? -6.004 2.127 26.031 1 90.56 230 ARG B C 1
ATOM 4946 O O . ARG B 1 230 ? -5.242 2.391 25.109 1 90.56 230 ARG B O 1
ATOM 4953 N N . ASP B 1 231 ? -7.137 2.674 26.266 1 92.88 231 ASP B N 1
ATOM 4954 C CA . ASP B 1 231 ? -7.527 3.838 25.469 1 92.88 231 ASP B CA 1
ATOM 4955 C C . ASP B 1 231 ? -6.539 4.988 25.672 1 92.88 231 ASP B C 1
ATOM 4957 O O . ASP B 1 231 ? -6.406 5.52 26.766 1 92.88 231 ASP B O 1
ATOM 4961 N N . PRO B 1 232 ? -5.879 5.395 24.609 1 92.31 232 PRO B N 1
ATOM 4962 C CA . PRO B 1 232 ? -4.875 6.449 24.75 1 92.31 232 PRO B CA 1
ATOM 4963 C C . PRO B 1 232 ? -5.484 7.848 24.781 1 92.31 232 PRO B C 1
ATOM 4965 O O . PRO B 1 232 ? -4.789 8.82 25.078 1 92.31 232 PRO B O 1
ATOM 4968 N N . GLY B 1 233 ? -6.77 7.965 24.453 1 96.19 233 GLY B N 1
ATOM 4969 C CA . GLY B 1 233 ? -7.406 9.273 24.359 1 96.19 233 GLY B CA 1
ATOM 4970 C C . GLY B 1 233 ? -7.156 9.961 23.031 1 96.19 233 GLY B C 1
ATOM 4971 O O . GLY B 1 233 ? -7.43 11.156 22.891 1 96.19 233 GLY B O 1
ATOM 4972 N N . LEU B 1 234 ? -6.543 9.289 22.125 1 98 234 LEU B N 1
ATOM 4973 C CA . LEU B 1 234 ? -6.25 9.727 20.766 1 98 234 LEU B CA 1
ATOM 4974 C C . LEU B 1 234 ? -6.703 8.68 19.75 1 98 234 LEU B C 1
ATOM 4976 O O . LEU B 1 234 ? -6.887 7.512 20.094 1 98 234 LEU B O 1
ATOM 4980 N N . PHE B 1 235 ? -6.945 9.141 18.547 1 98.44 235 PHE B N 1
ATOM 4981 C CA . PHE B 1 235 ? -7 8.18 17.438 1 98.44 235 PHE B CA 1
ATOM 4982 C C . PHE B 1 235 ? -5.664 7.465 17.281 1 98.44 235 PHE B C 1
ATOM 4984 O O . PHE B 1 235 ? -4.605 8.07 17.469 1 98.44 235 PHE B O 1
ATOM 4991 N N . LEU B 1 236 ? -5.734 6.164 16.922 1 98.06 236 LEU B N 1
ATOM 4992 C CA . LEU B 1 236 ? -4.523 5.434 16.547 1 98.06 236 LEU B CA 1
ATOM 4993 C C . LEU B 1 236 ? -3.861 6.055 15.328 1 98.06 236 LEU B C 1
ATOM 4995 O O . LEU B 1 236 ? -4.543 6.617 14.461 1 98.06 236 LEU B O 1
ATOM 4999 N N . SER B 1 237 ? -2.504 5.957 15.297 1 98.25 237 SER B N 1
ATOM 5000 C CA . SER B 1 237 ? -1.797 6.59 14.195 1 98.25 237 SER B CA 1
ATOM 5001 C C . SER B 1 237 ? -1.994 5.812 12.891 1 98.25 237 SER B C 1
ATOM 5003 O O . SER B 1 237 ? -1.914 6.383 11.805 1 98.25 237 SER B O 1
ATOM 5005 N N . PHE B 1 238 ? -2.193 4.531 12.984 1 97.81 238 PHE B N 1
ATOM 5006 C CA . PHE B 1 238 ? -2.523 3.684 11.844 1 97.81 238 PHE B CA 1
ATOM 5007 C C . PHE B 1 238 ? -3.123 2.361 12.312 1 97.81 238 PHE B C 1
ATOM 5009 O O . PHE B 1 238 ? -3.004 1.994 13.484 1 97.81 238 PHE B O 1
ATOM 5016 N N . VAL B 1 239 ? -3.867 1.75 11.43 1 96.88 239 VAL B N 1
ATOM 5017 C CA . VAL B 1 239 ? -4.383 0.399 11.625 1 96.88 239 VAL B CA 1
ATOM 5018 C C . VAL B 1 239 ? -3.99 -0.479 10.438 1 96.88 239 VAL B C 1
ATOM 5020 O O . VAL B 1 239 ? -4.277 -0.144 9.289 1 96.88 239 VAL B O 1
ATOM 5023 N N . ASN B 1 240 ? -3.273 -1.461 10.695 1 94.62 240 ASN B N 1
ATOM 5024 C CA . ASN B 1 240 ? -2.973 -2.535 9.758 1 94.62 240 ASN B CA 1
ATOM 5025 C C . ASN B 1 240 ? -3.498 -3.879 10.25 1 94.62 240 ASN B C 1
ATOM 5027 O O . ASN B 1 240 ? -4.156 -3.947 11.289 1 94.62 240 ASN B O 1
ATOM 5031 N N . LEU B 1 241 ? -3.428 -4.934 9.555 1 91.81 241 LEU B N 1
ATOM 5032 C CA . LEU B 1 241 ? -4.102 -6.195 9.836 1 91.81 241 LEU B CA 1
ATOM 5033 C C . LEU B 1 241 ? -3.959 -6.57 11.312 1 91.81 241 LEU B C 1
ATOM 5035 O O . LEU B 1 241 ? -4.961 -6.773 12 1 91.81 241 LEU B O 1
ATOM 5039 N N . ALA B 1 242 ? -2.777 -6.633 11.938 1 90.44 242 ALA B N 1
ATOM 5040 C CA . ALA B 1 242 ? -2.629 -7.004 13.336 1 90.44 242 ALA B CA 1
ATOM 5041 C C . ALA B 1 242 ? -1.622 -6.098 14.039 1 90.44 242 ALA B C 1
ATOM 5043 O O . ALA B 1 242 ? -1.121 -6.434 15.117 1 90.44 242 ALA B O 1
ATOM 5044 N N . VAL B 1 243 ? -1.375 -5.047 13.43 1 90.19 243 VAL B N 1
ATOM 5045 C CA . VAL B 1 243 ? -0.424 -4.086 13.984 1 90.19 243 VAL B CA 1
ATOM 5046 C C . VAL B 1 243 ? -1.02 -2.682 13.93 1 90.19 243 VAL B C 1
ATOM 5048 O O . VAL B 1 243 ? -1.655 -2.305 12.945 1 90.19 243 VAL B O 1
ATOM 5051 N N . VAL B 1 244 ? -0.916 -1.979 14.992 1 95 244 VAL B N 1
ATOM 5052 C CA . VAL B 1 244 ? -1.462 -0.629 15.062 1 95 244 VAL B CA 1
ATOM 5053 C C . VAL B 1 244 ? -0.431 0.315 15.68 1 95 244 VAL B C 1
ATOM 5055 O O . VAL B 1 244 ? 0.549 -0.131 16.281 1 95 244 VAL B O 1
ATOM 5058 N N . GLY B 1 245 ? -0.584 1.582 15.398 1 95.94 245 GLY B N 1
ATOM 5059 C CA . GLY B 1 245 ? 0.245 2.596 16.031 1 95.94 245 GLY B CA 1
ATOM 5060 C C . GLY B 1 245 ? -0.469 3.348 17.141 1 95.94 245 GLY B C 1
ATOM 5061 O O . GLY B 1 245 ? -1.548 3.904 16.922 1 95.94 245 GLY B O 1
ATOM 5062 N N . ASP B 1 246 ? 0.109 3.336 18.344 1 95.5 246 ASP B N 1
ATOM 5063 C CA . ASP B 1 246 ? -0.475 4.043 19.469 1 95.5 246 ASP B CA 1
ATOM 5064 C C . ASP B 1 246 ? 0.531 5.008 20.094 1 95.5 246 ASP B C 1
ATOM 5066 O O . ASP B 1 246 ? 0.408 5.371 21.266 1 95.5 246 ASP B O 1
ATOM 5070 N N . GLU B 1 247 ? 1.58 5.398 19.297 1 96.5 247 GLU B N 1
ATOM 5071 C CA . GLU B 1 247 ? 2.646 6.254 19.812 1 96.5 247 GLU B CA 1
ATOM 5072 C C . GLU B 1 247 ? 2.166 7.691 19.984 1 96.5 247 GLU B C 1
ATOM 5074 O O . GLU B 1 247 ? 2.832 8.5 20.625 1 96.5 247 GLU B O 1
ATOM 5079 N N . GLY B 1 248 ? 0.971 7.996 19.5 1 98 248 GLY B N 1
ATOM 5080 C CA . GLY B 1 248 ? 0.406 9.328 19.656 1 98 248 GLY B CA 1
ATOM 5081 C C . GLY B 1 248 ? 0.8 10.273 18.531 1 98 248 GLY B C 1
ATOM 5082 O O . GLY B 1 248 ? 1.574 11.203 18.75 1 98 248 GLY B O 1
ATOM 5083 N N . ASP B 1 249 ? 0.188 10.07 17.375 1 98.62 249 ASP B N 1
ATOM 5084 C CA . ASP B 1 249 ? 0.387 10.93 16.219 1 98.62 249 ASP B CA 1
ATOM 5085 C C . ASP B 1 249 ? -0.335 12.266 16.391 1 98.62 249 ASP B C 1
ATOM 5087 O O . ASP B 1 249 ? -1.525 12.375 16.094 1 98.62 249 ASP B O 1
ATOM 5091 N N . VAL B 1 250 ? 0.387 13.266 16.75 1 98.81 250 VAL B N 1
ATOM 5092 C CA . VAL B 1 250 ? -0.206 14.555 17.078 1 98.81 250 VAL B CA 1
ATOM 5093 C C . VAL B 1 250 ? -0.766 15.203 15.82 1 98.81 250 VAL B C 1
ATOM 5095 O O . VAL B 1 250 ? -1.921 15.641 15.797 1 98.81 250 VAL B O 1
ATOM 5098 N N . PHE B 1 251 ? 0.01 15.266 14.789 1 98.81 251 PHE B N 1
ATOM 5099 C CA . PHE B 1 251 ? -0.419 15.938 13.57 1 98.81 251 PHE B CA 1
ATOM 5100 C C . PHE B 1 251 ? -1.671 15.281 13 1 98.81 251 PHE B C 1
ATOM 5102 O O . PHE B 1 251 ? -2.625 15.969 12.633 1 98.81 251 PHE B O 1
ATOM 5109 N N . GLY B 1 252 ? -1.695 13.922 12.914 1 98.88 252 GLY B N 1
ATOM 5110 C CA . GLY B 1 252 ? -2.875 13.219 12.438 1 98.88 252 GLY B CA 1
ATOM 5111 C C . GLY B 1 252 ? -4.121 13.523 13.242 1 98.88 252 GLY B C 1
ATOM 5112 O O . GLY B 1 252 ? -5.203 13.695 12.688 1 98.88 252 GLY B O 1
ATOM 5113 N N . ASN B 1 253 ? -3.982 13.594 14.531 1 98.88 253 ASN B N 1
ATOM 5114 C CA . ASN B 1 253 ? -5.117 13.875 15.406 1 98.88 253 ASN B CA 1
ATOM 5115 C C . ASN B 1 253 ? -5.617 15.305 15.227 1 98.88 253 ASN B C 1
ATOM 5117 O O . ASN B 1 253 ? -6.824 15.555 15.242 1 98.88 253 ASN B O 1
ATOM 5121 N N . LEU B 1 254 ? -4.695 16.234 15.047 1 98.88 254 LEU B N 1
ATOM 5122 C CA . LEU B 1 254 ? -5.082 17.625 14.805 1 98.88 254 LEU B CA 1
ATOM 5123 C C . LEU B 1 254 ? -5.84 17.75 13.492 1 98.88 254 LEU B C 1
ATOM 5125 O O . LEU B 1 254 ? -6.828 18.484 13.406 1 98.88 254 LEU B O 1
ATOM 5129 N N . LEU B 1 255 ? -5.422 17.031 12.492 1 98.81 255 LEU B N 1
ATOM 5130 C CA . LEU B 1 255 ? -6.109 17.062 11.211 1 98.81 255 LEU B CA 1
ATOM 5131 C C . LEU B 1 255 ? -7.488 16.422 11.312 1 98.81 255 LEU B C 1
ATOM 5133 O O . LEU B 1 255 ? -8.43 16.844 10.633 1 98.81 255 LEU B O 1
ATOM 5137 N N . ALA B 1 256 ? -7.578 15.359 12.148 1 98.81 256 ALA B N 1
ATOM 5138 C CA . ALA B 1 256 ? -8.891 14.758 12.367 1 98.81 256 ALA B CA 1
ATOM 5139 C C . ALA B 1 256 ? -9.875 15.781 12.922 1 98.81 256 ALA B C 1
ATOM 5141 O O . ALA B 1 256 ? -11.047 15.797 12.539 1 98.81 256 ALA B O 1
ATOM 5142 N N . ILE B 1 257 ? -9.414 16.656 13.805 1 98.62 257 ILE B N 1
ATOM 5143 C CA . ILE B 1 257 ? -10.25 17.734 14.336 1 98.62 257 ILE B CA 1
ATOM 5144 C C . ILE B 1 257 ? -10.562 18.734 13.227 1 98.62 257 ILE B C 1
ATOM 5146 O O . ILE B 1 257 ? -11.727 19.062 13 1 98.62 257 ILE B O 1
ATOM 5150 N N . GLN B 1 258 ? -9.531 19.125 12.516 1 97.94 258 GLN B N 1
ATOM 5151 C CA . GLN B 1 258 ? -9.664 20.172 11.492 1 97.94 258 GLN B CA 1
ATOM 5152 C C . GLN B 1 258 ? -10.609 19.719 10.383 1 97.94 258 GLN B C 1
ATOM 5154 O O . GLN B 1 258 ? -11.367 20.531 9.844 1 97.94 258 GLN B O 1
ATOM 5159 N N . CYS B 1 259 ? -10.578 18.422 10.062 1 97.88 259 CYS B N 1
ATOM 5160 C CA . CYS B 1 259 ? -11.336 17.906 8.93 1 97.88 259 CYS B CA 1
ATOM 5161 C C . CYS B 1 259 ? -12.727 17.469 9.359 1 97.88 259 CYS B C 1
ATOM 5163 O O . CYS B 1 259 ? -13.547 17.078 8.531 1 97.88 259 CYS B O 1
ATOM 5165 N N . GLY B 1 260 ? -13.023 17.531 10.664 1 96.81 260 GLY B N 1
ATOM 5166 C CA . GLY B 1 260 ? -14.375 17.297 11.148 1 96.81 260 GLY B CA 1
ATOM 5167 C C . GLY B 1 260 ? -14.656 15.844 11.438 1 96.81 260 GLY B C 1
ATOM 5168 O O . GLY B 1 260 ? -15.82 15.43 11.492 1 96.81 260 GLY B O 1
ATOM 5169 N N . LEU B 1 261 ? -13.609 15.086 11.609 1 98.19 261 LEU B N 1
ATOM 5170 C CA . LEU B 1 261 ? -13.781 13.664 11.875 1 98.19 261 LEU B CA 1
ATOM 5171 C C . LEU B 1 261 ? -13.969 13.406 13.367 1 98.19 261 LEU B C 1
ATOM 5173 O O . LEU B 1 261 ? -14.609 12.43 13.758 1 98.19 261 LEU B O 1
ATOM 5177 N N . ALA B 1 262 ? -13.328 14.211 14.156 1 97.75 262 ALA B N 1
ATOM 5178 C CA . ALA B 1 262 ? -13.484 14.109 15.602 1 97.75 262 ALA B CA 1
ATOM 5179 C C . ALA B 1 262 ? -14.719 14.875 16.078 1 97.75 262 ALA B C 1
ATOM 5181 O O . ALA B 1 262 ? -14.828 16.078 15.859 1 97.75 262 ALA B O 1
ATOM 5182 N N . ASP B 1 263 ? -15.656 14.164 16.688 1 95.62 263 ASP B N 1
ATOM 5183 C CA . ASP B 1 263 ? -16.75 14.906 17.312 1 95.62 263 ASP B CA 1
ATOM 5184 C C . ASP B 1 263 ? -16.25 15.695 18.516 1 95.62 263 ASP B C 1
ATOM 5186 O O . ASP B 1 263 ? -15.062 15.656 18.844 1 95.62 263 ASP B O 1
ATOM 5190 N N . GLU B 1 264 ? -17.125 16.422 19.141 1 96.75 264 GLU B N 1
ATOM 5191 C CA . GLU B 1 264 ? -16.719 17.344 20.188 1 96.75 264 GLU B CA 1
ATOM 5192 C C . GLU B 1 264 ? -16.016 16.625 21.328 1 96.75 264 GLU B C 1
ATOM 5194 O O . GLU B 1 264 ? -14.961 17.062 21.797 1 96.75 264 GLU B O 1
ATOM 5199 N N . ALA B 1 265 ? -16.578 15.539 21.781 1 96.19 265 ALA B N 1
ATOM 5200 C CA . ALA B 1 265 ? -15.992 14.781 22.891 1 96.19 265 ALA B CA 1
ATOM 5201 C C . ALA B 1 265 ? -14.602 14.266 22.516 1 96.19 265 ALA B C 1
ATOM 5203 O O . ALA B 1 265 ? -13.664 14.391 23.312 1 96.19 265 ALA B O 1
ATOM 5204 N N . MET B 1 266 ? -14.516 13.703 21.375 1 97.31 266 MET B N 1
ATOM 5205 C CA . MET B 1 266 ? -13.234 13.172 20.922 1 97.31 266 MET B CA 1
ATOM 5206 C C . MET B 1 266 ? -12.219 14.289 20.719 1 97.31 266 MET B C 1
ATOM 5208 O O . MET B 1 266 ? -11.039 14.133 21.047 1 97.31 266 MET B O 1
ATOM 5212 N N . ALA B 1 267 ? -12.633 15.406 20.172 1 98.44 267 ALA B N 1
ATOM 5213 C CA . ALA B 1 267 ? -11.742 16.547 19.938 1 98.44 267 ALA B CA 1
ATOM 5214 C C . ALA B 1 267 ? -11.164 17.047 21.25 1 98.44 267 ALA B C 1
ATOM 5216 O O . ALA B 1 267 ? -9.961 17.328 21.359 1 98.44 267 ALA B O 1
ATOM 5217 N N . HIS B 1 268 ? -12.016 17.156 22.25 1 98.06 268 HIS B N 1
ATOM 5218 C CA . HIS B 1 268 ? -11.531 17.578 23.547 1 98.06 268 HIS B CA 1
ATOM 5219 C C . HIS B 1 268 ? -10.594 16.547 24.172 1 98.06 268 HIS B C 1
ATOM 5221 O O . HIS B 1 268 ? -9.609 16.906 24.812 1 98.06 268 HIS B O 1
ATOM 5227 N N . SER B 1 269 ? -10.961 15.281 24.016 1 98.06 269 SER B N 1
ATOM 5228 C CA . SER B 1 269 ? -10.078 14.227 24.5 1 98.06 269 SER B CA 1
ATOM 5229 C C . SER B 1 269 ? -8.688 14.336 23.891 1 98.06 269 SER B C 1
ATOM 5231 O O . SER B 1 269 ? -7.68 14.203 24.594 1 98.06 269 SER B O 1
ATOM 5233 N N . ILE B 1 270 ? -8.641 14.594 22.578 1 98.62 270 ILE B N 1
ATOM 5234 C CA . ILE B 1 270 ? -7.379 14.742 21.844 1 98.62 270 ILE B CA 1
ATOM 5235 C C . ILE B 1 270 ? -6.582 15.898 22.438 1 98.62 270 ILE B C 1
ATOM 5237 O O . ILE B 1 270 ? -5.414 15.742 22.797 1 98.62 270 ILE B O 1
ATOM 5241 N N . VAL B 1 271 ? -7.191 17.047 22.594 1 98.44 271 VAL B N 1
ATOM 5242 C CA . VAL B 1 271 ? -6.52 18.25 23.062 1 98.44 271 VAL B CA 1
ATOM 5243 C C . VAL B 1 271 ? -6.039 18.031 24.5 1 98.44 271 VAL B C 1
ATOM 5245 O O . VAL B 1 271 ? -4.906 18.391 24.844 1 98.44 271 VAL B O 1
ATOM 5248 N N . ASN B 1 272 ? -6.891 17.422 25.328 1 98.12 272 ASN B N 1
ATOM 5249 C CA . ASN B 1 272 ? -6.527 17.172 26.719 1 98.12 272 ASN B CA 1
ATOM 5250 C C . ASN B 1 272 ? -5.324 16.234 26.812 1 98.12 272 ASN B C 1
ATOM 5252 O O . ASN B 1 272 ? -4.449 16.422 27.656 1 98.12 272 ASN B O 1
ATOM 5256 N N . THR B 1 273 ? -5.348 15.242 26 1 98.44 273 THR B N 1
ATOM 5257 C CA . THR B 1 273 ? -4.258 14.273 26.016 1 98.44 273 THR B CA 1
ATOM 5258 C C . THR B 1 273 ? -2.945 14.93 25.578 1 98.44 273 THR B C 1
ATOM 5260 O O . THR B 1 273 ? -1.899 14.695 26.188 1 98.44 273 THR B O 1
ATOM 5263 N N . ILE B 1 274 ? -2.984 15.734 24.562 1 98.31 274 ILE B N 1
ATOM 5264 C CA . ILE B 1 274 ? -1.804 16.438 24.062 1 98.31 274 ILE B CA 1
ATOM 5265 C C . ILE B 1 274 ? -1.291 17.391 25.125 1 98.31 274 ILE B C 1
ATOM 5267 O O . ILE B 1 274 ? -0.084 17.484 25.375 1 98.31 274 ILE B O 1
ATOM 5271 N N . GLU B 1 275 ? -2.174 18.062 25.812 1 97.25 275 GLU B N 1
ATOM 5272 C CA . GLU B 1 275 ? -1.811 18.984 26.875 1 97.25 275 GLU B CA 1
ATOM 5273 C C . GLU B 1 275 ? -1.212 18.266 28.062 1 97.25 275 GLU B C 1
ATOM 5275 O O . GLU B 1 275 ? -0.222 18.719 28.656 1 97.25 275 GLU B O 1
ATOM 5280 N N . ALA B 1 276 ? -1.866 17.172 28.391 1 97.44 276 ALA B N 1
ATOM 5281 C CA . ALA B 1 276 ? -1.386 16.391 29.531 1 97.44 276 ALA B CA 1
ATOM 5282 C C . ALA B 1 276 ? 0.031 15.883 29.281 1 97.44 276 ALA B C 1
ATOM 5284 O O . ALA B 1 276 ? 0.816 15.734 30.219 1 97.44 276 ALA B O 1
ATOM 5285 N N . ALA B 1 277 ? 0.337 15.68 28.047 1 97.25 277 ALA B N 1
ATOM 5286 C CA . ALA B 1 277 ? 1.669 15.211 27.672 1 97.25 277 ALA B CA 1
ATOM 5287 C C . ALA B 1 277 ? 2.65 16.375 27.562 1 97.25 277 ALA B C 1
ATOM 5289 O O . ALA B 1 277 ? 3.838 16.172 27.297 1 97.25 277 ALA B O 1
ATOM 5290 N N . HIS B 1 278 ? 2.223 17.594 27.688 1 96.38 278 HIS B N 1
ATOM 5291 C CA . HIS B 1 278 ? 3.02 18.812 27.609 1 96.38 278 HIS B CA 1
ATOM 5292 C C . HIS B 1 278 ? 3.713 18.938 26.266 1 96.38 278 HIS B C 1
ATOM 5294 O O . HIS B 1 278 ? 4.863 19.375 26.188 1 96.38 278 HIS B O 1
ATOM 5300 N N . ALA B 1 279 ? 2.99 18.5 25.203 1 95.5 279 ALA B N 1
ATOM 5301 C CA . ALA B 1 279 ? 3.59 18.438 23.875 1 95.5 279 ALA B CA 1
ATOM 5302 C C . ALA B 1 279 ? 3.807 19.844 23.312 1 95.5 279 ALA B C 1
ATOM 5304 O O . ALA B 1 279 ? 4.652 20.031 22.438 1 95.5 279 ALA B O 1
ATOM 5305 N N . GLY B 1 280 ? 3.098 20.812 23.734 1 92.19 280 GLY B N 1
ATOM 5306 C CA . GLY B 1 280 ? 3.195 22.172 23.203 1 92.19 280 GLY B CA 1
ATOM 5307 C C . GLY B 1 280 ? 3.695 23.172 24.234 1 92.19 280 GLY B C 1
ATOM 5308 O O . GLY B 1 280 ? 3.584 24.375 24.016 1 92.19 280 GLY B O 1
ATOM 5309 N N . HIS B 1 281 ? 4.273 22.719 25.344 1 88.56 281 HIS B N 1
ATOM 5310 C CA . HIS B 1 281 ? 4.559 23.609 26.469 1 88.56 281 HIS B CA 1
ATOM 5311 C C . HIS B 1 281 ? 5.805 24.453 26.203 1 88.56 281 HIS B C 1
ATOM 5313 O O . HIS B 1 281 ? 5.812 25.656 26.453 1 88.56 281 HIS B O 1
ATOM 5319 N N . SER B 1 282 ? 6.836 23.906 25.719 1 89.5 282 SER B N 1
ATOM 5320 C CA . SER B 1 282 ? 8.062 24.656 25.469 1 89.5 282 SER B CA 1
ATOM 5321 C C . SER B 1 282 ? 8.039 25.297 24.078 1 89.5 282 SER B C 1
ATOM 5323 O O . SER B 1 282 ? 8.203 26.516 23.953 1 89.5 282 SER B O 1
ATOM 5325 N N . LEU B 1 283 ? 7.883 24.578 23.094 1 94.75 283 LEU B N 1
ATOM 5326 C CA . LEU B 1 283 ? 7.66 24.938 21.688 1 94.75 283 LEU B CA 1
ATOM 5327 C C . LEU B 1 283 ? 6.566 24.078 21.078 1 94.75 283 LEU B C 1
ATOM 5329 O O . LEU B 1 283 ? 6.504 22.859 21.328 1 94.75 283 LEU B O 1
ATOM 5333 N N . PRO B 1 284 ? 5.645 24.859 20.484 1 93.06 284 PRO B N 1
ATOM 5334 C CA . PRO B 1 284 ? 4.629 24.016 19.844 1 93.06 284 PRO B CA 1
ATOM 5335 C C . PRO B 1 284 ? 5.086 23.438 18.5 1 93.06 284 PRO B C 1
ATOM 5337 O O . PRO B 1 284 ? 5.629 24.172 17.672 1 93.06 284 PRO B O 1
ATOM 5340 N N . VAL B 1 285 ? 4.914 22.109 18.234 1 97 285 VAL B N 1
ATOM 5341 C CA . VAL B 1 285 ? 4.457 21.031 19.094 1 97 285 VAL B CA 1
ATOM 5342 C C . VAL B 1 285 ? 5.215 19.734 18.766 1 97 285 VAL B C 1
ATOM 5344 O O . VAL B 1 285 ? 5.625 19.531 17.625 1 97 285 VAL B O 1
ATOM 5347 N N . ARG B 1 286 ? 5.504 18.938 19.734 1 98.31 286 ARG B N 1
ATOM 5348 C CA . ARG B 1 286 ? 6.023 17.609 19.484 1 98.31 286 ARG B CA 1
ATOM 5349 C C . ARG B 1 286 ? 5.031 16.781 18.656 1 98.31 286 ARG B C 1
ATOM 5351 O O . ARG B 1 286 ? 3.84 16.75 18.969 1 98.31 286 ARG B O 1
ATOM 5358 N N . VAL B 1 287 ? 5.57 16.031 17.688 1 98.62 287 VAL B N 1
ATOM 5359 C CA . VAL B 1 287 ? 4.652 15.469 16.703 1 98.62 287 VAL B CA 1
ATOM 5360 C C . VAL B 1 287 ? 4.309 14.023 17.062 1 98.62 287 VAL B C 1
ATOM 5362 O O . VAL B 1 287 ? 3.391 13.43 16.5 1 98.62 287 VAL B O 1
ATOM 5365 N N . VAL B 1 288 ? 4.984 13.461 18 1 98.5 288 VAL B N 1
ATOM 5366 C CA . VAL B 1 288 ? 4.684 12.156 18.594 1 98.5 288 VAL B CA 1
ATOM 5367 C C . VAL B 1 288 ? 4.793 12.227 20.109 1 98.5 288 VAL B C 1
ATOM 5369 O O . VAL B 1 288 ? 5.75 12.789 20.641 1 98.5 288 VAL B O 1
ATOM 5372 N N . LEU B 1 289 ? 3.832 11.664 20.844 1 98.25 289 LEU B N 1
ATOM 5373 C CA . LEU B 1 289 ? 3.803 11.781 22.297 1 98.25 289 LEU B CA 1
ATOM 5374 C C . LEU B 1 289 ? 4.742 10.773 22.938 1 98.25 289 LEU B C 1
ATOM 5376 O O . LEU B 1 289 ? 5.363 11.062 23.969 1 98.25 289 LEU B O 1
ATOM 5380 N N . HIS B 1 290 ? 4.836 9.57 22.359 1 97.56 290 HIS B N 1
ATOM 5381 C CA . HIS B 1 290 ? 5.668 8.492 22.875 1 97.56 290 HIS B CA 1
ATOM 5382 C C . HIS B 1 290 ? 6.641 7.988 21.812 1 97.56 290 HIS B C 1
ATOM 5384 O O . HIS B 1 290 ? 6.391 6.965 21.188 1 97.56 290 HIS B O 1
ATOM 5390 N N . PRO B 1 291 ? 7.785 8.648 21.641 1 97.94 291 PRO B N 1
ATOM 5391 C CA . PRO B 1 291 ? 8.742 8.297 20.594 1 97.94 291 PRO B CA 1
ATOM 5392 C C . PRO B 1 291 ? 9.172 6.828 20.656 1 97.94 291 PRO B C 1
ATOM 5394 O O . PRO B 1 291 ? 9.312 6.27 21.75 1 97.94 291 PRO B O 1
ATOM 5397 N N . LEU B 1 292 ? 9.43 6.258 19.547 1 97.56 292 LEU B N 1
ATOM 5398 C CA . LEU B 1 292 ? 9.789 4.848 19.422 1 97.56 292 LEU B CA 1
ATOM 5399 C C . LEU B 1 292 ? 11.281 4.648 19.656 1 97.56 292 LEU B C 1
ATOM 5401 O O . LEU B 1 292 ? 12.109 5.25 18.969 1 97.56 292 LEU B O 1
ATOM 5405 N N . SER B 1 293 ? 11.625 3.807 20.609 1 97 293 SER B N 1
ATOM 5406 C CA . SER B 1 293 ? 13.016 3.416 20.797 1 97 293 SER B CA 1
ATOM 5407 C C . SER B 1 293 ? 13.422 2.322 19.812 1 97 293 SER B C 1
ATOM 5409 O O . SER B 1 293 ? 12.578 1.765 19.109 1 97 293 SER B O 1
ATOM 5411 N N . HIS B 1 294 ? 14.711 2.014 19.828 1 93.44 294 HIS B N 1
ATOM 5412 C CA . HIS B 1 294 ? 15.227 0.973 18.953 1 93.44 294 HIS B CA 1
ATOM 5413 C C . HIS B 1 294 ? 14.648 -0.391 19.297 1 93.44 294 HIS B C 1
ATOM 5415 O O . HIS B 1 294 ? 14.539 -1.269 18.438 1 93.44 294 HIS B O 1
ATOM 5421 N N . GLU B 1 295 ? 14.211 -0.526 20.5 1 93.06 295 GLU B N 1
ATOM 5422 C CA . GLU B 1 295 ? 13.719 -1.812 21 1 93.06 295 GLU B CA 1
ATOM 5423 C C . GLU B 1 295 ? 12.219 -1.949 20.781 1 93.06 295 GLU B C 1
ATOM 5425 O O . GLU B 1 295 ? 11.648 -3.025 20.969 1 93.06 295 GLU B O 1
ATOM 5430 N N . HIS B 1 296 ? 11.68 -0.871 20.344 1 93.44 296 HIS B N 1
ATOM 5431 C CA . HIS B 1 296 ? 10.234 -0.905 20.141 1 93.44 296 HIS B CA 1
ATOM 5432 C C . HIS B 1 296 ? 9.859 -1.842 19 1 93.44 296 HIS B C 1
ATOM 5434 O O . HIS B 1 296 ? 10.555 -1.891 17.969 1 93.44 296 HIS B O 1
ATOM 5440 N N . ASP B 1 297 ? 8.742 -2.51 19.078 1 87.81 297 ASP B N 1
ATOM 5441 C CA . ASP B 1 297 ? 8.297 -3.502 18.094 1 87.81 297 ASP B CA 1
ATOM 5442 C C . ASP B 1 297 ? 8.086 -2.867 16.734 1 87.81 297 ASP B C 1
ATOM 5444 O O . ASP B 1 297 ? 8.25 -3.527 15.695 1 87.81 297 ASP B O 1
ATOM 5448 N N . LEU B 1 298 ? 7.816 -1.59 16.719 1 91.25 298 LEU B N 1
ATOM 5449 C CA . LEU B 1 298 ? 7.508 -0.91 15.461 1 91.25 298 LEU B CA 1
ATOM 5450 C C . LEU B 1 298 ? 8.766 -0.318 14.836 1 91.25 298 LEU B C 1
ATOM 5452 O O . LEU B 1 298 ? 8.734 0.176 13.711 1 91.25 298 LEU B O 1
ATOM 5456 N N . TRP B 1 299 ? 9.867 -0.442 15.516 1 93.25 299 TRP B N 1
ATOM 5457 C CA . TRP B 1 299 ? 11.086 0.183 15.016 1 93.25 299 TRP B CA 1
ATOM 5458 C C . TRP B 1 299 ? 11.516 -0.433 13.688 1 93.25 299 TRP B C 1
ATOM 5460 O O . TRP B 1 299 ? 11.398 -1.646 13.492 1 93.25 299 TRP B O 1
ATOM 5470 N N . ARG B 1 300 ? 11.938 0.389 12.742 1 91.25 300 ARG B N 1
ATOM 5471 C CA . ARG B 1 300 ? 12.492 -0.025 11.453 1 91.25 300 ARG B CA 1
ATOM 5472 C C . ARG B 1 300 ? 13.914 0.495 11.273 1 91.25 300 ARG B C 1
ATOM 5474 O O . ARG B 1 300 ? 14.242 1.595 11.727 1 91.25 300 ARG B O 1
ATOM 5481 N N . ALA B 1 301 ? 14.648 -0.226 10.453 1 88.56 301 ALA B N 1
ATOM 5482 C CA . ALA B 1 301 ? 16.062 0.115 10.242 1 88.56 301 ALA B CA 1
ATOM 5483 C C . ALA B 1 301 ? 16.188 1.485 9.586 1 88.56 301 ALA B C 1
ATOM 5485 O O . ALA B 1 301 ? 17.141 2.223 9.867 1 88.56 301 ALA B O 1
ATOM 5486 N N . TYR B 1 302 ? 15.258 1.812 8.727 1 91.38 302 TYR B N 1
ATOM 5487 C CA . TYR B 1 302 ? 15.375 3.061 7.98 1 91.38 302 TYR B CA 1
ATOM 5488 C C . TYR B 1 302 ? 15.203 4.266 8.898 1 91.38 302 TYR B C 1
ATOM 5490 O O . TYR B 1 302 ? 15.57 5.383 8.547 1 91.38 302 TYR B O 1
ATOM 5498 N N . MET B 1 303 ? 14.602 4.117 10.055 1 93.94 303 MET B N 1
ATOM 5499 C CA . MET B 1 303 ? 14.43 5.211 11.008 1 93.94 303 MET B CA 1
ATOM 5500 C C . MET B 1 303 ? 15.781 5.668 11.562 1 93.94 303 MET B C 1
ATOM 5502 O O . MET B 1 303 ? 15.922 6.816 11.977 1 93.94 303 MET B O 1
ATOM 5506 N N . GLY B 1 304 ? 16.75 4.801 11.492 1 91.44 304 GLY B N 1
ATOM 5507 C CA . GLY B 1 304 ? 18.078 5.121 11.984 1 91.44 304 GLY B CA 1
ATOM 5508 C C . GLY B 1 304 ? 18.953 5.789 10.938 1 91.44 304 GLY B C 1
ATOM 5509 O O . GLY B 1 304 ? 20.062 6.211 11.234 1 91.44 304 GLY B O 1
ATOM 5510 N N . ARG B 1 305 ? 18.422 5.871 9.703 1 87.5 305 ARG B N 1
ATOM 5511 C CA . ARG B 1 305 ? 19.188 6.457 8.617 1 87.5 305 ARG B CA 1
ATOM 5512 C C . ARG B 1 305 ? 19.656 7.871 8.969 1 87.5 305 ARG B C 1
ATOM 5514 O O . ARG B 1 305 ? 18.844 8.703 9.383 1 87.5 305 ARG B O 1
ATOM 5521 N N . HIS B 1 306 ? 20.891 8.156 8.844 1 86.44 306 HIS B N 1
ATOM 5522 C CA . HIS B 1 306 ? 21.516 9.445 9.125 1 86.44 306 HIS B CA 1
ATOM 5523 C C . HIS B 1 306 ? 21.25 9.883 10.562 1 86.44 306 HIS B C 1
ATOM 5525 O O . HIS B 1 306 ? 21.297 11.078 10.867 1 86.44 306 HIS B O 1
ATOM 5531 N N . ARG B 1 307 ? 20.766 8.992 11.445 1 89.06 307 ARG B N 1
ATOM 5532 C CA . ARG B 1 307 ? 20.438 9.25 12.844 1 89.06 307 ARG B CA 1
ATOM 5533 C C . ARG B 1 307 ? 19.344 10.297 12.969 1 89.06 307 ARG B C 1
ATOM 5535 O O . ARG B 1 307 ? 19.312 11.062 13.93 1 89.06 307 ARG B O 1
ATOM 5542 N N . GLN B 1 308 ? 18.5 10.305 12.039 1 90.69 308 GLN B N 1
ATOM 5543 C CA . GLN B 1 308 ? 17.531 11.398 11.938 1 90.69 308 GLN B CA 1
ATOM 5544 C C . GLN B 1 308 ? 16.297 11.117 12.789 1 90.69 308 GLN B C 1
ATOM 5546 O O . GLN B 1 308 ? 15.773 12.016 13.445 1 90.69 308 GLN B O 1
ATOM 5551 N N . ASN B 1 309 ? 15.852 9.906 12.852 1 96.5 309 ASN B N 1
ATOM 5552 C CA . ASN B 1 309 ? 14.57 9.594 13.484 1 96.5 309 ASN B CA 1
ATOM 5553 C C . ASN B 1 309 ? 14.758 8.781 14.758 1 96.5 309 ASN B C 1
ATOM 5555 O O . ASN B 1 309 ? 13.992 7.863 15.031 1 96.5 309 ASN B O 1
ATOM 5559 N N . LEU B 1 310 ? 15.875 9.094 15.484 1 97.06 310 LEU B N 1
ATOM 5560 C CA . LEU B 1 310 ? 16.016 8.578 16.844 1 97.06 310 LEU B CA 1
ATOM 5561 C C . LEU B 1 310 ? 14.992 9.203 17.781 1 97.06 310 LEU B C 1
ATOM 5563 O O . LEU B 1 310 ? 14.258 10.109 17.375 1 97.06 310 LEU B O 1
ATOM 5567 N N . MET B 1 311 ? 14.93 8.68 19 1 97.62 311 MET B N 1
ATOM 5568 C CA . MET B 1 311 ? 13.938 9.188 19.938 1 97.62 311 MET B CA 1
ATOM 5569 C C . MET B 1 311 ? 14.055 10.703 20.094 1 97.62 311 MET B C 1
ATOM 5571 O O . MET B 1 311 ? 15.148 11.227 20.281 1 97.62 311 MET B O 1
ATOM 5575 N N . HIS B 1 312 ? 12.93 11.414 19.953 1 97.81 312 HIS B N 1
ATOM 5576 C CA . HIS B 1 312 ? 12.75 12.844 20.156 1 97.81 312 HIS B CA 1
ATOM 5577 C C . HIS B 1 312 ? 13.336 13.641 19 1 97.81 312 HIS B C 1
ATOM 5579 O O . HIS B 1 312 ? 13.555 14.852 19.109 1 97.81 312 HIS B O 1
ATOM 5585 N N . GLN B 1 313 ? 13.578 12.938 17.906 1 97.94 313 GLN B N 1
ATOM 5586 C CA . GLN B 1 313 ? 14.141 13.625 16.75 1 97.94 313 GLN B CA 1
ATOM 5587 C C . GLN B 1 313 ? 13.211 13.508 15.539 1 97.94 313 GLN B C 1
ATOM 5589 O O . GLN B 1 313 ? 12.547 12.484 15.359 1 97.94 313 GLN B O 1
ATOM 5594 N N . TYR B 1 314 ? 13.195 14.586 14.734 1 97.88 314 TYR B N 1
ATOM 5595 C CA . TYR B 1 314 ? 12.555 14.594 13.422 1 97.88 314 TYR B CA 1
ATOM 5596 C C . TYR B 1 314 ? 11.102 14.148 13.523 1 97.88 314 TYR B C 1
ATOM 5598 O O . TYR B 1 314 ? 10.305 14.758 14.242 1 97.88 314 TYR B O 1
ATOM 5606 N N . HIS B 1 315 ? 10.711 12.992 12.906 1 98.31 315 HIS B N 1
ATOM 5607 C CA . HIS B 1 315 ? 9.312 12.578 12.953 1 98.31 315 HIS B CA 1
ATOM 5608 C C . HIS B 1 315 ? 9.016 11.773 14.211 1 98.31 315 HIS B C 1
ATOM 5610 O O . HIS B 1 315 ? 7.852 11.547 14.547 1 98.31 315 HIS B O 1
ATOM 5616 N N . ASN B 1 316 ? 10.008 11.312 14.938 1 98.38 316 ASN B N 1
ATOM 5617 C CA . ASN B 1 316 ? 9.883 10.461 16.125 1 98.38 316 ASN B CA 1
ATOM 5618 C C . ASN B 1 316 ? 9.961 11.281 17.406 1 98.38 316 ASN B C 1
ATOM 5620 O O . ASN B 1 316 ? 10.797 11.008 18.266 1 98.38 316 ASN B O 1
ATOM 5624 N N . GLY B 1 317 ? 9.109 12.289 17.438 1 98.06 317 GLY B N 1
ATOM 5625 C CA . GLY B 1 317 ? 9.008 13.055 18.656 1 98.06 317 GLY B CA 1
ATOM 5626 C C . GLY B 1 317 ? 9.641 14.43 18.562 1 98.06 317 GLY B C 1
ATOM 5627 O O . GLY B 1 317 ? 9.672 15.188 19.531 1 98.06 317 GLY B O 1
ATOM 5628 N N . GLY B 1 318 ? 10.148 14.812 17.438 1 98.38 318 GLY B N 1
ATOM 5629 C CA . GLY B 1 318 ? 10.609 16.172 17.234 1 98.38 318 GLY B CA 1
ATOM 5630 C C . GLY B 1 318 ? 9.492 17.188 17.25 1 98.38 318 GLY B C 1
ATOM 5631 O O . GLY B 1 318 ? 8.312 16.828 17.25 1 98.38 318 GLY B O 1
ATOM 5632 N N . ILE B 1 319 ? 9.922 18.453 17.344 1 98.56 319 ILE B N 1
ATOM 5633 C CA . ILE B 1 319 ? 8.984 19.578 17.297 1 98.56 319 ILE B CA 1
ATOM 5634 C C . ILE B 1 319 ? 9 20.203 15.898 1 98.56 319 ILE B C 1
ATOM 5636 O O . ILE B 1 319 ? 10.055 20.594 15.398 1 98.56 319 ILE B O 1
ATOM 5640 N N . TRP B 1 320 ? 7.891 20.25 15.297 1 98.75 320 TRP B N 1
ATOM 5641 C CA . TRP B 1 320 ? 7.773 20.812 13.961 1 98.75 320 TRP B CA 1
ATOM 5642 C C . TRP B 1 320 ? 6.867 22.047 13.969 1 98.75 320 TRP B C 1
ATOM 5644 O O . TRP B 1 320 ? 5.645 21.922 14.07 1 98.75 320 TRP B O 1
ATOM 5654 N N . PRO B 1 321 ? 7.34 23.188 13.75 1 98.75 321 PRO B N 1
ATOM 5655 C CA . PRO B 1 321 ? 6.566 24.422 13.875 1 98.75 321 PRO B CA 1
ATOM 5656 C C . PRO B 1 321 ? 5.34 24.453 12.969 1 98.75 321 PRO B C 1
ATOM 5658 O O . PRO B 1 321 ? 4.289 24.969 13.359 1 98.75 321 PRO B O 1
ATOM 5661 N N . PHE B 1 322 ? 5.41 23.891 11.758 1 98.81 322 PHE B N 1
ATOM 5662 C CA . PHE B 1 322 ? 4.219 23.922 10.914 1 98.81 322 PHE B CA 1
ATOM 5663 C C . PHE B 1 322 ? 3.072 23.156 11.57 1 98.81 322 PHE B C 1
ATOM 5665 O O . PHE B 1 322 ? 1.911 23.562 11.453 1 98.81 322 PHE B O 1
ATOM 5672 N N . VAL B 1 323 ? 3.371 22.062 12.297 1 98.88 323 VAL B N 1
ATOM 5673 C CA . VAL B 1 323 ? 2.334 21.328 13.008 1 98.88 323 VAL B CA 1
ATOM 5674 C C . VAL B 1 323 ? 1.795 22.172 14.156 1 98.88 323 VAL B C 1
ATOM 5676 O O . VAL B 1 323 ? 0.618 22.078 14.508 1 98.88 323 VAL B O 1
ATOM 5679 N N . GLY B 1 324 ? 2.701 23.031 14.703 1 98.75 324 GLY B N 1
ATOM 5680 C CA . GLY B 1 324 ? 2.244 24.016 15.68 1 98.75 324 GLY B CA 1
ATOM 5681 C C . GLY B 1 324 ? 1.13 24.906 15.164 1 98.75 324 GLY B C 1
ATOM 5682 O O . GLY B 1 324 ? 0.231 25.281 15.914 1 98.75 324 GLY B O 1
ATOM 5683 N N . GLY B 1 325 ? 1.25 25.281 13.914 1 98.69 325 GLY B N 1
ATOM 5684 C CA . GLY B 1 325 ? 0.149 26 13.297 1 98.69 325 GLY B CA 1
ATOM 5685 C C . GLY B 1 325 ? -1.164 25.25 13.344 1 98.69 325 GLY B C 1
ATOM 5686 O O . GLY B 1 325 ? -2.207 25.812 13.672 1 98.69 325 GLY B O 1
ATOM 5687 N N . PHE B 1 326 ? -1.121 23.969 13.086 1 98.75 326 PHE B N 1
ATOM 5688 C CA . PHE B 1 326 ? -2.318 23.141 13.109 1 98.75 326 PHE B CA 1
ATOM 5689 C C . PHE B 1 326 ? -2.82 22.953 14.531 1 98.75 326 PHE B C 1
ATOM 5691 O O . PHE B 1 326 ? -4.027 22.844 14.766 1 98.75 326 PHE B O 1
ATOM 5698 N N . TRP B 1 327 ? -1.902 22.891 15.477 1 98.69 327 TRP B N 1
ATOM 5699 C CA . TRP B 1 327 ? -2.281 22.844 16.891 1 98.69 327 TRP B CA 1
ATOM 5700 C C . TRP B 1 327 ? -3.125 24.062 17.25 1 98.69 327 TRP B C 1
ATOM 5702 O O . TRP B 1 327 ? -4.207 23.922 17.828 1 98.69 327 TRP B O 1
ATOM 5712 N N . VAL B 1 328 ? -2.672 25.234 16.859 1 98.31 328 VAL B N 1
ATOM 5713 C CA . VAL B 1 328 ? -3.373 26.469 17.141 1 98.31 328 VAL B CA 1
ATOM 5714 C C . VAL B 1 328 ? -4.723 26.484 16.422 1 98.31 328 VAL B C 1
ATOM 5716 O O . VAL B 1 328 ? -5.73 26.906 16.984 1 98.31 328 VAL B O 1
ATOM 5719 N N . MET B 1 329 ? -4.723 26 15.227 1 98.38 329 MET B N 1
ATOM 5720 C CA . MET B 1 329 ? -5.969 25.953 14.461 1 98.38 329 MET B CA 1
ATOM 5721 C C . MET B 1 329 ? -6.973 25.016 15.141 1 98.38 329 MET B C 1
ATOM 5723 O O . MET B 1 329 ? -8.172 25.297 15.148 1 98.38 329 MET B O 1
ATOM 5727 N N . ALA B 1 330 ? -6.504 23.906 15.656 1 98.06 330 ALA B N 1
ATOM 5728 C CA . ALA B 1 330 ? -7.387 22.984 16.375 1 98.06 330 ALA B CA 1
ATOM 5729 C C . ALA B 1 330 ? -7.992 23.656 17.609 1 98.06 330 ALA B C 1
ATOM 5731 O O . ALA B 1 330 ? -9.188 23.5 17.875 1 98.06 330 ALA B O 1
ATOM 5732 N N . LEU B 1 331 ? -7.176 24.406 18.328 1 97.5 331 LEU B N 1
ATOM 5733 C CA . LEU B 1 331 ? -7.656 25.125 19.5 1 97.5 331 LEU B CA 1
ATOM 5734 C C . LEU B 1 331 ? -8.695 26.172 19.109 1 97.5 331 LEU B C 1
ATOM 5736 O O . LEU B 1 331 ? -9.727 26.312 19.781 1 97.5 331 LEU B O 1
ATOM 5740 N N . ALA B 1 332 ? -8.398 26.844 18.062 1 97.38 332 ALA B N 1
ATOM 5741 C CA . ALA B 1 332 ? -9.336 27.828 17.562 1 97.38 332 ALA B CA 1
ATOM 5742 C C . ALA B 1 332 ? -10.672 27.188 17.203 1 97.38 332 ALA B C 1
ATOM 5744 O O . ALA B 1 332 ? -11.734 27.734 17.531 1 97.38 332 ALA B O 1
ATOM 5745 N N . ARG B 1 333 ? -10.625 26.078 16.578 1 96.56 333 ARG B N 1
ATOM 5746 C CA . ARG B 1 333 ? -11.828 25.375 16.141 1 96.56 333 ARG B CA 1
ATOM 5747 C C . ARG B 1 333 ? -12.68 24.953 17.328 1 96.56 333 ARG B C 1
ATOM 5749 O O . ARG B 1 333 ? -13.906 24.922 17.25 1 96.56 333 ARG B O 1
ATOM 5756 N N . LEU B 1 334 ? -12.023 24.641 18.391 1 97.06 334 LEU B N 1
ATOM 5757 C CA . LEU B 1 334 ? -12.727 24.172 19.578 1 97.06 334 LEU B CA 1
ATOM 5758 C C . LEU B 1 334 ? -13.164 25.344 20.453 1 97.06 334 LEU B C 1
ATOM 5760 O O . LEU B 1 334 ? -13.711 25.141 21.547 1 97.06 334 LEU B O 1
ATOM 5764 N N . GLY B 1 335 ? -12.867 26.547 20.016 1 96.06 335 GLY B N 1
ATOM 5765 C CA . GLY B 1 335 ? -13.25 27.734 20.781 1 96.06 335 GLY B CA 1
ATOM 5766 C C . GLY B 1 335 ? -12.336 28.016 21.953 1 96.06 335 GLY B C 1
ATOM 5767 O O . GLY B 1 335 ? -12.672 28.812 22.828 1 96.06 335 GLY B O 1
ATOM 5768 N N . LEU B 1 336 ? -11.25 27.359 21.969 1 96.44 336 LEU B N 1
ATOM 5769 C CA . LEU B 1 336 ? -10.281 27.594 23.031 1 96.44 336 LEU B CA 1
ATOM 5770 C C . LEU B 1 336 ? -9.344 28.734 22.672 1 96.44 336 LEU B C 1
ATOM 5772 O O . LEU B 1 336 ? -8.125 28.547 22.562 1 96.44 336 LEU B O 1
ATOM 5776 N N . HIS B 1 337 ? -9.82 29.922 22.656 1 95.81 337 HIS B N 1
ATOM 5777 C CA . HIS B 1 337 ? -9.141 31.078 22.062 1 95.81 337 HIS B CA 1
ATOM 5778 C C . HIS B 1 337 ? -7.957 31.5 22.922 1 95.81 337 HIS B C 1
ATOM 5780 O O . HIS B 1 337 ? -6.902 31.859 22.391 1 95.81 337 HIS B O 1
ATOM 5786 N N . ARG B 1 338 ? -8.133 31.469 24.234 1 95.38 338 ARG B N 1
ATOM 5787 C CA . ARG B 1 338 ? -7.02 31.875 25.094 1 95.38 338 ARG B CA 1
ATOM 5788 C C . ARG B 1 338 ? -5.805 30.969 24.859 1 95.38 338 ARG B C 1
ATOM 5790 O O . ARG B 1 338 ? -4.691 31.469 24.688 1 95.38 338 ARG B O 1
ATOM 5797 N N . ALA B 1 339 ? -6.09 29.703 24.891 1 95.69 339 ALA B N 1
ATOM 5798 C CA . ALA B 1 339 ? -5.02 28.75 24.641 1 95.69 339 ALA B CA 1
ATOM 5799 C C . ALA B 1 339 ? -4.465 28.906 23.234 1 95.69 339 ALA B C 1
ATOM 5801 O O . ALA B 1 339 ? -3.264 28.734 23.016 1 95.69 339 ALA B O 1
ATOM 5802 N N . GLY B 1 340 ? -5.359 29.188 22.281 1 97.12 340 GLY B N 1
ATOM 5803 C CA . GLY B 1 340 ? -4.953 29.391 20.891 1 97.12 340 GLY B CA 1
ATOM 5804 C C . GLY B 1 340 ? -3.992 30.547 20.719 1 97.12 340 GLY B C 1
ATOM 5805 O O . GLY B 1 340 ? -2.945 30.406 20.094 1 97.12 340 GLY B O 1
ATOM 5806 N N . TRP B 1 341 ? -4.34 31.672 21.297 1 97 341 TRP B N 1
ATOM 5807 C CA . TRP B 1 341 ? -3.494 32.844 21.188 1 97 341 TRP B CA 1
ATOM 5808 C C . TRP B 1 341 ? -2.166 32.656 21.906 1 97 341 TRP B C 1
ATOM 5810 O O . TRP B 1 341 ? -1.119 33.094 21.438 1 97 341 TRP B O 1
ATOM 5820 N N . SER B 1 342 ? -2.234 32 23.094 1 96.38 342 SER B N 1
ATOM 5821 C CA . SER B 1 342 ? -0.999 31.656 23.781 1 96.38 342 SER B CA 1
ATOM 5822 C C . SER B 1 342 ? -0.121 30.75 22.922 1 96.38 342 SER B C 1
ATOM 5824 O O . SER B 1 342 ? 1.096 30.938 22.859 1 96.38 342 SER B O 1
ATOM 5826 N N . GLY B 1 343 ? -0.757 29.766 22.297 1 97.12 343 GLY B N 1
ATOM 5827 C CA . GLY B 1 343 ? -0.04 28.891 21.391 1 97.12 343 GLY B CA 1
ATOM 5828 C C . GLY B 1 343 ? 0.56 29.609 20.203 1 97.12 343 GLY B C 1
ATOM 5829 O O . GLY B 1 343 ? 1.676 29.312 19.781 1 97.12 343 GLY B O 1
ATOM 5830 N N . LEU B 1 344 ? -0.175 30.547 19.656 1 98.19 344 LEU B N 1
ATOM 5831 C CA . LEU B 1 344 ? 0.317 31.328 18.531 1 98.19 344 LEU B CA 1
ATOM 5832 C C . LEU B 1 344 ? 1.545 32.156 18.922 1 98.19 344 LEU B C 1
ATOM 5834 O O . LEU B 1 344 ? 2.479 32.281 18.125 1 98.19 344 LEU B O 1
ATOM 5838 N N . ALA B 1 345 ? 1.516 32.688 20.109 1 98 345 ALA B N 1
ATOM 5839 C CA . ALA B 1 345 ? 2.668 33.438 20.609 1 98 345 ALA B CA 1
ATOM 5840 C C . ALA B 1 345 ? 3.895 32.531 20.719 1 98 345 ALA B C 1
ATOM 5842 O O . ALA B 1 345 ? 5.004 32.938 20.375 1 98 345 ALA B O 1
ATOM 5843 N N . LYS B 1 346 ? 3.691 31.359 21.25 1 97.88 346 LYS B N 1
ATOM 5844 C CA . LYS B 1 346 ? 4.789 30.406 21.359 1 97.88 346 LYS B CA 1
ATOM 5845 C C . LYS B 1 346 ? 5.32 30.016 19.984 1 97.88 346 LYS B C 1
ATOM 5847 O O . LYS B 1 346 ? 6.523 29.828 19.812 1 97.88 346 LYS B O 1
ATOM 5852 N N . LEU B 1 347 ? 4.395 29.875 19.094 1 98.56 347 LEU B N 1
ATOM 5853 C CA . LEU B 1 347 ? 4.781 29.547 17.719 1 98.56 347 LEU B CA 1
ATOM 5854 C C . LEU B 1 347 ? 5.594 30.672 17.109 1 98.56 347 LEU B C 1
ATOM 5856 O O . LEU B 1 347 ? 6.57 30.422 16.391 1 98.56 347 LEU B O 1
ATOM 5860 N N . ALA B 1 348 ? 5.16 31.891 17.328 1 98.69 348 ALA B N 1
ATOM 5861 C CA . ALA B 1 348 ? 5.926 33.062 16.875 1 98.69 348 ALA B CA 1
ATOM 5862 C C . ALA B 1 348 ? 7.336 33.031 17.453 1 98.69 348 ALA B C 1
ATOM 5864 O O . ALA B 1 348 ? 8.305 33.312 16.75 1 98.69 348 ALA B O 1
ATOM 5865 N N . HIS B 1 349 ? 7.41 32.719 18.672 1 98.38 349 HIS B N 1
ATOM 5866 C CA . HIS B 1 349 ? 8.711 32.656 19.328 1 98.38 349 HIS B CA 1
ATOM 5867 C C . HIS B 1 349 ? 9.586 31.578 18.672 1 98.38 349 HIS B C 1
ATOM 5869 O O . HIS B 1 349 ? 10.766 31.828 18.391 1 98.38 349 HIS B O 1
ATOM 5875 N N . ALA B 1 350 ? 9.031 30.438 18.422 1 98.56 350 ALA B N 1
ATOM 5876 C CA . ALA B 1 350 ? 9.781 29.359 17.766 1 98.56 350 ALA B CA 1
ATOM 5877 C C . ALA B 1 350 ? 10.328 29.812 16.422 1 98.56 350 ALA B C 1
ATOM 5879 O O . ALA B 1 350 ? 11.492 29.547 16.109 1 98.56 350 ALA B O 1
ATOM 5880 N N . ASN B 1 351 ? 9.492 30.453 15.609 1 98.69 351 ASN B N 1
ATOM 5881 C CA . ASN B 1 351 ? 9.898 30.906 14.289 1 98.69 351 ASN B CA 1
ATOM 5882 C C . ASN B 1 351 ? 10.938 32.031 14.367 1 98.69 351 ASN B C 1
ATOM 5884 O O . ASN B 1 351 ? 11.797 32.125 13.5 1 98.69 351 ASN B O 1
ATOM 5888 N N . ALA B 1 352 ? 10.938 32.781 15.438 1 98.56 352 ALA B N 1
ATOM 5889 C CA . ALA B 1 352 ? 11.789 33.969 15.594 1 98.56 352 ALA B CA 1
ATOM 5890 C C . ALA B 1 352 ? 13.195 33.562 16.047 1 98.56 352 ALA B C 1
ATOM 5892 O O . ALA B 1 352 ? 14.141 34.344 15.922 1 98.56 352 ALA B O 1
ATOM 5893 N N . LEU B 1 353 ? 13.289 32.375 16.656 1 97.94 353 LEU B N 1
ATOM 5894 C CA . LEU B 1 353 ? 14.594 31.938 17.141 1 97.94 353 LEU B CA 1
ATOM 5895 C C . LEU B 1 353 ? 15.633 31.984 16.031 1 97.94 353 LEU B C 1
ATOM 5897 O O . LEU B 1 353 ? 15.336 31.641 14.883 1 97.94 353 LEU B O 1
ATOM 5901 N N . ASP B 1 354 ? 16.875 32.5 16.438 1 97.19 354 ASP B N 1
ATOM 5902 C CA . ASP B 1 354 ? 18 32.656 15.516 1 97.19 354 ASP B CA 1
ATOM 5903 C C . ASP B 1 354 ? 17.656 33.594 14.367 1 97.19 354 ASP B C 1
ATOM 5905 O O . ASP B 1 354 ? 17.812 33.219 13.195 1 97.19 354 ASP B O 1
ATOM 5909 N N . ASP B 1 355 ? 17.016 34.812 14.711 1 97.12 355 ASP B N 1
ATOM 5910 C CA . ASP B 1 355 ? 16.75 35.906 13.781 1 97.12 355 ASP B CA 1
ATOM 5911 C C . ASP B 1 355 ? 15.805 35.469 12.664 1 97.12 355 ASP B C 1
ATOM 5913 O O . ASP B 1 355 ? 16.156 35.531 11.484 1 97.12 355 ASP B O 1
ATOM 5917 N N . TRP B 1 356 ? 14.594 34.875 13.062 1 98.31 356 TRP B N 1
ATOM 5918 C CA . TRP B 1 356 ? 13.555 34.438 12.141 1 98.31 356 TRP B CA 1
ATOM 5919 C C . TRP B 1 356 ? 14.078 33.375 11.195 1 98.31 356 TRP B C 1
ATOM 5921 O O . TRP B 1 356 ? 13.891 33.438 9.984 1 98.31 356 TRP B O 1
ATOM 5931 N N . ARG B 1 357 ? 14.695 32.375 11.789 1 97.62 357 ARG B N 1
ATOM 5932 C CA . ARG B 1 357 ? 15.312 31.297 11.023 1 97.62 357 ARG B CA 1
ATOM 5933 C C . ARG B 1 357 ? 14.25 30.406 10.398 1 97.62 357 ARG B C 1
ATOM 5935 O O . ARG B 1 357 ? 14.508 29.75 9.383 1 97.62 357 ARG B O 1
ATOM 5942 N N . PHE B 1 358 ? 13.055 30.391 10.992 1 98.56 358 PHE B N 1
ATOM 5943 C CA . PHE B 1 358 ? 12.031 29.453 10.547 1 98.56 358 PHE B CA 1
ATOM 5944 C C . PHE B 1 358 ? 12.594 28.047 10.43 1 98.56 358 PHE B C 1
ATOM 5946 O O . PHE B 1 358 ? 12.508 27.422 9.367 1 98.56 358 PHE B O 1
ATOM 5953 N N . THR B 1 359 ? 13 27.594 11.625 1 98.06 359 THR B N 1
ATOM 5954 C CA . THR B 1 359 ? 13.711 26.328 11.75 1 98.06 359 THR B CA 1
ATOM 5955 C C . THR B 1 359 ? 12.805 25.156 11.375 1 98.06 359 THR B C 1
ATOM 5957 O O . THR B 1 359 ? 11.648 25.109 11.797 1 98.06 359 THR B O 1
ATOM 5960 N N . GLU B 1 360 ? 13.352 24.25 10.609 1 97.94 360 GLU B N 1
ATOM 5961 C CA . GLU B 1 360 ? 12.555 23.125 10.133 1 97.94 360 GLU B CA 1
ATOM 5962 C C . GLU B 1 360 ? 11.938 22.359 11.305 1 97.94 360 GLU B C 1
ATOM 5964 O O . GLU B 1 360 ? 10.727 22.125 11.328 1 97.94 360 GLU B O 1
ATOM 5969 N N . TRP B 1 361 ? 12.766 21.906 12.188 1 98.06 361 TRP B N 1
ATOM 5970 C CA . TRP B 1 361 ? 12.273 21.203 13.375 1 98.06 361 TRP B CA 1
ATOM 5971 C C . TRP B 1 361 ? 13.227 21.391 14.547 1 98.06 361 TRP B C 1
ATOM 5973 O O . TRP B 1 361 ? 14.336 21.906 14.383 1 98.06 361 TRP B O 1
ATOM 5983 N N . PHE B 1 362 ? 12.742 21.172 15.727 1 98.5 362 PHE B N 1
ATOM 5984 C CA . PHE B 1 362 ? 13.531 21.219 16.953 1 98.5 362 PHE B CA 1
ATOM 5985 C C . PHE B 1 362 ? 13.586 19.844 17.609 1 98.5 362 PHE B C 1
ATOM 5987 O O . PHE B 1 362 ? 12.641 19.062 17.5 1 98.5 362 PHE B O 1
ATOM 5994 N N . HIS B 1 363 ? 14.711 19.578 18.297 1 98.12 363 HIS B N 1
ATOM 5995 C CA . HIS B 1 363 ? 14.781 18.375 19.109 1 98.12 363 HIS B CA 1
ATOM 5996 C C . HIS B 1 363 ? 13.703 18.391 20.188 1 98.12 363 HIS B C 1
ATOM 5998 O O . HIS B 1 363 ? 13.531 19.391 20.891 1 98.12 363 HIS B O 1
ATOM 6004 N N . GLY B 1 364 ? 12.984 17.359 20.359 1 97.56 364 GLY B N 1
ATOM 6005 C CA . GLY B 1 364 ? 11.805 17.297 21.203 1 97.56 364 GLY B CA 1
ATOM 6006 C C . GLY B 1 364 ? 12.117 17.406 22.688 1 97.56 364 GLY B C 1
ATOM 6007 O O . GLY B 1 364 ? 11.25 17.766 23.484 1 97.56 364 GLY B O 1
ATOM 6008 N N . ARG B 1 365 ? 13.359 17.141 23.047 1 96.19 365 ARG B N 1
ATOM 6009 C CA . ARG B 1 365 ? 13.75 17.156 24.453 1 96.19 365 ARG B CA 1
ATOM 6010 C C . ARG B 1 365 ? 14.68 18.344 24.734 1 96.19 365 ARG B C 1
ATOM 6012 O O . ARG B 1 365 ? 14.43 19.125 25.656 1 96.19 365 ARG B O 1
ATOM 6019 N N . THR B 1 366 ? 15.703 18.516 23.938 1 97.25 366 THR B N 1
ATOM 6020 C CA . THR B 1 366 ? 16.703 19.547 24.203 1 97.25 366 THR B CA 1
ATOM 6021 C C . THR B 1 366 ? 16.266 20.891 23.594 1 97.25 366 THR B C 1
ATOM 6023 O O . THR B 1 366 ? 16.844 21.922 23.906 1 97.25 366 THR B O 1
ATOM 6026 N N . LEU B 1 367 ? 15.375 20.875 22.656 1 97.44 367 LEU B N 1
ATOM 6027 C CA . LEU B 1 367 ? 14.828 22.031 21.969 1 97.44 367 LEU B CA 1
ATOM 6028 C C . LEU B 1 367 ? 15.852 22.641 21.031 1 97.44 367 LEU B C 1
ATOM 6030 O O . LEU B 1 367 ? 15.672 23.766 20.547 1 97.44 367 LEU B O 1
ATOM 6034 N N . ALA B 1 368 ? 16.906 21.891 20.75 1 97.69 368 ALA B N 1
ATOM 6035 C CA . ALA B 1 368 ? 17.906 22.375 19.797 1 97.69 368 ALA B CA 1
ATOM 6036 C C . ALA B 1 368 ? 17.328 22.516 18.406 1 97.69 368 ALA B C 1
ATOM 6038 O O . ALA B 1 368 ? 16.547 21.672 17.953 1 97.69 368 ALA B O 1
ATOM 6039 N N . PRO B 1 369 ? 17.641 23.734 17.734 1 97.38 369 PRO B N 1
ATOM 6040 C CA . PRO B 1 369 ? 17.203 23.859 16.344 1 97.38 369 PRO B CA 1
ATOM 6041 C C . PRO B 1 369 ? 17.891 22.859 15.422 1 97.38 369 PRO B C 1
ATOM 6043 O O . PRO B 1 369 ? 19.094 22.594 15.57 1 97.38 369 PRO B O 1
ATOM 6046 N N . MET B 1 370 ? 17.109 22.234 14.602 1 96.12 370 MET B N 1
ATOM 6047 C CA . MET B 1 370 ? 17.609 21.188 13.703 1 96.12 370 MET B CA 1
ATOM 6048 C C . MET B 1 370 ? 17.047 21.375 12.297 1 96.12 370 MET B C 1
ATOM 6050 O O . MET B 1 370 ? 16.047 22.047 12.102 1 96.12 370 MET B O 1
ATOM 6054 N N . GLY B 1 371 ? 17.688 20.766 11.305 1 94.38 371 GLY B N 1
ATOM 6055 C CA . GLY B 1 371 ? 17.172 20.719 9.945 1 94.38 371 GLY B CA 1
ATOM 6056 C C . GLY B 1 371 ? 17.453 21.984 9.156 1 94.38 371 GLY B C 1
ATOM 6057 O O . GLY B 1 371 ? 18.469 22.641 9.375 1 94.38 371 GLY B O 1
ATOM 6058 N N . MET B 1 372 ? 16.656 22.281 8.234 1 95.69 372 MET B N 1
ATOM 6059 C CA . MET B 1 372 ? 16.859 23.328 7.238 1 95.69 372 MET B CA 1
ATOM 6060 C C . MET B 1 372 ? 16.281 24.656 7.715 1 95.69 372 MET B C 1
ATOM 6062 O O . MET B 1 372 ? 15.336 24.672 8.5 1 95.69 372 MET B O 1
ATOM 6066 N N . ALA B 1 373 ? 16.875 25.734 7.242 1 96.44 373 ALA B N 1
ATOM 6067 C CA . ALA B 1 373 ? 16.406 27.078 7.547 1 96.44 373 ALA B CA 1
ATOM 6068 C C . ALA B 1 373 ? 15.453 27.578 6.469 1 96.44 373 ALA B C 1
ATOM 6070 O O . ALA B 1 373 ? 15.547 27.172 5.309 1 96.44 373 ALA B O 1
ATOM 6071 N N . GLY B 1 374 ? 14.602 28.484 6.891 1 98.12 374 GLY B N 1
ATOM 6072 C CA . GLY B 1 374 ? 13.766 29.188 5.938 1 98.12 374 GLY B CA 1
ATOM 6073 C C . GLY B 1 374 ? 12.633 28.328 5.391 1 98.12 374 GLY B C 1
ATOM 6074 O O . GLY B 1 374 ? 12.375 28.328 4.188 1 98.12 374 GLY B O 1
ATOM 6075 N N . GLN B 1 375 ? 12.016 27.578 6.293 1 98.44 375 GLN B N 1
ATOM 6076 C CA . GLN B 1 375 ? 10.953 26.672 5.891 1 98.44 375 GLN B CA 1
ATOM 6077 C C . GLN B 1 375 ? 9.688 27.422 5.52 1 98.44 375 GLN B C 1
ATOM 6079 O O . GLN B 1 375 ? 9.023 28 6.387 1 98.44 375 GLN B O 1
ATOM 6084 N N . SER B 1 376 ? 9.227 27.281 4.309 1 98.75 376 SER B N 1
ATOM 6085 C CA . SER B 1 376 ? 8.07 28.016 3.797 1 98.75 376 SER B CA 1
ATOM 6086 C C . SER B 1 376 ? 6.793 27.594 4.523 1 98.75 376 SER B C 1
ATOM 6088 O O . SER B 1 376 ? 5.949 28.438 4.836 1 98.75 376 SER B O 1
ATOM 6090 N N . TRP B 1 377 ? 6.613 26.297 4.785 1 98.75 377 TRP B N 1
ATOM 6091 C CA . TRP B 1 377 ? 5.367 25.828 5.387 1 98.75 377 TRP B CA 1
ATOM 6092 C C . TRP B 1 377 ? 5.242 26.312 6.828 1 98.75 377 TRP B C 1
ATOM 6094 O O . TRP B 1 377 ? 4.133 26.406 7.363 1 98.75 377 TRP B O 1
ATOM 6104 N N . ASN B 1 378 ? 6.355 26.625 7.512 1 98.81 378 ASN B N 1
ATOM 6105 C CA . ASN B 1 378 ? 6.277 27.234 8.836 1 98.81 378 ASN B CA 1
ATOM 6106 C C . ASN B 1 378 ? 5.613 28.609 8.781 1 98.81 378 ASN B C 1
ATOM 6108 O O . ASN B 1 378 ? 4.73 28.906 9.594 1 98.81 378 ASN B O 1
ATOM 6112 N N . ALA B 1 379 ? 6.109 29.391 7.832 1 98.88 379 ALA B N 1
ATOM 6113 C CA . ALA B 1 379 ? 5.52 30.719 7.621 1 98.88 379 ALA B CA 1
ATOM 6114 C C . ALA B 1 379 ? 4.043 30.609 7.25 1 98.88 379 ALA B C 1
ATOM 6116 O O . ALA B 1 379 ? 3.205 31.328 7.797 1 98.88 379 ALA B O 1
ATOM 6117 N N . ALA B 1 380 ? 3.738 29.734 6.395 1 98.88 380 ALA B N 1
ATOM 6118 C CA . ALA B 1 380 ? 2.379 29.547 5.887 1 98.88 380 ALA B CA 1
ATOM 6119 C C . ALA B 1 380 ? 1.423 29.156 7.012 1 98.88 380 ALA B C 1
ATOM 6121 O O . ALA B 1 380 ? 0.359 29.766 7.168 1 98.88 380 ALA B O 1
ATOM 6122 N N . THR B 1 381 ? 1.774 28.172 7.809 1 98.81 381 THR B N 1
ATOM 6123 C CA . THR B 1 381 ? 0.852 27.641 8.805 1 98.81 381 THR B CA 1
ATOM 6124 C C . THR B 1 381 ? 0.708 28.609 9.977 1 98.81 381 THR B C 1
ATOM 6126 O O . THR B 1 381 ? -0.329 28.625 10.641 1 98.81 381 THR B O 1
ATOM 6129 N N . PHE B 1 382 ? 1.734 29.453 10.211 1 98.75 382 PHE B N 1
ATOM 6130 C CA . PHE B 1 382 ? 1.565 30.531 11.18 1 98.75 382 PHE B CA 1
ATOM 6131 C C . PHE B 1 382 ? 0.455 31.484 10.75 1 98.75 382 PHE B C 1
ATOM 6133 O O . PHE B 1 382 ? -0.415 31.844 11.547 1 98.75 382 PHE B O 1
ATOM 6140 N N . LEU B 1 383 ? 0.543 31.891 9.492 1 98.81 383 LEU B N 1
ATOM 6141 C CA . LEU B 1 383 ? -0.453 32.812 8.961 1 98.81 383 LEU B CA 1
ATOM 6142 C C . LEU B 1 383 ? -1.845 32.188 9 1 98.81 383 LEU B C 1
ATOM 6144 O O . LEU B 1 383 ? -2.818 32.844 9.352 1 98.81 383 LEU B O 1
ATOM 6148 N N . LEU B 1 384 ? -1.937 30.938 8.656 1 98.62 384 LEU B N 1
ATOM 6149 C CA . LEU B 1 384 ? -3.221 30.25 8.672 1 98.62 384 LEU B CA 1
ATOM 6150 C C . LEU B 1 384 ? -3.771 30.156 10.094 1 98.62 384 LEU B C 1
ATOM 6152 O O . LEU B 1 384 ? -4.973 30.328 10.305 1 98.62 384 LEU B O 1
ATOM 6156 N N . ALA B 1 385 ? -2.889 29.875 11.031 1 98.62 385 ALA B N 1
ATOM 6157 C CA . ALA B 1 385 ? -3.289 29.797 12.438 1 98.62 385 ALA B CA 1
ATOM 6158 C C . ALA B 1 385 ? -3.84 31.125 12.922 1 98.62 385 ALA B C 1
ATOM 6160 O O . ALA B 1 385 ? -4.852 31.172 13.617 1 98.62 385 ALA B O 1
ATOM 6161 N N . ARG B 1 386 ? -3.164 32.156 12.57 1 98.19 386 ARG B N 1
ATOM 6162 C CA . ARG B 1 386 ? -3.633 33.5 12.953 1 98.19 386 ARG B CA 1
ATOM 6163 C C . ARG B 1 386 ? -5.004 33.781 12.352 1 98.19 386 ARG B C 1
ATOM 6165 O O . ARG B 1 386 ? -5.891 34.312 13.031 1 98.19 386 ARG B O 1
ATOM 6172 N N . ARG B 1 387 ? -5.172 33.469 11.086 1 97.56 387 ARG B N 1
ATOM 6173 C CA . ARG B 1 387 ? -6.461 33.656 10.422 1 97.56 387 ARG B CA 1
ATOM 6174 C C . ARG B 1 387 ? -7.559 32.875 11.141 1 97.56 387 ARG B C 1
ATOM 6176 O O . ARG B 1 387 ? -8.672 33.375 11.305 1 97.56 387 ARG B O 1
ATOM 6183 N N . ALA B 1 388 ? -7.227 31.672 11.539 1 97.56 388 ALA B N 1
ATOM 6184 C CA . ALA B 1 388 ? -8.203 30.828 12.227 1 97.56 388 ALA B CA 1
ATOM 6185 C C . ALA B 1 388 ? -8.648 31.469 13.539 1 97.56 388 ALA B C 1
ATOM 6187 O O . ALA B 1 388 ? -9.844 31.469 13.859 1 97.56 388 ALA B O 1
ATOM 6188 N N . LEU B 1 389 ? -7.691 32.031 14.258 1 97.06 389 LEU B N 1
ATOM 6189 C CA . LEU B 1 389 ? -7.992 32.656 15.531 1 97.06 389 LEU B CA 1
ATOM 6190 C C . LEU B 1 389 ? -8.82 33.938 15.328 1 97.06 389 LEU B C 1
ATOM 6192 O O . LEU B 1 389 ? -9.594 34.312 16.203 1 97.06 389 LEU B O 1
ATOM 6196 N N . GLN B 1 390 ? -8.641 34.5 14.164 1 96.12 390 GLN B N 1
ATOM 6197 C CA . GLN B 1 390 ? -9.367 35.719 13.836 1 96.12 390 GLN B CA 1
ATOM 6198 C C . GLN B 1 390 ? -10.727 35.406 13.219 1 96.12 390 GLN B C 1
ATOM 6200 O O . GLN B 1 390 ? -11.477 36.312 12.875 1 96.12 390 GLN B O 1
ATOM 6205 N N . GLY B 1 391 ? -11.023 34.125 13.008 1 93.31 391 GLY B N 1
ATOM 6206 C CA . GLY B 1 391 ? -12.312 33.688 12.492 1 93.31 391 GLY B CA 1
ATOM 6207 C C . GLY B 1 391 ? -12.445 33.875 10.992 1 93.31 391 GLY B C 1
ATOM 6208 O O . GLY B 1 391 ? -13.555 34.031 10.484 1 93.31 391 GLY B O 1
ATOM 6209 N N . GLN B 1 392 ? -11.289 33.844 10.359 1 90.81 392 GLN B N 1
ATOM 6210 C CA . GLN B 1 392 ? -11.32 34.062 8.914 1 90.81 392 GLN B CA 1
ATOM 6211 C C . GLN B 1 392 ? -11.531 32.719 8.188 1 90.81 392 GLN B C 1
ATOM 6213 O O . GLN B 1 392 ? -10.875 31.734 8.5 1 90.81 392 GLN B O 1
ATOM 6218 N N . ASP B 1 393 ? -12.398 32.719 7.211 1 81.44 393 ASP B N 1
ATOM 6219 C CA . ASP B 1 393 ? -12.727 31.516 6.445 1 81.44 393 ASP B CA 1
ATOM 6220 C C . ASP B 1 393 ? -11.539 31.047 5.605 1 81.44 393 ASP B C 1
ATOM 6222 O O . ASP B 1 393 ? -11.461 29.875 5.23 1 81.44 393 ASP B O 1
ATOM 6226 N N . SER B 1 394 ? -10.648 31.953 5.391 1 84.62 394 SER B N 1
ATOM 6227 C CA . SER B 1 394 ? -9.516 31.672 4.512 1 84.62 394 SER B CA 1
ATOM 6228 C C . SER B 1 394 ? -8.453 30.844 5.223 1 84.62 394 SER B C 1
ATOM 6230 O O . SER B 1 394 ? -7.445 30.469 4.625 1 84.62 394 SER B O 1
ATOM 6232 N N . ALA B 1 395 ? -8.734 30.469 6.434 1 89.5 395 ALA B N 1
ATOM 6233 C CA . ALA B 1 395 ? -7.773 29.672 7.195 1 89.5 395 ALA B CA 1
ATOM 6234 C C . ALA B 1 395 ? -7.77 28.219 6.727 1 89.5 395 ALA B C 1
ATOM 6236 O O . ALA B 1 395 ? -6.777 27.516 6.895 1 89.5 395 ALA B O 1
ATOM 6237 N N . TRP B 1 396 ? -8.977 27.875 6.301 1 93.5 396 TRP B N 1
ATOM 6238 C CA . TRP B 1 396 ? -9.102 26.484 5.883 1 93.5 396 TRP B CA 1
ATOM 6239 C C . TRP B 1 396 ? -10.195 26.312 4.844 1 93.5 396 TRP B C 1
ATOM 6241 O O . TRP B 1 396 ? -11.297 26.859 5 1 93.5 396 TRP B O 1
#